Protein AF-0000000065961439 (afdb_homodimer)

Secondary structure (DSSP, 8-state):
--SSEE-BTTT--PPPHHHHHHHHTTTSTTSS---TT--SSHHHHHHHHHHHHHHHHHHHHTT--GGGEEEESSHHHHHHHHHHHHHHHTTTT--EEEEETTS-HHHHHHHHHHHHTT-EEEEEPP-TTSPPPHHHHHHH--TTEEEEE--SB-TTT-BB--HHHHHHHHHHHT-EEEEE-TTTTTTS---TTTS--SEEEEESTTTTS-TT-EEEEE-TTTTP----SS-SS-TGGGTS-S---HHHHHHHHHHHHHHHHHHHHHHHHHHHHHHHHHHHHTTSTTEEE-S-SSSB-TTEEEEEETTS-HHHHHHHTTTEE-EETTTSS-SS-PPPHHHHHTT--HHHHHTEEEEE--TT--HHHHHHHHHHHHHHHHHHHHT-HHHHHHHTT--GGG------/--SSEE-BTTT--PPPHHHHHHHHTTTSTTSS---TT--SSHHHHHHHHHHHHHHHHHHHHTT--GGGEEEESSHHHHHHHHHHHHHHHTTTT--EEEEETTS-HHHHHHHHHHHHTT-EEEEEPP-TTSPPPHHHHHHH--TTEEEEE--SB-TTT-BB--HHHHHHHHHHTT-EEEEE-TTTTTTS---TTTS--SEEEEESTTTTS-TT-EEEEE-TTTTP----SS-SS-TGGGTS-S---HHHHHHHHHHHHHHHHHHHHHHHHHHHHHHHHHHHHTTSTTEEE-S-SSSB-TTEEEEEETTS-HHHHHHHTTTEE-EETTTT-SS--PPPHHHHHTT--HHHHHTEEEEE--TT--HHHHHHHHHHHHHHHHHHHHT-HHHHHHHTT--GGG------

GO terms:
  GO:0031071 cysteine desulfurase activity (F, EXP)
  GO:0005515 protein binding (F, IPI)

Structure (mmCIF, N/CA/C/O backbone):
data_AF-0000000065961439-model_v1
#
loop_
_entity.id
_entity.type
_entity.pdbx_description
1 polymer 'Cysteine desulfurase IscS'
#
loop_
_atom_site.group_PDB
_atom_site.id
_atom_site.type_symbol
_atom_site.label_atom_id
_atom_site.label_alt_id
_atom_site.label_comp_id
_atom_site.label_asym_id
_atom_site.label_entity_id
_atom_site.label_seq_id
_atom_site.pdbx_PDB_ins_code
_atom_site.Cartn_x
_atom_site.Cartn_y
_atom_site.Cartn_z
_atom_site.occupancy
_atom_site.B_iso_or_equiv
_atom_site.auth_seq_id
_atom_site.auth_comp_id
_atom_site.auth_asym_id
_atom_site.auth_atom_id
_atom_site.pdbx_PDB_model_num
ATOM 1 N N . MET A 1 1 ? -15.695 10.266 31.25 1 86.44 1 MET A N 1
ATOM 2 C CA . MET A 1 1 ? -14.602 10.656 30.375 1 86.44 1 MET A CA 1
ATOM 3 C C . MET A 1 1 ? -13.43 9.68 30.5 1 86.44 1 MET A C 1
ATOM 5 O O . MET A 1 1 ? -13.039 9.312 31.609 1 86.44 1 MET A O 1
ATOM 9 N N . LYS A 1 2 ? -12.992 9.164 29.375 1 90.19 2 LYS A N 1
ATOM 10 C CA . LYS A 1 2 ? -11.875 8.219 29.359 1 90.19 2 LYS A CA 1
ATOM 11 C C . LYS A 1 2 ? -10.555 8.938 29.125 1 90.19 2 LYS A C 1
ATOM 13 O O . LYS A 1 2 ? -10.469 9.836 28.281 1 90.19 2 LYS A O 1
ATOM 18 N N . LEU A 1 3 ? -9.492 8.602 29.906 1 95 3 LEU A N 1
ATOM 19 C CA . LEU A 1 3 ? -8.148 9.164 29.766 1 95 3 LEU A CA 1
ATOM 20 C C . LEU A 1 3 ? -7.184 8.125 29.203 1 95 3 LEU A C 1
ATOM 22 O O . LEU A 1 3 ? -7.316 6.93 29.484 1 95 3 LEU A O 1
ATOM 26 N N . PRO A 1 4 ? -6.223 8.508 28.562 1 97.25 4 PRO A N 1
ATOM 27 C CA . PRO A 1 4 ? -5.98 9.867 28.078 1 97.25 4 PRO A CA 1
ATOM 28 C C . PRO A 1 4 ? -6.969 10.297 27 1 97.25 4 PRO A C 1
ATOM 30 O O . PRO A 1 4 ? -7.473 9.453 26.25 1 97.25 4 PRO A O 1
ATOM 33 N N . ILE A 1 5 ? -7.242 11.617 26.953 1 98.31 5 ILE A N 1
ATOM 34 C CA . ILE A 1 5 ? -8.086 12.188 25.906 1 98.31 5 ILE A CA 1
ATOM 35 C C . ILE A 1 5 ? -7.312 12.258 24.594 1 98.31 5 ILE A C 1
ATOM 37 O O . ILE A 1 5 ? -6.184 12.75 24.562 1 98.31 5 ILE A O 1
ATOM 41 N N . TYR A 1 6 ? -7.875 11.695 23.562 1 98.19 6 TYR A N 1
ATOM 42 C CA . TYR A 1 6 ? -7.203 11.68 22.281 1 98.19 6 TYR A CA 1
ATOM 43 C C . TYR A 1 6 ? -7.328 13.031 21.578 1 98.19 6 TYR A C 1
ATOM 45 O O . TYR A 1 6 ? -8.43 13.438 21.188 1 98.19 6 TYR A O 1
ATOM 53 N N . LEU A 1 7 ? -6.211 13.75 21.375 1 98.38 7 LEU A N 1
ATOM 54 C CA . LEU A 1 7 ? -6.148 15.047 20.703 1 98.38 7 LEU A CA 1
ATOM 55 C C . LEU A 1 7 ? -5.039 15.055 19.656 1 98.38 7 LEU A C 1
ATOM 57 O O . LEU A 1 7 ? -4.348 16.062 19.484 1 98.38 7 LEU A O 1
ATOM 61 N N . ASP A 1 8 ? -4.812 13.945 19.031 1 97.88 8 ASP A N 1
ATOM 62 C CA . ASP A 1 8 ? -3.805 13.781 17.984 1 97.88 8 ASP A CA 1
ATOM 63 C C . ASP A 1 8 ? -4.438 13.305 16.688 1 97.88 8 ASP A C 1
ATOM 65 O O . ASP A 1 8 ? -3.904 12.414 16.016 1 97.88 8 ASP A O 1
ATOM 69 N N . TYR A 1 9 ? -5.52 13.938 16.266 1 98.06 9 TYR A N 1
ATOM 70 C CA . TYR A 1 9 ? -6.312 13.539 15.109 1 98.06 9 TYR A CA 1
ATOM 71 C C . TYR A 1 9 ? -5.555 13.812 13.812 1 98.06 9 TYR A C 1
ATOM 73 O O . TYR A 1 9 ? -5.902 13.273 12.766 1 98.06 9 TYR A O 1
ATOM 81 N N . SER A 1 10 ? -4.484 14.656 13.828 1 97.19 10 SER A N 1
ATOM 82 C CA . SER A 1 10 ? -3.682 14.891 12.633 1 97.19 10 SER A CA 1
ATOM 83 C C . SER A 1 10 ? -2.719 13.734 12.375 1 97.19 10 SER A C 1
ATOM 85 O O . SER A 1 10 ? -2.234 13.562 11.258 1 97.19 10 SER A O 1
ATOM 87 N N . ALA A 1 11 ? -2.385 12.984 13.453 1 97.38 11 ALA A N 1
ATOM 88 C CA . ALA A 1 11 ? -1.574 11.781 13.266 1 97.38 11 ALA A CA 1
ATOM 89 C C . ALA A 1 11 ? -2.4 10.656 12.664 1 97.38 11 ALA A C 1
ATOM 91 O O . ALA A 1 11 ? -1.931 9.945 11.766 1 97.38 11 ALA A O 1
ATOM 92 N N . THR A 1 12 ? -3.549 10.469 13.219 1 98.5 12 THR A N 1
ATOM 93 C CA . THR A 1 12 ? -4.512 9.516 12.68 1 98.5 12 THR A CA 1
ATOM 94 C C . THR A 1 12 ? -5.875 9.688 13.352 1 98.5 12 THR A C 1
ATOM 96 O O . THR A 1 12 ? -5.984 10.336 14.391 1 98.5 12 THR A O 1
ATOM 99 N N . THR A 1 13 ? -6.898 9.211 12.711 1 98.81 13 THR A N 1
ATOM 100 C CA . THR A 1 13 ? -8.234 9.172 13.289 1 98.81 13 THR A CA 1
ATOM 101 C C . THR A 1 13 ? -8.672 7.738 13.547 1 98.81 13 THR A C 1
ATOM 103 O O . THR A 1 13 ? -8.258 6.816 12.844 1 98.81 13 THR A O 1
ATOM 106 N N . PRO A 1 14 ? -9.516 7.523 14.672 1 98.81 14 PRO A N 1
ATOM 107 C CA . PRO A 1 14 ? -10.195 6.227 14.695 1 98.81 14 PRO A CA 1
ATOM 108 C C . PRO A 1 14 ? -11.109 6.016 13.492 1 98.81 14 PRO A C 1
ATOM 110 O O . PRO A 1 14 ? -11.758 6.957 13.031 1 98.81 14 PRO A O 1
ATOM 113 N N . VAL A 1 15 ? -11.125 4.828 13.023 1 98.94 15 VAL A N 1
ATOM 114 C CA . VAL A 1 15 ? -12.055 4.551 11.93 1 98.94 15 VAL A CA 1
ATOM 115 C C . VAL A 1 15 ? -13.492 4.75 12.414 1 98.94 15 VAL A C 1
ATOM 117 O O . VAL A 1 15 ? -13.852 4.312 13.508 1 98.94 15 VAL A O 1
ATOM 120 N N . ASP A 1 16 ? -14.25 5.504 11.594 1 98.94 16 ASP A N 1
ATOM 121 C CA . ASP A 1 16 ? -15.672 5.629 11.883 1 98.94 16 ASP A CA 1
ATOM 122 C C . ASP A 1 16 ? -16.328 4.258 11.984 1 98.94 16 ASP A C 1
ATOM 124 O O . ASP A 1 16 ? -16.109 3.387 11.141 1 98.94 16 ASP A O 1
ATOM 128 N N . PRO A 1 17 ? -17.188 4.043 13.039 1 98.88 17 PRO A N 1
ATOM 129 C CA . PRO A 1 17 ? -17.812 2.73 13.188 1 98.88 17 PRO A CA 1
ATOM 130 C C . PRO A 1 17 ? -18.594 2.311 11.953 1 98.88 17 PRO A C 1
ATOM 132 O O . PRO A 1 17 ? -18.641 1.125 11.609 1 98.88 17 PRO A O 1
ATOM 135 N N . ARG A 1 18 ? -19.312 3.248 11.266 1 98.81 18 ARG A N 1
ATOM 136 C CA . ARG A 1 18 ? -20.031 2.945 10.031 1 98.81 18 ARG A CA 1
ATOM 137 C C . ARG A 1 18 ? -19.078 2.445 8.953 1 98.81 18 ARG A C 1
ATOM 139 O O . ARG A 1 18 ? -19.422 1.54 8.188 1 98.81 18 ARG A O 1
ATOM 146 N N . VAL A 1 19 ? -17.906 3.035 8.859 1 98.94 19 VAL A N 1
ATOM 147 C CA . VAL A 1 19 ? -16.859 2.648 7.914 1 98.94 19 VAL A CA 1
ATOM 148 C C . VAL A 1 19 ? -16.312 1.269 8.281 1 98.94 19 VAL A C 1
ATOM 150 O O . VAL A 1 19 ? -16.188 0.397 7.414 1 98.94 19 VAL A O 1
ATOM 153 N N . ALA A 1 20 ? -16.016 1.034 9.562 1 98.94 20 ALA A N 1
ATOM 154 C CA . ALA A 1 20 ? -15.477 -0.236 10.039 1 98.94 20 ALA A CA 1
ATOM 155 C C . ALA A 1 20 ? -16.406 -1.393 9.695 1 98.94 20 ALA A C 1
ATOM 157 O O . ALA A 1 20 ? -15.961 -2.473 9.312 1 98.94 20 ALA A O 1
ATOM 158 N N . GLN A 1 21 ? -17.656 -1.133 9.852 1 98.81 21 GLN A N 1
ATOM 159 C CA . GLN A 1 21 ? -18.641 -2.162 9.539 1 98.81 21 GLN A CA 1
ATOM 160 C C . GLN A 1 21 ? -18.562 -2.568 8.07 1 98.81 21 GLN A C 1
ATOM 162 O O . GLN A 1 21 ? -18.562 -3.76 7.754 1 98.81 21 GLN A O 1
ATOM 167 N N . LYS A 1 22 ? -18.547 -1.577 7.16 1 98.88 22 LYS A N 1
ATOM 168 C CA . LYS A 1 22 ? -18.469 -1.854 5.73 1 98.88 22 LYS A CA 1
ATOM 169 C C . LYS A 1 22 ? -17.188 -2.605 5.387 1 98.88 22 LYS A C 1
ATOM 171 O O . LYS A 1 22 ? -17.188 -3.496 4.535 1 98.88 22 LYS A O 1
ATOM 176 N N . MET A 1 23 ? -16.109 -2.25 6.027 1 98.94 23 MET A N 1
ATOM 177 C CA . MET A 1 23 ? -14.836 -2.939 5.828 1 98.94 23 MET A CA 1
ATOM 178 C C . MET A 1 23 ? -14.945 -4.41 6.215 1 98.94 23 MET A C 1
ATOM 180 O O . MET A 1 23 ? -14.516 -5.289 5.465 1 98.94 23 MET A O 1
ATOM 184 N N . CYS A 1 24 ? -15.484 -4.684 7.363 1 98.75 24 CYS A N 1
ATOM 185 C CA . CYS A 1 24 ? -15.57 -6.031 7.91 1 98.75 24 CYS A CA 1
ATOM 186 C C . CYS A 1 24 ? -16.391 -6.938 7.008 1 98.75 24 CYS A C 1
ATOM 188 O O . CYS A 1 24 ? -16.125 -8.133 6.895 1 98.75 24 CYS A O 1
ATOM 190 N N . GLU A 1 25 ? -17.328 -6.383 6.305 1 98.75 25 GLU A N 1
ATOM 191 C CA . GLU A 1 25 ? -18.203 -7.121 5.398 1 98.75 25 GLU A CA 1
ATOM 192 C C . GLU A 1 25 ? -17.453 -7.586 4.156 1 98.75 25 GLU A C 1
ATOM 194 O O . GLU A 1 25 ? -17.969 -8.398 3.381 1 98.75 25 GLU A O 1
ATOM 199 N N . CYS A 1 26 ? -16.203 -7.207 4.012 1 98.88 26 CYS A N 1
ATOM 200 C CA . CYS A 1 26 ? -15.445 -7.527 2.811 1 98.88 26 CYS A CA 1
ATOM 201 C C . CYS A 1 26 ? -14.289 -8.461 3.133 1 98.88 26 CYS A C 1
ATOM 203 O O . CYS A 1 26 ? -13.344 -8.57 2.354 1 98.88 26 CYS A O 1
ATOM 205 N N . LEU A 1 27 ? -14.273 -9.156 4.27 1 98.88 27 LEU A N 1
ATOM 206 C CA . LEU A 1 27 ? -13.086 -9.883 4.699 1 98.88 27 LEU A CA 1
ATOM 207 C C . LEU A 1 27 ? -13.273 -11.391 4.531 1 98.88 27 LEU A C 1
ATOM 209 O O . LEU A 1 27 ? -12.523 -12.039 3.805 1 98.88 27 LEU A O 1
ATOM 213 N N . THR A 1 28 ? -14.297 -11.977 5.051 1 98.69 28 THR A N 1
ATOM 214 C CA . THR A 1 28 ? -14.383 -13.414 5.254 1 98.69 28 THR A CA 1
ATOM 215 C C . THR A 1 28 ? -15.203 -14.07 4.145 1 98.69 28 THR A C 1
ATOM 217 O O . THR A 1 28 ? -15.719 -13.383 3.26 1 98.69 28 THR A O 1
ATOM 220 N N . MET A 1 29 ? -15.32 -15.391 4.195 1 97.56 29 MET A N 1
ATOM 221 C CA . MET A 1 29 ? -16 -16.219 3.195 1 97.56 29 MET A CA 1
ATOM 222 C C . MET A 1 29 ? -17.453 -15.781 3.023 1 97.56 29 MET A C 1
ATOM 224 O O . MET A 1 29 ? -18 -15.852 1.923 1 97.56 29 MET A O 1
ATOM 228 N N . GLU A 1 30 ? -18.031 -15.281 4.082 1 95.88 30 GLU A N 1
ATOM 229 C CA . GLU A 1 30 ? -19.438 -14.883 4.047 1 95.88 30 GLU A CA 1
ATOM 230 C C . GLU A 1 30 ? -19.609 -13.5 3.436 1 95.88 30 GLU A C 1
ATOM 232 O O . GLU A 1 30 ? -20.719 -13.102 3.076 1 95.88 30 GLU A O 1
ATOM 237 N N . GLY A 1 31 ? -18.531 -12.789 3.285 1 97.62 31 GLY A N 1
ATOM 238 C CA . GLY A 1 31 ? -18.594 -11.43 2.77 1 97.62 31 GLY A CA 1
ATOM 239 C C . GLY A 1 31 ? -18.062 -11.305 1.356 1 97.62 31 GLY A C 1
ATOM 240 O O . GLY A 1 31 ? -18.062 -12.273 0.594 1 97.62 31 GLY A O 1
ATOM 241 N N . ASN A 1 32 ? -17.719 -10.109 0.936 1 98.62 32 ASN A N 1
ATOM 242 C CA . ASN A 1 32 ? -17.172 -9.766 -0.371 1 98.62 32 ASN A CA 1
ATOM 243 C C . ASN A 1 32 ? -15.648 -9.82 -0.369 1 98.62 32 ASN A C 1
ATOM 245 O O . ASN A 1 32 ? -14.984 -8.805 -0.566 1 98.62 32 ASN A O 1
ATOM 249 N N . PHE A 1 33 ? -15.094 -11.055 -0.3 1 98.62 33 PHE A N 1
ATOM 250 C CA . PHE A 1 33 ? -13.672 -11.242 -0.078 1 98.62 33 PHE A CA 1
ATOM 251 C C . PHE A 1 33 ? -12.93 -11.367 -1.403 1 98.62 33 PHE A C 1
ATOM 253 O O . PHE A 1 33 ? -11.695 -11.359 -1.435 1 98.62 33 PHE A O 1
ATOM 260 N N . GLY A 1 34 ? -13.562 -11.438 -2.533 1 98.56 34 GLY A N 1
ATOM 261 C CA . GLY A 1 34 ? -12.977 -11.836 -3.801 1 98.56 34 GLY A CA 1
ATOM 262 C C . GLY A 1 34 ? -11.906 -10.883 -4.301 1 98.56 34 GLY A C 1
ATOM 263 O O . GLY A 1 34 ? -11.758 -9.781 -3.762 1 98.56 34 GLY A O 1
ATOM 264 N N . ASN A 1 35 ? -11.141 -11.32 -5.203 1 98 35 ASN A N 1
ATOM 265 C CA . ASN A 1 35 ? -10.164 -10.5 -5.914 1 98 35 ASN A CA 1
ATOM 266 C C . ASN A 1 35 ? -10.812 -9.719 -7.051 1 98 35 ASN A C 1
ATOM 268 O O . ASN A 1 35 ? -11.305 -10.305 -8.016 1 98 35 ASN A O 1
ATOM 272 N N . PRO A 1 36 ? -10.727 -8.391 -7.016 1 97.81 36 PRO A N 1
ATOM 273 C CA . PRO A 1 36 ? -11.375 -7.613 -8.07 1 97.81 36 PRO A CA 1
ATOM 274 C C . PRO A 1 36 ? -10.82 -7.918 -9.461 1 97.81 36 PRO A C 1
ATOM 276 O O . PRO A 1 36 ? -11.453 -7.609 -10.469 1 97.81 36 PRO A O 1
ATOM 279 N N . ALA A 1 37 ? -9.68 -8.5 -9.555 1 95.19 37 ALA A N 1
ATOM 280 C CA . ALA A 1 37 ? -9.062 -8.805 -10.836 1 95.19 37 ALA A CA 1
ATOM 281 C C . ALA A 1 37 ? -9.555 -10.141 -11.391 1 95.19 37 ALA A C 1
ATOM 283 O O . ALA A 1 37 ? -9.25 -10.492 -12.531 1 95.19 37 ALA A O 1
ATOM 284 N N . SER A 1 38 ? -10.242 -10.961 -10.523 1 94.75 38 SER A N 1
ATOM 285 C CA . SER A 1 38 ? -10.836 -12.203 -11.016 1 94.75 38 SER A CA 1
ATOM 286 C C . SER A 1 38 ? -12.062 -11.922 -11.875 1 94.75 38 SER A C 1
ATOM 288 O O . SER A 1 38 ? -13.125 -11.57 -11.352 1 94.75 38 SER A O 1
ATOM 290 N N . ARG A 1 39 ? -12.016 -12.18 -13.125 1 91.31 39 ARG A N 1
ATOM 291 C CA . ARG A 1 39 ? -13.047 -11.75 -14.062 1 91.31 39 ARG A CA 1
ATOM 292 C C . ARG A 1 39 ? -13.945 -12.914 -14.477 1 91.31 39 ARG A C 1
ATOM 294 O O . ARG A 1 39 ? -14.898 -12.727 -15.227 1 91.31 39 ARG A O 1
ATOM 301 N N . SER A 1 40 ? -13.68 -14.055 -13.953 1 91.5 40 SER A N 1
ATOM 302 C CA . SER A 1 40 ? -14.352 -15.234 -14.484 1 91.5 40 SER A CA 1
ATOM 303 C C . SER A 1 40 ? -15.523 -15.656 -13.602 1 91.5 40 SER A C 1
ATOM 305 O O . SER A 1 40 ? -16.297 -16.531 -13.969 1 91.5 40 SER A O 1
ATOM 307 N N . HIS A 1 41 ? -15.625 -15.016 -12.461 1 94.94 41 HIS A N 1
ATOM 308 C CA . HIS A 1 41 ? -16.672 -15.5 -11.562 1 94.94 41 HIS A CA 1
ATOM 309 C C . HIS A 1 41 ? -17.219 -14.375 -10.695 1 94.94 41 HIS A C 1
ATOM 311 O O . HIS A 1 41 ? -16.609 -13.305 -10.602 1 94.94 41 HIS A O 1
ATOM 317 N N . VAL A 1 42 ? -18.281 -14.617 -9.922 1 96.56 42 VAL A N 1
ATOM 318 C CA . VAL A 1 42 ? -19.109 -13.633 -9.242 1 96.56 42 VAL A CA 1
ATOM 319 C C . VAL A 1 42 ? -18.328 -13.023 -8.07 1 96.56 42 VAL A C 1
ATOM 321 O O . VAL A 1 42 ? -18.516 -11.852 -7.75 1 96.56 42 VAL A O 1
ATOM 324 N N . PHE A 1 43 ? -17.453 -13.82 -7.414 1 97.81 43 PHE A N 1
ATOM 325 C CA . PHE A 1 43 ? -16.703 -13.281 -6.297 1 97.81 43 PHE A CA 1
ATOM 326 C C . PHE A 1 43 ? -15.844 -12.102 -6.742 1 97.81 43 PHE A C 1
ATOM 328 O O . PHE A 1 43 ? -15.766 -11.086 -6.043 1 97.81 43 PHE A O 1
ATOM 335 N N . GLY A 1 44 ? -15.211 -12.219 -7.906 1 97.81 44 GLY A N 1
ATOM 336 C CA . GLY A 1 44 ? -14.438 -11.117 -8.469 1 97.81 44 GLY A CA 1
ATOM 337 C C . GLY A 1 44 ? -15.297 -9.961 -8.93 1 97.81 44 GLY A C 1
ATOM 338 O O . GLY A 1 44 ? -14.945 -8.797 -8.703 1 97.81 44 GLY A O 1
ATOM 339 N N . TRP A 1 45 ? -16.453 -10.281 -9.539 1 98 45 TRP A N 1
ATOM 340 C CA . TRP A 1 45 ? -17.344 -9.242 -10.047 1 98 45 TRP A CA 1
ATOM 341 C C . TRP A 1 45 ? -17.859 -8.367 -8.906 1 98 45 TRP A C 1
ATOM 343 O O . TRP A 1 45 ? -17.922 -7.145 -9.039 1 98 45 TRP A O 1
ATOM 353 N N . LYS A 1 46 ? -18.234 -9.008 -7.84 1 98.62 46 LYS A N 1
ATOM 354 C CA . LYS A 1 46 ? -18.734 -8.266 -6.688 1 98.62 46 LYS A CA 1
ATOM 355 C C . LYS A 1 46 ? -17.656 -7.371 -6.086 1 98.62 46 LYS A C 1
ATOM 357 O O . LYS A 1 46 ? -17.922 -6.23 -5.707 1 98.62 46 LYS A O 1
ATOM 362 N N . ALA A 1 47 ? -16.516 -7.938 -5.992 1 98.75 47 ALA A N 1
ATOM 363 C CA . ALA A 1 47 ? -15.383 -7.16 -5.473 1 98.75 47 ALA A CA 1
ATOM 364 C C . ALA A 1 47 ? -15.086 -5.961 -6.367 1 98.75 47 ALA A C 1
ATOM 366 O O . ALA A 1 47 ? -14.867 -4.852 -5.879 1 98.75 47 ALA A O 1
ATOM 367 N N . GLU A 1 48 ? -15.047 -6.195 -7.637 1 98.5 48 GLU A N 1
ATOM 368 C CA . GLU A 1 48 ? -14.789 -5.117 -8.594 1 98.5 48 GLU A CA 1
ATOM 369 C C . GLU A 1 48 ? -15.852 -4.031 -8.492 1 98.5 48 GLU A C 1
ATOM 371 O O . GLU A 1 48 ? -15.539 -2.84 -8.523 1 98.5 48 GLU A O 1
ATOM 376 N N . GLU A 1 49 ? -17.062 -4.422 -8.406 1 98.75 49 GLU A N 1
ATOM 377 C CA . GLU A 1 49 ? -18.172 -3.469 -8.273 1 98.75 49 GLU A CA 1
ATOM 378 C C . GLU A 1 49 ? -18 -2.604 -7.027 1 98.75 49 GLU A C 1
ATOM 380 O O . GLU A 1 49 ? -18.203 -1.39 -7.074 1 98.75 49 GLU A O 1
ATOM 385 N N . ALA A 1 50 ? -17.641 -3.209 -5.953 1 98.94 50 ALA A N 1
ATOM 386 C CA . ALA A 1 50 ? -17.406 -2.482 -4.707 1 98.94 50 ALA A CA 1
ATOM 387 C C . ALA A 1 50 ? -16.266 -1.482 -4.852 1 98.94 50 ALA A C 1
ATOM 389 O O . ALA A 1 50 ? -16.359 -0.357 -4.352 1 98.94 50 ALA A O 1
ATOM 390 N N . VAL A 1 51 ? -15.227 -1.893 -5.523 1 98.88 51 VAL A N 1
ATOM 391 C CA . VAL A 1 51 ? -14.062 -1.04 -5.758 1 98.88 51 VAL A CA 1
ATOM 392 C C . VAL A 1 51 ? -14.477 0.181 -6.574 1 98.88 51 VAL A C 1
ATOM 394 O O . VAL A 1 51 ? -14.109 1.311 -6.246 1 98.88 51 VAL A O 1
ATOM 397 N N . GLU A 1 52 ? -15.25 -0.011 -7.574 1 98.81 52 GLU A N 1
ATOM 398 C CA . GLU A 1 52 ? -15.664 1.082 -8.453 1 98.81 52 GLU A CA 1
ATOM 399 C C . GLU A 1 52 ? -16.641 2.016 -7.746 1 98.81 52 GLU A C 1
ATOM 401 O O . GLU A 1 52 ? -16.609 3.229 -7.961 1 98.81 52 GLU A O 1
ATOM 406 N N . ASN A 1 53 ? -17.5 1.467 -6.957 1 98.94 53 ASN A N 1
ATOM 407 C CA . ASN A 1 53 ? -18.391 2.312 -6.16 1 98.94 53 ASN A CA 1
ATOM 408 C C . ASN A 1 53 ? -17.594 3.209 -5.211 1 98.94 53 ASN A C 1
ATOM 410 O O . ASN A 1 53 ? -17.891 4.395 -5.07 1 98.94 53 ASN A O 1
ATOM 414 N N . ALA A 1 54 ? -16.641 2.619 -4.574 1 98.94 54 ALA A N 1
ATOM 415 C CA . ALA A 1 54 ? -15.789 3.391 -3.682 1 98.94 54 ALA A CA 1
ATOM 416 C C . ALA A 1 54 ? -15.047 4.484 -4.445 1 98.94 54 ALA A C 1
ATOM 418 O O . ALA A 1 54 ? -14.883 5.598 -3.939 1 98.94 54 ALA A O 1
ATOM 419 N N . ARG A 1 55 ? -14.531 4.121 -5.633 1 98.94 55 ARG A N 1
ATOM 420 C CA . ARG A 1 55 ? -13.852 5.098 -6.477 1 98.94 55 ARG A CA 1
ATOM 421 C C . ARG A 1 55 ? -14.75 6.301 -6.758 1 98.94 55 ARG A C 1
ATOM 423 O O . ARG A 1 55 ? -14.289 7.441 -6.719 1 98.94 55 ARG A O 1
ATOM 430 N N . ARG A 1 56 ? -16 6.098 -6.996 1 98.88 56 ARG A N 1
ATOM 431 C CA . ARG A 1 56 ? -16.984 7.156 -7.223 1 98.88 56 ARG A CA 1
ATOM 432 C C . ARG A 1 56 ? -17.156 8.016 -5.977 1 98.88 56 ARG A C 1
ATOM 434 O O . ARG A 1 56 ? -17.25 9.242 -6.066 1 98.88 56 ARG A O 1
ATOM 441 N N . GLN A 1 57 ? -17.203 7.391 -4.879 1 98.94 57 GLN A N 1
ATOM 442 C CA . GLN A 1 57 ? -17.359 8.109 -3.623 1 98.94 57 GLN A CA 1
ATOM 443 C C . GLN A 1 57 ? -16.188 9.047 -3.365 1 98.94 57 GLN A C 1
ATOM 445 O O . GLN A 1 57 ? -16.375 10.188 -2.93 1 98.94 57 GLN A O 1
ATOM 450 N N . VAL A 1 58 ? -14.992 8.586 -3.639 1 98.94 58 VAL A N 1
ATOM 451 C CA . VAL A 1 58 ? -13.805 9.422 -3.494 1 98.94 58 VAL A CA 1
ATOM 452 C C . VAL A 1 58 ? -13.875 10.594 -4.473 1 98.94 58 VAL A C 1
ATOM 454 O O . VAL A 1 58 ? -13.641 11.742 -4.09 1 98.94 58 VAL A O 1
ATOM 457 N N . ALA A 1 59 ? -14.18 10.289 -5.672 1 98.94 59 ALA A N 1
ATOM 458 C CA . ALA A 1 59 ? -14.281 11.312 -6.707 1 98.94 59 ALA A CA 1
ATOM 459 C C . ALA A 1 59 ? -15.328 12.359 -6.336 1 98.94 59 ALA A C 1
ATOM 461 O O . ALA A 1 59 ? -15.109 13.562 -6.523 1 98.94 59 ALA A O 1
ATOM 462 N N . GLU A 1 60 ? -16.438 11.938 -5.781 1 98.88 60 GLU A N 1
ATOM 463 C CA . GLU A 1 60 ? -17.547 12.828 -5.449 1 98.88 60 GLU A CA 1
ATOM 464 C C . GLU A 1 60 ? -17.156 13.812 -4.352 1 98.88 60 GLU A C 1
ATOM 466 O O . GLU A 1 60 ? -17.578 14.969 -4.375 1 98.88 60 GLU A O 1
ATOM 471 N N . LEU A 1 61 ? -16.359 13.406 -3.424 1 98.88 61 LEU A N 1
ATOM 472 C CA . LEU A 1 61 ? -15.945 14.297 -2.346 1 98.88 61 LEU A CA 1
ATOM 473 C C . LEU A 1 61 ? -15.18 15.492 -2.896 1 98.88 61 LEU A C 1
ATOM 475 O O . LEU A 1 61 ? -15.281 16.594 -2.359 1 98.88 61 LEU A O 1
ATOM 479 N N . VAL A 1 62 ? -14.406 15.289 -4 1 98.81 62 VAL A N 1
ATOM 480 C CA . VAL A 1 62 ? -13.5 16.328 -4.473 1 98.81 62 VAL A CA 1
ATOM 481 C C . VAL A 1 62 ? -13.961 16.828 -5.84 1 98.81 62 VAL A C 1
ATOM 483 O O . VAL A 1 62 ? -13.227 17.547 -6.527 1 98.81 62 VAL A O 1
ATOM 486 N N . ASN A 1 63 ? -15.148 16.406 -6.27 1 98.62 63 ASN A N 1
ATOM 487 C CA . ASN A 1 63 ? -15.758 16.828 -7.527 1 98.62 63 ASN A CA 1
ATOM 488 C C . ASN A 1 63 ? -14.859 16.516 -8.719 1 98.62 63 ASN A C 1
ATOM 490 O O . ASN A 1 63 ? -14.539 17.406 -9.508 1 98.62 63 ASN A O 1
ATOM 494 N N . ALA A 1 64 ? -14.469 15.266 -8.82 1 98.69 64 ALA A N 1
ATOM 495 C CA . ALA A 1 64 ? -13.648 14.766 -9.922 1 98.69 64 ALA A CA 1
ATOM 496 C C . ALA A 1 64 ? -14.344 13.633 -10.664 1 98.69 64 ALA A C 1
ATOM 498 O O . ALA A 1 64 ? -15.422 13.188 -10.258 1 98.69 64 ALA A O 1
ATOM 499 N N . ASP A 1 65 ? -13.844 13.25 -11.789 1 98.44 65 ASP A N 1
ATOM 500 C CA . ASP A 1 65 ? -14.242 12.039 -12.508 1 98.44 65 ASP A CA 1
ATOM 501 C C . ASP A 1 65 ? -13.641 10.797 -11.859 1 98.44 65 ASP A C 1
ATOM 503 O O . ASP A 1 65 ? -12.453 10.773 -11.531 1 98.44 65 ASP A O 1
ATOM 507 N N . PRO A 1 66 ? -14.508 9.781 -11.633 1 98.69 66 PRO A N 1
ATOM 508 C CA . PRO A 1 66 ? -13.961 8.562 -11.016 1 98.69 66 PRO A CA 1
ATOM 509 C C . PRO A 1 66 ? -12.75 8.016 -11.773 1 98.69 66 PRO A C 1
ATOM 511 O O . PRO A 1 66 ? -11.867 7.414 -11.164 1 98.69 66 PRO A O 1
ATOM 514 N N . ARG A 1 67 ? -12.672 8.164 -13.102 1 98 67 ARG A N 1
ATOM 515 C CA . ARG A 1 67 ? -11.562 7.668 -13.914 1 98 67 ARG A CA 1
ATOM 516 C C . ARG A 1 67 ? -10.273 8.406 -13.586 1 98 67 ARG A C 1
ATOM 518 O O . ARG A 1 67 ? -9.188 7.977 -13.984 1 98 67 ARG A O 1
ATOM 525 N N . GLU A 1 68 ? -10.305 9.5 -12.781 1 98.81 68 GLU A N 1
ATOM 526 C CA . GLU A 1 68 ? -9.141 10.297 -12.414 1 98.81 68 GLU A CA 1
ATOM 527 C C . GLU A 1 68 ? -8.57 9.852 -11.07 1 98.81 68 GLU A C 1
ATOM 529 O O . GLU A 1 68 ? -7.551 10.383 -10.617 1 98.81 68 GLU A O 1
ATOM 534 N N . ILE A 1 69 ? -9.219 8.875 -10.477 1 98.94 69 ILE A N 1
ATOM 535 C CA . ILE A 1 69 ? -8.789 8.406 -9.164 1 98.94 69 ILE A CA 1
ATOM 536 C C . ILE A 1 69 ? -7.961 7.133 -9.312 1 98.94 69 ILE A C 1
ATOM 538 O O . ILE A 1 69 ? -8.422 6.148 -9.898 1 98.94 69 ILE A O 1
ATOM 542 N N . VAL A 1 70 ? -6.734 7.141 -8.781 1 98.88 70 VAL A N 1
ATOM 543 C CA . VAL A 1 70 ? -5.824 6 -8.773 1 98.88 70 VAL A CA 1
ATOM 544 C C . VAL A 1 70 ? -5.594 5.527 -7.344 1 98.88 70 VAL A C 1
ATOM 546 O O . VAL A 1 70 ? -5.145 6.301 -6.492 1 98.88 70 VAL A O 1
ATOM 549 N N . TRP A 1 71 ? -5.875 4.285 -7.074 1 98.88 71 TRP A N 1
ATOM 550 C CA . TRP A 1 71 ? -5.699 3.752 -5.727 1 98.88 71 TRP A CA 1
ATOM 551 C C . TRP A 1 71 ? -4.223 3.596 -5.391 1 98.88 71 TRP A C 1
ATOM 553 O O . TRP A 1 71 ? -3.426 3.18 -6.238 1 98.88 71 TRP A O 1
ATOM 563 N N . THR A 1 72 ? -3.832 3.953 -4.199 1 98.81 72 THR A N 1
ATOM 564 C CA . THR A 1 72 ? -2.496 3.754 -3.65 1 98.81 72 THR A CA 1
ATOM 565 C C . THR A 1 72 ? -2.568 3.236 -2.217 1 98.81 72 THR A C 1
ATOM 567 O O . THR A 1 72 ? -3.66 3.033 -1.681 1 98.81 72 THR A O 1
ATOM 570 N N . SER A 1 73 ? -1.467 2.988 -1.598 1 98.56 73 SER A N 1
ATOM 571 C CA . SER A 1 73 ? -1.464 2.439 -0.245 1 98.56 73 SER A CA 1
ATOM 572 C C . SER A 1 73 ? -1.48 3.551 0.8 1 98.56 73 SER A C 1
ATOM 574 O O . SER A 1 73 ? -1.417 3.279 2.002 1 98.56 73 SER A O 1
ATOM 576 N N . GLY A 1 74 ? -1.545 4.801 0.385 1 98.5 74 GLY A N 1
ATOM 577 C CA . GLY A 1 74 ? -1.546 5.953 1.273 1 98.5 74 GLY A CA 1
ATOM 578 C C . GLY A 1 74 ? -1.053 7.223 0.606 1 98.5 74 GLY A C 1
ATOM 579 O O . GLY A 1 74 ? -0.585 7.188 -0.534 1 98.5 74 GLY A O 1
ATOM 580 N N . ALA A 1 75 ? -1.092 8.281 1.332 1 98.62 75 ALA A N 1
ATOM 581 C CA . ALA A 1 75 ? -0.689 9.57 0.775 1 98.62 75 ALA A CA 1
ATOM 582 C C . ALA A 1 75 ? 0.801 9.586 0.449 1 98.62 75 ALA A C 1
ATOM 584 O O . ALA A 1 75 ? 1.226 10.227 -0.517 1 98.62 75 ALA A O 1
ATOM 585 N N . THR A 1 76 ? 1.619 8.891 1.277 1 98.69 76 THR A N 1
ATOM 586 C CA . THR A 1 76 ? 3.049 8.828 0.994 1 98.69 76 THR A CA 1
ATOM 587 C C . THR A 1 76 ? 3.299 8.219 -0.383 1 98.69 76 THR A C 1
ATOM 589 O O . THR A 1 76 ? 4.062 8.773 -1.181 1 98.69 76 THR A O 1
ATOM 592 N N . GLU A 1 77 ? 2.625 7.152 -0.659 1 98.81 77 GLU A N 1
ATOM 593 C CA . GLU A 1 77 ? 2.771 6.543 -1.977 1 98.81 77 GLU A CA 1
ATOM 594 C C . GLU A 1 77 ? 2.227 7.453 -3.072 1 98.81 77 GLU A C 1
ATOM 596 O O . GLU A 1 77 ? 2.809 7.551 -4.156 1 98.81 77 GLU A O 1
ATOM 601 N N . SER A 1 78 ? 1.107 8.094 -2.846 1 98.94 78 SER A N 1
ATOM 602 C CA . SER A 1 78 ? 0.522 9.016 -3.809 1 98.94 78 SER A CA 1
ATOM 603 C C . SER A 1 78 ? 1.483 10.156 -4.137 1 98.94 78 SER A C 1
ATOM 605 O O . SER A 1 78 ? 1.651 10.516 -5.305 1 98.94 78 SER A O 1
ATOM 607 N N . ASP A 1 79 ? 2.107 10.734 -3.084 1 98.94 79 ASP A N 1
ATOM 608 C CA . ASP A 1 79 ? 3.082 11.805 -3.271 1 98.94 79 ASP A CA 1
ATOM 609 C C . ASP A 1 79 ? 4.258 11.336 -4.121 1 98.94 79 ASP A C 1
ATOM 611 O O . ASP A 1 79 ? 4.699 12.039 -5.031 1 98.94 79 ASP A O 1
ATOM 615 N N . ASN A 1 80 ? 4.77 10.156 -3.787 1 98.94 80 ASN A N 1
ATOM 616 C CA . ASN A 1 80 ? 5.875 9.602 -4.562 1 98.94 80 ASN A CA 1
ATOM 617 C C . ASN A 1 80 ? 5.488 9.406 -6.023 1 98.94 80 ASN A C 1
ATOM 619 O O . ASN A 1 80 ? 6.23 9.805 -6.926 1 98.94 80 ASN A O 1
ATOM 623 N N . LEU A 1 81 ? 4.32 8.766 -6.25 1 98.88 81 LEU A N 1
ATOM 624 C CA . LEU A 1 81 ? 3.859 8.5 -7.605 1 98.88 81 LEU A CA 1
ATOM 625 C C . LEU A 1 81 ? 3.688 9.797 -8.391 1 98.88 81 LEU A C 1
ATOM 627 O O . LEU A 1 81 ? 4.113 9.898 -9.539 1 98.88 81 LEU A O 1
ATOM 631 N N . ALA A 1 82 ? 3.084 10.797 -7.773 1 98.94 82 ALA A N 1
ATOM 632 C CA . ALA A 1 82 ? 2.824 12.07 -8.438 1 98.94 82 ALA A CA 1
ATOM 633 C C . ALA A 1 82 ? 4.129 12.781 -8.789 1 98.94 82 ALA A C 1
ATOM 635 O O . ALA A 1 82 ? 4.367 13.117 -9.953 1 98.94 82 ALA A O 1
ATOM 636 N N . ILE A 1 83 ? 4.984 12.961 -7.785 1 98.94 83 ILE A N 1
ATOM 637 C CA . ILE A 1 83 ? 6.152 13.82 -7.922 1 98.94 83 ILE A CA 1
ATOM 638 C C . ILE A 1 83 ? 7.215 13.125 -8.773 1 98.94 83 ILE A C 1
ATOM 640 O O . ILE A 1 83 ? 7.691 13.68 -9.758 1 98.94 83 ILE A O 1
ATOM 644 N N . LYS A 1 84 ? 7.57 11.883 -8.461 1 98.94 84 LYS A N 1
ATOM 645 C CA . LYS A 1 84 ? 8.562 11.156 -9.25 1 98.94 84 LYS A CA 1
ATOM 646 C C . LYS A 1 84 ? 8.023 10.82 -10.633 1 98.94 84 LYS A C 1
ATOM 648 O O . LYS A 1 84 ? 8.75 10.898 -11.625 1 98.94 84 LYS A O 1
ATOM 653 N N . GLY A 1 85 ? 6.734 10.375 -10.672 1 98.81 85 GLY A N 1
ATOM 654 C CA . GLY A 1 85 ? 6.145 10.039 -11.961 1 98.81 85 GLY A CA 1
ATOM 655 C C . GLY A 1 85 ? 6.184 11.188 -12.953 1 98.81 85 GLY A C 1
ATOM 656 O O . GLY A 1 85 ? 6.559 11 -14.109 1 98.81 85 GLY A O 1
ATOM 657 N N . VAL A 1 86 ? 5.805 12.383 -12.492 1 98.88 86 VAL A N 1
ATOM 658 C CA . VAL A 1 86 ? 5.816 13.562 -13.352 1 98.88 86 VAL A CA 1
ATOM 659 C C . VAL A 1 86 ? 7.254 13.93 -13.711 1 98.88 86 VAL A C 1
ATOM 661 O O . VAL A 1 86 ? 7.551 14.234 -14.867 1 98.88 86 VAL A O 1
ATOM 664 N N . ALA A 1 87 ? 8.148 13.953 -12.703 1 98.88 87 ALA A N 1
ATOM 665 C CA . ALA A 1 87 ? 9.539 14.328 -12.93 1 98.88 87 ALA A CA 1
ATOM 666 C C . ALA A 1 87 ? 10.18 13.445 -13.992 1 98.88 87 ALA A C 1
ATOM 668 O O . ALA A 1 87 ? 10.797 13.945 -14.938 1 98.88 87 ALA A O 1
ATOM 669 N N . HIS A 1 88 ? 10.008 12.148 -13.875 1 98.62 88 HIS A N 1
ATOM 670 C CA . HIS A 1 88 ? 10.641 11.203 -14.789 1 98.62 88 HIS A CA 1
ATOM 671 C C . HIS A 1 88 ? 10.031 11.289 -16.188 1 98.62 88 HIS A C 1
ATOM 673 O O . HIS A 1 88 ? 10.75 11.211 -17.188 1 98.62 88 HIS A O 1
ATOM 679 N N . PHE A 1 89 ? 8.742 11.469 -16.234 1 98.5 89 PHE A N 1
ATOM 680 C CA . PHE A 1 89 ? 8.078 11.539 -17.516 1 98.5 89 PHE A CA 1
ATOM 681 C C . PHE A 1 89 ? 8.492 12.805 -18.266 1 98.5 89 PHE A C 1
ATOM 683 O O . PHE A 1 89 ? 8.617 12.797 -19.5 1 98.5 89 PHE A O 1
ATOM 690 N N . ASN A 1 90 ? 8.711 13.906 -17.547 1 98.38 90 ASN A N 1
ATOM 691 C CA . ASN A 1 90 ? 8.938 15.203 -18.172 1 98.38 90 ASN A CA 1
ATOM 692 C C . ASN A 1 90 ? 10.414 15.594 -18.125 1 98.38 90 ASN A C 1
ATOM 694 O O . ASN A 1 90 ? 10.758 16.75 -18.359 1 98.38 90 ASN A O 1
ATOM 698 N N . ALA A 1 91 ? 11.281 14.688 -17.891 1 97.88 91 ALA A N 1
ATOM 699 C CA . ALA A 1 91 ? 12.695 14.977 -17.656 1 97.88 91 ALA A CA 1
ATOM 700 C C . ALA A 1 91 ? 13.312 15.68 -18.859 1 97.88 91 ALA A C 1
ATOM 702 O O . ALA A 1 91 ? 14.227 16.484 -18.703 1 97.88 91 ALA A O 1
ATOM 703 N N . SER A 1 92 ? 12.867 15.406 -20.031 1 97.81 92 SER A N 1
ATOM 704 C CA . SER A 1 92 ? 13.414 16 -21.25 1 97.81 92 SER A CA 1
ATOM 705 C C . SER A 1 92 ? 12.945 17.438 -21.406 1 97.81 92 SER A C 1
ATOM 707 O O . SER A 1 92 ? 13.602 18.234 -22.078 1 97.81 92 SER A O 1
ATOM 709 N N . LYS A 1 93 ? 11.836 17.781 -20.797 1 97.88 93 LYS A N 1
ATOM 710 C CA . LYS A 1 93 ? 11.289 19.141 -20.875 1 97.88 93 LYS A CA 1
ATOM 711 C C . LYS A 1 93 ? 11.984 20.062 -19.891 1 97.88 93 LYS A C 1
ATOM 713 O O . LYS A 1 93 ? 12.164 21.25 -20.172 1 97.88 93 LYS A O 1
ATOM 718 N N . GLY A 1 94 ? 12.305 19.594 -18.766 1 98.38 94 GLY A N 1
ATOM 719 C CA . GLY A 1 94 ? 12.945 20.375 -17.719 1 98.38 94 GLY A CA 1
ATOM 720 C C . GLY A 1 94 ? 13.258 19.547 -16.469 1 98.38 94 GLY A C 1
ATOM 721 O O . GLY A 1 94 ? 12.742 18.438 -16.312 1 98.38 94 GLY A O 1
ATOM 722 N N . LYS A 1 95 ? 14.102 20.094 -15.648 1 98.62 95 LYS A N 1
ATOM 723 C CA . LYS A 1 95 ? 14.531 19.344 -14.469 1 98.62 95 LYS A CA 1
ATOM 724 C C . LYS A 1 95 ? 14.422 20.203 -13.211 1 98.62 95 LYS A C 1
ATOM 726 O O . LYS A 1 95 ? 15.102 19.938 -12.211 1 98.62 95 LYS A O 1
ATOM 731 N N . HIS A 1 96 ? 13.57 21.25 -13.281 1 98.94 96 HIS A N 1
ATOM 732 C CA . HIS A 1 96 ? 13.383 22.094 -12.109 1 98.94 96 HIS A CA 1
ATOM 733 C C . HIS A 1 96 ? 12.016 21.859 -11.469 1 98.94 96 HIS A C 1
ATOM 735 O O . HIS A 1 96 ? 11.008 21.781 -12.164 1 98.94 96 HIS A O 1
ATOM 741 N N . ILE A 1 97 ? 11.977 21.672 -10.141 1 98.94 97 ILE A N 1
ATOM 742 C CA . ILE A 1 97 ? 10.781 21.469 -9.328 1 98.94 97 ILE A CA 1
ATOM 743 C C . ILE A 1 97 ? 10.727 22.5 -8.211 1 98.94 97 ILE A C 1
ATOM 745 O O . ILE A 1 97 ? 11.758 22.875 -7.645 1 98.94 97 ILE A O 1
ATOM 749 N N . ILE A 1 98 ? 9.555 23.016 -7.898 1 99 98 ILE A N 1
ATOM 750 C CA . ILE A 1 98 ? 9.352 23.938 -6.797 1 99 98 ILE A CA 1
ATOM 751 C C . ILE A 1 98 ? 8.477 23.297 -5.727 1 99 98 ILE A C 1
ATOM 753 O O . ILE A 1 98 ? 7.453 22.672 -6.043 1 99 98 ILE A O 1
ATOM 757 N N . THR A 1 99 ? 8.867 23.328 -4.539 1 98.94 99 THR A N 1
ATOM 758 C CA . THR A 1 99 ? 8.078 22.922 -3.383 1 98.94 99 THR A CA 1
ATOM 759 C C . THR A 1 99 ? 8.312 23.875 -2.211 1 98.94 99 THR A C 1
ATOM 761 O O . THR A 1 99 ? 8.656 25.047 -2.41 1 98.94 99 THR A O 1
ATOM 764 N N . SER A 1 100 ? 7.914 23.531 -1.026 1 98.81 100 SER A N 1
ATOM 765 C CA . SER A 1 100 ? 8.125 24.406 0.118 1 98.81 100 SER A CA 1
ATOM 766 C C . SER A 1 100 ? 8.859 23.688 1.243 1 98.81 100 SER A C 1
ATOM 768 O O . SER A 1 100 ? 8.875 22.453 1.289 1 98.81 100 SER A O 1
ATOM 770 N N . LYS A 1 101 ? 9.453 24.438 2.139 1 98.44 101 LYS A N 1
ATOM 771 C CA . LYS A 1 101 ? 10.258 23.922 3.232 1 98.44 101 LYS A CA 1
ATOM 772 C C . LYS A 1 101 ? 9.383 23.25 4.289 1 98.44 101 LYS A C 1
ATOM 774 O O . LYS A 1 101 ? 9.883 22.5 5.137 1 98.44 101 LYS A O 1
ATOM 779 N N . ILE A 1 102 ? 8.086 23.438 4.168 1 98 102 ILE A N 1
ATOM 780 C CA . ILE A 1 102 ? 7.266 22.984 5.281 1 98 102 ILE A CA 1
ATOM 781 C C . ILE A 1 102 ? 6.363 21.844 4.82 1 98 102 ILE A C 1
ATOM 783 O O . ILE A 1 102 ? 5.379 21.516 5.484 1 98 102 ILE A O 1
ATOM 787 N N . GLU A 1 103 ? 6.684 21.266 3.639 1 98.56 103 GLU A N 1
ATOM 788 C CA . GLU A 1 103 ? 5.93 20.109 3.154 1 98.56 103 GLU A CA 1
ATOM 789 C C . GLU A 1 103 ? 6.121 18.906 4.066 1 98.56 103 GLU A C 1
ATOM 791 O O . GLU A 1 103 ? 7.09 18.844 4.832 1 98.56 103 GLU A O 1
ATOM 796 N N . HIS A 1 104 ? 5.109 18.016 4.051 1 98.06 104 HIS A N 1
ATOM 797 C CA . HIS A 1 104 ? 5.285 16.719 4.699 1 98.06 104 HIS A CA 1
ATOM 798 C C . HIS A 1 104 ? 6.539 16.016 4.195 1 98.06 104 HIS A C 1
ATOM 800 O O . HIS A 1 104 ? 6.938 16.203 3.041 1 98.06 104 HIS A O 1
ATOM 806 N N . LYS A 1 105 ? 7.117 15.188 5.035 1 97.75 105 LYS A N 1
ATOM 807 C CA . LYS A 1 105 ? 8.336 14.469 4.68 1 97.75 105 LYS A CA 1
ATOM 808 C C . LYS A 1 105 ? 8.133 13.633 3.416 1 97.75 105 LYS A C 1
ATOM 810 O O . LYS A 1 105 ? 9.07 13.43 2.645 1 97.75 105 LYS A O 1
ATOM 815 N N . ALA A 1 106 ? 6.934 13.117 3.141 1 98.44 106 ALA A N 1
ATOM 816 C CA . ALA A 1 106 ? 6.625 12.344 1.94 1 98.44 106 ALA A CA 1
ATOM 817 C C . ALA A 1 106 ? 6.918 13.148 0.678 1 98.44 106 ALA A C 1
ATOM 819 O O . ALA A 1 106 ? 7.207 12.578 -0.376 1 98.44 106 ALA A O 1
ATOM 820 N N . VAL A 1 107 ? 6.812 14.469 0.773 1 98.88 107 VAL A N 1
ATOM 821 C CA . VAL A 1 107 ? 7.145 15.336 -0.354 1 98.88 107 VAL A CA 1
ATOM 822 C C . VAL A 1 107 ? 8.617 15.719 -0.292 1 98.88 107 VAL A C 1
ATOM 824 O O . VAL A 1 107 ? 9.344 15.602 -1.286 1 98.88 107 VAL A O 1
ATOM 827 N N . LEU A 1 108 ? 9.117 16.141 0.91 1 98.75 108 LEU A N 1
ATOM 828 C CA . LEU A 1 108 ? 10.477 16.641 1.06 1 98.75 108 LEU A CA 1
ATOM 829 C C . LEU A 1 108 ? 11.5 15.57 0.736 1 98.75 108 LEU A C 1
ATOM 831 O O . LEU A 1 108 ? 12.469 15.82 0.018 1 98.75 108 LEU A O 1
ATOM 835 N N . ASP A 1 109 ? 11.32 14.359 1.272 1 98.62 109 ASP A N 1
ATOM 836 C CA . ASP A 1 109 ? 12.273 13.273 1.024 1 98.62 109 ASP A CA 1
ATOM 837 C C . ASP A 1 109 ? 12.219 12.82 -0.432 1 98.62 109 ASP A C 1
ATOM 839 O O . ASP A 1 109 ? 13.234 12.422 -1.003 1 98.62 109 ASP A O 1
ATOM 843 N N . THR A 1 110 ? 11.055 12.836 -1.034 1 98.81 110 THR A N 1
ATOM 844 C CA . THR A 1 110 ? 10.891 12.484 -2.439 1 98.81 110 THR A CA 1
ATOM 845 C C . THR A 1 110 ? 11.641 13.461 -3.336 1 98.81 110 THR A C 1
ATOM 847 O O . THR A 1 110 ? 12.344 13.047 -4.262 1 98.81 110 THR A O 1
ATOM 850 N N . THR A 1 111 ? 11.5 14.75 -3.059 1 98.88 111 THR A N 1
ATOM 851 C CA . THR A 1 111 ? 12.195 15.75 -3.869 1 98.88 111 THR A CA 1
ATOM 852 C C . THR A 1 111 ? 13.703 15.688 -3.629 1 98.88 111 THR A C 1
ATOM 854 O O . THR A 1 111 ? 14.492 15.922 -4.543 1 98.88 111 THR A O 1
ATOM 857 N N . ARG A 1 112 ? 14.133 15.383 -2.383 1 98.62 112 ARG A N 1
ATOM 858 C CA . ARG A 1 112 ? 15.555 15.188 -2.121 1 98.62 112 ARG A CA 1
ATOM 859 C C . ARG A 1 112 ? 16.109 14.031 -2.941 1 98.62 112 ARG A C 1
ATOM 861 O O . ARG A 1 112 ? 17.234 14.102 -3.451 1 98.62 112 ARG A O 1
ATOM 868 N N . GLN A 1 113 ? 15.336 12.969 -3.029 1 98.56 113 GLN A N 1
ATOM 869 C CA . GLN A 1 113 ? 15.742 11.852 -3.869 1 98.56 113 GLN A CA 1
ATOM 870 C C . GLN A 1 113 ? 15.898 12.281 -5.324 1 98.56 113 GLN A C 1
ATOM 872 O O . GLN A 1 113 ? 16.844 11.867 -6 1 98.56 113 GLN A O 1
ATOM 877 N N . LEU A 1 114 ? 14.977 13.078 -5.801 1 98.88 114 LEU A N 1
ATOM 878 C CA . LEU A 1 114 ? 15.047 13.555 -7.176 1 98.88 114 LEU A CA 1
ATOM 879 C C . LEU A 1 114 ? 16.281 14.414 -7.391 1 98.88 114 LEU A C 1
ATOM 881 O O . LEU A 1 114 ? 16.875 14.398 -8.477 1 98.88 114 LEU A O 1
ATOM 885 N N . GLU A 1 115 ? 16.703 15.188 -6.344 1 98.88 115 GLU A N 1
ATOM 886 C CA . GLU A 1 115 ? 17.938 15.945 -6.445 1 98.88 115 GLU A CA 1
ATOM 887 C C . GLU A 1 115 ? 19.125 15.016 -6.672 1 98.88 115 GLU A C 1
ATOM 889 O O . GLU A 1 115 ? 20.031 15.328 -7.453 1 98.88 115 GLU A O 1
ATOM 894 N N . ARG A 1 116 ? 19.125 13.859 -6.074 1 97.88 116 ARG A N 1
ATOM 895 C CA . ARG A 1 116 ? 20.172 12.867 -6.262 1 97.88 116 ARG A CA 1
ATOM 896 C C . ARG A 1 116 ? 20.172 12.32 -7.684 1 97.88 116 ARG A C 1
ATOM 898 O O . ARG A 1 116 ? 21.172 11.805 -8.164 1 97.88 116 ARG A O 1
ATOM 905 N N . GLU A 1 117 ? 19.062 12.469 -8.328 1 97.44 117 GLU A N 1
ATOM 906 C CA . GLU A 1 117 ? 18.922 11.961 -9.688 1 97.44 117 GLU A CA 1
ATOM 907 C C . GLU A 1 117 ? 19.188 13.047 -10.727 1 97.44 117 GLU A C 1
ATOM 909 O O . GLU A 1 117 ? 19.016 12.828 -11.922 1 97.44 117 GLU A O 1
ATOM 914 N N . GLY A 1 118 ? 19.531 14.219 -10.258 1 98.38 118 GLY A N 1
ATOM 915 C CA . GLY A 1 118 ? 19.969 15.258 -11.18 1 98.38 118 GLY A CA 1
ATOM 916 C C . GLY A 1 118 ? 18.938 16.359 -11.352 1 98.38 118 GLY A C 1
ATOM 917 O O . GLY A 1 118 ? 19.141 17.281 -12.141 1 98.38 118 GLY A O 1
ATOM 918 N N . PHE A 1 119 ? 17.844 16.344 -10.617 1 98.88 119 PHE A N 1
ATOM 919 C CA . PHE A 1 119 ? 16.875 17.438 -10.633 1 98.88 119 PHE A CA 1
ATOM 920 C C . PHE A 1 119 ? 17.312 18.562 -9.703 1 98.88 119 PHE A C 1
ATOM 922 O O . PHE A 1 119 ? 18.125 18.344 -8.805 1 98.88 119 PHE A O 1
ATOM 929 N N . GLU A 1 120 ? 16.859 19.734 -10 1 98.88 120 GLU A N 1
ATOM 930 C CA . GLU A 1 120 ? 17.031 20.875 -9.109 1 98.88 120 GLU A CA 1
ATOM 931 C C . GLU A 1 120 ? 15.719 21.25 -8.438 1 98.88 120 GLU A C 1
ATOM 933 O O . GLU A 1 120 ? 14.68 21.328 -9.094 1 98.88 120 GLU A O 1
ATOM 938 N N . VAL A 1 121 ? 15.766 21.453 -7.156 1 98.94 121 VAL A N 1
ATOM 939 C CA . VAL A 1 121 ? 14.539 21.75 -6.426 1 98.94 121 VAL A CA 1
ATOM 940 C C . VAL A 1 121 ? 14.672 23.078 -5.695 1 98.94 121 VAL A C 1
ATOM 942 O O . VAL A 1 121 ? 15.664 23.328 -5.008 1 98.94 121 VAL A O 1
ATOM 945 N N . THR A 1 122 ? 13.734 23.984 -5.902 1 98.94 122 THR A N 1
ATOM 946 C CA . THR A 1 122 ? 13.602 25.188 -5.09 1 98.94 122 THR A CA 1
ATOM 947 C C . THR A 1 122 ? 12.641 24.953 -3.93 1 98.94 122 THR A C 1
ATOM 949 O O . THR A 1 122 ? 11.484 24.594 -4.141 1 98.94 122 THR A O 1
ATOM 952 N N . TYR A 1 123 ? 13.109 25.141 -2.77 1 98.94 123 TYR A N 1
ATOM 953 C CA . TYR A 1 123 ? 12.297 25.047 -1.563 1 98.94 123 TYR A CA 1
ATOM 954 C C . TYR A 1 123 ? 11.891 26.422 -1.063 1 98.94 123 TYR A C 1
ATOM 956 O O . TYR A 1 123 ? 12.711 27.141 -0.483 1 98.94 123 TYR A O 1
ATOM 964 N N . LEU A 1 124 ? 10.633 26.75 -1.208 1 98.88 124 LEU A N 1
ATOM 965 C CA . LEU A 1 124 ? 10.125 28.062 -0.807 1 98.88 124 LEU A CA 1
ATOM 966 C C . LEU A 1 124 ? 10.031 28.172 0.712 1 98.88 124 LEU A C 1
ATOM 968 O O . LEU A 1 124 ? 9.641 27.203 1.381 1 98.88 124 LEU A O 1
ATOM 972 N N . GLU A 1 125 ? 10.414 29.25 1.271 1 98 125 GLU A N 1
ATOM 973 C CA . GLU A 1 125 ? 10.188 29.578 2.678 1 98 125 GLU A CA 1
ATOM 974 C C . GLU A 1 125 ? 8.844 30.266 2.881 1 98 125 GLU A C 1
ATOM 976 O O . GLU A 1 125 ? 8.539 31.25 2.213 1 98 125 GLU A O 1
ATOM 981 N N . PRO A 1 126 ? 8.086 29.719 3.764 1 98.12 126 PRO A N 1
ATOM 982 C CA . PRO A 1 126 ? 6.805 30.375 4.023 1 98.12 126 PRO A CA 1
ATOM 983 C C . PRO A 1 126 ? 6.969 31.703 4.77 1 98.12 126 PRO A C 1
ATOM 985 O O . PRO A 1 126 ? 8.047 32 5.289 1 98.12 126 PRO A O 1
ATOM 988 N N . GLY A 1 127 ? 5.879 32.531 4.777 1 96.31 127 GLY A N 1
ATOM 989 C CA . GLY A 1 127 ? 5.844 33.625 5.719 1 96.31 127 GLY A CA 1
ATOM 990 C C . GLY A 1 127 ? 5.719 33.188 7.164 1 96.31 127 GLY A C 1
ATOM 991 O O . GLY A 1 127 ? 5.594 32 7.438 1 96.31 127 GLY A O 1
ATOM 992 N N . GLU A 1 128 ? 5.75 34.125 8.078 1 96.06 128 GLU A N 1
ATOM 993 C CA . GLU A 1 128 ? 5.594 33.812 9.5 1 96.06 128 GLU A CA 1
ATOM 994 C C . GLU A 1 128 ? 4.234 33.188 9.781 1 96.06 128 GLU A C 1
ATOM 996 O O . GLU A 1 128 ? 4.062 32.5 10.781 1 96.06 128 GLU A O 1
ATOM 1001 N N . ASP A 1 129 ? 3.391 33.375 8.867 1 97.62 129 ASP A N 1
ATOM 1002 C CA . ASP A 1 129 ? 2.043 32.844 9.039 1 97.62 129 ASP A CA 1
ATOM 1003 C C . ASP A 1 129 ? 1.95 31.422 8.492 1 97.62 129 ASP A C 1
ATOM 1005 O O . ASP A 1 129 ? 0.883 30.797 8.531 1 97.62 129 ASP A O 1
ATOM 1009 N N . GLY A 1 130 ? 3.039 30.922 7.891 1 98.12 130 GLY A N 1
ATOM 1010 C CA . GLY A 1 130 ? 3.086 29.547 7.426 1 98.12 130 GLY A CA 1
ATOM 1011 C C . GLY A 1 130 ? 2.496 29.359 6.039 1 98.12 130 GLY A C 1
ATOM 1012 O O . GLY A 1 130 ? 2.275 28.234 5.598 1 98.12 130 GLY A O 1
ATOM 1013 N N . LEU A 1 131 ? 2.264 30.484 5.305 1 98.62 131 LEU A N 1
ATOM 1014 C CA . LEU A 1 131 ? 1.598 30.391 4.008 1 98.62 131 LEU A CA 1
ATOM 1015 C C . LEU A 1 131 ? 2.602 30.531 2.871 1 98.62 131 LEU A C 1
ATOM 1017 O O . LEU A 1 131 ? 3.562 31.297 2.979 1 98.62 131 LEU A O 1
ATOM 1021 N N . ILE A 1 132 ? 2.455 29.75 1.841 1 98.75 132 ILE A N 1
ATOM 1022 C CA . ILE A 1 132 ? 3.113 29.938 0.552 1 98.7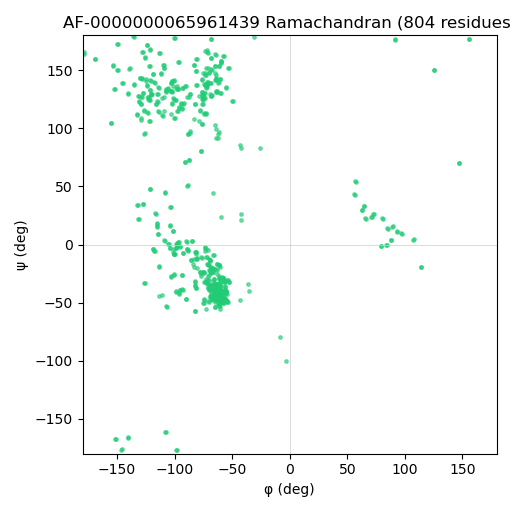5 132 ILE A CA 1
ATOM 1023 C C . ILE A 1 132 ? 2.189 30.703 -0.391 1 98.75 132 ILE A C 1
ATOM 1025 O O . ILE A 1 132 ? 1.079 30.25 -0.686 1 98.75 132 ILE A O 1
ATOM 1029 N N . THR A 1 133 ? 2.627 31.859 -0.885 1 98.38 133 THR A N 1
ATOM 1030 C CA . THR A 1 133 ? 1.77 32.688 -1.722 1 98.38 133 THR A CA 1
ATOM 1031 C C . THR A 1 133 ? 2.041 32.438 -3.201 1 98.38 133 THR A C 1
ATOM 1033 O O . THR A 1 133 ? 3.127 31.984 -3.566 1 98.38 133 THR A O 1
ATOM 1036 N N . PRO A 1 134 ? 1.021 32.75 -4.059 1 98.56 134 PRO A N 1
ATOM 1037 C CA . PRO A 1 134 ? 1.265 32.625 -5.5 1 98.56 134 PRO A CA 1
ATOM 1038 C C . PRO A 1 134 ? 2.451 33.469 -5.961 1 98.56 134 PRO A C 1
ATOM 1040 O O . PRO A 1 134 ? 3.18 33.094 -6.871 1 98.56 134 PRO A O 1
ATOM 1043 N N . ALA A 1 135 ? 2.648 34.594 -5.309 1 98.62 135 ALA A N 1
ATOM 1044 C CA . ALA A 1 135 ? 3.76 35.469 -5.676 1 98.62 135 ALA A CA 1
ATOM 1045 C C . ALA A 1 135 ? 5.102 34.812 -5.406 1 98.62 135 ALA A C 1
ATOM 1047 O O . ALA A 1 135 ? 6.047 34.969 -6.18 1 98.62 135 ALA A O 1
ATOM 1048 N N . MET A 1 136 ? 5.242 34.125 -4.285 1 98.75 136 MET A N 1
ATOM 1049 C CA . MET A 1 136 ? 6.457 33.375 -3.973 1 98.75 136 MET A CA 1
ATOM 1050 C C . MET A 1 136 ? 6.738 32.312 -5.039 1 98.75 136 MET A C 1
ATOM 1052 O O . MET A 1 136 ? 7.887 32.125 -5.453 1 98.75 136 MET A O 1
ATOM 1056 N N . VAL A 1 137 ? 5.648 31.609 -5.488 1 98.94 137 VAL A N 1
ATOM 1057 C CA . VAL A 1 137 ? 5.77 30.594 -6.523 1 98.94 137 VAL A CA 1
ATOM 1058 C C . VAL A 1 137 ? 6.195 31.234 -7.84 1 98.94 137 VAL A C 1
ATOM 1060 O O . VAL A 1 137 ? 7.121 30.766 -8.5 1 98.94 137 VAL A O 1
ATOM 1063 N N . ALA A 1 138 ? 5.539 32.312 -8.195 1 98.81 138 ALA A N 1
ATOM 1064 C CA . ALA A 1 138 ? 5.836 33.031 -9.438 1 98.81 138 ALA A CA 1
ATOM 1065 C C . ALA A 1 138 ? 7.305 33.438 -9.5 1 98.81 138 ALA A C 1
ATOM 1067 O O . ALA A 1 138 ? 7.941 33.344 -10.547 1 98.81 138 ALA A O 1
ATOM 1068 N N . ALA A 1 139 ? 7.797 33.906 -8.383 1 98.81 139 ALA A N 1
ATOM 1069 C CA . ALA A 1 139 ? 9.164 34.406 -8.312 1 98.81 139 ALA A CA 1
ATOM 1070 C C . ALA A 1 139 ? 10.172 33.281 -8.492 1 98.81 139 ALA A C 1
ATOM 1072 O O . ALA A 1 139 ? 11.312 33.5 -8.898 1 98.81 139 ALA A O 1
ATOM 1073 N N . ALA A 1 140 ? 9.758 32 -8.25 1 98.88 140 ALA A N 1
ATOM 1074 C CA . ALA A 1 140 ? 10.672 30.875 -8.289 1 98.88 140 ALA A CA 1
ATOM 1075 C C . ALA A 1 140 ? 10.578 30.125 -9.617 1 98.88 140 ALA A C 1
ATOM 1077 O O . ALA A 1 140 ? 11.422 29.266 -9.922 1 98.88 140 ALA A O 1
ATOM 1078 N N . LEU A 1 141 ? 9.594 30.484 -10.445 1 98.81 141 LEU A N 1
ATOM 1079 C CA . LEU A 1 141 ? 9.383 29.781 -11.711 1 98.81 141 LEU A CA 1
ATOM 1080 C C . LEU A 1 141 ? 10.531 30.062 -12.68 1 98.81 141 LEU A C 1
ATOM 1082 O O . LEU A 1 141 ? 11.031 31.188 -12.742 1 98.81 141 LEU A O 1
ATOM 1086 N N . ARG A 1 142 ? 10.898 29.078 -13.32 1 98.75 142 ARG A N 1
ATOM 1087 C CA . ARG A 1 142 ? 11.883 29.109 -14.391 1 98.75 142 ARG A CA 1
ATOM 1088 C C . ARG A 1 142 ? 11.312 28.516 -15.672 1 98.75 142 ARG A C 1
ATOM 1090 O O . ARG A 1 142 ? 10.242 27.906 -15.656 1 98.75 142 ARG A O 1
ATOM 1097 N N . GLU A 1 143 ? 12.07 28.641 -16.797 1 98.38 143 GLU A N 1
ATOM 1098 C CA . GLU A 1 143 ? 11.664 28.078 -18.078 1 98.38 143 GLU A CA 1
ATOM 1099 C C . GLU A 1 143 ? 11.641 26.562 -18.031 1 98.38 143 GLU A C 1
ATOM 1101 O O . GLU A 1 143 ? 10.828 25.922 -18.703 1 98.38 143 GLU A O 1
ATOM 1106 N N . ASP A 1 144 ? 12.5 26.016 -17.188 1 98.69 144 ASP A N 1
ATOM 1107 C CA . ASP A 1 144 ? 12.617 24.562 -17.156 1 98.69 144 ASP A CA 1
ATOM 1108 C C . ASP A 1 144 ? 11.867 23.969 -15.977 1 98.69 144 ASP A C 1
ATOM 1110 O O . ASP A 1 144 ? 12.07 22.812 -15.625 1 98.69 144 ASP A O 1
ATOM 1114 N N . THR A 1 145 ? 11.016 24.797 -15.273 1 98.94 145 THR A N 1
ATOM 1115 C CA . THR A 1 145 ? 10.18 24.266 -14.211 1 98.94 145 THR A CA 1
ATOM 1116 C C . THR A 1 145 ? 9.102 23.344 -14.781 1 98.94 145 THR A C 1
ATOM 1118 O O . THR A 1 145 ? 8.367 23.734 -15.688 1 98.94 145 THR A O 1
ATOM 1121 N N . ILE A 1 146 ? 9.031 22.141 -14.227 1 98.88 146 ILE A N 1
ATOM 1122 C CA . ILE A 1 146 ? 8.086 21.188 -14.789 1 98.88 146 ILE A CA 1
ATOM 1123 C C . ILE A 1 146 ? 6.988 20.891 -13.773 1 98.88 146 ILE A C 1
ATOM 1125 O O . ILE A 1 146 ? 5.926 20.375 -14.133 1 98.88 146 ILE A O 1
ATOM 1129 N N . LEU A 1 147 ? 7.242 21.172 -12.508 1 98.94 147 LEU A N 1
ATOM 1130 C CA . LEU A 1 147 ? 6.301 20.781 -11.461 1 98.94 147 LEU A CA 1
ATOM 1131 C C . LEU A 1 147 ? 6.387 21.734 -10.273 1 98.94 147 LEU A C 1
ATOM 1133 O O . LEU A 1 147 ? 7.484 22.109 -9.852 1 98.94 147 LEU A O 1
ATOM 1137 N N . VAL A 1 148 ? 5.27 22.172 -9.766 1 99 148 VAL A N 1
ATOM 1138 C CA . VAL A 1 148 ? 5.109 22.812 -8.461 1 99 148 VAL A CA 1
ATOM 1139 C C . VAL A 1 148 ? 4.34 21.891 -7.523 1 99 148 VAL A C 1
ATOM 1141 O O . VAL A 1 148 ? 3.301 21.328 -7.898 1 99 148 VAL A O 1
ATOM 1144 N N . SER A 1 149 ? 4.871 21.594 -6.34 1 99 149 SER A N 1
ATOM 1145 C CA . SER A 1 149 ? 4.195 20.812 -5.309 1 99 149 SER A CA 1
ATOM 1146 C C . SER A 1 149 ? 4.066 21.609 -4.012 1 99 149 SER A C 1
ATOM 1148 O O . SER A 1 149 ? 5.059 21.828 -3.311 1 99 149 SER A O 1
ATOM 1150 N N . VAL A 1 150 ? 2.881 22.078 -3.676 1 98.94 150 VAL A N 1
ATOM 1151 C CA . VAL A 1 150 ? 2.568 22.812 -2.455 1 98.94 150 VAL A CA 1
ATOM 1152 C C . VAL A 1 150 ? 1.329 22.219 -1.794 1 98.94 150 VAL A C 1
ATOM 1154 O O . VAL A 1 150 ? 0.27 22.109 -2.418 1 98.94 150 VAL A O 1
ATOM 1157 N N . MET A 1 151 ? 1.445 21.797 -0.553 1 98.88 151 MET A N 1
ATOM 1158 C CA . MET A 1 151 ? 0.368 21.094 0.139 1 98.88 151 MET A CA 1
ATOM 1159 C C . MET A 1 151 ? -0.81 22.031 0.399 1 98.88 151 MET A C 1
ATOM 1161 O O . MET A 1 151 ? -0.66 23.25 0.356 1 98.88 151 MET A O 1
ATOM 1165 N N . HIS A 1 152 ? -1.981 21.453 0.647 1 98.88 152 HIS A N 1
ATOM 1166 C CA . HIS A 1 152 ? -3.197 22.203 0.912 1 98.88 152 HIS A CA 1
ATOM 1167 C C . HIS A 1 152 ? -3.268 22.641 2.371 1 98.88 152 HIS A C 1
ATOM 1169 O O . HIS A 1 152 ? -3.275 23.844 2.666 1 98.88 152 HIS A O 1
ATOM 1175 N N . VAL A 1 153 ? -3.203 21.719 3.26 1 98.81 153 VAL A N 1
ATOM 1176 C CA . VAL A 1 153 ? -3.252 21.938 4.699 1 98.81 153 VAL A CA 1
ATOM 1177 C C . VAL A 1 153 ? -1.99 21.391 5.355 1 98.81 153 VAL A C 1
ATOM 1179 O O . VAL A 1 153 ? -1.638 20.219 5.152 1 98.81 153 VAL A O 1
ATOM 1182 N N . ASN A 1 154 ? -1.306 22.234 6.082 1 98.38 154 ASN A N 1
ATOM 1183 C CA . ASN A 1 154 ? -0.113 21.766 6.781 1 98.38 154 ASN A CA 1
ATOM 1184 C C . ASN A 1 154 ? -0.474 20.906 7.996 1 98.38 154 ASN A C 1
ATOM 1186 O O . ASN A 1 154 ? -1.289 21.328 8.828 1 98.38 154 ASN A O 1
ATOM 1190 N N . ASN A 1 155 ? 0.131 19.781 8.078 1 97.12 155 ASN A N 1
ATOM 1191 C CA . ASN A 1 155 ? -0.229 18.812 9.102 1 97.12 155 ASN A CA 1
ATOM 1192 C C . ASN A 1 155 ? 0.224 19.25 10.484 1 97.12 155 ASN A C 1
ATOM 1194 O O . ASN A 1 155 ? -0.254 18.734 11.492 1 97.12 155 ASN A O 1
ATOM 1198 N N . GLU A 1 156 ? 1.097 20.172 10.648 1 96.94 156 GLU A N 1
ATOM 1199 C CA . GLU A 1 156 ? 1.628 20.578 11.945 1 96.94 156 GLU A CA 1
ATOM 1200 C C . GLU A 1 156 ? 0.934 21.828 12.453 1 96.94 156 GLU A C 1
ATOM 1202 O O . GLU A 1 156 ? 0.586 21.922 13.633 1 96.94 156 GLU A O 1
ATOM 1207 N N . ILE A 1 157 ? 0.685 22.781 11.5 1 97.62 157 ILE A N 1
ATOM 1208 C CA . ILE A 1 157 ? 0.226 24.078 11.984 1 97.62 157 ILE A CA 1
ATOM 1209 C C . ILE A 1 157 ? -1.179 24.359 11.453 1 97.62 157 ILE A C 1
ATOM 1211 O O . ILE A 1 157 ? -1.79 25.359 11.805 1 97.62 157 ILE A O 1
ATOM 1215 N N . GLY A 1 158 ? -1.716 23.5 10.586 1 98.19 158 GLY A N 1
ATOM 1216 C CA . GLY A 1 158 ? -3.111 23.562 10.18 1 98.19 158 GLY A CA 1
ATOM 1217 C C . GLY A 1 158 ? -3.389 24.625 9.133 1 98.19 158 GLY A C 1
ATOM 1218 O O . GLY A 1 158 ? -4.516 24.734 8.648 1 98.19 158 GLY A O 1
ATOM 1219 N N . THR A 1 159 ? -2.377 25.406 8.703 1 98.38 159 THR A N 1
ATOM 1220 C CA . THR A 1 159 ? -2.564 26.484 7.75 1 98.38 159 THR A CA 1
ATOM 1221 C C . THR A 1 159 ? -3.008 25.938 6.395 1 98.38 159 THR A C 1
ATOM 1223 O O . THR A 1 159 ? -2.619 24.844 6.008 1 98.38 159 THR A O 1
ATOM 1226 N N . VAL A 1 160 ? -3.822 26.719 5.695 1 98.75 160 VAL A N 1
ATOM 1227 C CA . VAL A 1 160 ? -4.395 26.312 4.414 1 98.75 160 VAL A CA 1
ATOM 1228 C C . VAL A 1 160 ? -3.85 27.219 3.307 1 98.75 160 VAL A C 1
ATOM 1230 O O . VAL A 1 160 ? -4.109 28.422 3.293 1 98.75 160 VAL A O 1
ATOM 1233 N N . ASN A 1 161 ? -3.088 26.672 2.377 1 98.81 161 ASN A N 1
ATOM 1234 C CA . ASN A 1 161 ? -2.604 27.438 1.231 1 98.81 161 ASN A CA 1
ATOM 1235 C C . ASN A 1 161 ? -3.711 27.672 0.209 1 98.81 161 ASN A C 1
ATOM 1237 O O . ASN A 1 161 ? -4.613 26.844 0.06 1 98.81 161 ASN A O 1
ATOM 1241 N N . ASP A 1 162 ? -3.658 28.812 -0.478 1 98.56 162 ASP A N 1
ATOM 1242 C CA . ASP A 1 162 ? -4.594 29.125 -1.559 1 98.56 162 ASP A CA 1
ATOM 1243 C C . ASP A 1 162 ? -4.23 28.359 -2.83 1 98.56 162 ASP A C 1
ATOM 1245 O O . ASP A 1 162 ? -3.725 28.938 -3.791 1 98.56 162 ASP A O 1
ATOM 1249 N N . ILE A 1 163 ? -4.637 27.094 -2.867 1 98.44 163 ILE A N 1
ATOM 1250 C CA . ILE A 1 163 ? -4.195 26.219 -3.949 1 98.44 163 ILE A CA 1
ATOM 1251 C C . ILE A 1 163 ? -4.934 26.578 -5.238 1 98.44 163 ILE A C 1
ATOM 1253 O O . ILE A 1 163 ? -4.465 26.266 -6.336 1 98.44 163 ILE A O 1
ATOM 1257 N N . ALA A 1 164 ? -6.109 27.188 -5.145 1 98.69 164 ALA A N 1
ATOM 1258 C CA . ALA A 1 164 ? -6.793 27.656 -6.344 1 98.69 164 ALA A CA 1
ATOM 1259 C C . ALA A 1 164 ? -5.977 28.719 -7.059 1 98.69 164 ALA A C 1
ATOM 1261 O O . ALA A 1 164 ? -5.801 28.672 -8.281 1 98.69 164 ALA A O 1
ATOM 1262 N N . ALA A 1 165 ? -5.488 29.719 -6.297 1 98.75 165 ALA A N 1
ATOM 1263 C CA . ALA A 1 165 ? -4.695 30.797 -6.875 1 98.75 165 ALA A CA 1
ATOM 1264 C C . ALA A 1 165 ? -3.375 30.281 -7.434 1 98.75 165 ALA A C 1
ATOM 1266 O O . ALA A 1 165 ? -2.932 30.703 -8.5 1 98.75 165 ALA A O 1
ATOM 1267 N N . ILE A 1 166 ? -2.717 29.391 -6.715 1 98.88 166 ILE A N 1
ATOM 1268 C CA . ILE A 1 166 ? -1.474 28.797 -7.199 1 98.88 166 ILE A CA 1
ATOM 1269 C C . ILE A 1 166 ? -1.743 28 -8.477 1 98.88 166 ILE A C 1
ATOM 1271 O O . ILE A 1 166 ? -0.948 28.031 -9.414 1 98.88 166 ILE A O 1
ATOM 1275 N N . GLY A 1 167 ? -2.875 27.281 -8.484 1 98.88 167 GLY A N 1
ATOM 1276 C CA . GLY A 1 167 ? -3.27 26.531 -9.664 1 98.88 167 GLY A CA 1
ATOM 1277 C C . GLY A 1 167 ? -3.453 27.406 -10.898 1 98.88 167 GLY A C 1
ATOM 1278 O O . GLY A 1 167 ? -3.043 27.031 -11.992 1 98.88 167 GLY A O 1
ATOM 1279 N N . GLU A 1 168 ? -4.121 28.594 -10.719 1 98.75 168 GLU A N 1
ATOM 1280 C CA . GLU A 1 168 ? -4.273 29.531 -11.828 1 98.75 168 GLU A CA 1
ATOM 1281 C C . GLU A 1 168 ? -2.916 29.969 -12.375 1 98.75 168 GLU A C 1
ATOM 1283 O O . GLU A 1 168 ? -2.723 30.031 -13.594 1 98.75 168 GLU A O 1
ATOM 1288 N N . LEU A 1 169 ? -2.031 30.281 -11.477 1 98.75 169 LEU A N 1
ATOM 1289 C CA . LEU A 1 169 ? -0.692 30.719 -11.852 1 98.75 169 LEU A CA 1
ATOM 1290 C C . LEU A 1 169 ? 0.043 29.641 -12.625 1 98.75 169 LEU A C 1
ATOM 1292 O O . LEU A 1 169 ? 0.568 29.891 -13.711 1 98.75 169 LEU A O 1
ATOM 1296 N N . THR A 1 170 ? 0.102 28.391 -12.117 1 98.81 170 THR A N 1
ATOM 1297 C CA . THR A 1 170 ? 0.868 27.312 -12.758 1 98.81 170 THR A CA 1
ATOM 1298 C C . THR A 1 170 ? 0.266 26.953 -14.109 1 98.81 170 THR A C 1
ATOM 1300 O O . THR A 1 170 ? 0.995 26.703 -15.07 1 98.81 170 THR A O 1
ATOM 1303 N N . ARG A 1 171 ? -1.076 26.969 -14.156 1 98.44 171 ARG A N 1
ATOM 1304 C CA . ARG A 1 171 ? -1.751 26.719 -15.422 1 98.44 171 ARG A CA 1
ATOM 1305 C C . ARG A 1 171 ? -1.348 27.75 -16.469 1 98.44 171 ARG A C 1
ATOM 1307 O O . ARG A 1 171 ? -1.079 27.391 -17.625 1 98.44 171 ARG A O 1
ATOM 1314 N N . SER A 1 172 ? -1.327 28.984 -16.109 1 98.12 172 SER A N 1
ATOM 1315 C CA . SER A 1 172 ? -1.005 30.078 -17.031 1 98.12 172 SER A CA 1
ATOM 1316 C C . SER A 1 172 ? 0.429 29.953 -17.547 1 98.12 172 SER A C 1
ATOM 1318 O O . SER A 1 172 ? 0.76 30.469 -18.609 1 98.12 172 SER A O 1
ATOM 1320 N N . ARG A 1 173 ? 1.29 29.25 -16.828 1 98 173 ARG A N 1
ATOM 1321 C CA . ARG A 1 173 ? 2.703 29.141 -17.172 1 98 173 ARG A CA 1
ATOM 1322 C C . ARG A 1 173 ? 3.002 27.781 -17.797 1 98 173 ARG A C 1
ATOM 1324 O O . ARG A 1 173 ? 4.145 27.484 -18.156 1 98 173 ARG A O 1
ATOM 1331 N N . GLY A 1 174 ? 1.992 26.891 -17.875 1 97.81 174 GLY A N 1
ATOM 1332 C CA . GLY A 1 174 ? 2.17 25.562 -18.453 1 97.81 174 GLY A CA 1
ATOM 1333 C C . GLY A 1 174 ? 2.963 24.625 -17.547 1 97.81 174 GLY A C 1
ATOM 1334 O O . GLY A 1 174 ? 3.689 23.75 -18.031 1 97.81 174 GLY A O 1
ATOM 1335 N N . VAL A 1 175 ? 2.963 24.828 -16.25 1 98.75 175 VAL A N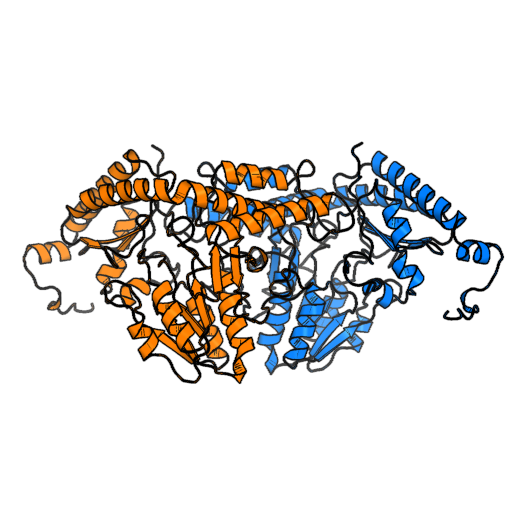 1
ATOM 1336 C CA . VAL A 1 175 ? 3.666 24.016 -15.266 1 98.75 175 VAL A CA 1
ATOM 1337 C C . VAL A 1 175 ? 2.668 23.156 -14.508 1 98.75 175 VAL A C 1
ATOM 1339 O O . VAL A 1 175 ? 1.586 23.609 -14.141 1 98.75 175 VAL A O 1
ATOM 1342 N N . LEU A 1 176 ? 2.945 21.844 -14.297 1 98.94 176 LEU A N 1
ATOM 1343 C CA . LEU A 1 176 ? 2.047 20.953 -13.57 1 98.94 176 LEU A CA 1
ATOM 1344 C C . LEU A 1 176 ? 2.014 21.297 -12.086 1 98.94 176 LEU A C 1
ATOM 1346 O O . LEU A 1 176 ? 3.01 21.75 -11.531 1 98.94 176 LEU A O 1
ATOM 1350 N N . TYR A 1 177 ? 0.886 21.078 -11.453 1 98.94 177 TYR A N 1
ATOM 1351 C CA . TYR A 1 177 ? 0.7 21.422 -10.047 1 98.94 177 TYR A CA 1
ATOM 1352 C C . TYR A 1 177 ? 0.215 20.219 -9.25 1 98.94 177 TYR A C 1
ATOM 1354 O O . TYR A 1 177 ? -0.86 19.688 -9.516 1 98.94 177 TYR A O 1
ATOM 1362 N N . HIS A 1 178 ? 1.016 19.766 -8.32 1 99 178 HIS A N 1
ATOM 1363 C CA . HIS A 1 178 ? 0.676 18.703 -7.371 1 99 178 HIS A CA 1
ATOM 1364 C C . HIS A 1 178 ? 0.339 19.281 -6 1 99 178 HIS A C 1
ATOM 1366 O O . HIS A 1 178 ? 0.995 20.219 -5.535 1 99 178 HIS A O 1
ATOM 1372 N N . VAL A 1 179 ? -0.672 18.703 -5.348 1 99 179 VAL A N 1
ATOM 1373 C CA . VAL A 1 179 ? -1.09 19.125 -4.012 1 99 179 VAL A CA 1
ATOM 1374 C C . VAL A 1 179 ? -1.181 17.906 -3.092 1 99 179 VAL A C 1
ATOM 1376 O O . VAL A 1 179 ? -1.909 16.953 -3.381 1 99 179 VAL A O 1
ATOM 1379 N N . ASP A 1 180 ? -0.429 17.891 -2.016 1 98.88 180 ASP A N 1
ATOM 1380 C CA . ASP A 1 180 ? -0.689 16.953 -0.924 1 98.88 180 ASP A CA 1
ATOM 1381 C C . ASP A 1 180 ? -1.914 17.391 -0.118 1 98.88 180 ASP A C 1
ATOM 1383 O O . ASP A 1 180 ? -1.875 18.391 0.6 1 98.88 180 ASP A O 1
ATOM 1387 N N . ALA A 1 181 ? -2.969 16.594 -0.197 1 98.94 181 ALA A N 1
ATOM 1388 C CA . ALA A 1 181 ? -4.227 16.938 0.461 1 98.94 181 ALA A CA 1
ATOM 1389 C C . ALA A 1 181 ? -4.578 15.922 1.54 1 98.94 181 ALA A C 1
ATOM 1391 O O . ALA A 1 181 ? -5.75 15.719 1.861 1 98.94 181 ALA A O 1
ATOM 1392 N N . ALA A 1 182 ? -3.605 15.25 2.119 1 98.62 182 ALA A N 1
ATOM 1393 C CA . ALA A 1 182 ? -3.814 14.227 3.141 1 98.62 182 ALA A CA 1
ATOM 1394 C C . ALA A 1 182 ? -4.609 14.781 4.316 1 98.62 182 ALA A C 1
ATOM 1396 O O . ALA A 1 182 ? -5.43 14.07 4.91 1 98.62 182 ALA A O 1
ATOM 1397 N N . GLN A 1 183 ? -4.371 16.047 4.664 1 98.44 183 GLN A N 1
ATOM 1398 C CA . GLN A 1 183 ? -5.008 16.656 5.832 1 98.44 183 GLN A CA 1
ATOM 1399 C C . GLN A 1 183 ? -6.234 17.469 5.43 1 98.44 183 GLN A C 1
ATOM 1401 O O . GLN A 1 183 ? -6.926 18.016 6.289 1 98.44 183 GLN A O 1
ATOM 1406 N N . SER A 1 184 ? -6.559 17.547 4.121 1 98.38 184 SER A N 1
ATOM 1407 C CA . SER A 1 184 ? -7.566 18.484 3.619 1 98.38 184 SER A CA 1
ATOM 1408 C C . SER A 1 184 ? -8.938 17.812 3.545 1 98.38 184 SER A C 1
ATOM 1410 O O . SER A 1 184 ? -9.953 18.453 3.84 1 98.38 184 SER A O 1
ATOM 1412 N N . THR A 1 185 ? -8.945 16.531 3.152 1 97.56 185 THR A N 1
ATOM 1413 C CA . THR A 1 185 ? -10.219 15.867 2.875 1 97.56 185 THR A CA 1
ATOM 1414 C C . THR A 1 185 ? -11.062 15.766 4.145 1 97.56 185 THR A C 1
ATOM 1416 O O . THR A 1 185 ? -10.547 15.422 5.211 1 97.56 185 THR A O 1
ATOM 1419 N N . GLY A 1 186 ? -12.25 16.141 4.031 1 97.06 186 GLY A N 1
ATOM 1420 C CA . GLY A 1 186 ? -13.148 16.109 5.176 1 97.06 186 GLY A CA 1
ATOM 1421 C C . GLY A 1 186 ? -13.047 17.344 6.051 1 97.06 186 GLY A C 1
ATOM 1422 O O . GLY A 1 186 ? -13.789 17.484 7.023 1 97.06 186 GLY A O 1
ATOM 1423 N N . LYS A 1 187 ? -12.156 18.297 5.672 1 98.06 187 LYS A N 1
ATOM 1424 C CA . LYS A 1 187 ? -11.961 19.484 6.504 1 98.06 187 LYS A CA 1
ATOM 1425 C C . LYS A 1 187 ? -12.125 20.766 5.684 1 98.06 187 LYS A C 1
ATOM 1427 O O . LYS A 1 187 ? -12.484 21.812 6.223 1 98.06 187 LYS A O 1
ATOM 1432 N N . VAL A 1 188 ? -11.75 20.719 4.43 1 97.69 188 VAL A N 1
ATOM 1433 C CA . VAL A 1 188 ? -11.828 21.859 3.523 1 97.69 188 VAL A CA 1
ATOM 1434 C C . VAL A 1 188 ? -12.555 21.453 2.242 1 97.69 188 VAL A C 1
ATOM 1436 O O . VAL A 1 188 ? -12.352 20.344 1.736 1 97.69 188 VAL A O 1
ATOM 1439 N N . ALA A 1 189 ? -13.367 22.359 1.71 1 97.25 189 ALA A N 1
ATOM 1440 C CA . ALA A 1 189 ? -14.031 22.094 0.437 1 97.25 189 ALA A CA 1
ATOM 1441 C C . ALA A 1 189 ? -13.023 22.047 -0.707 1 97.25 189 ALA A C 1
ATOM 1443 O O . ALA A 1 189 ? -12.164 22.922 -0.824 1 97.25 189 ALA A O 1
ATOM 1444 N N . ILE A 1 190 ? -13.055 20.984 -1.506 1 98.5 190 ILE A N 1
ATOM 1445 C CA . ILE A 1 190 ? -12.203 20.812 -2.672 1 98.5 190 ILE A CA 1
ATOM 1446 C C . ILE A 1 190 ? -13.062 20.609 -3.918 1 98.5 190 ILE A C 1
ATOM 1448 O O . ILE A 1 190 ? -13.969 19.766 -3.928 1 98.5 190 ILE A O 1
ATOM 1452 N N . ASP A 1 191 ? -12.859 21.406 -4.941 1 98.62 191 ASP A N 1
ATOM 1453 C CA . ASP A 1 191 ? -13.562 21.312 -6.215 1 98.62 191 ASP A CA 1
ATOM 1454 C C . ASP A 1 191 ? -12.578 21.219 -7.379 1 98.62 191 ASP A C 1
ATOM 1456 O O . ASP A 1 191 ? -12.188 22.25 -7.945 1 98.62 191 ASP A O 1
ATOM 1460 N N . LEU A 1 192 ? -12.305 19.984 -7.812 1 98.56 192 LEU A N 1
ATOM 1461 C CA . LEU A 1 192 ? -11.242 19.781 -8.797 1 98.56 192 LEU A CA 1
ATOM 1462 C C . LEU A 1 192 ? -11.75 20.078 -10.203 1 98.56 192 LEU A C 1
ATOM 1464 O O . LEU A 1 192 ? -10.961 20.125 -11.148 1 98.56 192 LEU A O 1
ATOM 1468 N N . GLU A 1 193 ? -13.008 20.297 -10.375 1 97.31 193 GLU A N 1
ATOM 1469 C CA . GLU A 1 193 ? -13.516 20.812 -11.648 1 97.31 193 GLU A CA 1
ATOM 1470 C C . GLU A 1 193 ? -13.172 22.281 -11.828 1 97.31 193 GLU A C 1
ATOM 1472 O O . GLU A 1 193 ? -12.945 22.734 -12.953 1 97.31 193 GLU A O 1
ATOM 1477 N N . ARG A 1 194 ? -13.133 22.953 -10.695 1 97 194 ARG A N 1
ATOM 1478 C CA . ARG A 1 194 ? -12.891 24.391 -10.742 1 97 194 ARG A CA 1
ATOM 1479 C C . ARG A 1 194 ? -11.422 24.719 -10.508 1 97 194 ARG A C 1
ATOM 1481 O O . ARG A 1 194 ? -10.859 25.609 -11.156 1 97 194 ARG A O 1
ATOM 1488 N N . MET A 1 195 ? -10.812 24.031 -9.547 1 98.06 195 MET A N 1
ATOM 1489 C CA . MET A 1 195 ? -9.406 24.25 -9.211 1 98.06 195 MET A CA 1
ATOM 1490 C C . MET A 1 195 ? -8.492 23.688 -10.289 1 98.06 195 MET A C 1
ATOM 1492 O O . MET A 1 195 ? -8.727 22.578 -10.789 1 98.06 195 MET A O 1
ATOM 1496 N N . LYS A 1 196 ? -7.488 24.469 -10.664 1 98.5 196 LYS A N 1
ATOM 1497 C CA . LYS A 1 196 ? -6.562 24.031 -11.703 1 98.5 196 LYS A CA 1
ATOM 1498 C C . LYS A 1 196 ? -5.402 23.234 -11.109 1 98.5 196 LYS A C 1
ATOM 1500 O O . LYS A 1 196 ? -4.238 23.547 -11.367 1 98.5 196 LYS A O 1
ATOM 1505 N N . VAL A 1 197 ? -5.746 22.25 -10.305 1 98.81 197 VAL A N 1
ATOM 1506 C CA . VAL A 1 197 ? -4.797 21.297 -9.75 1 98.81 197 VAL A CA 1
ATOM 1507 C C . VAL A 1 197 ? -4.68 20.094 -10.68 1 98.81 197 VAL A C 1
ATOM 1509 O O . VAL A 1 197 ? -5.68 19.609 -11.211 1 98.81 197 VAL A O 1
ATOM 1512 N N . ASP A 1 198 ? -3.469 19.609 -10.938 1 98.94 198 ASP A N 1
ATOM 1513 C CA . ASP A 1 198 ? -3.252 18.531 -11.891 1 98.94 198 ASP A CA 1
ATOM 1514 C C . ASP A 1 198 ? -3.195 17.172 -11.188 1 98.94 198 ASP A C 1
ATOM 1516 O O . ASP A 1 198 ? -3.58 16.156 -11.758 1 98.94 198 ASP A O 1
ATOM 1520 N N . LEU A 1 199 ? -2.584 17.125 -10.047 1 98.94 199 LEU A N 1
ATOM 1521 C CA . LEU A 1 199 ? -2.445 15.938 -9.211 1 98.94 199 LEU A CA 1
ATOM 1522 C C . LEU A 1 199 ? -2.73 16.266 -7.75 1 98.94 199 LEU A C 1
ATOM 1524 O O . LEU A 1 199 ? -2.328 17.312 -7.25 1 98.94 199 LEU A O 1
ATOM 1528 N N . MET A 1 200 ? -3.449 15.406 -7.078 1 98.94 200 MET A N 1
ATOM 1529 C CA . MET A 1 200 ? -3.738 15.602 -5.66 1 98.94 200 MET A CA 1
ATOM 1530 C C . MET A 1 200 ? -3.672 14.281 -4.906 1 98.94 200 MET A C 1
ATOM 1532 O O . MET A 1 200 ? -4.27 13.289 -5.328 1 98.94 200 MET A O 1
ATOM 1536 N N . SER A 1 201 ? -2.961 14.227 -3.809 1 98.94 201 SER A N 1
ATOM 1537 C CA . SER A 1 201 ? -2.762 13.031 -3 1 98.94 201 SER A CA 1
ATOM 1538 C C . SER A 1 201 ? -3.729 12.992 -1.82 1 98.94 201 SER A C 1
ATOM 1540 O O . SER A 1 201 ? -3.906 13.992 -1.125 1 98.94 201 SER A O 1
ATOM 1542 N N . PHE A 1 202 ? -4.352 11.828 -1.605 1 98.88 202 PHE A N 1
ATOM 1543 C CA . PHE A 1 202 ? -5.336 11.656 -0.543 1 98.88 202 PHE A CA 1
ATOM 1544 C C . PHE A 1 202 ? -4.914 10.547 0.412 1 98.88 202 PHE A C 1
ATOM 1546 O O . PHE A 1 202 ? -4.168 9.641 0.029 1 98.88 202 PHE A O 1
ATOM 1553 N N . SER A 1 203 ? -5.375 10.641 1.615 1 98.31 203 SER A N 1
ATOM 1554 C CA . SER A 1 203 ? -5.227 9.609 2.639 1 98.31 203 SER A CA 1
ATOM 1555 C C . SER A 1 203 ? -6.562 9.281 3.293 1 98.31 203 SER A C 1
ATOM 1557 O O . SER A 1 203 ? -7.375 10.18 3.541 1 98.31 203 SER A O 1
ATOM 1559 N N . ALA A 1 204 ? -6.777 8.039 3.605 1 98.88 204 ALA A N 1
ATOM 1560 C CA . ALA A 1 204 ? -8.039 7.656 4.227 1 98.88 204 ALA A CA 1
ATOM 1561 C C . ALA A 1 204 ? -8.008 7.91 5.73 1 98.88 204 ALA A C 1
ATOM 1563 O O . ALA A 1 204 ? -9.008 8.328 6.32 1 98.88 204 ALA A O 1
ATOM 1564 N N . HIS A 1 205 ? -6.863 7.711 6.379 1 98.75 205 HIS A N 1
ATOM 1565 C CA . HIS A 1 205 ? -6.852 7.57 7.832 1 98.75 205 HIS A CA 1
ATOM 1566 C C . HIS A 1 205 ? -6.812 8.93 8.516 1 98.75 205 HIS A C 1
ATOM 1568 O O . HIS A 1 205 ? -6.723 9.008 9.742 1 98.75 205 HIS A O 1
ATOM 1574 N N . LYS A 1 206 ? -6.859 10.047 7.77 1 98.62 206 LYS A N 1
ATOM 1575 C CA . LYS A 1 206 ? -7.059 11.383 8.336 1 98.62 206 LYS A CA 1
ATOM 1576 C C . LYS A 1 206 ? -8.516 11.82 8.203 1 98.62 206 LYS A C 1
ATOM 1578 O O . LYS A 1 206 ? -8.883 12.898 8.672 1 98.62 206 LYS A O 1
ATOM 1583 N N . THR A 1 207 ? -9.273 10.992 7.586 1 98.75 207 THR A N 1
ATOM 1584 C CA . THR A 1 207 ? -10.688 11.242 7.34 1 98.75 207 THR A CA 1
ATOM 1585 C C . THR A 1 207 ? -11.531 10.07 7.832 1 98.75 207 THR A C 1
ATOM 1587 O O . THR A 1 207 ? -12.453 9.625 7.137 1 98.75 207 THR A O 1
ATOM 1590 N N . TYR A 1 208 ? -11.102 9.477 8.914 1 98.88 208 TYR A N 1
ATOM 1591 C CA . TYR A 1 208 ? -11.836 8.461 9.656 1 98.88 208 TYR A CA 1
ATOM 1592 C C . TYR A 1 208 ? -12.016 7.195 8.828 1 98.88 208 TYR A C 1
ATOM 1594 O O . TYR A 1 208 ? -13 6.473 8.984 1 98.88 208 TYR A O 1
ATOM 1602 N N . GLY A 1 209 ? -11.188 6.949 7.836 1 98.94 209 GLY A N 1
ATOM 1603 C CA . GLY A 1 209 ? -10.992 5.688 7.141 1 98.94 209 GLY A CA 1
ATOM 1604 C C . GLY A 1 209 ? -9.773 4.922 7.633 1 98.94 209 GLY A C 1
ATOM 1605 O O . GLY A 1 209 ? -9.117 5.336 8.586 1 98.94 209 GLY A O 1
ATOM 1606 N N . PRO A 1 210 ? -9.508 3.822 7 1 98.94 210 PRO A N 1
ATOM 1607 C CA . PRO A 1 210 ? -8.438 2.957 7.504 1 98.94 210 PRO A CA 1
ATOM 1608 C C . PRO A 1 210 ? -7.047 3.424 7.074 1 98.94 210 PRO A C 1
ATOM 1610 O O . PRO A 1 210 ? -6.906 4.09 6.047 1 98.94 210 PRO A O 1
ATOM 1613 N N . LYS A 1 211 ? -6 3.166 7.922 1 98.81 211 LYS A N 1
ATOM 1614 C CA . LYS A 1 211 ? -4.613 3.244 7.477 1 98.81 211 LYS A CA 1
ATOM 1615 C C . LYS A 1 211 ? -4.34 2.242 6.355 1 98.81 211 LYS A C 1
ATOM 1617 O O . LYS A 1 211 ? -5.043 1.239 6.227 1 98.81 211 LYS A O 1
ATOM 1622 N N . GLY A 1 212 ? -3.352 2.541 5.496 1 98.62 212 GLY A N 1
ATOM 1623 C CA . GLY A 1 212 ? -2.908 1.573 4.504 1 98.62 212 GLY A CA 1
ATOM 1624 C C . GLY A 1 212 ? -3.613 1.721 3.168 1 98.62 212 GLY A C 1
ATOM 1625 O O . GLY A 1 212 ? -3.535 0.832 2.316 1 98.62 212 GLY A O 1
ATOM 1626 N N . ILE A 1 213 ? -4.363 2.842 2.998 1 98.88 213 ILE A N 1
ATOM 1627 C CA . ILE A 1 213 ? -5.016 3.086 1.716 1 98.88 213 ILE A CA 1
ATOM 1628 C C . ILE A 1 213 ? -5.027 4.586 1.421 1 98.88 213 ILE A C 1
ATOM 1630 O O . ILE A 1 213 ? -5.148 5.402 2.336 1 98.88 213 ILE A O 1
ATOM 1634 N N . GLY A 1 214 ? -4.773 4.98 0.215 1 98.81 214 GLY A N 1
ATOM 1635 C CA . GLY A 1 214 ? -4.859 6.324 -0.328 1 98.81 214 GLY A CA 1
ATOM 1636 C C . GLY A 1 214 ? -5.301 6.359 -1.779 1 98.81 214 GLY A C 1
ATOM 1637 O O . GLY A 1 214 ? -5.73 5.34 -2.326 1 98.81 214 GLY A O 1
ATOM 1638 N N . ALA A 1 215 ? -5.316 7.48 -2.322 1 98.88 215 ALA A N 1
ATOM 1639 C CA . ALA A 1 215 ? -5.648 7.68 -3.73 1 98.88 215 ALA A CA 1
ATOM 1640 C C . ALA A 1 215 ? -4.918 8.891 -4.301 1 98.88 215 ALA A C 1
ATOM 1642 O O . ALA A 1 215 ? -4.582 9.82 -3.566 1 98.88 215 ALA A O 1
ATOM 1643 N N . LEU A 1 216 ? -4.656 8.812 -5.527 1 98.94 216 LEU A N 1
ATOM 1644 C CA . LEU A 1 216 ? -4.113 9.938 -6.281 1 98.94 216 LEU A CA 1
ATOM 1645 C C . LEU A 1 216 ? -5.086 10.391 -7.363 1 98.94 216 LEU A C 1
ATOM 1647 O O . LEU A 1 216 ? -5.527 9.578 -8.188 1 98.94 216 LEU A O 1
ATOM 1651 N N . TYR A 1 217 ? -5.465 11.625 -7.262 1 98.94 217 TYR A N 1
ATOM 1652 C CA . TYR A 1 217 ? -6.148 12.258 -8.391 1 98.94 217 TYR A CA 1
ATOM 1653 C C . TYR A 1 217 ? -5.168 12.594 -9.5 1 98.94 217 TYR A C 1
ATOM 1655 O O . TYR A 1 217 ? -4.141 13.234 -9.266 1 98.94 217 TYR A O 1
ATOM 1663 N N . VAL A 1 218 ? -5.414 12.172 -10.703 1 98.94 218 VAL A N 1
ATOM 1664 C CA . VAL A 1 218 ? -4.652 12.492 -11.906 1 98.94 218 VAL A CA 1
ATOM 1665 C C . VAL A 1 218 ? -5.578 13.109 -12.953 1 98.94 218 VAL A C 1
ATOM 1667 O O . VAL A 1 218 ? -6.418 12.422 -13.531 1 98.94 218 VAL A O 1
ATOM 1670 N N . ARG A 1 219 ? -5.34 14.344 -13.227 1 98.75 219 ARG A N 1
ATOM 1671 C CA . ARG A 1 219 ? -6.234 15.086 -14.109 1 98.75 219 ARG A CA 1
ATOM 1672 C C . ARG A 1 219 ? -6.223 14.492 -15.516 1 98.75 219 ARG A C 1
ATOM 1674 O O . ARG A 1 219 ? -5.164 14.141 -16.031 1 98.75 219 ARG A O 1
ATOM 1681 N N . ARG A 1 220 ? -7.359 14.453 -16.125 1 97.31 220 ARG A N 1
ATOM 1682 C CA . ARG A 1 220 ? -7.484 13.891 -17.469 1 97.31 220 ARG A CA 1
ATOM 1683 C C . ARG A 1 220 ? -7.598 14.992 -18.516 1 97.31 220 ARG A C 1
ATOM 1685 O O . ARG A 1 220 ? -7.25 14.789 -19.672 1 97.31 220 ARG A O 1
ATOM 1692 N N . LYS A 1 221 ? -8.156 16.141 -18.016 1 95.38 221 LYS A N 1
ATOM 1693 C CA . LYS A 1 221 ? -8.32 17.266 -18.938 1 95.38 221 LYS A CA 1
ATOM 1694 C C . LYS A 1 221 ? -7.824 18.562 -18.312 1 95.38 221 LYS A C 1
ATOM 1696 O O . LYS A 1 221 ? -8.508 19.156 -17.484 1 95.38 221 LYS A O 1
ATOM 1701 N N . PRO A 1 222 ? -6.781 19.156 -18.766 1 96.06 222 PRO A N 1
ATOM 1702 C CA . PRO A 1 222 ? -5.844 18.562 -19.719 1 96.06 222 PRO A CA 1
ATOM 1703 C C . PRO A 1 222 ? -5.203 17.281 -19.203 1 96.06 222 PRO A C 1
ATOM 1705 O O . PRO A 1 222 ? -5.098 17.094 -17.984 1 96.06 222 PRO A O 1
ATOM 1708 N N . ARG A 1 223 ? -4.746 16.5 -20.109 1 96.56 223 ARG A N 1
ATOM 1709 C CA . ARG A 1 223 ? -4.238 15.18 -19.75 1 96.56 223 ARG A CA 1
ATOM 1710 C C . ARG A 1 223 ? -2.877 15.281 -19.062 1 96.56 223 ARG A C 1
ATOM 1712 O O . ARG A 1 223 ? -1.959 15.914 -19.594 1 96.56 223 ARG A O 1
ATOM 1719 N N . VAL A 1 224 ? -2.791 14.688 -17.906 1 98.25 224 VAL A N 1
ATOM 1720 C CA . VAL A 1 224 ? -1.536 14.594 -17.172 1 98.25 224 VAL A CA 1
ATOM 1721 C C . VAL A 1 224 ? -0.951 13.188 -17.344 1 98.25 224 VAL A C 1
ATOM 1723 O O . VAL A 1 224 ? -1.664 12.195 -17.203 1 98.25 224 VAL A O 1
ATOM 1726 N N . ARG A 1 225 ? 0.278 13.086 -17.656 1 97.25 225 ARG A N 1
ATOM 1727 C CA . ARG A 1 225 ? 0.983 11.812 -17.781 1 97.25 225 ARG A CA 1
ATOM 1728 C C . ARG A 1 225 ? 2.064 11.68 -16.703 1 97.25 225 ARG A C 1
ATOM 1730 O O . ARG A 1 225 ? 2.713 12.664 -16.344 1 97.25 225 ARG A O 1
ATOM 1737 N N . LEU A 1 226 ? 2.111 10.555 -16.125 1 97.56 226 LEU A N 1
ATOM 1738 C CA . LEU A 1 226 ? 3.18 10.266 -15.18 1 97.56 226 LEU A CA 1
ATOM 1739 C C . LEU A 1 226 ? 3.691 8.836 -15.352 1 97.56 226 LEU A C 1
ATOM 1741 O O . LEU A 1 226 ? 2.99 7.984 -15.906 1 97.56 226 LEU A O 1
ATOM 1745 N N . GLU A 1 227 ? 4.93 8.594 -15.047 1 98.12 227 GLU A N 1
ATOM 1746 C CA . GLU A 1 227 ? 5.512 7.254 -15.086 1 98.12 227 GLU A CA 1
ATOM 1747 C C . GLU A 1 227 ? 5.16 6.457 -13.836 1 98.12 227 GLU A C 1
ATOM 1749 O O . GLU A 1 227 ? 5.234 6.977 -12.719 1 98.12 227 GLU A O 1
ATOM 1754 N N . ALA A 1 228 ? 4.824 5.203 -14.039 1 98.5 228 ALA A N 1
ATOM 1755 C CA . ALA A 1 228 ? 4.57 4.305 -12.922 1 98.5 228 ALA A CA 1
ATOM 1756 C C . ALA A 1 228 ? 5.832 4.105 -12.086 1 98.5 228 ALA A C 1
ATOM 1758 O O . ALA A 1 228 ? 6.941 4.07 -12.617 1 98.5 228 ALA A O 1
ATOM 1759 N N . GLN A 1 229 ? 5.625 4.023 -10.781 1 98.19 229 GLN A N 1
ATOM 1760 C CA . GLN A 1 229 ? 6.734 3.752 -9.875 1 98.19 229 GLN A CA 1
ATOM 1761 C C . GLN A 1 229 ? 6.762 2.283 -9.461 1 98.19 229 GLN A C 1
ATOM 1763 O O . GLN A 1 229 ? 7.801 1.77 -9.039 1 98.19 229 GLN A O 1
ATOM 1768 N N . MET A 1 230 ? 5.656 1.629 -9.484 1 98.31 230 MET A N 1
ATOM 1769 C CA . MET A 1 230 ? 5.488 0.214 -9.164 1 98.31 230 MET A CA 1
ATOM 1770 C C . MET A 1 230 ? 4.926 -0.55 -10.359 1 98.31 230 MET A C 1
ATOM 1772 O O . MET A 1 230 ? 3.869 -0.196 -10.883 1 98.31 230 MET A O 1
ATOM 1776 N N . HIS A 1 231 ? 5.574 -1.646 -10.719 1 98.31 231 HIS A N 1
ATOM 1777 C CA . HIS A 1 231 ? 5.23 -2.404 -11.922 1 98.31 231 HIS A CA 1
ATOM 1778 C C . HIS A 1 231 ? 4.801 -3.824 -11.57 1 98.31 231 HIS A C 1
ATOM 1780 O O . HIS A 1 231 ? 5.281 -4.398 -10.586 1 98.31 231 HIS A O 1
ATOM 1786 N N . GLY A 1 232 ? 3.891 -4.418 -12.289 1 96.81 232 GLY A N 1
ATOM 1787 C CA . GLY A 1 232 ? 3.461 -5.781 -12.016 1 96.81 232 GLY A CA 1
ATOM 1788 C C . GLY A 1 232 ? 2 -6.023 -12.344 1 96.81 232 GLY A C 1
ATOM 1789 O O . GLY A 1 232 ? 1.185 -6.246 -11.445 1 96.81 232 GLY A O 1
ATOM 1790 N N . GLY A 1 233 ? 1.588 -6.043 -13.602 1 89.5 233 GLY A N 1
ATOM 1791 C CA . GLY A 1 233 ? 0.244 -6.41 -14.023 1 89.5 233 GLY A CA 1
ATOM 1792 C C . GLY A 1 233 ? -0.526 -5.254 -14.633 1 89.5 233 GLY A C 1
ATOM 1793 O O . GLY A 1 233 ? -1.573 -5.457 -15.25 1 89.5 233 GLY A O 1
ATOM 1794 N N . GLY A 1 234 ? -0.084 -4 -14.367 1 86.56 234 GLY A N 1
ATOM 1795 C CA . GLY A 1 234 ? -0.633 -2.846 -15.062 1 86.56 234 GLY A CA 1
ATOM 1796 C C . GLY A 1 234 ? -1.96 -2.381 -14.484 1 86.56 234 GLY A C 1
ATOM 1797 O O . GLY A 1 234 ? -2.754 -1.747 -15.188 1 86.56 234 GLY A O 1
ATOM 1798 N N . HIS A 1 235 ? -2.258 -2.699 -13.258 1 86.06 235 HIS A N 1
ATOM 1799 C CA . HIS A 1 235 ? -3.48 -2.225 -12.617 1 86.06 235 HIS A CA 1
ATOM 1800 C C . HIS A 1 235 ? -3.555 -0.702 -12.633 1 86.06 235 HIS A C 1
ATOM 1802 O O . HIS A 1 235 ? -2.57 -0.032 -12.961 1 86.06 235 HIS A O 1
ATOM 1808 N N . GLU A 1 236 ? -4.844 -0.108 -12.406 1 95.88 236 GLU A N 1
ATOM 1809 C CA . GLU A 1 236 ? -5.066 1.331 -12.312 1 95.88 236 GLU A CA 1
ATOM 1810 C C . GLU A 1 236 ? -4.559 2.057 -13.555 1 95.88 236 GLU A C 1
ATOM 1812 O O . GLU A 1 236 ? -3.814 3.033 -13.445 1 95.88 236 GLU A O 1
ATOM 1817 N N . ARG A 1 237 ? -4.848 1.48 -14.68 1 93.31 237 ARG A N 1
ATOM 1818 C CA . ARG A 1 237 ? -4.523 2.059 -15.977 1 93.31 237 ARG A CA 1
ATOM 1819 C C . ARG A 1 237 ? -3.014 2.199 -16.156 1 93.31 237 ARG A C 1
ATOM 1821 O O . ARG A 1 237 ? -2.539 3.174 -16.734 1 93.31 237 ARG A O 1
ATOM 1828 N N . GLY A 1 238 ? -2.277 1.306 -15.516 1 95.19 238 GLY A N 1
ATOM 1829 C CA . GLY A 1 238 ? -0.835 1.235 -15.68 1 95.19 238 GLY A CA 1
ATOM 1830 C C . GLY A 1 238 ? -0.079 2.145 -14.727 1 95.19 238 GLY A C 1
ATOM 1831 O O . GLY A 1 238 ? 1.153 2.146 -14.711 1 95.19 238 GLY A O 1
ATOM 1832 N N . MET A 1 239 ? -0.776 2.822 -13.82 1 97.38 239 MET A N 1
ATOM 1833 C CA . MET A 1 239 ? -0.121 3.822 -12.984 1 97.38 239 MET A CA 1
ATOM 1834 C C . MET A 1 239 ? 0.333 3.211 -11.664 1 97.38 239 MET A C 1
ATOM 1836 O O . MET A 1 239 ? 1.279 3.697 -11.039 1 97.38 239 MET A O 1
ATOM 1840 N N . ARG A 1 240 ? -0.366 2.164 -11.281 1 98.25 240 ARG A N 1
ATOM 1841 C CA . ARG A 1 240 ? -0.033 1.592 -9.984 1 98.25 240 ARG A CA 1
ATOM 1842 C C . ARG A 1 240 ? -0.437 0.123 -9.906 1 98.25 240 ARG A C 1
ATOM 1844 O O . ARG A 1 240 ? -1.595 -0.195 -9.633 1 98.25 240 ARG A O 1
ATOM 1851 N N . SER A 1 241 ? 0.506 -0.776 -10 1 97.75 241 SER A N 1
ATOM 1852 C CA . SER A 1 241 ? 0.248 -2.213 -10.008 1 97.75 241 SER A CA 1
ATOM 1853 C C . SER A 1 241 ? 0.048 -2.742 -8.586 1 97.75 241 SER A C 1
ATOM 1855 O O . SER A 1 241 ? 0.484 -2.119 -7.621 1 97.75 241 SER A O 1
ATOM 1857 N N . GLY A 1 242 ? -0.617 -3.943 -8.492 1 96.62 242 GLY A N 1
ATOM 1858 C CA . GLY A 1 242 ? -0.874 -4.621 -7.234 1 96.62 242 GLY A CA 1
ATOM 1859 C C . GLY A 1 242 ? -2.34 -4.945 -7.016 1 96.62 242 GLY A C 1
ATOM 1860 O O . GLY A 1 242 ? -3.217 -4.195 -7.453 1 96.62 242 GLY A O 1
ATOM 1861 N N . THR A 1 243 ? -2.572 -6.02 -6.289 1 97.31 243 THR A N 1
ATOM 1862 C CA . THR A 1 243 ? -3.941 -6.426 -5.992 1 97.31 243 THR A CA 1
ATOM 1863 C C . THR A 1 243 ? -4.68 -5.328 -5.23 1 97.31 243 THR A C 1
ATOM 1865 O O . THR A 1 243 ? -4.148 -4.773 -4.266 1 97.31 243 THR A O 1
ATOM 1868 N N . LEU A 1 244 ? -5.887 -5 -5.723 1 98.5 244 LEU A N 1
ATOM 1869 C CA . LEU A 1 244 ? -6.695 -4 -5.035 1 98.5 244 LEU A CA 1
ATOM 1870 C C . LEU A 1 244 ? -7.328 -4.586 -3.775 1 98.5 244 LEU A C 1
ATOM 1872 O O . LEU A 1 244 ? -7.906 -5.676 -3.818 1 98.5 244 LEU A O 1
ATOM 1876 N N . ALA A 1 245 ? -7.152 -3.904 -2.672 1 98.81 245 ALA A N 1
ATOM 1877 C CA . ALA A 1 245 ? -7.66 -4.355 -1.38 1 98.81 245 ALA A CA 1
ATOM 1878 C C . ALA A 1 245 ? -9.086 -3.869 -1.154 1 98.81 245 ALA A C 1
ATOM 1880 O O . ALA A 1 245 ? -9.305 -2.799 -0.583 1 98.81 245 ALA A O 1
ATOM 1881 N N . THR A 1 246 ? -10.047 -4.68 -1.473 1 98.94 246 THR A N 1
ATOM 1882 C CA . THR A 1 246 ? -11.453 -4.297 -1.514 1 98.94 246 THR A CA 1
ATOM 1883 C C . THR A 1 246 ? -11.898 -3.721 -0.172 1 98.94 246 THR A C 1
ATOM 1885 O O . THR A 1 246 ? -12.539 -2.668 -0.124 1 98.94 246 THR A O 1
ATOM 1888 N N . HIS A 1 247 ? -11.57 -4.383 0.948 1 98.94 247 HIS A N 1
ATOM 1889 C CA . HIS A 1 247 ? -12.016 -3.912 2.254 1 98.94 247 HIS A CA 1
ATOM 1890 C C . HIS A 1 247 ? -11.438 -2.539 2.574 1 98.94 247 HIS A C 1
ATOM 1892 O O . HIS A 1 247 ? -12.125 -1.678 3.119 1 98.94 247 HIS A O 1
ATOM 1898 N N . GLN A 1 248 ? -10.203 -2.281 2.26 1 98.94 248 GLN A N 1
ATOM 1899 C CA . GLN A 1 248 ? -9.57 -0.979 2.445 1 98.94 248 GLN A CA 1
ATOM 1900 C C . GLN A 1 248 ? -10.234 0.084 1.576 1 98.94 248 GLN A C 1
ATOM 1902 O O . GLN A 1 248 ? -10.547 1.177 2.055 1 98.94 248 GLN A O 1
ATOM 1907 N N . ILE A 1 249 ? -10.445 -0.292 0.304 1 98.94 249 ILE A N 1
ATOM 1908 C CA . ILE A 1 249 ? -10.984 0.618 -0.699 1 98.94 249 ILE A CA 1
ATOM 1909 C C . ILE A 1 249 ? -12.422 0.995 -0.333 1 98.94 249 ILE A C 1
ATOM 1911 O O . ILE A 1 249 ? -12.789 2.172 -0.368 1 98.94 249 ILE A O 1
ATOM 1915 N N . VAL A 1 250 ? -13.18 0.005 0.072 1 99 250 VAL A N 1
ATOM 1916 C CA . VAL A 1 250 ? -14.547 0.243 0.523 1 99 250 VAL A CA 1
ATOM 1917 C C . VAL A 1 250 ? -14.539 1.138 1.761 1 99 250 VAL A C 1
ATOM 1919 O O . VAL A 1 250 ? -15.375 2.035 1.894 1 99 250 VAL A O 1
ATOM 1922 N N . GLY A 1 251 ? -13.594 0.909 2.627 1 98.94 251 GLY A N 1
ATOM 1923 C CA . GLY A 1 251 ? -13.438 1.764 3.795 1 98.94 251 GLY A CA 1
ATOM 1924 C C . GLY A 1 251 ? -13.195 3.219 3.441 1 98.94 251 GLY A C 1
ATOM 1925 O O . GLY A 1 251 ? -13.852 4.113 3.973 1 98.94 251 GLY A O 1
ATOM 1926 N N . MET A 1 252 ? -12.266 3.473 2.566 1 98.94 252 MET A N 1
ATOM 1927 C CA . MET A 1 252 ? -11.977 4.84 2.148 1 98.94 252 MET A CA 1
ATOM 1928 C C . MET A 1 252 ? -13.18 5.465 1.458 1 98.94 252 MET A C 1
ATOM 1930 O O . MET A 1 252 ? -13.516 6.625 1.71 1 98.94 252 MET A O 1
ATOM 1934 N N . GLY A 1 253 ? -13.781 4.668 0.543 1 98.94 253 GLY A N 1
ATOM 1935 C CA . GLY A 1 253 ? -14.977 5.168 -0.121 1 98.94 253 GLY A CA 1
ATOM 1936 C C . GLY A 1 253 ? -16.047 5.621 0.846 1 98.94 253 GLY A C 1
ATOM 1937 O O . GLY A 1 253 ? -16.578 6.73 0.728 1 98.94 253 GLY A O 1
ATOM 1938 N N . GLU A 1 254 ? -16.359 4.797 1.817 1 98.94 254 GLU A N 1
ATOM 1939 C CA . GLU A 1 254 ? -17.391 5.105 2.799 1 98.94 254 GLU A CA 1
ATOM 1940 C C . GLU A 1 254 ? -17 6.309 3.652 1 98.94 254 GLU A C 1
ATOM 1942 O O . GLU A 1 254 ? -17.844 7.156 3.957 1 98.94 254 GLU A O 1
ATOM 1947 N N . ALA A 1 255 ? -15.766 6.406 4.07 1 98.94 255 ALA A N 1
ATOM 1948 C CA . ALA A 1 255 ? -15.281 7.547 4.848 1 98.94 255 ALA A CA 1
ATOM 1949 C C . ALA A 1 255 ? -15.453 8.852 4.07 1 98.94 255 ALA A C 1
ATOM 1951 O O . ALA A 1 255 ? -15.867 9.867 4.633 1 98.94 255 ALA A O 1
ATOM 1952 N N . PHE A 1 256 ? -15.078 8.828 2.811 1 98.94 256 PHE A N 1
ATOM 1953 C CA . PHE A 1 256 ? -15.156 10.023 1.981 1 98.94 256 PHE A CA 1
ATOM 1954 C C . PHE A 1 256 ? -16.609 10.391 1.697 1 98.94 256 PHE A C 1
ATOM 1956 O O . PHE A 1 256 ? -16.953 11.57 1.594 1 98.94 256 PHE A O 1
ATOM 1963 N N . ARG A 1 257 ? -17.484 9.344 1.541 1 98.94 257 ARG A N 1
ATOM 1964 C CA . ARG A 1 257 ? -18.906 9.617 1.414 1 98.94 257 ARG A CA 1
ATOM 1965 C C . ARG A 1 257 ? -19.438 10.344 2.645 1 98.94 257 ARG A C 1
ATOM 1967 O O . ARG A 1 257 ? -20.125 11.359 2.52 1 98.94 257 ARG A O 1
ATOM 1974 N N . ILE A 1 258 ? -19.125 9.867 3.828 1 98.88 258 ILE A N 1
ATOM 1975 C CA . ILE A 1 258 ? -19.547 10.477 5.078 1 98.88 258 ILE A CA 1
ATOM 1976 C C . ILE A 1 258 ? -19 11.898 5.172 1 98.88 258 ILE A C 1
ATOM 1978 O O . ILE A 1 258 ? -19.719 12.82 5.559 1 98.88 258 ILE A O 1
ATOM 1982 N N . ALA A 1 259 ? -17.719 12.07 4.82 1 98.81 259 ALA A N 1
ATOM 1983 C CA . ALA A 1 259 ? -17.109 13.398 4.824 1 98.81 259 ALA A CA 1
ATOM 1984 C C . ALA A 1 259 ? -17.875 14.352 3.92 1 98.81 259 ALA A C 1
ATOM 1986 O O . ALA A 1 259 ? -18.141 15.5 4.301 1 98.81 259 ALA A O 1
ATOM 1987 N N . ARG A 1 260 ? -18.172 13.898 2.732 1 98.5 260 ARG A N 1
ATOM 1988 C CA . ARG A 1 260 ? -18.922 14.742 1.793 1 98.5 260 ARG A CA 1
ATOM 1989 C C . ARG A 1 260 ? -20.219 15.219 2.402 1 98.5 260 ARG A C 1
ATOM 1991 O O . ARG A 1 260 ? -20.594 16.391 2.266 1 98.5 260 ARG A O 1
ATOM 1998 N N . GLU A 1 261 ? -20.891 14.383 3.111 1 98.5 261 GLU A N 1
ATOM 1999 C CA . GLU A 1 261 ? -22.219 14.648 3.633 1 98.5 261 GLU A CA 1
ATOM 2000 C C . GLU A 1 261 ? -22.156 15.469 4.922 1 98.5 261 GLU A C 1
ATOM 2002 O O . GLU A 1 261 ? -23.031 16.312 5.176 1 98.5 261 GLU A O 1
ATOM 2007 N N . GLU A 1 262 ? -21.078 15.273 5.746 1 98.31 262 GLU A N 1
ATOM 2008 C CA . GLU A 1 262 ? -21.141 15.758 7.121 1 98.31 262 GLU A CA 1
ATOM 2009 C C . GLU A 1 262 ? -20.062 16.797 7.391 1 98.31 262 GLU A C 1
ATOM 2011 O O . GLU A 1 262 ? -20.062 17.453 8.438 1 98.31 262 GLU A O 1
ATOM 2016 N N . MET A 1 263 ? -19.172 17.094 6.449 1 97.25 263 MET A N 1
ATOM 2017 C CA . MET A 1 263 ? -17.984 17.922 6.652 1 97.25 263 MET A CA 1
ATOM 2018 C C . MET A 1 263 ? -18.375 19.328 7.105 1 97.25 263 MET A C 1
ATOM 2020 O O . MET A 1 263 ? -17.781 19.875 8.031 1 97.25 263 MET A O 1
ATOM 2024 N N . ALA A 1 264 ? -19.359 19.922 6.461 1 97.19 264 ALA A N 1
ATOM 2025 C CA . ALA A 1 264 ? -19.734 21.312 6.77 1 97.19 264 ALA A CA 1
ATOM 2026 C C . ALA A 1 264 ? -20.188 21.438 8.219 1 97.19 264 ALA A C 1
ATOM 2028 O O . ALA A 1 264 ? -19.719 22.312 8.945 1 97.19 264 ALA A O 1
ATOM 2029 N N . ALA A 1 265 ? -21.109 20.609 8.664 1 98.12 265 ALA A N 1
ATOM 2030 C CA . ALA A 1 265 ? -21.641 20.641 10.023 1 98.12 265 ALA A CA 1
ATOM 2031 C C . ALA A 1 265 ? -20.547 20.281 11.039 1 98.12 265 ALA A C 1
ATOM 2033 O O . ALA A 1 265 ? -20.453 20.906 12.102 1 98.12 265 ALA A O 1
ATOM 2034 N N . GLU A 1 266 ? -19.766 19.312 10.727 1 98.06 266 GLU A N 1
ATOM 2035 C CA . GLU A 1 266 ? -18.703 18.859 11.625 1 98.06 266 GLU A CA 1
ATOM 2036 C C . GLU A 1 266 ? -17.641 19.953 11.805 1 98.06 266 GLU A C 1
ATOM 2038 O O . GLU A 1 266 ? -17.141 20.156 12.906 1 98.06 266 GLU A O 1
ATOM 2043 N N . SER A 1 267 ? -17.312 20.609 10.703 1 98.06 267 SER A N 1
ATOM 2044 C CA . SER A 1 267 ? -16.312 21.672 10.773 1 98.06 267 SER A CA 1
ATOM 2045 C C . SER A 1 267 ? -16.781 22.812 11.656 1 98.06 267 SER A C 1
ATOM 2047 O O . SER A 1 267 ? -15.977 23.406 12.391 1 98.06 267 SER A O 1
ATOM 2049 N N . ARG A 1 268 ? -18.031 23.141 11.586 1 98.06 268 ARG A N 1
ATOM 2050 C CA . ARG A 1 268 ? -18.578 24.188 12.453 1 98.06 268 ARG A CA 1
ATOM 2051 C C . ARG A 1 268 ? -18.484 23.781 13.914 1 98.06 268 ARG A C 1
ATOM 2053 O O . ARG A 1 268 ? -18.109 24.594 14.766 1 98.06 268 ARG A O 1
ATOM 2060 N N . ARG A 1 269 ? -18.875 22.547 14.18 1 98.56 269 ARG A N 1
ATOM 2061 C CA . ARG A 1 269 ? -18.812 22.047 15.547 1 98.56 269 ARG A CA 1
ATOM 2062 C C . ARG A 1 269 ? -17.375 22.047 16.062 1 98.56 269 ARG A C 1
ATOM 2064 O O . ARG A 1 269 ? -17.125 22.484 17.188 1 98.56 269 ARG A O 1
ATOM 2071 N N . ILE A 1 270 ? -16.484 21.562 15.273 1 98.69 270 ILE A N 1
ATOM 2072 C CA . ILE A 1 270 ? -15.078 21.469 15.68 1 98.69 270 ILE A CA 1
ATOM 2073 C C . ILE A 1 270 ? -14.492 22.859 15.852 1 98.69 270 ILE A C 1
ATOM 2075 O O . ILE A 1 270 ? -13.672 23.094 16.75 1 98.69 270 ILE A O 1
ATOM 2079 N N . ALA A 1 271 ? -14.859 23.781 14.969 1 98.62 271 ALA A N 1
ATOM 2080 C CA . ALA A 1 271 ? -14.445 25.172 15.148 1 98.62 271 ALA A CA 1
ATOM 2081 C C . ALA A 1 271 ? -14.844 25.688 16.516 1 98.62 271 ALA A C 1
ATOM 2083 O O . ALA A 1 271 ? -14.086 26.422 17.156 1 98.62 271 ALA A O 1
ATOM 2084 N N . GLY A 1 272 ? -16.047 25.359 16.922 1 98.75 272 GLY A N 1
ATOM 2085 C CA . GLY A 1 272 ? -16.5 25.734 18.266 1 98.75 272 GLY A CA 1
ATOM 2086 C C . GLY A 1 272 ? -15.648 25.141 19.359 1 98.75 272 GLY A C 1
ATOM 2087 O O . GLY A 1 272 ? -15.32 25.828 20.344 1 98.75 272 GLY A O 1
ATOM 2088 N N . LEU A 1 273 ? -15.312 23.844 19.25 1 98.81 273 LEU A N 1
ATOM 2089 C CA . LEU A 1 273 ? -14.477 23.172 20.234 1 98.81 273 LEU A CA 1
ATOM 2090 C C . LEU A 1 273 ? -13.086 23.797 20.297 1 98.81 273 LEU A C 1
ATOM 2092 O O . LEU A 1 273 ? -12.555 24.047 21.375 1 98.81 273 LEU A O 1
ATOM 2096 N N . SER A 1 274 ? -12.508 24.031 19.094 1 98.44 274 SER A N 1
ATOM 2097 C CA . SER A 1 274 ? -11.18 24.625 18.984 1 98.44 274 SER A CA 1
ATOM 2098 C C . SER A 1 274 ? -11.141 26.016 19.609 1 98.44 274 SER A C 1
ATOM 2100 O O . SER A 1 274 ? -10.211 26.344 20.344 1 98.44 274 SER A O 1
ATOM 2102 N N . HIS A 1 275 ? -12.117 26.812 19.328 1 98.19 275 HIS A N 1
ATOM 2103 C CA . HIS A 1 275 ? -12.219 28.156 19.875 1 98.19 275 HIS A CA 1
ATOM 2104 C C . HIS A 1 275 ? -12.344 28.109 21.406 1 98.19 275 HIS A C 1
ATOM 2106 O O . HIS A 1 275 ? -11.688 28.891 22.109 1 98.19 275 HIS A O 1
ATOM 2112 N N . ARG A 1 276 ? -13.188 27.234 21.859 1 98.38 276 ARG A N 1
ATOM 2113 C CA . ARG A 1 276 ? -13.383 27.062 23.297 1 98.38 276 ARG A CA 1
ATOM 2114 C C . ARG A 1 276 ? -12.07 26.719 23.984 1 98.38 276 ARG A C 1
ATOM 2116 O O . ARG A 1 276 ? -11.742 27.312 25.016 1 98.38 276 ARG A O 1
ATOM 2123 N N . PHE A 1 277 ? -11.352 25.844 23.484 1 98.81 277 PHE A N 1
ATOM 2124 C CA . PHE A 1 277 ? -10.055 25.453 24 1 98.81 277 PHE A CA 1
ATOM 2125 C C . PHE A 1 277 ? -9.086 26.641 24 1 98.81 277 PHE A C 1
ATOM 2127 O O . PHE A 1 277 ? -8.461 26.938 25.016 1 98.81 277 PHE A O 1
ATOM 2134 N N . HIS A 1 278 ? -8.93 27.234 22.844 1 98.56 278 HIS A N 1
ATOM 2135 C CA . HIS A 1 278 ? -7.969 28.312 22.641 1 98.56 278 HIS A CA 1
ATOM 2136 C C . HIS A 1 278 ? -8.266 29.5 23.562 1 98.56 278 HIS A C 1
ATOM 2138 O O . HIS A 1 278 ? -7.34 30.109 24.094 1 98.56 278 HIS A O 1
ATOM 2144 N N . GLU A 1 279 ? -9.492 29.812 23.734 1 97.88 279 GLU A N 1
ATOM 2145 C CA . GLU A 1 279 ? -9.883 30.906 24.609 1 97.88 279 GLU A CA 1
ATOM 2146 C C . GLU A 1 279 ? -9.422 30.656 26.047 1 97.88 279 GLU A C 1
ATOM 2148 O O . GLU A 1 279 ? -8.969 31.578 26.719 1 97.88 279 GLU A O 1
ATOM 2153 N N . GLN A 1 280 ? -9.586 29.5 26.438 1 98.25 280 GLN A N 1
ATOM 2154 C CA . GLN A 1 280 ? -9.195 29.156 27.797 1 98.25 280 GLN A CA 1
ATOM 2155 C C . GLN A 1 280 ? -7.68 29.172 27.953 1 98.25 280 GLN A C 1
ATOM 2157 O O . GLN A 1 280 ? -7.152 29.719 28.938 1 98.25 280 GLN A O 1
ATOM 2162 N N . VAL A 1 281 ? -6.98 28.609 27.047 1 98.31 281 VAL A N 1
ATOM 2163 C CA . VAL A 1 281 ? -5.531 28.469 27.125 1 98.31 281 VAL A CA 1
ATOM 2164 C C . VAL A 1 281 ? -4.867 29.828 26.906 1 98.31 281 VAL A C 1
ATOM 2166 O O . VAL A 1 281 ? -3.818 30.109 27.5 1 98.31 281 VAL A O 1
ATOM 2169 N N . SER A 1 282 ? -5.492 30.672 26.156 1 95.75 282 SER A N 1
ATOM 2170 C CA . SER A 1 282 ? -4.938 31.984 25.812 1 95.75 282 SER A CA 1
ATOM 2171 C C . SER A 1 282 ? -5.004 32.938 27 1 95.75 282 SER A C 1
ATOM 2173 O O . SER A 1 282 ? -4.523 34.062 26.922 1 95.75 282 SER A O 1
ATOM 2175 N N . THR A 1 283 ? -5.555 32.531 28.047 1 95.44 283 THR A N 1
ATOM 2176 C CA . THR A 1 283 ? -5.484 33.312 29.266 1 95.44 283 THR A CA 1
ATOM 2177 C C . THR A 1 283 ? -4.062 33.312 29.828 1 95.44 283 THR A C 1
ATOM 2179 O O . THR A 1 283 ? -3.713 34.188 30.625 1 95.44 283 THR A O 1
ATOM 2182 N N . LEU A 1 284 ? -3.359 32.344 29.422 1 96.44 284 LEU A N 1
ATOM 2183 C CA . LEU A 1 284 ? -1.947 32.281 29.781 1 96.44 284 LEU A CA 1
ATOM 2184 C C . LEU A 1 284 ? -1.152 33.344 29 1 96.44 284 LEU A C 1
ATOM 2186 O O . LEU A 1 284 ? -1.405 33.531 27.812 1 96.44 284 LEU A O 1
ATOM 2190 N N . GLU A 1 285 ? -0.244 34 29.719 1 94.88 285 GLU A N 1
ATOM 2191 C CA . GLU A 1 285 ? 0.676 34.906 29.031 1 94.88 285 GLU A CA 1
ATOM 2192 C C . GLU A 1 285 ? 1.719 34.125 28.234 1 94.88 285 GLU A C 1
ATOM 2194 O O . GLU A 1 285 ? 2.021 32.969 28.562 1 94.88 285 GLU A O 1
ATOM 2199 N N . GLU A 1 286 ? 2.252 34.75 27.109 1 95.69 286 GLU A N 1
ATOM 2200 C CA . GLU A 1 286 ? 3.391 34.219 26.359 1 95.69 286 GLU A CA 1
ATOM 2201 C C . GLU A 1 286 ? 3.061 32.875 25.703 1 95.69 286 GLU A C 1
ATOM 2203 O O . GLU A 1 286 ? 3.867 31.953 25.75 1 95.69 286 GLU A O 1
ATOM 2208 N N . VAL A 1 287 ? 1.788 32.75 25.312 1 96.81 287 VAL A N 1
ATOM 2209 C CA . VAL A 1 287 ? 1.337 31.656 24.484 1 96.81 287 VAL A CA 1
ATOM 2210 C C . VAL A 1 287 ? 1.146 32.156 23.047 1 96.81 287 VAL A C 1
ATOM 2212 O O . VAL A 1 287 ? 0.52 33.188 22.812 1 96.81 287 VAL A O 1
ATOM 2215 N N . TYR A 1 288 ? 1.691 31.406 22.047 1 96.38 288 TYR A N 1
ATOM 2216 C CA . TYR A 1 288 ? 1.699 31.875 20.656 1 96.38 288 TYR A CA 1
ATOM 2217 C C . TYR A 1 288 ? 1.112 30.812 19.719 1 96.38 288 TYR A C 1
ATOM 2219 O O . TYR A 1 288 ? 1.503 29.656 19.766 1 96.38 288 TYR A O 1
ATOM 2227 N N . LEU A 1 289 ? 0.119 31.234 18.922 1 97.19 289 LEU A N 1
ATOM 2228 C CA . LEU A 1 289 ? -0.419 30.391 17.859 1 97.19 289 LEU A CA 1
ATOM 2229 C C . LEU A 1 289 ? 0.53 30.359 16.672 1 97.19 289 LEU A C 1
ATOM 2231 O O . LEU A 1 289 ? 0.924 31.391 16.156 1 97.19 289 LEU A O 1
ATOM 2235 N N . ASN A 1 290 ? 0.995 29.188 16.297 1 97 290 ASN A N 1
ATOM 2236 C CA . ASN A 1 290 ? 1.88 29.047 15.148 1 97 290 ASN A CA 1
ATOM 2237 C C . ASN A 1 290 ? 1.093 28.891 13.852 1 97 290 ASN A C 1
ATOM 2239 O O . ASN A 1 290 ? 0.23 28.016 13.742 1 97 290 ASN A O 1
ATOM 2243 N N . GLY A 1 291 ? 1.457 29.719 12.836 1 97.44 291 GLY A N 1
ATOM 2244 C CA . GLY A 1 291 ? 0.738 29.719 11.57 1 97.44 291 GLY A CA 1
ATOM 2245 C C . GLY A 1 291 ? -0.395 30.734 11.531 1 97.44 291 GLY A C 1
ATOM 2246 O O . GLY A 1 291 ? -0.695 31.375 12.539 1 97.44 291 GLY A O 1
ATOM 2247 N N . SER A 1 292 ? -1.021 30.844 10.445 1 98.19 292 SER A N 1
ATOM 2248 C CA . SER A 1 292 ? -2.09 31.812 10.227 1 98.19 292 SER A CA 1
ATOM 2249 C C . SER A 1 292 ? -3.266 31.562 11.164 1 98.19 292 SER A C 1
ATOM 2251 O O . SER A 1 292 ? -3.674 30.422 11.359 1 98.19 292 SER A O 1
ATOM 2253 N N . ALA A 1 293 ? -3.85 32.594 11.695 1 96.56 293 ALA A N 1
ATOM 2254 C CA . ALA A 1 293 ? -5.016 32.5 12.562 1 96.56 293 ALA A CA 1
ATOM 2255 C C . ALA A 1 293 ? -6.305 32.406 11.75 1 96.56 293 ALA A C 1
ATOM 2257 O O . ALA A 1 293 ? -7.344 31.984 12.266 1 96.56 293 ALA A O 1
ATOM 2258 N N . THR A 1 294 ? -6.184 32.812 10.523 1 96.81 294 THR A N 1
ATOM 2259 C CA . THR A 1 294 ? -7.398 32.875 9.719 1 96.81 294 THR A CA 1
ATOM 2260 C C . THR A 1 294 ? -7.391 31.828 8.625 1 96.81 294 THR A C 1
ATOM 2262 O O . THR A 1 294 ? -8.391 31.141 8.406 1 96.81 294 THR A O 1
ATOM 2265 N N . ALA A 1 295 ? -6.254 31.641 7.914 1 98.19 295 ALA A N 1
ATOM 2266 C CA . ALA A 1 295 ? -6.133 30.625 6.875 1 98.19 295 ALA A CA 1
ATOM 2267 C C . ALA A 1 295 ? -5.691 29.281 7.465 1 98.19 295 ALA A C 1
ATOM 2269 O O . ALA A 1 295 ? -4.566 28.844 7.238 1 98.19 295 ALA A O 1
ATOM 2270 N N . ARG A 1 296 ? -6.617 28.688 8.148 1 98.31 296 ARG A N 1
ATOM 2271 C CA . ARG A 1 296 ? -6.305 27.438 8.844 1 98.31 296 ARG A CA 1
ATOM 2272 C C . ARG A 1 296 ? -7.551 26.578 9.016 1 98.31 296 ARG A C 1
ATOM 2274 O O . ARG A 1 296 ? -8.672 27.078 8.984 1 98.31 296 ARG A O 1
ATOM 2281 N N . VAL A 1 297 ? -7.379 25.234 9.125 1 98.62 297 VAL A N 1
ATOM 2282 C CA . VAL A 1 297 ? -8.484 24.375 9.508 1 98.62 297 VAL A CA 1
ATOM 2283 C C . VAL A 1 297 ? -8.734 24.484 11.008 1 98.62 297 VAL A C 1
ATOM 2285 O O . VAL A 1 297 ? -7.797 24.609 11.797 1 98.62 297 VAL A O 1
ATOM 2288 N N . PRO A 1 298 ? -10.008 24.453 11.438 1 98.31 298 PRO A N 1
ATOM 2289 C CA . PRO A 1 298 ? -10.289 24.562 12.867 1 98.31 298 PRO A CA 1
ATOM 2290 C C . PRO A 1 298 ? -9.852 23.328 13.648 1 98.31 298 PRO A C 1
ATOM 2292 O O . PRO A 1 298 ? -9.758 23.359 14.875 1 98.31 298 PRO A O 1
ATOM 2295 N N . HIS A 1 299 ? -9.547 22.234 12.984 1 98.69 299 HIS A N 1
ATOM 2296 C CA . HIS A 1 299 ? -9.203 20.953 13.57 1 98.69 299 HIS A CA 1
ATOM 2297 C C . HIS A 1 299 ? -7.844 21 14.258 1 98.69 299 HIS A C 1
ATOM 2299 O O . HIS A 1 299 ? -7.496 20.094 15.023 1 98.69 299 HIS A O 1
ATOM 2305 N N . ASN A 1 300 ? -7.059 22.047 14.023 1 98.25 300 ASN A N 1
ATOM 2306 C CA . ASN A 1 300 ? -5.648 22.062 14.406 1 98.25 300 ASN A CA 1
ATOM 2307 C C . ASN A 1 300 ? -5.289 23.344 15.156 1 98.25 300 ASN A C 1
ATOM 2309 O O . ASN A 1 300 ? -5.602 24.438 14.695 1 98.25 300 ASN A O 1
ATOM 2313 N N . LEU A 1 301 ? -4.676 23.203 16.328 1 98 301 LEU A N 1
ATOM 2314 C CA . LEU A 1 301 ? -4.055 24.297 17.062 1 98 301 LEU A CA 1
ATOM 2315 C C . LEU A 1 301 ? -2.631 23.938 17.469 1 98 301 LEU A C 1
ATOM 2317 O O . LEU A 1 301 ? -2.424 23.047 18.297 1 98 301 LEU A O 1
ATOM 2321 N N . ASN A 1 302 ? -1.694 24.547 16.844 1 97.5 302 ASN A N 1
ATOM 2322 C CA . ASN A 1 302 ? -0.307 24.453 17.281 1 97.5 302 ASN A CA 1
ATOM 2323 C C . ASN A 1 302 ? 0.103 25.656 18.125 1 97.5 302 ASN A C 1
ATOM 2325 O O . ASN A 1 302 ? 0.16 26.781 17.641 1 97.5 302 ASN A O 1
ATOM 2329 N N . LEU A 1 303 ? 0.394 25.406 19.375 1 96.88 303 LEU A N 1
ATOM 2330 C CA . LEU A 1 303 ? 0.664 26.484 20.312 1 96.88 303 LEU A CA 1
ATOM 2331 C C . LEU A 1 303 ? 2.057 26.344 20.922 1 96.88 303 LEU A C 1
ATOM 2333 O O . LEU A 1 303 ? 2.48 25.25 21.266 1 96.88 303 LEU A O 1
ATOM 2337 N N . SER A 1 304 ? 2.787 27.438 20.938 1 95.81 304 SER A N 1
ATOM 2338 C CA . SER A 1 304 ? 4.059 27.516 21.641 1 95.81 304 SER A CA 1
ATOM 2339 C C . SER A 1 304 ? 3.896 28.172 23.016 1 95.81 304 SER A C 1
ATOM 2341 O O . SER A 1 304 ? 3.188 29.172 23.141 1 95.81 304 SER A O 1
ATOM 2343 N N . PHE A 1 305 ? 4.48 27.562 23.984 1 95.62 305 PHE A N 1
ATOM 2344 C CA . PHE A 1 305 ? 4.48 28.078 25.344 1 95.62 305 PHE A CA 1
ATOM 2345 C C . PHE A 1 305 ? 5.871 28.562 25.75 1 95.62 305 PHE A C 1
ATOM 2347 O O . PHE A 1 305 ? 6.762 27.75 26 1 95.62 305 PHE A O 1
ATOM 2354 N N . ASN A 1 306 ? 5.973 29.844 25.875 1 94.06 306 ASN A N 1
ATOM 2355 C CA . ASN A 1 306 ? 7.281 30.406 26.188 1 94.06 306 ASN A CA 1
ATOM 2356 C C . ASN A 1 306 ? 7.688 30.125 27.625 1 94.06 306 ASN A C 1
ATOM 2358 O O . ASN A 1 306 ? 6.832 29.984 28.5 1 94.06 306 ASN A O 1
ATOM 2362 N N . TYR A 1 307 ? 9.031 29.922 27.828 1 93.88 307 TYR A N 1
ATOM 2363 C CA . TYR A 1 307 ? 9.688 29.797 29.141 1 93.88 307 TYR A CA 1
ATOM 2364 C C . TYR A 1 307 ? 9.312 28.484 29.812 1 93.88 307 TYR A C 1
ATOM 2366 O O . TYR A 1 307 ? 9.203 28.438 31.047 1 93.88 307 TYR A O 1
ATOM 2374 N N . VAL A 1 308 ? 8.945 27.547 29.062 1 91.94 308 VAL A N 1
ATOM 2375 C CA . VAL A 1 308 ? 8.688 26.203 29.531 1 91.94 308 VAL A CA 1
ATOM 2376 C C . VAL A 1 308 ? 9.594 25.219 28.797 1 91.94 308 VAL A C 1
ATOM 2378 O O . VAL A 1 308 ? 9.867 25.375 27.609 1 91.94 308 VAL A O 1
ATOM 2381 N N . GLU A 1 309 ? 10.078 24.234 29.531 1 86.12 309 GLU A N 1
ATOM 2382 C CA . GLU A 1 309 ? 10.844 23.172 28.906 1 86.12 309 GLU A CA 1
ATOM 2383 C C . GLU A 1 309 ? 9.93 22.203 28.172 1 86.12 309 GLU A C 1
ATOM 2385 O O . GLU A 1 309 ? 9.039 21.609 28.766 1 86.12 309 GLU A O 1
ATOM 2390 N N . GLY A 1 310 ? 10.188 21.984 26.891 1 83.75 310 GLY A N 1
ATOM 2391 C CA . GLY A 1 310 ? 9.305 21.234 26 1 83.75 310 GLY A CA 1
ATOM 2392 C C . GLY A 1 310 ? 9.039 19.812 26.5 1 83.75 310 GLY A C 1
ATOM 2393 O O . GLY A 1 310 ? 7.883 19.391 26.578 1 83.75 310 GLY A O 1
ATOM 2394 N N . GLU A 1 311 ? 10.055 19.078 26.828 1 84.38 311 GLU A N 1
ATOM 2395 C CA . GLU A 1 311 ? 9.914 17.688 27.266 1 84.38 311 GLU A CA 1
ATOM 2396 C C . GLU A 1 311 ? 9.102 17.594 28.562 1 84.38 311 GLU A C 1
ATOM 2398 O O . GLU A 1 311 ? 8.281 16.688 28.719 1 84.38 311 GLU A O 1
ATOM 2403 N N . SER A 1 312 ? 9.344 18.484 29.438 1 89.25 312 SER A N 1
ATOM 2404 C CA . SER A 1 312 ? 8.617 18.516 30.703 1 89.25 312 SER A CA 1
ATOM 2405 C C . SER A 1 312 ? 7.141 18.828 30.5 1 89.25 312 SER A C 1
ATOM 2407 O O . SER A 1 312 ? 6.277 18.297 31.203 1 89.25 312 SER A O 1
ATOM 2409 N N . LEU A 1 313 ? 6.938 19.656 29.562 1 91.69 313 LEU A N 1
ATOM 2410 C CA . LEU A 1 313 ? 5.559 20.031 29.266 1 91.69 313 LEU A CA 1
ATOM 2411 C C . LEU A 1 313 ? 4.766 18.812 28.781 1 91.69 313 LEU A C 1
ATOM 2413 O O . LEU A 1 313 ? 3.678 18.531 29.297 1 91.69 313 LEU A O 1
ATOM 2417 N N . ILE A 1 314 ? 5.277 18.047 27.859 1 88.38 314 ILE A N 1
ATOM 2418 C CA . ILE A 1 314 ? 4.598 16.875 27.312 1 88.38 314 ILE A CA 1
ATOM 2419 C C . ILE A 1 314 ? 4.371 15.859 28.422 1 88.38 314 ILE A C 1
ATOM 2421 O O . ILE A 1 314 ? 3.311 15.227 28.5 1 88.38 314 ILE A O 1
ATOM 2425 N N . MET A 1 315 ? 5.328 15.719 29.234 1 89.69 315 MET A N 1
ATOM 2426 C CA . MET A 1 315 ? 5.227 14.766 30.344 1 89.69 315 MET A CA 1
ATOM 2427 C C . MET A 1 315 ? 4.141 15.18 31.328 1 89.69 315 MET A C 1
ATOM 2429 O O . MET A 1 315 ? 3.453 14.336 31.891 1 89.69 315 MET A O 1
ATOM 2433 N N . SER A 1 316 ? 3.979 16.422 31.453 1 94.5 316 SER A N 1
ATOM 2434 C CA . SER A 1 316 ? 3 16.938 32.406 1 94.5 316 SER A CA 1
ATOM 2435 C C . SER A 1 316 ? 1.58 16.812 31.859 1 94.5 316 SER A C 1
ATOM 2437 O O . SER A 1 316 ? 0.61 16.953 32.594 1 94.5 316 SER A O 1
ATOM 2439 N N . LEU A 1 317 ? 1.508 16.484 30.609 1 95.94 317 LEU A N 1
ATOM 2440 C CA . LEU A 1 317 ? 0.204 16.359 29.969 1 95.94 317 LEU A CA 1
ATOM 2441 C C . LEU A 1 317 ? -0.123 14.891 29.688 1 95.94 317 LEU A C 1
ATOM 2443 O O . LEU A 1 317 ? -0.622 14.562 28.609 1 95.94 317 LEU A O 1
ATOM 2447 N N . ARG A 1 318 ? 0.113 14.062 30.594 1 92.94 318 ARG A N 1
ATOM 2448 C CA . ARG A 1 318 ? -0.017 12.617 30.422 1 92.94 318 ARG A CA 1
ATOM 2449 C C . ARG A 1 318 ? -1.473 12.219 30.203 1 92.94 318 ARG A C 1
ATOM 2451 O O . ARG A 1 318 ? -1.754 11.164 29.641 1 92.94 318 ARG A O 1
ATOM 2458 N N . ASP A 1 319 ? -2.426 13.078 30.594 1 96.94 319 ASP A N 1
ATOM 2459 C CA . ASP A 1 319 ? -3.852 12.805 30.438 1 96.94 319 ASP A CA 1
ATOM 2460 C C . ASP A 1 319 ? -4.32 13.133 29.031 1 96.94 319 ASP A C 1
ATOM 2462 O O . ASP A 1 319 ? -5.473 12.867 28.672 1 96.94 319 ASP A O 1
ATOM 2466 N N . LEU A 1 320 ? -3.414 13.711 28.281 1 97.81 320 LEU A N 1
ATOM 2467 C CA . LEU A 1 320 ? -3.74 14.117 26.906 1 97.81 320 LEU A CA 1
ATOM 2468 C C . LEU A 1 320 ? -2.828 13.43 25.906 1 97.81 320 LEU A C 1
ATOM 2470 O O . LEU A 1 320 ? -1.613 13.367 26.109 1 97.81 320 LEU A O 1
ATOM 2474 N N . ALA A 1 321 ? -3.449 12.82 24.891 1 97.31 321 ALA A N 1
ATOM 2475 C CA . ALA A 1 321 ? -2.67 12.32 23.766 1 97.31 321 ALA A CA 1
ATOM 2476 C C . ALA A 1 321 ? -2.455 13.414 22.719 1 97.31 321 ALA A C 1
ATOM 2478 O O . ALA A 1 321 ? -3.33 13.664 21.891 1 97.31 321 ALA A O 1
ATOM 2479 N N . VAL A 1 322 ? -1.288 14.031 22.812 1 96.56 322 VAL A N 1
ATOM 2480 C CA . VAL A 1 322 ? -0.937 15.148 21.938 1 96.56 322 VAL A CA 1
ATOM 2481 C C . VAL A 1 322 ? 0.419 14.883 21.281 1 96.56 322 VAL A C 1
ATOM 2483 O O . VAL A 1 322 ? 1.096 13.906 21.609 1 96.56 322 VAL A O 1
ATOM 2486 N N . SER A 1 323 ? 0.646 15.672 20.297 1 92.5 323 SER A N 1
ATOM 2487 C CA . SER A 1 323 ? 1.928 15.57 19.609 1 92.5 323 SER A CA 1
ATOM 2488 C C . SER A 1 323 ? 2.725 16.859 19.734 1 92.5 323 SER A C 1
ATOM 2490 O O . SER A 1 323 ? 2.148 17.953 19.797 1 92.5 323 SER A O 1
ATOM 2492 N N . SER A 1 324 ? 3.924 16.625 19.922 1 80.44 324 SER A N 1
ATOM 2493 C CA . SER A 1 324 ? 4.805 17.781 19.922 1 80.44 324 SER A CA 1
ATOM 2494 C C . SER A 1 324 ? 5.551 17.922 18.609 1 80.44 324 SER A C 1
ATOM 2496 O O . SER A 1 324 ? 5.758 16.938 17.891 1 80.44 324 SER A O 1
ATOM 2498 N N . GLY A 1 325 ? 5.457 19.062 18 1 59.31 325 GLY A N 1
ATOM 2499 C CA . GLY A 1 325 ? 6.238 19.312 16.797 1 59.31 325 GLY A CA 1
ATOM 2500 C C . GLY A 1 325 ? 7.617 18.672 16.844 1 59.31 325 GLY A C 1
ATOM 2501 O O . GLY A 1 325 ? 8.242 18.469 15.797 1 59.31 325 GLY A O 1
ATOM 2502 N N . SER A 1 326 ? 8.07 18.688 18.094 1 47.88 326 SER A N 1
ATOM 2503 C CA . SER A 1 326 ? 9.422 18.188 18.297 1 47.88 326 SER A CA 1
ATOM 2504 C C . SER A 1 326 ? 9.453 16.672 18.344 1 47.88 326 SER A C 1
ATOM 2506 O O . SER A 1 326 ? 10.531 16.062 18.312 1 47.88 326 SER A O 1
ATOM 2508 N N . ALA A 1 327 ? 8.305 16.172 18.609 1 40.59 327 ALA A N 1
ATOM 2509 C CA . ALA A 1 327 ? 8.32 14.75 18.938 1 40.59 327 ALA A CA 1
ATOM 2510 C C . ALA A 1 327 ? 8.578 13.898 17.703 1 40.59 327 ALA A C 1
ATOM 2512 O O . ALA A 1 327 ? 8.789 12.688 17.797 1 40.59 327 ALA A O 1
ATOM 2513 N N . CYS A 1 328 ? 7.617 14.141 16.578 1 37.84 328 CYS A N 1
ATOM 2514 C CA . CYS A 1 328 ? 7.828 13.102 15.586 1 37.84 328 CYS A CA 1
ATOM 2515 C C . CYS A 1 328 ? 9.312 12.859 15.352 1 37.84 328 CYS A C 1
ATOM 2517 O O . CYS A 1 328 ? 9.688 11.984 14.57 1 37.84 328 CYS A O 1
ATOM 2519 N N . THR A 1 329 ? 10.094 14.039 15.148 1 38.69 329 THR A N 1
ATOM 2520 C CA . THR A 1 329 ? 11.422 13.484 14.891 1 38.69 329 THR A CA 1
ATOM 2521 C C . THR A 1 329 ? 11.969 12.805 16.141 1 38.69 329 THR A C 1
ATOM 2523 O O . THR A 1 329 ? 12.43 13.469 17.062 1 38.69 329 THR A O 1
ATOM 2526 N N . SER A 1 330 ? 11.172 12.062 16.797 1 36.25 330 SER A N 1
ATOM 2527 C CA . SER A 1 330 ? 11.586 11.305 17.969 1 36.25 330 SER A CA 1
ATOM 2528 C C . SER A 1 330 ? 13.094 11.352 18.172 1 36.25 330 SER A C 1
ATOM 2530 O O . SER A 1 330 ? 13.578 11.492 19.297 1 36.25 330 SER A O 1
ATOM 2532 N N . ALA A 1 331 ? 13.742 10.547 17.406 1 39.16 331 ALA A N 1
ATOM 2533 C CA . ALA A 1 331 ? 15.141 10.242 17.703 1 39.16 331 ALA A CA 1
ATOM 2534 C C . ALA A 1 331 ? 15.984 11.516 17.719 1 39.16 331 ALA A C 1
ATOM 2536 O O . ALA A 1 331 ? 17.109 11.516 18.234 1 39.16 331 ALA A O 1
ATOM 2537 N N . SER A 1 332 ? 15.516 12.484 16.953 1 44.75 332 SER A N 1
ATOM 2538 C CA . SER A 1 332 ? 16.422 13.617 16.828 1 44.75 332 SER A CA 1
ATOM 2539 C C . SER A 1 332 ? 15.977 14.789 17.688 1 44.75 332 SER A C 1
ATOM 2541 O O . SER A 1 332 ? 14.789 15.117 17.734 1 44.75 332 SER A O 1
ATOM 2543 N N . LEU A 1 333 ? 16.672 15.188 18.734 1 56.72 333 LEU A N 1
ATOM 2544 C CA . LEU A 1 333 ? 16.625 16.391 19.547 1 56.72 333 LEU A CA 1
ATOM 2545 C C . LEU A 1 333 ? 16.453 17.625 18.688 1 56.72 333 LEU A C 1
ATOM 2547 O O . LEU A 1 333 ? 16.547 18.766 19.172 1 56.72 333 LEU A O 1
ATOM 2551 N N . GLU A 1 334 ? 15.945 17.484 17.422 1 70.31 334 GLU A N 1
ATOM 2552 C CA . GLU A 1 334 ? 15.891 18.656 16.562 1 70.31 334 GLU A CA 1
ATOM 2553 C C . GLU A 1 334 ? 14.492 19.281 16.578 1 70.31 334 GLU A C 1
ATOM 2555 O O . GLU A 1 334 ? 13.492 18.578 16.594 1 70.31 334 GLU A O 1
ATOM 2560 N N . PRO A 1 335 ? 14.492 20.609 16.672 1 83.25 335 PRO A N 1
ATOM 2561 C CA . PRO A 1 335 ? 13.219 21.344 16.625 1 83.25 335 PRO A CA 1
ATOM 2562 C C . PRO A 1 335 ? 12.453 21.109 15.32 1 83.25 335 PRO A C 1
ATOM 2564 O O . PRO A 1 335 ? 13.023 20.625 14.344 1 83.25 335 PRO A O 1
ATOM 2567 N N . SER A 1 336 ? 11.164 21.312 15.383 1 90.81 336 SER A N 1
ATOM 2568 C CA . SER A 1 336 ? 10.297 21.203 14.211 1 90.81 336 SER A CA 1
ATOM 2569 C C . SER A 1 336 ? 10.852 22 13.031 1 90.81 336 SER A C 1
ATOM 2571 O O . SER A 1 336 ? 11.086 23.203 13.141 1 90.81 336 SER A O 1
ATOM 2573 N N . TYR A 1 337 ? 11.047 21.266 11.922 1 93.19 337 TYR A N 1
ATOM 2574 C CA . TYR A 1 337 ? 11.516 21.953 10.727 1 93.19 337 TYR A CA 1
ATOM 2575 C C . TYR A 1 337 ? 10.461 22.922 10.203 1 93.19 337 TYR A C 1
ATOM 2577 O O . TYR A 1 337 ? 10.789 23.938 9.578 1 93.19 337 TYR A O 1
ATOM 2585 N N . VAL A 1 338 ? 9.164 22.703 10.516 1 96.5 338 VAL A N 1
ATOM 2586 C CA . VAL A 1 338 ? 8.078 23.578 10.109 1 96.5 338 VAL A CA 1
ATOM 2587 C C . VAL A 1 338 ? 8.164 24.891 10.891 1 96.5 338 VAL A C 1
ATOM 2589 O O . VAL A 1 338 ? 8.148 25.969 10.297 1 96.5 338 VAL A O 1
ATOM 2592 N N . LEU A 1 339 ? 8.312 24.781 12.219 1 95.56 339 LEU A N 1
ATOM 2593 C CA . LEU A 1 339 ? 8.359 25.969 13.055 1 95.56 339 LEU A CA 1
ATOM 2594 C C . LEU A 1 339 ? 9.633 26.781 12.789 1 95.56 339 LEU A C 1
ATOM 2596 O O . LEU A 1 339 ? 9.609 28 12.82 1 95.56 339 LEU A O 1
ATOM 2600 N N . ARG A 1 340 ? 10.688 26.031 12.523 1 93.75 340 ARG A N 1
ATOM 2601 C CA . ARG A 1 340 ? 11.922 26.734 12.148 1 93.75 340 ARG A CA 1
ATOM 2602 C C . ARG A 1 340 ? 11.734 27.516 10.859 1 93.75 340 ARG A C 1
ATOM 2604 O O . ARG A 1 340 ? 12.234 28.641 10.734 1 93.75 340 ARG A O 1
ATOM 2611 N N . ALA A 1 341 ? 11.031 26.953 9.953 1 95.81 341 ALA A N 1
ATOM 2612 C CA . ALA A 1 341 ? 10.805 27.609 8.664 1 95.81 341 ALA A CA 1
ATOM 2613 C C . ALA A 1 341 ? 9.922 28.844 8.812 1 95.81 341 ALA A C 1
ATOM 2615 O O . ALA A 1 341 ? 9.977 29.75 7.988 1 95.81 341 ALA A O 1
ATOM 2616 N N . LEU A 1 342 ? 9.125 28.875 9.883 1 95.75 342 LEU A N 1
ATOM 2617 C CA . LEU A 1 342 ? 8.273 30.031 10.148 1 95.75 342 LEU A CA 1
ATOM 2618 C C . LEU A 1 342 ? 9.078 31.156 10.797 1 95.75 342 LEU A C 1
ATOM 2620 O O . LEU A 1 342 ? 8.578 32.281 10.945 1 95.75 342 LEU A O 1
ATOM 2624 N N . GLY A 1 343 ? 10.305 30.891 11.242 1 92.81 343 GLY A N 1
ATOM 2625 C CA . GLY A 1 343 ? 11.148 31.875 11.891 1 92.81 343 GLY A CA 1
ATOM 2626 C C . GLY A 1 343 ? 11.086 31.812 13.406 1 92.81 343 GLY A C 1
ATOM 2627 O O . GLY A 1 343 ? 11.586 32.719 14.086 1 92.81 343 GLY A O 1
ATOM 2628 N N . ARG A 1 344 ? 10.461 30.781 13.906 1 90.62 344 ARG A N 1
ATOM 2629 C CA . ARG A 1 344 ? 10.438 30.609 15.359 1 90.62 344 ARG A CA 1
ATOM 2630 C C . ARG A 1 344 ? 11.812 30.203 15.883 1 90.62 344 ARG A C 1
ATOM 2632 O O . ARG A 1 344 ? 12.523 29.438 15.234 1 90.62 344 ARG A O 1
ATOM 2639 N N . ASN A 1 345 ? 12.156 30.781 17 1 87.56 345 ASN A N 1
ATOM 2640 C CA . ASN A 1 345 ? 13.422 30.359 17.594 1 87.56 345 ASN A CA 1
ATOM 2641 C C . ASN A 1 345 ? 13.32 28.953 18.188 1 87.56 345 ASN A C 1
ATOM 2643 O O . ASN A 1 345 ? 12.227 28.422 18.344 1 87.56 345 ASN A O 1
ATOM 2647 N N . ASP A 1 346 ? 14.422 28.391 18.5 1 85 346 ASP A N 1
ATOM 2648 C CA . ASP A 1 346 ? 14.508 27 18.953 1 85 346 ASP A CA 1
ATOM 2649 C C . ASP A 1 346 ? 13.742 26.781 20.25 1 85 346 ASP A C 1
ATOM 2651 O O . ASP A 1 346 ? 13.102 25.75 20.438 1 85 346 ASP A O 1
ATOM 2655 N N . GLU A 1 347 ? 13.828 27.719 21.078 1 83.25 347 GLU A N 1
ATOM 2656 C CA . GLU A 1 347 ? 13.156 27.609 22.375 1 83.25 347 GLU A CA 1
ATOM 2657 C C . GLU A 1 347 ? 11.648 27.484 22.203 1 83.25 347 GLU A C 1
ATOM 2659 O O . GLU A 1 347 ? 11.023 26.578 22.766 1 83.25 347 GLU A O 1
ATOM 2664 N N . LEU A 1 348 ? 11.102 28.359 21.406 1 87.19 348 LEU A N 1
ATOM 2665 C CA . LEU A 1 348 ? 9.664 28.328 21.156 1 87.19 348 LEU A CA 1
ATOM 2666 C C . LEU A 1 348 ? 9.266 27.078 20.375 1 87.19 348 LEU A C 1
ATOM 2668 O O . LEU A 1 348 ? 8.203 26.5 20.609 1 87.19 348 LEU A O 1
ATOM 2672 N N . ALA A 1 349 ? 10.117 26.703 19.484 1 88.5 349 ALA A N 1
ATOM 2673 C CA . ALA A 1 349 ? 9.836 25.531 18.672 1 88.5 349 ALA A CA 1
ATOM 2674 C C . ALA A 1 349 ? 9.82 24.266 19.531 1 88.5 349 ALA A C 1
ATOM 2676 O O . ALA A 1 349 ? 9.008 23.375 19.328 1 88.5 349 ALA A O 1
ATOM 2677 N N . HIS A 1 350 ? 10.656 24.219 20.547 1 87.38 350 HIS A N 1
ATOM 2678 C CA . HIS A 1 350 ? 10.758 23.047 21.406 1 87.38 350 HIS A CA 1
ATOM 2679 C C . HIS A 1 350 ? 9.594 22.984 22.391 1 87.38 350 HIS A C 1
ATOM 2681 O O . HIS A 1 350 ? 9.266 21.906 22.906 1 87.38 350 HIS A O 1
ATOM 2687 N N . SER A 1 351 ? 9.008 24.094 22.703 1 91.12 351 SER A N 1
ATOM 2688 C CA . SER A 1 351 ? 7.914 24.141 23.656 1 91.12 351 SER A CA 1
ATOM 2689 C C . SER A 1 351 ? 6.57 24.312 22.953 1 91.12 351 SER A C 1
ATOM 2691 O O . SER A 1 351 ? 5.691 25.016 23.453 1 91.12 351 SER A O 1
ATOM 2693 N N . SER A 1 352 ? 6.473 23.75 21.75 1 94.44 352 SER A N 1
ATOM 2694 C CA . SER A 1 352 ? 5.223 23.797 21 1 94.44 352 SER A CA 1
ATOM 2695 C C . SER A 1 352 ? 4.469 22.469 21.125 1 94.44 352 SER A C 1
ATOM 2697 O O . SER A 1 352 ? 5.078 21.406 21.172 1 94.44 352 SER A O 1
ATOM 2699 N N . ILE A 1 353 ? 3.152 22.531 21.234 1 95.56 353 ILE A N 1
ATOM 2700 C CA . ILE A 1 353 ? 2.275 21.359 21.266 1 95.56 353 ILE A CA 1
ATOM 2701 C C . ILE A 1 353 ? 1.175 21.516 20.219 1 95.56 353 ILE A C 1
ATOM 2703 O O . ILE A 1 353 ? 0.587 22.594 20.078 1 95.56 353 ILE A O 1
ATOM 2707 N N . ARG A 1 354 ? 1.008 20.469 19.422 1 96.81 354 ARG A N 1
ATOM 2708 C CA . ARG A 1 354 ? -0.107 20.438 18.484 1 96.81 354 ARG A CA 1
ATOM 2709 C C . ARG A 1 354 ? -1.314 19.734 19.094 1 96.81 354 ARG A C 1
ATOM 2711 O O . ARG A 1 354 ? -1.228 18.562 19.5 1 96.81 354 ARG A O 1
ATOM 2718 N N . PHE A 1 355 ? -2.369 20.469 19.234 1 97.75 355 PHE A N 1
ATOM 2719 C CA . PHE A 1 355 ? -3.664 19.938 19.641 1 97.75 355 PHE A CA 1
ATOM 2720 C C . PHE A 1 355 ? -4.59 19.797 18.438 1 97.75 355 PHE A C 1
ATOM 2722 O O . PHE A 1 355 ? -4.871 20.766 17.75 1 97.75 355 PHE A O 1
ATOM 2729 N N . THR A 1 356 ? -5.039 18.578 18.219 1 98.44 356 THR A N 1
ATOM 2730 C CA . THR A 1 356 ? -5.984 18.391 17.109 1 98.44 356 THR A CA 1
ATOM 2731 C C . THR A 1 356 ? -7.27 17.734 17.609 1 98.44 356 THR A C 1
ATOM 2733 O O . THR A 1 356 ? -7.23 16.844 18.453 1 98.44 356 THR A O 1
ATOM 2736 N N . PHE A 1 357 ? -8.367 18.25 17.125 1 98.56 357 PHE A N 1
ATOM 2737 C CA . PHE A 1 357 ? -9.719 17.844 17.516 1 98.56 357 PHE A CA 1
ATOM 2738 C C . PHE A 1 357 ? -10.406 17.094 16.375 1 98.56 357 PHE A C 1
ATOM 2740 O O . PHE A 1 357 ? -10.047 17.25 15.211 1 98.56 357 PHE A O 1
ATOM 2747 N N . GLY A 1 358 ? -11.352 16.266 16.766 1 98.25 358 GLY A N 1
ATOM 2748 C CA . GLY A 1 358 ? -12.008 15.469 15.742 1 98.25 358 GLY A CA 1
ATOM 2749 C C . GLY A 1 358 ? -13.438 15.086 16.094 1 98.25 358 GLY A C 1
ATOM 2750 O O . GLY A 1 358 ? -14.031 15.672 17 1 98.25 358 GLY A O 1
ATOM 2751 N N . ARG A 1 359 ? -13.961 14.164 15.32 1 98.38 359 ARG A N 1
ATOM 2752 C CA . ARG A 1 359 ? -15.359 13.742 15.32 1 98.38 359 ARG A CA 1
ATOM 2753 C C . ARG A 1 359 ? -15.797 13.32 16.719 1 98.38 359 ARG A C 1
ATOM 2755 O O . ARG A 1 359 ? -16.938 13.555 17.109 1 98.38 359 ARG A O 1
ATOM 2762 N N . PHE A 1 360 ? -14.906 12.812 17.516 1 98.25 360 PHE A N 1
ATOM 2763 C CA . PHE A 1 360 ? -15.328 12.195 18.766 1 98.25 360 PHE A CA 1
ATOM 2764 C C . PHE A 1 360 ? -14.93 13.055 19.953 1 98.25 360 PHE A C 1
ATOM 2766 O O . PHE A 1 360 ? -15.141 12.664 21.109 1 98.25 360 PHE A O 1
ATOM 2773 N N . THR A 1 361 ? -14.359 14.211 19.734 1 98.5 361 THR A N 1
ATOM 2774 C CA . THR A 1 361 ? -14 15.141 20.797 1 98.5 361 THR A CA 1
ATOM 2775 C C . THR A 1 361 ? -15.25 15.789 21.391 1 98.5 361 THR A C 1
ATOM 2777 O O . THR A 1 361 ? -16.156 16.188 20.656 1 98.5 361 THR A O 1
ATOM 2780 N N . THR A 1 362 ? -15.297 15.867 22.688 1 98.38 362 THR A N 1
ATOM 2781 C CA . THR A 1 362 ? -16.453 16.453 23.344 1 98.38 362 THR A CA 1
ATOM 2782 C C . THR A 1 362 ? -16.078 17.766 24.031 1 98.38 362 THR A C 1
ATOM 2784 O O . THR A 1 362 ? -14.898 18.047 24.234 1 98.38 362 THR A O 1
ATOM 2787 N N . GLU A 1 363 ? -17.109 18.547 24.391 1 98.44 363 GLU A N 1
ATOM 2788 C CA . GLU A 1 363 ? -16.891 19.797 25.109 1 98.44 363 GLU A CA 1
ATOM 2789 C C . GLU A 1 363 ? -16.25 19.547 26.469 1 98.44 363 GLU A C 1
ATOM 2791 O O . GLU A 1 363 ? -15.367 20.281 26.906 1 98.44 363 GLU A O 1
ATOM 2796 N N . GLU A 1 364 ? -16.719 18.5 27.094 1 98.5 364 GLU A N 1
ATOM 2797 C CA . GLU A 1 364 ? -16.172 18.141 28.406 1 98.5 364 GLU A CA 1
ATOM 2798 C C . GLU A 1 364 ? -14.68 17.828 28.297 1 98.5 364 GLU A C 1
ATOM 2800 O O . GLU A 1 364 ? -13.891 18.25 29.156 1 98.5 364 GLU A O 1
ATOM 2805 N N . GLU A 1 365 ? -14.32 17.109 27.312 1 98.56 365 GLU A N 1
ATOM 2806 C CA . GLU A 1 365 ? -12.914 16.781 27.094 1 98.56 365 GLU A CA 1
ATOM 2807 C C . GLU A 1 365 ? -12.086 18.031 26.812 1 98.56 365 GLU A C 1
ATOM 2809 O O . GLU A 1 365 ? -10.961 18.156 27.297 1 98.56 365 GLU A O 1
ATOM 2814 N N . VAL A 1 366 ? -12.617 18.953 26.078 1 98.69 366 VAL A N 1
ATOM 2815 C CA . VAL A 1 366 ? -11.938 20.203 25.719 1 98.69 366 VAL A CA 1
ATOM 2816 C C . VAL A 1 366 ? -11.695 21.031 26.969 1 98.69 366 VAL A C 1
ATOM 2818 O O . VAL A 1 366 ? -10.594 21.547 27.188 1 98.69 366 VAL A O 1
ATOM 2821 N N . ASP A 1 367 ? -12.672 21.156 27.812 1 98.62 367 ASP A N 1
ATOM 2822 C CA . ASP A 1 367 ? -12.539 21.922 29.047 1 98.62 367 ASP A CA 1
ATOM 2823 C C . ASP A 1 367 ? -11.484 21.297 29.969 1 98.62 367 ASP A C 1
ATOM 2825 O O . ASP A 1 367 ? -10.672 22 30.562 1 98.62 367 ASP A O 1
ATOM 2829 N N . TYR A 1 368 ? -11.586 19.984 30.078 1 98.62 368 TYR A N 1
ATOM 2830 C CA . TYR A 1 368 ? -10.609 19.266 30.906 1 98.62 368 TYR A CA 1
ATOM 2831 C C . TYR A 1 368 ? -9.195 19.484 30.359 1 98.62 368 TYR A C 1
ATOM 2833 O O . TYR A 1 368 ? -8.273 19.766 31.125 1 98.62 368 TYR A O 1
ATOM 2841 N N . ALA A 1 369 ? -9.039 19.359 29.078 1 98.62 369 ALA A N 1
ATOM 2842 C CA . ALA A 1 369 ? -7.73 19.5 28.453 1 98.62 369 ALA A CA 1
ATOM 2843 C C . ALA A 1 369 ? -7.176 20.906 28.656 1 98.62 369 ALA A C 1
ATOM 2845 O O . ALA A 1 369 ? -6.004 21.078 29 1 98.62 369 ALA A O 1
ATOM 2846 N N . ALA A 1 370 ? -7.977 21.906 28.422 1 98.62 370 ALA A N 1
ATOM 2847 C CA . ALA A 1 370 ? -7.543 23.281 28.594 1 98.62 370 ALA A CA 1
ATOM 2848 C C . ALA A 1 370 ? -7.094 23.547 30.031 1 98.62 370 ALA A C 1
ATOM 2850 O O . ALA A 1 370 ? -6.059 24.188 30.25 1 98.62 370 ALA A O 1
ATOM 2851 N N . ARG A 1 371 ? -7.875 23.094 30.938 1 98.19 371 ARG A N 1
ATOM 2852 C CA . ARG A 1 371 ? -7.523 23.266 32.344 1 98.19 371 ARG A CA 1
ATOM 2853 C C . ARG A 1 371 ? -6.188 22.609 32.656 1 98.19 371 ARG A C 1
ATOM 2855 O O . ARG A 1 371 ? -5.344 23.188 33.344 1 98.19 371 ARG A O 1
ATOM 2862 N N . LYS A 1 372 ? -6.012 21.375 32.188 1 97.94 372 LYS A N 1
ATOM 2863 C CA . LYS A 1 372 ? -4.773 20.625 32.438 1 97.94 372 LYS A CA 1
ATOM 2864 C C . LYS A 1 372 ? -3.574 21.344 31.828 1 97.94 372 LYS A C 1
ATOM 2866 O O . LYS A 1 372 ? -2.49 21.359 32.406 1 97.94 372 LYS A O 1
ATOM 2871 N N . VAL A 1 373 ? -3.736 21.922 30.672 1 98 373 VAL A N 1
ATOM 2872 C CA . VAL A 1 373 ? -2.664 22.656 30.016 1 98 373 VAL A CA 1
ATOM 28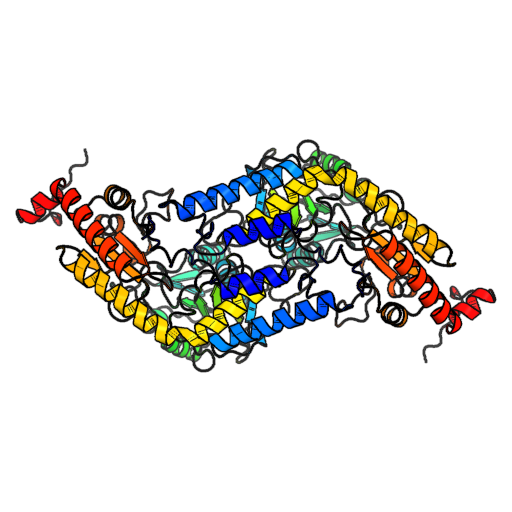73 C C . VAL A 1 373 ? -2.293 23.891 30.844 1 98 373 VAL A C 1
ATOM 2875 O O . VAL A 1 373 ? -1.112 24.141 31.109 1 98 373 VAL A O 1
ATOM 2878 N N . CYS A 1 374 ? -3.281 24.625 31.266 1 98.19 374 CYS A N 1
ATOM 2879 C CA . CYS A 1 374 ? -3.035 25.828 32.062 1 98.19 374 CYS A CA 1
ATOM 2880 C C . CYS A 1 374 ? -2.314 25.469 33.375 1 98.19 374 CYS A C 1
ATOM 2882 O O . CYS A 1 374 ? -1.363 26.156 33.75 1 98.19 374 CYS A O 1
ATOM 2884 N N . GLU A 1 375 ? -2.773 24.406 33.969 1 97.75 375 GLU A N 1
ATOM 2885 C CA . GLU A 1 375 ? -2.146 23.953 35.188 1 97.75 375 GLU A CA 1
ATOM 2886 C C . GLU A 1 375 ? -0.693 23.547 34.969 1 97.75 375 GLU A C 1
ATOM 2888 O O . GLU A 1 375 ? 0.194 23.938 35.719 1 97.75 375 GLU A O 1
ATOM 2893 N N . ALA A 1 376 ? -0.454 22.766 33.969 1 97.44 376 ALA A N 1
ATOM 2894 C CA . ALA A 1 376 ? 0.883 22.25 33.688 1 97.44 376 ALA A CA 1
ATOM 2895 C C . ALA A 1 376 ? 1.844 23.391 33.344 1 97.44 376 ALA A C 1
ATOM 2897 O O . ALA A 1 376 ? 2.957 23.438 33.875 1 97.44 376 ALA A O 1
ATOM 2898 N N . VAL A 1 377 ? 1.454 24.328 32.5 1 97.25 377 VAL A N 1
ATOM 2899 C CA . VAL A 1 377 ? 2.289 25.453 32.125 1 97.25 377 VAL A CA 1
ATOM 2900 C C . VAL A 1 377 ? 2.57 26.328 33.344 1 97.25 377 VAL A C 1
ATOM 2902 O O . VAL A 1 377 ? 3.707 26.766 33.531 1 97.25 377 VAL A O 1
ATOM 2905 N N . GLY A 1 378 ? 1.576 26.609 34.094 1 96.81 378 GLY A N 1
ATOM 2906 C CA . GLY A 1 378 ? 1.76 27.375 35.312 1 96.81 378 GLY A CA 1
ATOM 2907 C C . GLY A 1 378 ? 2.783 26.781 36.25 1 96.81 378 GLY A C 1
ATOM 2908 O O . GLY A 1 378 ? 3.674 27.469 36.75 1 96.81 378 GLY A O 1
ATOM 2909 N N . LYS A 1 379 ? 2.652 25.531 36.5 1 96.88 379 LYS A N 1
ATOM 2910 C CA . LYS A 1 379 ? 3.555 24.828 37.406 1 96.88 379 LYS A CA 1
ATOM 2911 C C . LYS A 1 379 ? 4.988 24.844 36.875 1 96.88 379 LYS A C 1
ATOM 2913 O O . LYS A 1 379 ? 5.934 25.047 37.656 1 96.88 379 LYS A O 1
ATOM 2918 N N . LEU A 1 380 ? 5.164 24.547 35.656 1 96.25 380 LEU A N 1
ATOM 2919 C CA . LEU A 1 380 ? 6.492 24.5 35.062 1 96.25 380 LEU A CA 1
ATOM 2920 C C . LEU A 1 380 ? 7.152 25.875 35.062 1 96.25 380 LEU A C 1
ATOM 2922 O O . LEU A 1 380 ? 8.367 25.984 35.25 1 96.25 380 LEU A O 1
ATOM 2926 N N . ARG A 1 381 ? 6.371 26.906 34.844 1 95.62 381 ARG A N 1
ATOM 2927 C CA . ARG A 1 381 ? 6.91 28.25 34.844 1 95.62 381 ARG A CA 1
ATOM 2928 C C . ARG A 1 381 ? 7.297 28.672 36.25 1 95.62 381 ARG A C 1
ATOM 2930 O O . ARG A 1 381 ? 8.242 29.453 36.438 1 95.62 381 ARG A O 1
ATOM 2937 N N . GLU A 1 382 ? 6.602 28.156 37.219 1 94.56 382 GLU A N 1
ATOM 2938 C CA . GLU A 1 382 ? 6.984 28.438 38.594 1 94.56 382 GLU A CA 1
ATOM 2939 C C . GLU A 1 382 ? 8.391 27.922 38.875 1 94.56 382 GLU A C 1
ATOM 2941 O O . GLU A 1 382 ? 9.102 28.484 39.719 1 94.56 382 GLU A O 1
ATOM 2946 N N . LEU A 1 383 ? 8.773 26.969 38.188 1 92.31 383 LEU A N 1
ATOM 2947 C CA . LEU A 1 383 ? 10.078 26.344 38.406 1 92.31 383 LEU A CA 1
ATOM 2948 C C . LEU A 1 383 ? 11.102 26.859 37.406 1 92.31 383 LEU A C 1
ATOM 2950 O O . LEU A 1 383 ? 12.273 26.453 37.438 1 92.31 383 LEU A O 1
ATOM 2954 N N . SER A 1 384 ? 10.719 27.75 36.531 1 91.12 384 SER A N 1
ATOM 2955 C CA . SER A 1 384 ? 11.555 28.172 35.406 1 91.12 384 SER A CA 1
ATOM 2956 C C . SER A 1 384 ? 12.312 29.453 35.75 1 91.12 384 SER A C 1
ATOM 2958 O O . SER A 1 384 ? 11.703 30.516 35.906 1 91.12 384 SER A O 1
ATOM 2960 N N . PRO A 1 385 ? 13.617 29.375 35.75 1 90.12 385 PRO A N 1
ATOM 2961 C CA . PRO A 1 385 ? 14.391 30.594 35.938 1 90.12 385 PRO A CA 1
ATOM 2962 C C . PRO A 1 385 ? 14.172 31.625 34.844 1 90.12 385 PRO A C 1
ATOM 2964 O O . PRO A 1 385 ? 14.188 32.812 35.094 1 90.12 385 PRO A O 1
ATOM 2967 N N . LEU A 1 386 ? 13.977 31.156 33.656 1 90.19 386 LEU A N 1
ATOM 2968 C CA . LEU A 1 386 ? 13.727 32.062 32.531 1 90.19 386 LEU A CA 1
ATOM 2969 C C . LEU A 1 386 ? 12.43 32.812 32.719 1 90.19 386 LEU A C 1
ATOM 2971 O O . LEU A 1 386 ? 12.336 34 32.344 1 90.19 386 LEU A O 1
ATOM 2975 N N . TRP A 1 387 ? 11.461 32.188 33.219 1 92.25 387 TRP A N 1
ATOM 2976 C CA . TRP A 1 387 ? 10.18 32.844 33.5 1 92.25 387 TRP A CA 1
ATOM 2977 C C . TRP A 1 387 ? 10.344 33.938 34.562 1 92.25 387 TRP A C 1
ATOM 2979 O O . TRP A 1 387 ? 9.805 35.031 34.406 1 92.25 387 TRP A O 1
ATOM 2989 N N . ASP A 1 388 ? 11.133 33.625 35.594 1 91.94 388 ASP A N 1
ATOM 2990 C CA . ASP A 1 388 ? 11.406 34.594 36.625 1 91.94 388 ASP A CA 1
ATOM 2991 C C . ASP A 1 388 ? 12.086 35.844 36.031 1 91.94 388 ASP A C 1
ATOM 2993 O O . ASP A 1 388 ? 11.719 36.969 36.375 1 91.94 388 ASP A O 1
ATOM 2997 N N . MET A 1 389 ? 12.984 35.5 35.219 1 91.19 389 MET A N 1
ATOM 2998 C CA . MET A 1 389 ? 13.711 36.594 34.594 1 91.19 389 MET A CA 1
ATOM 2999 C C . MET A 1 389 ? 12.781 37.438 33.75 1 91.19 389 MET A C 1
ATOM 3001 O O . MET A 1 389 ? 12.875 38.688 33.719 1 91.19 389 MET A O 1
ATOM 3005 N N . TYR A 1 390 ? 11.93 36.812 33 1 90.31 390 TYR A N 1
ATOM 3006 C CA . TYR A 1 390 ? 10.945 37.5 32.188 1 90.31 390 TYR A CA 1
ATOM 3007 C C . TYR A 1 390 ? 10.031 38.375 33.031 1 90.31 390 TYR A C 1
ATOM 3009 O O . TYR A 1 390 ? 9.797 39.531 32.719 1 90.31 390 TYR A O 1
ATOM 3017 N N . LYS A 1 391 ? 9.594 37.906 34.125 1 92.38 391 LYS A N 1
ATOM 3018 C CA . LYS A 1 391 ? 8.695 38.625 35.031 1 92.38 391 LYS A CA 1
ATOM 3019 C C . LYS A 1 391 ? 9.414 39.812 35.688 1 92.38 391 LYS A C 1
ATOM 3021 O O . LYS A 1 391 ? 8.781 40.812 36.031 1 92.38 391 LYS A O 1
ATOM 3026 N N . ASP A 1 392 ? 10.742 39.625 35.719 1 91.75 392 ASP A N 1
ATOM 3027 C CA . ASP A 1 392 ? 11.555 40.688 36.344 1 91.75 392 ASP A CA 1
ATOM 3028 C C . ASP A 1 392 ? 11.945 41.75 35.281 1 91.75 392 ASP A C 1
ATOM 3030 O O . ASP A 1 392 ? 12.609 42.719 35.625 1 91.75 392 ASP A O 1
ATOM 3034 N N . GLY A 1 393 ? 11.617 41.5 34.062 1 87.62 393 GLY A N 1
ATOM 3035 C CA . GLY A 1 393 ? 11.852 42.5 33.031 1 87.62 393 GLY A CA 1
ATOM 3036 C C . GLY A 1 393 ? 13.219 42.375 32.375 1 87.62 393 GLY A C 1
ATOM 3037 O O . GLY A 1 393 ? 13.695 43.312 31.734 1 87.62 393 GLY A O 1
ATOM 3038 N N . VAL A 1 394 ? 13.828 41.219 32.594 1 83.38 394 VAL A N 1
ATOM 3039 C CA . VAL A 1 394 ? 15.156 41 32.031 1 83.38 394 VAL A CA 1
ATOM 3040 C C . VAL A 1 394 ? 15.039 40.656 30.562 1 83.38 394 VAL A C 1
ATOM 3042 O O . VAL A 1 394 ? 14.195 39.844 30.156 1 83.38 394 VAL A O 1
ATOM 3045 N N . ASP A 1 395 ? 15.812 41.406 29.703 1 77.75 395 ASP A N 1
ATOM 3046 C CA . ASP A 1 395 ? 15.859 41.094 28.266 1 77.75 395 ASP A CA 1
ATOM 3047 C C . ASP A 1 395 ? 16.719 39.875 27.984 1 77.75 395 ASP A C 1
ATOM 3049 O O . ASP A 1 395 ? 17.938 39.969 27.938 1 77.75 395 ASP A O 1
ATOM 3053 N N . LEU A 1 396 ? 16.078 38.781 27.719 1 72.31 396 LEU A N 1
ATOM 3054 C CA . LEU A 1 396 ? 16.75 37.469 27.594 1 72.31 396 LEU A CA 1
ATOM 3055 C C . LEU A 1 396 ? 17.578 37.406 26.328 1 72.31 396 LEU A C 1
ATOM 3057 O O . LEU A 1 396 ? 18.5 36.625 26.219 1 72.31 396 LEU A O 1
ATOM 3061 N N . SER A 1 397 ? 17.219 38.156 25.297 1 66.12 397 SER A N 1
ATOM 3062 C CA . SER A 1 397 ? 17.984 38.156 24.062 1 66.12 397 SER A CA 1
ATOM 3063 C C . SER A 1 397 ? 19.391 38.688 24.281 1 66.12 397 SER A C 1
ATOM 3065 O O . SER A 1 397 ? 20.281 38.469 23.469 1 66.12 397 SER A O 1
ATOM 3067 N N . LYS A 1 398 ? 19.578 39.344 25.359 1 65.88 398 LYS A N 1
ATOM 3068 C CA . LYS A 1 398 ? 20.844 40 25.641 1 65.88 398 LYS A CA 1
ATOM 3069 C C . LYS A 1 398 ? 21.688 39.188 26.609 1 65.88 398 LYS A C 1
ATOM 3071 O O . LYS A 1 398 ? 22.812 39.594 26.969 1 65.88 398 LYS A O 1
ATOM 3076 N N . ILE A 1 399 ? 21.141 38.156 27.109 1 58.75 399 ILE A N 1
ATOM 3077 C CA . ILE A 1 399 ? 21.875 37.344 28.078 1 58.75 399 ILE A CA 1
ATOM 3078 C C . ILE A 1 399 ? 22.875 36.438 27.359 1 58.75 399 ILE A C 1
ATOM 3080 O O . ILE A 1 399 ? 22.516 35.719 26.438 1 58.75 399 ILE A O 1
ATOM 3084 N N . GLU A 1 400 ? 24.141 36.656 27.375 1 52.25 400 GLU A N 1
ATOM 3085 C CA . GLU A 1 400 ? 25.203 35.781 26.891 1 52.25 400 GLU A CA 1
ATOM 3086 C C . GLU A 1 400 ? 25.266 34.469 27.688 1 52.25 400 GLU A C 1
ATOM 3088 O O . GLU A 1 400 ? 25.453 34.5 28.906 1 52.25 400 GLU A O 1
ATOM 3093 N N . TRP A 1 401 ? 24.562 33.5 27.188 1 48.12 401 TRP A N 1
ATOM 3094 C CA . TRP A 1 401 ? 24.562 32.219 27.891 1 48.12 401 TRP A CA 1
ATOM 3095 C C . TRP A 1 401 ? 25.953 31.594 27.891 1 48.12 401 TRP A C 1
ATOM 3097 O O . TRP A 1 401 ? 26.609 31.531 26.844 1 48.12 401 TRP A O 1
ATOM 3107 N N . GLN A 1 402 ? 26.688 31.703 28.891 1 35.5 402 GLN A N 1
ATOM 3108 C CA . GLN A 1 402 ? 28 31.078 29 1 35.5 402 GLN A CA 1
ATOM 3109 C C . GLN A 1 402 ? 27.891 29.547 28.906 1 35.5 402 GLN A C 1
ATOM 3111 O O . GLN A 1 402 ? 27.109 28.922 29.625 1 35.5 402 GLN A O 1
ATOM 3116 N N . ALA A 1 403 ? 28.094 29.172 27.844 1 46.03 403 ALA A N 1
ATOM 3117 C CA . ALA A 1 403 ? 28.297 27.734 27.656 1 46.03 403 ALA A CA 1
ATOM 3118 C C . ALA A 1 403 ? 29.203 27.156 28.734 1 46.03 403 ALA A C 1
ATOM 3120 O O . ALA A 1 403 ? 30.359 27.562 28.875 1 46.03 403 ALA A O 1
ATOM 3121 N N . HIS A 1 404 ? 28.5 26.812 29.859 1 31.31 404 HIS A N 1
ATOM 3122 C CA . HIS A 1 404 ? 29.406 25.938 30.578 1 31.31 404 HIS A CA 1
ATOM 3123 C C . HIS A 1 404 ? 29.516 24.578 29.922 1 31.31 404 HIS A C 1
ATOM 3125 O O . HIS A 1 404 ? 28.516 24.062 29.375 1 31.31 404 HIS A O 1
ATOM 3131 N N . MET B 1 1 ? -24.594 -26.969 0.551 1 86.88 1 MET B N 1
ATOM 3132 C CA . MET B 1 1 ? -23.484 -26.484 -0.278 1 86.88 1 MET B CA 1
ATOM 3133 C C . MET B 1 1 ? -23.875 -25.203 -1.005 1 86.88 1 MET B C 1
ATOM 3135 O O . MET B 1 1 ? -24.969 -25.109 -1.564 1 86.88 1 MET B O 1
ATOM 3139 N N . LYS B 1 2 ? -23.094 -24.172 -0.854 1 90.38 2 LYS B N 1
ATOM 3140 C CA . LYS B 1 2 ? -23.344 -22.891 -1.499 1 90.38 2 LYS B CA 1
ATOM 3141 C C . LYS B 1 2 ? -22.625 -22.797 -2.842 1 90.38 2 LYS B C 1
ATOM 3143 O O . LYS B 1 2 ? -21.469 -23.188 -2.959 1 90.38 2 LYS B O 1
ATOM 3148 N N . LEU B 1 3 ? -23.328 -22.312 -3.902 1 95 3 LEU B N 1
ATOM 3149 C CA . LEU B 1 3 ? -22.766 -22.125 -5.234 1 95 3 LEU B CA 1
ATOM 3150 C C . LEU B 1 3 ? -22.609 -20.641 -5.543 1 95 3 LEU B C 1
ATOM 3152 O O . LEU B 1 3 ? -23.406 -19.812 -5.09 1 95 3 LEU B O 1
ATOM 3156 N N . PRO B 1 4 ? -21.734 -20.266 -6.324 1 97.25 4 PRO B N 1
ATOM 3157 C CA . PRO B 1 4 ? -20.672 -21.109 -6.863 1 97.25 4 PRO B CA 1
ATOM 3158 C C . PRO B 1 4 ? -19.656 -21.531 -5.797 1 97.25 4 PRO B C 1
ATOM 3160 O O . PRO B 1 4 ? -19.453 -20.812 -4.82 1 97.25 4 PRO B O 1
ATOM 3163 N N . ILE B 1 5 ? -19.047 -22.719 -6.012 1 98.31 5 ILE B N 1
ATOM 3164 C CA . ILE B 1 5 ? -17.984 -23.203 -5.137 1 98.31 5 ILE B CA 1
ATOM 3165 C C . ILE B 1 5 ? -16.688 -22.453 -5.422 1 98.31 5 ILE B C 1
ATOM 3167 O O . ILE B 1 5 ? -16.281 -22.328 -6.578 1 98.31 5 ILE B O 1
ATOM 3171 N N . TYR B 1 6 ? -16.125 -21.891 -4.406 1 98.25 6 TYR B N 1
ATOM 3172 C CA . TYR B 1 6 ? -14.898 -21.125 -4.578 1 98.25 6 TYR B CA 1
ATOM 3173 C C . TYR B 1 6 ? -13.695 -22.047 -4.719 1 98.25 6 TYR B C 1
ATOM 3175 O O . TYR B 1 6 ? -13.32 -22.734 -3.77 1 98.25 6 TYR B O 1
ATOM 3183 N N . LEU B 1 7 ? -13.023 -22.047 -5.891 1 98.38 7 LEU B N 1
ATOM 3184 C CA . LEU B 1 7 ? -11.836 -22.844 -6.184 1 98.38 7 LEU B CA 1
ATOM 3185 C C . LEU B 1 7 ? -10.758 -21.984 -6.828 1 98.38 7 LEU B C 1
ATOM 3187 O O . LEU B 1 7 ? -10.055 -22.438 -7.738 1 98.38 7 LEU B O 1
ATOM 3191 N N . ASP B 1 8 ? -10.68 -20.75 -6.441 1 97.94 8 ASP B N 1
ATOM 3192 C CA . ASP B 1 8 ? -9.695 -19.797 -6.941 1 97.94 8 ASP B CA 1
ATOM 3193 C C . ASP B 1 8 ? -8.852 -19.234 -5.801 1 97.94 8 ASP B C 1
ATOM 3195 O O . ASP B 1 8 ? -8.594 -18.031 -5.742 1 97.94 8 ASP B O 1
ATOM 3199 N N . TYR B 1 9 ? -8.344 -20.094 -4.934 1 98.06 9 TYR B N 1
ATOM 3200 C CA . TYR B 1 9 ? -7.609 -19.734 -3.73 1 98.06 9 TYR B CA 1
ATOM 3201 C C . TYR B 1 9 ? -6.242 -19.156 -4.078 1 98.06 9 TYR B C 1
ATOM 3203 O O . TYR B 1 9 ? -5.609 -18.5 -3.248 1 98.06 9 TYR B O 1
ATOM 3211 N N . SER B 1 10 ? -5.727 -19.375 -5.328 1 97.19 10 SER B N 1
ATOM 3212 C CA . SER B 1 10 ? -4.457 -18.781 -5.734 1 97.19 10 SER B CA 1
ATOM 3213 C C . SER B 1 10 ? -4.621 -17.297 -6.09 1 97.19 10 SER B C 1
ATOM 3215 O O . SER B 1 10 ? -3.65 -16.547 -6.09 1 97.19 10 SER B O 1
ATOM 3217 N N . ALA B 1 11 ? -5.863 -16.906 -6.465 1 97.38 11 ALA B N 1
ATOM 3218 C CA . ALA B 1 11 ? -6.137 -15.5 -6.695 1 97.38 11 ALA B CA 1
ATOM 3219 C C . ALA B 1 11 ? -6.23 -14.734 -5.379 1 97.38 11 ALA B C 1
ATOM 3221 O O . ALA B 1 11 ? -5.699 -13.625 -5.254 1 97.38 11 ALA B O 1
ATOM 3222 N N . THR B 1 12 ? -6.969 -15.297 -4.484 1 98.44 12 THR B N 1
ATOM 3223 C CA . THR B 1 12 ? -7.055 -14.766 -3.129 1 98.44 12 THR B CA 1
ATOM 3224 C C . THR B 1 12 ? -7.762 -15.758 -2.205 1 98.44 12 THR B C 1
ATOM 3226 O O . THR B 1 12 ? -8.391 -16.703 -2.67 1 98.44 12 THR B O 1
ATOM 3229 N N . THR B 1 13 ? -7.559 -15.609 -0.93 1 98.81 13 THR B N 1
ATOM 3230 C CA . THR B 1 13 ? -8.266 -16.391 0.076 1 98.81 13 THR B CA 1
ATOM 3231 C C . THR B 1 13 ? -9.211 -15.508 0.883 1 98.81 13 THR B C 1
ATOM 3233 O O . THR B 1 13 ? -8.953 -14.312 1.071 1 98.81 13 THR B O 1
ATOM 3236 N N . PRO B 1 14 ? -10.414 -16.109 1.333 1 98.81 14 PRO B N 1
ATOM 3237 C CA . PRO B 1 14 ? -11.117 -15.367 2.381 1 98.81 14 PRO B CA 1
ATOM 3238 C C . PRO B 1 14 ? -10.281 -15.188 3.645 1 98.81 14 PRO B C 1
ATOM 3240 O O . PRO B 1 14 ? -9.539 -16.094 4.035 1 98.81 14 PRO B O 1
ATOM 3243 N N . VAL B 1 15 ? -10.406 -14.07 4.227 1 98.94 15 VAL B N 1
ATOM 3244 C CA . VAL B 1 15 ? -9.695 -13.883 5.488 1 98.94 15 VAL B CA 1
ATOM 3245 C C . VAL B 1 15 ? -10.227 -14.867 6.531 1 98.94 15 VAL B C 1
ATOM 3247 O O . VAL B 1 15 ? -11.438 -15.055 6.652 1 98.94 15 VAL B O 1
ATOM 3250 N N . ASP B 1 16 ? -9.273 -15.531 7.203 1 98.94 16 ASP B N 1
ATOM 3251 C CA . ASP B 1 16 ? -9.672 -16.375 8.328 1 98.94 16 ASP B CA 1
ATOM 3252 C C . ASP B 1 16 ? -10.477 -15.586 9.352 1 98.94 16 ASP B C 1
ATOM 3254 O O . ASP B 1 16 ? -10.094 -14.469 9.719 1 98.94 16 ASP B O 1
ATOM 3258 N N . PRO B 1 17 ? -11.594 -16.172 9.844 1 98.81 17 PRO B N 1
ATOM 3259 C CA . PRO B 1 17 ? -12.406 -15.43 10.812 1 98.81 17 PRO B CA 1
ATOM 3260 C C . PRO B 1 17 ? -11.617 -15.008 12.047 1 98.81 17 PRO B C 1
ATOM 3262 O O . PRO B 1 17 ? -11.867 -13.938 12.609 1 98.81 17 PRO B O 1
ATOM 3265 N N . ARG B 1 18 ? -10.719 -15.883 12.578 1 98.81 18 ARG B N 1
ATOM 3266 C CA . ARG B 1 18 ? -9.867 -15.523 13.703 1 98.81 18 ARG B CA 1
ATOM 3267 C C . ARG B 1 18 ? -9.016 -14.297 13.391 1 98.81 18 ARG B C 1
ATOM 3269 O O . ARG B 1 18 ? -8.797 -13.445 14.25 1 98.81 18 ARG B O 1
ATOM 3276 N N . VAL B 1 19 ? -8.492 -14.188 12.164 1 98.94 19 VAL B N 1
ATOM 3277 C CA . VAL B 1 19 ? -7.695 -13.07 11.688 1 98.94 19 VAL B CA 1
ATOM 3278 C C . VAL B 1 19 ? -8.57 -11.82 11.57 1 98.94 19 VAL B C 1
ATOM 3280 O O . VAL B 1 19 ? -8.18 -10.742 12.039 1 98.94 19 VAL B O 1
ATOM 3283 N N . ALA B 1 20 ? -9.75 -11.961 10.977 1 98.94 20 ALA B N 1
ATOM 3284 C CA . ALA B 1 20 ? -10.68 -10.844 10.797 1 98.94 20 ALA B CA 1
ATOM 3285 C C . ALA B 1 20 ? -11.023 -10.195 12.133 1 98.94 20 ALA B C 1
ATOM 3287 O O . ALA B 1 20 ? -11.117 -8.969 12.234 1 98.94 20 ALA B O 1
ATOM 3288 N N . GLN B 1 21 ? -11.211 -11.016 13.086 1 98.81 21 GLN B N 1
ATOM 3289 C CA . GLN B 1 21 ? -11.547 -10.516 14.422 1 98.81 21 GLN B CA 1
ATOM 3290 C C . GLN B 1 21 ? -10.43 -9.633 14.969 1 98.81 21 GLN B C 1
ATOM 3292 O O . GLN B 1 21 ? -10.688 -8.539 15.477 1 98.81 21 GLN B O 1
ATOM 3297 N N . LYS B 1 22 ? -9.18 -10.109 14.883 1 98.88 22 LYS B N 1
ATOM 3298 C CA . LYS B 1 22 ? -8.031 -9.336 15.359 1 98.88 22 LYS B CA 1
ATOM 3299 C C . LYS B 1 22 ? -7.898 -8.023 14.602 1 98.88 22 LYS B C 1
ATOM 3301 O O . LYS B 1 22 ? -7.555 -6.992 15.195 1 98.88 22 LYS B O 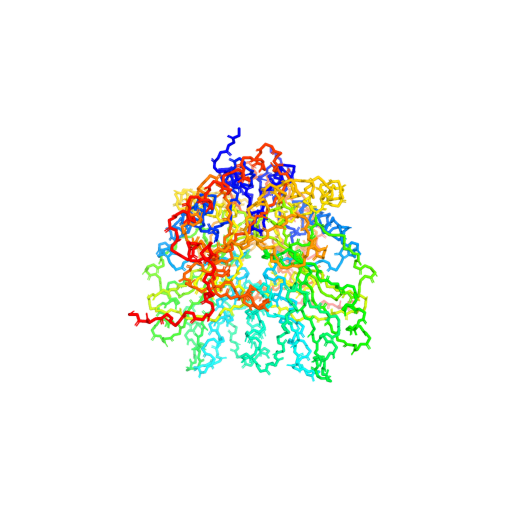1
ATOM 3306 N N . MET B 1 23 ? -8.148 -8.062 13.328 1 98.94 23 MET B N 1
ATOM 3307 C CA . MET B 1 23 ? -8.109 -6.848 12.516 1 98.94 23 MET B CA 1
ATOM 3308 C C . MET B 1 23 ? -9.133 -5.828 13.008 1 98.94 23 MET B C 1
ATOM 3310 O O . MET B 1 23 ? -8.812 -4.652 13.172 1 98.94 23 MET B O 1
ATOM 3314 N N . CYS B 1 24 ? -10.344 -6.258 13.211 1 98.75 24 CYS B N 1
ATOM 3315 C CA . CYS B 1 24 ? -11.453 -5.387 13.586 1 98.75 24 CYS B CA 1
ATOM 3316 C C . CYS B 1 24 ? -11.18 -4.703 14.922 1 98.75 24 CYS B C 1
ATOM 3318 O O . CYS B 1 24 ? -11.586 -3.561 15.133 1 98.75 24 CYS B O 1
ATOM 3320 N N . GLU B 1 25 ? -10.43 -5.328 15.766 1 98.75 25 GLU B N 1
ATOM 3321 C CA . GLU B 1 25 ? -10.094 -4.805 17.094 1 98.75 25 GLU B CA 1
ATOM 3322 C C . GLU B 1 25 ? -9.102 -3.648 16.984 1 98.75 25 GLU B C 1
ATOM 3324 O O . GLU B 1 25 ? -8.859 -2.943 17.969 1 98.75 25 GLU B O 1
ATOM 3329 N N . CYS B 1 26 ? -8.641 -3.346 15.797 1 98.88 26 CYS B N 1
ATOM 3330 C CA . CYS B 1 26 ? -7.621 -2.32 15.625 1 98.88 26 CYS B CA 1
ATOM 3331 C C . CYS B 1 26 ? -8.164 -1.143 14.828 1 98.88 26 CYS B C 1
ATOM 3333 O O . CYS B 1 26 ? -7.391 -0.354 14.273 1 98.88 26 CYS B O 1
ATOM 3335 N N . LEU B 1 27 ? -9.477 -0.961 14.695 1 98.88 27 LEU B N 1
ATOM 3336 C CA . LEU B 1 27 ? -10.016 0.023 13.766 1 98.88 27 LEU B CA 1
ATOM 3337 C C . LEU B 1 27 ? -10.578 1.228 14.508 1 98.88 27 LEU B C 1
ATOM 3339 O O . LEU B 1 27 ? -10.133 2.357 14.297 1 98.88 27 LEU B O 1
ATOM 3343 N N . THR B 1 28 ? -11.438 1.056 15.453 1 98.75 28 THR B N 1
ATOM 3344 C CA . THR B 1 28 ? -12.281 2.129 15.969 1 98.75 28 THR B CA 1
ATOM 3345 C C . THR B 1 28 ? -11.719 2.678 17.281 1 98.75 28 THR B C 1
ATOM 3347 O O . THR B 1 28 ? -10.695 2.193 17.781 1 98.75 28 THR B O 1
ATOM 3350 N N . MET B 1 29 ? -12.375 3.695 17.844 1 97.56 29 MET B N 1
ATOM 3351 C CA . MET B 1 29 ? -11.961 4.418 19.031 1 97.56 29 MET B CA 1
ATOM 3352 C C . MET B 1 29 ? -11.82 3.465 20.219 1 97.56 29 MET B C 1
ATOM 3354 O O . MET B 1 29 ? -10.969 3.668 21.094 1 97.56 29 MET B O 1
ATOM 3358 N N . GLU B 1 30 ? -12.594 2.406 20.203 1 95.88 30 GLU B N 1
ATOM 3359 C CA . GLU B 1 30 ? -12.586 1.457 21.312 1 95.88 30 GLU B CA 1
ATOM 3360 C C . GLU B 1 30 ? -11.438 0.457 21.172 1 95.88 30 GLU B C 1
ATOM 3362 O O . GLU B 1 30 ? -11.109 -0.25 22.125 1 95.88 30 GLU B O 1
ATOM 3367 N N . GLY B 1 31 ? -10.836 0.432 20.047 1 97.69 31 GLY B N 1
ATOM 3368 C CA . GLY B 1 31 ? -9.773 -0.528 19.781 1 97.69 31 GLY B CA 1
ATOM 3369 C C . GLY B 1 31 ? -8.398 0.106 19.719 1 97.69 31 GLY B C 1
ATOM 3370 O O . GLY B 1 31 ? -8.164 1.153 20.328 1 97.69 31 GLY B O 1
ATOM 3371 N N . ASN B 1 32 ? -7.438 -0.572 19.125 1 98.62 32 ASN B N 1
ATOM 3372 C CA . ASN B 1 32 ? -6.055 -0.145 18.938 1 98.62 32 ASN B CA 1
ATOM 3373 C C . ASN B 1 32 ? -5.871 0.596 17.609 1 98.62 32 ASN B C 1
ATOM 3375 O O . ASN B 1 32 ? -5.141 0.136 16.734 1 98.62 32 ASN B O 1
ATOM 3379 N N . PHE B 1 33 ? -6.414 1.83 17.531 1 98.62 33 PHE B N 1
ATOM 3380 C CA . PHE B 1 33 ? -6.504 2.559 16.281 1 98.62 33 PHE B CA 1
ATOM 3381 C C . PHE B 1 33 ? -5.293 3.465 16.094 1 98.62 33 PHE B C 1
ATOM 3383 O O . PHE B 1 33 ? -5.09 4.02 15.008 1 98.62 33 PHE B O 1
ATOM 3390 N N . GLY B 1 34 ? -4.422 3.631 17.031 1 98.56 34 GLY B N 1
ATOM 3391 C CA . GLY B 1 34 ? -3.41 4.676 17.062 1 98.56 34 GLY B CA 1
ATOM 3392 C C . GLY B 1 34 ? -2.389 4.547 15.945 1 98.56 34 GLY B C 1
ATOM 3393 O O . GLY B 1 34 ? -2.338 3.523 15.258 1 98.56 34 GLY B O 1
ATOM 3394 N N . ASN B 1 35 ? -1.687 5.574 15.719 1 98.06 35 ASN B N 1
ATOM 3395 C CA . ASN B 1 35 ? -0.554 5.59 14.797 1 98.06 35 ASN B CA 1
ATOM 3396 C C . ASN B 1 35 ? 0.712 5.051 15.461 1 98.06 35 ASN B C 1
ATOM 3398 O O . ASN B 1 35 ? 1.221 5.645 16.406 1 98.06 35 ASN B O 1
ATOM 3402 N N . PRO B 1 36 ? 1.292 4 14.906 1 97.88 36 PRO B N 1
ATOM 3403 C CA . PRO B 1 36 ? 2.482 3.434 15.539 1 97.88 36 PRO B CA 1
ATOM 3404 C C . PRO B 1 36 ? 3.646 4.422 15.602 1 97.88 36 PRO B C 1
ATOM 3406 O O . PRO B 1 36 ? 4.586 4.227 16.375 1 97.88 36 PRO B O 1
ATOM 3409 N N . ALA B 1 37 ? 3.619 5.445 14.844 1 95.31 37 ALA B N 1
ATOM 3410 C CA . ALA B 1 37 ? 4.703 6.422 14.812 1 95.31 37 ALA B CA 1
ATOM 3411 C C . ALA B 1 37 ? 4.516 7.48 15.898 1 95.31 37 ALA B C 1
ATOM 3413 O O . ALA B 1 37 ? 5.402 8.305 16.125 1 95.31 37 ALA B O 1
ATOM 3414 N N . SER B 1 38 ? 3.291 7.543 16.516 1 94.81 38 SER B N 1
ATOM 3415 C CA . SER B 1 38 ? 3.078 8.461 17.625 1 94.81 38 SER B CA 1
ATOM 3416 C C . SER B 1 38 ? 3.789 7.98 18.891 1 94.81 38 SER B C 1
ATOM 3418 O O . SER B 1 38 ? 3.346 7.027 19.531 1 94.81 38 SER B O 1
ATOM 3420 N N . ARG B 1 39 ? 4.773 8.664 19.344 1 91.25 39 ARG B N 1
ATOM 3421 C CA . ARG B 1 39 ? 5.656 8.172 20.391 1 91.25 39 ARG B CA 1
ATOM 3422 C C . ARG B 1 39 ? 5.363 8.859 21.719 1 91.25 39 ARG B C 1
ATOM 3424 O O . ARG B 1 39 ? 5.977 8.547 22.75 1 91.25 39 ARG B O 1
ATOM 3431 N N . SER B 1 40 ? 4.426 9.727 21.719 1 91.44 40 SER B N 1
ATOM 3432 C CA . SER B 1 40 ? 4.262 10.578 22.906 1 91.44 40 SER B CA 1
ATOM 3433 C C . SER B 1 40 ? 3.131 10.078 23.797 1 91.44 40 SER B C 1
ATOM 3435 O O . SER B 1 40 ? 2.936 10.578 24.906 1 91.44 40 SER B O 1
ATOM 3437 N N . HIS B 1 41 ? 2.396 9.109 23.297 1 94.81 41 HIS B N 1
ATOM 3438 C CA . HIS B 1 41 ? 1.245 8.711 24.094 1 94.81 41 HIS B CA 1
ATOM 3439 C C . HIS B 1 41 ? 0.913 7.238 23.906 1 94.81 41 HIS B C 1
ATOM 3441 O O . HIS B 1 41 ? 1.404 6.609 22.953 1 94.81 41 HIS B O 1
ATOM 3447 N N . VAL B 1 42 ? -0.02 6.688 24.672 1 96.5 42 VAL B N 1
ATOM 3448 C CA . VAL B 1 42 ? -0.289 5.266 24.844 1 96.5 42 VAL B CA 1
ATOM 3449 C C . VAL B 1 42 ? -0.934 4.707 23.562 1 96.5 42 VAL B C 1
ATOM 3451 O O . VAL B 1 42 ? -0.706 3.551 23.203 1 96.5 42 VAL B O 1
ATOM 3454 N N . PHE B 1 43 ? -1.752 5.523 22.859 1 97.81 43 PHE B N 1
ATOM 3455 C CA . PHE B 1 43 ? -2.389 5.035 21.656 1 97.81 43 PHE B CA 1
ATOM 3456 C C . PHE B 1 43 ? -1.344 4.613 20.625 1 97.81 43 PHE B C 1
ATOM 3458 O O . PHE B 1 43 ? -1.486 3.574 19.969 1 97.81 43 PHE B O 1
ATOM 3465 N N . GLY B 1 44 ? -0.284 5.398 20.484 1 97.75 44 GLY B N 1
ATOM 3466 C CA . GLY B 1 44 ? 0.816 5.051 19.594 1 97.75 44 GLY B CA 1
ATOM 3467 C C . GLY B 1 44 ? 1.63 3.871 20.094 1 97.75 44 GLY B C 1
ATOM 3468 O O . GLY B 1 44 ? 2.01 2.998 19.312 1 97.75 44 GLY B O 1
ATOM 3469 N N . TRP B 1 45 ? 1.855 3.826 21.422 1 98 45 TRP B N 1
ATOM 3470 C CA . TRP B 1 45 ? 2.65 2.752 22 1 98 45 TRP B CA 1
ATOM 3471 C C . TRP B 1 45 ? 1.977 1.399 21.797 1 98 45 TRP B C 1
ATOM 3473 O O . TRP B 1 45 ? 2.637 0.417 21.453 1 98 45 TRP B O 1
ATOM 3483 N N . LYS B 1 46 ? 0.7 1.38 22 1 98.62 46 LYS B N 1
ATOM 3484 C CA . LYS B 1 46 ? -0.047 0.138 21.812 1 98.62 46 LYS B CA 1
ATOM 3485 C C . LYS B 1 46 ? -0.017 -0.315 20.359 1 98.62 46 LYS B C 1
ATOM 3487 O O . LYS B 1 46 ? 0.128 -1.507 20.078 1 98.62 46 LYS B O 1
ATOM 3492 N N . ALA B 1 47 ? -0.201 0.632 19.516 1 98.75 47 ALA B N 1
ATOM 3493 C CA . ALA B 1 47 ? -0.151 0.323 18.094 1 98.75 47 ALA B CA 1
ATOM 3494 C C . ALA B 1 47 ? 1.224 -0.207 17.688 1 98.75 47 ALA B C 1
ATOM 3496 O O . ALA B 1 47 ? 1.328 -1.188 16.953 1 98.75 47 ALA B O 1
ATOM 3497 N N . GLU B 1 48 ? 2.236 0.442 18.125 1 98.5 48 GLU B N 1
ATOM 3498 C CA . GLU B 1 48 ? 3.6 0.012 17.828 1 98.5 48 GLU B CA 1
ATOM 3499 C C . GLU B 1 48 ? 3.861 -1.396 18.359 1 98.5 48 GLU B C 1
ATOM 3501 O O . GLU B 1 48 ? 4.473 -2.217 17.672 1 98.5 48 GLU B O 1
ATOM 3506 N N . GLU B 1 49 ? 3.441 -1.653 19.531 1 98.75 49 GLU B N 1
ATOM 3507 C CA . GLU B 1 49 ? 3.6 -2.979 20.125 1 98.75 49 GLU B CA 1
ATOM 3508 C C . GLU B 1 49 ? 2.922 -4.047 19.281 1 98.75 49 GLU B C 1
ATOM 3510 O O . GLU B 1 49 ? 3.486 -5.121 19.047 1 98.75 49 GLU B O 1
ATOM 3515 N N . ALA B 1 50 ? 1.748 -3.77 18.828 1 98.94 50 ALA B N 1
ATOM 3516 C CA . ALA B 1 50 ? 1.012 -4.703 17.984 1 98.94 50 ALA B CA 1
ATOM 3517 C C . ALA B 1 50 ? 1.751 -4.949 16.672 1 98.94 50 ALA B C 1
ATOM 3519 O O . ALA B 1 50 ? 1.811 -6.082 16.188 1 98.94 50 ALA B O 1
ATOM 3520 N N . VAL B 1 51 ? 2.301 -3.906 16.109 1 98.88 51 VAL B N 1
ATOM 3521 C CA . VAL B 1 51 ? 3.057 -3.992 14.867 1 98.88 51 VAL B CA 1
ATOM 3522 C C . VAL B 1 51 ? 4.277 -4.891 15.062 1 98.88 51 VAL B C 1
ATOM 3524 O O . VAL B 1 51 ? 4.551 -5.762 14.234 1 98.88 51 VAL B O 1
ATOM 3527 N N . GLU B 1 52 ? 4.965 -4.73 16.125 1 98.81 52 GLU B N 1
ATOM 3528 C CA . GLU B 1 52 ? 6.176 -5.504 16.391 1 98.81 52 GLU B CA 1
ATOM 3529 C C . GLU B 1 52 ? 5.848 -6.961 16.703 1 98.81 52 GLU B C 1
ATOM 3531 O O . GLU B 1 52 ? 6.59 -7.867 16.312 1 98.81 52 GLU B O 1
ATOM 3536 N N . ASN B 1 53 ? 4.777 -7.176 17.391 1 98.94 53 ASN B N 1
ATOM 3537 C CA . ASN B 1 53 ? 4.336 -8.547 17.625 1 98.94 53 ASN B CA 1
ATOM 3538 C C . ASN B 1 53 ? 4.02 -9.258 16.312 1 98.94 53 ASN B C 1
ATOM 3540 O O . ASN B 1 53 ? 4.391 -10.414 16.109 1 98.94 53 ASN B O 1
ATOM 3544 N N . ALA B 1 54 ? 3.322 -8.57 15.477 1 98.94 54 ALA B N 1
ATOM 3545 C CA . ALA B 1 54 ? 3.006 -9.125 14.164 1 98.94 54 ALA B CA 1
ATOM 3546 C C . ALA B 1 54 ? 4.277 -9.414 13.367 1 98.94 54 ALA B C 1
ATOM 3548 O O . ALA B 1 54 ? 4.363 -10.43 12.672 1 98.94 54 ALA B O 1
ATOM 3549 N N . ARG B 1 55 ? 5.23 -8.469 13.422 1 98.94 55 ARG B N 1
ATOM 3550 C CA . ARG B 1 55 ? 6.512 -8.656 12.75 1 98.94 55 ARG B CA 1
ATOM 3551 C C . ARG B 1 55 ? 7.18 -9.953 13.203 1 98.94 55 ARG B C 1
ATOM 3553 O O . ARG B 1 55 ? 7.727 -10.695 12.383 1 98.94 55 ARG B O 1
ATOM 3560 N N . ARG B 1 56 ? 7.129 -10.273 14.461 1 98.88 56 ARG B N 1
ATOM 3561 C CA . ARG B 1 56 ? 7.672 -11.5 15.023 1 98.88 56 ARG B CA 1
ATOM 3562 C C . ARG B 1 56 ? 6.941 -12.727 14.477 1 98.88 56 ARG B C 1
ATOM 3564 O O . ARG B 1 56 ? 7.566 -13.734 14.156 1 98.88 56 ARG B O 1
ATOM 3571 N N . GLN B 1 57 ? 5.68 -12.625 14.391 1 98.94 57 GLN B N 1
ATOM 3572 C CA . GLN B 1 57 ? 4.875 -13.727 13.883 1 98.94 57 GLN B CA 1
ATOM 3573 C C . GLN B 1 57 ? 5.238 -14.055 12.43 1 98.94 57 GLN B C 1
ATOM 3575 O O . GLN B 1 57 ? 5.352 -15.227 12.062 1 98.94 57 GLN B O 1
ATOM 3580 N N . VAL B 1 58 ? 5.43 -13.031 11.633 1 98.94 58 VAL B N 1
ATOM 3581 C CA . VAL B 1 58 ? 5.844 -13.227 10.25 1 98.94 58 VAL B CA 1
ATOM 3582 C C . VAL B 1 58 ? 7.227 -13.875 10.203 1 98.94 58 VAL B C 1
ATOM 3584 O O . VAL B 1 58 ? 7.445 -14.844 9.477 1 98.94 58 VAL B O 1
ATOM 3587 N N . ALA B 1 59 ? 8.109 -13.344 10.961 1 98.94 59 ALA B N 1
ATOM 3588 C CA . ALA B 1 59 ? 9.469 -13.867 11.023 1 98.94 59 ALA B CA 1
ATOM 3589 C C . ALA B 1 59 ? 9.477 -15.328 11.461 1 98.94 59 ALA B C 1
ATOM 3591 O O . ALA B 1 59 ? 10.219 -16.156 10.906 1 98.94 59 ALA B O 1
ATOM 3592 N N . GLU B 1 60 ? 8.648 -15.672 12.406 1 98.88 60 GLU B N 1
ATOM 3593 C CA . GLU B 1 60 ? 8.609 -17.016 12.969 1 98.88 60 GLU B CA 1
ATOM 3594 C C . GLU B 1 60 ? 8.148 -18.047 11.93 1 98.88 60 GLU B C 1
ATOM 3596 O O . GLU B 1 60 ? 8.633 -19.172 11.898 1 98.88 60 GLU B O 1
ATOM 3601 N N . LEU B 1 61 ? 7.242 -17.672 11.094 1 98.88 61 LEU B N 1
ATOM 3602 C CA . LEU B 1 61 ? 6.754 -18.594 10.07 1 98.88 61 LEU B CA 1
ATOM 3603 C C . LEU B 1 61 ? 7.891 -19.031 9.148 1 98.88 61 LEU B C 1
ATOM 3605 O O . LEU B 1 61 ? 7.902 -20.172 8.68 1 98.88 61 LEU B O 1
ATOM 3609 N N . VAL B 1 62 ? 8.883 -18.125 8.883 1 98.81 62 VAL B N 1
ATOM 3610 C CA . VAL B 1 62 ? 9.898 -18.406 7.867 1 98.81 62 VAL B CA 1
ATOM 3611 C C . VAL B 1 62 ? 11.266 -18.547 8.531 1 98.81 62 VAL B C 1
ATOM 3613 O O . VAL B 1 62 ? 12.297 -18.547 7.855 1 98.81 62 VAL B O 1
ATOM 3616 N N . ASN B 1 63 ? 11.289 -18.594 9.867 1 98.62 63 ASN B N 1
ATOM 3617 C CA . ASN B 1 63 ? 12.5 -18.766 10.664 1 98.62 63 ASN B CA 1
ATOM 3618 C C . ASN B 1 63 ? 13.531 -17.688 10.359 1 98.62 63 ASN B C 1
ATOM 3620 O O . ASN B 1 63 ? 14.672 -17.984 10.023 1 98.62 63 ASN B O 1
ATOM 3624 N N . ALA B 1 64 ? 13.109 -16.453 10.477 1 98.69 64 ALA B N 1
ATOM 3625 C CA . ALA B 1 64 ? 13.961 -15.281 10.273 1 98.69 64 ALA B CA 1
ATOM 3626 C C . ALA B 1 64 ? 14 -14.406 11.523 1 98.69 64 ALA B C 1
ATOM 3628 O O . ALA B 1 64 ? 13.305 -14.68 12.5 1 98.69 64 ALA B O 1
ATOM 3629 N N . ASP B 1 65 ? 14.898 -13.469 11.578 1 98.44 65 ASP B N 1
ATOM 3630 C CA . ASP B 1 65 ? 14.922 -12.414 12.578 1 98.44 65 ASP B CA 1
ATOM 3631 C C . ASP B 1 65 ? 13.867 -11.344 12.281 1 98.44 65 ASP B C 1
ATOM 3633 O O . ASP B 1 65 ? 13.734 -10.898 11.141 1 98.44 65 ASP B O 1
ATOM 3637 N N . PRO B 1 66 ? 13.094 -10.992 13.328 1 98.69 66 PRO B N 1
ATOM 3638 C CA . PRO B 1 66 ? 12.078 -9.969 13.086 1 98.69 66 PRO B CA 1
ATOM 3639 C C . PRO B 1 66 ? 12.664 -8.703 12.453 1 98.69 66 PRO B C 1
ATOM 3641 O O . PRO B 1 66 ? 11.977 -8.016 11.688 1 98.69 66 PRO B O 1
ATOM 3644 N N . ARG B 1 67 ? 13.906 -8.32 12.75 1 97.94 67 ARG B N 1
ATOM 3645 C CA . ARG B 1 67 ? 14.547 -7.129 12.211 1 97.94 67 ARG B CA 1
ATOM 3646 C C . ARG B 1 67 ? 14.766 -7.258 10.711 1 97.94 67 ARG B C 1
ATOM 3648 O O . ARG B 1 67 ? 15.078 -6.273 10.031 1 97.94 67 ARG B O 1
ATOM 3655 N N . GLU B 1 68 ? 14.547 -8.445 10.102 1 98.75 68 GLU B N 1
ATOM 3656 C CA . GLU B 1 68 ? 14.742 -8.703 8.68 1 98.75 68 GLU B CA 1
ATOM 3657 C C . GLU B 1 68 ? 13.438 -8.547 7.902 1 98.75 68 GLU B C 1
ATOM 3659 O O . GLU B 1 68 ? 13.414 -8.68 6.68 1 98.75 68 GLU B O 1
ATOM 3664 N N . ILE B 1 69 ? 12.383 -8.258 8.633 1 98.94 69 ILE B N 1
ATOM 3665 C CA . ILE B 1 69 ? 11.07 -8.141 8.008 1 98.94 69 ILE B CA 1
ATOM 3666 C C . ILE B 1 69 ? 10.742 -6.668 7.77 1 98.94 69 ILE B C 1
ATOM 3668 O O . ILE B 1 69 ? 10.75 -5.863 8.703 1 98.94 69 ILE B O 1
ATOM 3672 N N . VAL B 1 70 ? 10.438 -6.305 6.512 1 98.88 70 VAL B N 1
ATOM 3673 C CA . VAL B 1 70 ? 10.047 -4.957 6.109 1 98.88 70 VAL B CA 1
ATOM 3674 C C . VAL B 1 70 ? 8.602 -4.973 5.609 1 98.88 70 VAL B C 1
ATOM 3676 O O . VAL B 1 70 ? 8.266 -5.695 4.672 1 98.88 70 VAL B O 1
ATOM 3679 N N . TRP B 1 71 ? 7.762 -4.18 6.203 1 98.88 71 TRP B N 1
ATOM 3680 C CA . TRP B 1 71 ? 6.359 -4.137 5.805 1 98.88 71 TRP B CA 1
ATOM 3681 C C . TRP B 1 71 ? 6.195 -3.461 4.449 1 98.88 71 TRP B C 1
ATOM 3683 O O . TRP B 1 71 ? 6.863 -2.463 4.164 1 98.88 71 TRP B O 1
ATOM 3693 N N . THR B 1 72 ? 5.359 -3.998 3.602 1 98.81 72 THR B N 1
ATOM 3694 C CA . THR B 1 72 ? 4.977 -3.42 2.318 1 98.81 72 THR B CA 1
ATOM 3695 C C . THR B 1 72 ? 3.471 -3.529 2.104 1 98.81 72 THR B C 1
ATOM 3697 O O . THR B 1 72 ? 2.75 -4.039 2.967 1 98.81 72 THR B O 1
ATOM 3700 N N . SER B 1 73 ? 2.969 -3.047 1.021 1 98.56 73 SER B N 1
ATOM 3701 C CA . SER B 1 73 ? 1.53 -3.07 0.776 1 98.56 73 SER B CA 1
ATOM 3702 C C . SER B 1 73 ? 1.11 -4.352 0.065 1 98.56 73 SER B C 1
ATOM 3704 O O . SER B 1 73 ? -0.06 -4.523 -0.281 1 98.56 73 SER B O 1
ATOM 3706 N N . GLY B 1 74 ? 2.033 -5.262 -0.175 1 98.5 74 GLY B N 1
ATOM 3707 C CA . GLY B 1 74 ? 1.772 -6.52 -0.863 1 98.5 74 GLY B CA 1
ATOM 3708 C C . GLY B 1 74 ? 3.004 -7.098 -1.53 1 98.5 74 GLY B C 1
ATOM 3709 O O . GLY B 1 74 ? 4.059 -6.457 -1.566 1 98.5 74 GLY B O 1
ATOM 3710 N N . ALA B 1 75 ? 2.842 -8.234 -2.102 1 98.62 75 ALA B N 1
ATOM 3711 C CA . ALA B 1 75 ? 3.973 -8.914 -2.73 1 98.62 75 ALA B CA 1
ATOM 3712 C C . ALA B 1 75 ? 4.473 -8.133 -3.943 1 98.62 75 ALA B C 1
ATOM 3714 O O . ALA B 1 75 ? 5.672 -8.125 -4.234 1 98.62 75 ALA B O 1
ATOM 3715 N N . THR B 1 76 ? 3.547 -7.488 -4.684 1 98.69 76 THR B N 1
ATOM 3716 C CA . THR B 1 76 ? 3.965 -6.684 -5.828 1 98.69 76 THR B CA 1
ATOM 3717 C C . THR B 1 76 ? 4.934 -5.59 -5.395 1 98.69 76 THR B C 1
ATOM 3719 O O . THR B 1 76 ? 5.992 -5.414 -6.004 1 98.69 76 THR B O 1
ATOM 3722 N N . GLU B 1 77 ? 4.598 -4.93 -4.34 1 98.81 77 GLU B N 1
ATOM 3723 C CA . GLU B 1 77 ? 5.5 -3.898 -3.834 1 98.81 77 GLU B CA 1
ATOM 3724 C C . GLU B 1 77 ? 6.805 -4.508 -3.326 1 98.81 77 GLU B C 1
ATOM 3726 O O . GLU B 1 77 ? 7.879 -3.943 -3.525 1 98.81 77 GLU B O 1
ATOM 3731 N N . SER B 1 78 ? 6.734 -5.613 -2.637 1 98.94 78 SER B N 1
ATOM 3732 C CA . SER B 1 78 ? 7.926 -6.301 -2.139 1 98.94 78 SER B CA 1
ATOM 3733 C C . SER B 1 78 ? 8.859 -6.68 -3.281 1 98.94 78 SER B C 1
ATOM 3735 O O . SER B 1 78 ? 10.078 -6.492 -3.182 1 98.94 78 SER B O 1
ATOM 3737 N N . ASP B 1 79 ? 8.281 -7.242 -4.367 1 98.94 79 ASP B N 1
ATOM 3738 C CA . ASP B 1 79 ? 9.07 -7.609 -5.539 1 98.94 79 ASP B CA 1
ATOM 3739 C C . ASP B 1 79 ? 9.766 -6.391 -6.137 1 98.94 79 ASP B C 1
ATOM 3741 O O . ASP B 1 79 ? 10.945 -6.449 -6.477 1 98.94 79 ASP B O 1
ATOM 3745 N N . ASN B 1 80 ? 9.016 -5.309 -6.281 1 98.94 80 ASN B N 1
ATOM 3746 C CA . ASN B 1 80 ? 9.602 -4.082 -6.812 1 98.94 80 ASN B CA 1
ATOM 3747 C C . ASN B 1 80 ? 10.742 -3.582 -5.934 1 98.94 80 ASN B C 1
ATOM 3749 O O . ASN B 1 80 ? 11.82 -3.258 -6.438 1 98.94 80 ASN B O 1
ATOM 3753 N N . LEU B 1 81 ? 10.484 -3.512 -4.609 1 98.94 81 LEU B N 1
ATOM 3754 C CA . LEU B 1 81 ? 11.5 -3.029 -3.672 1 98.94 81 LEU B CA 1
ATOM 3755 C C . LEU B 1 81 ? 12.75 -3.898 -3.729 1 98.94 81 LEU B C 1
ATOM 3757 O O . LEU B 1 81 ? 13.867 -3.379 -3.77 1 98.94 81 LEU B O 1
ATOM 3761 N N . ALA B 1 82 ? 12.578 -5.199 -3.742 1 98.94 82 ALA B N 1
ATOM 3762 C CA . ALA B 1 82 ? 13.703 -6.129 -3.75 1 98.94 82 ALA B CA 1
ATOM 3763 C C . ALA B 1 82 ? 14.516 -5.996 -5.035 1 98.94 82 ALA B C 1
ATOM 3765 O O . ALA B 1 82 ? 15.727 -5.762 -4.996 1 98.94 82 ALA B O 1
ATOM 3766 N N . ILE B 1 83 ? 13.828 -6.105 -6.172 1 98.94 83 ILE B N 1
ATOM 3767 C CA . ILE B 1 83 ? 14.508 -6.234 -7.461 1 98.94 83 ILE B CA 1
ATOM 3768 C C . ILE B 1 83 ? 15.078 -4.883 -7.879 1 98.94 83 ILE B C 1
ATOM 3770 O O . ILE B 1 83 ? 16.281 -4.777 -8.172 1 98.94 83 ILE B O 1
ATOM 3774 N N . LYS B 1 84 ? 14.305 -3.812 -7.859 1 98.94 84 LYS B N 1
ATOM 3775 C CA . LYS B 1 84 ? 14.797 -2.488 -8.219 1 98.94 84 LYS B CA 1
ATOM 3776 C C . LYS B 1 84 ? 15.797 -1.975 -7.184 1 98.94 84 LYS B C 1
ATOM 3778 O O . LYS B 1 84 ? 16.797 -1.361 -7.535 1 98.94 84 LYS B O 1
ATOM 3783 N N . GLY B 1 85 ? 15.445 -2.184 -5.887 1 98.81 85 GLY B N 1
ATOM 3784 C CA . GLY B 1 85 ? 16.344 -1.729 -4.836 1 98.81 85 GLY B CA 1
ATOM 3785 C C . GLY B 1 85 ? 17.734 -2.305 -4.957 1 98.81 85 GLY B C 1
ATOM 3786 O O . GLY B 1 85 ? 18.734 -1.576 -4.848 1 98.81 85 GLY B O 1
ATOM 3787 N N . VAL B 1 86 ? 17.812 -3.609 -5.188 1 98.88 86 VAL B N 1
ATOM 3788 C CA . VAL B 1 86 ? 19.109 -4.273 -5.336 1 98.88 86 VAL B CA 1
ATOM 3789 C C . VAL B 1 86 ? 19.797 -3.793 -6.613 1 98.88 86 VAL B C 1
ATOM 3791 O O . VAL B 1 86 ? 21 -3.498 -6.609 1 98.88 86 VAL B O 1
ATOM 3794 N N . ALA B 1 87 ? 19.047 -3.77 -7.734 1 98.88 87 ALA B N 1
ATOM 3795 C CA . ALA B 1 87 ? 19.609 -3.365 -9.016 1 98.88 87 ALA B CA 1
ATOM 3796 C C . ALA B 1 87 ? 20.234 -1.977 -8.93 1 98.88 87 ALA B C 1
ATOM 3798 O O . ALA B 1 87 ? 21.375 -1.776 -9.344 1 98.88 87 ALA B O 1
ATOM 3799 N N . HIS B 1 88 ? 19.531 -1.031 -8.359 1 98.62 88 HIS B N 1
ATOM 3800 C CA . HIS B 1 88 ? 19.984 0.35 -8.297 1 98.62 88 HIS B CA 1
ATOM 3801 C C . HIS B 1 88 ? 21.172 0.491 -7.344 1 98.62 88 HIS B C 1
ATOM 3803 O O . HIS B 1 88 ? 22.125 1.229 -7.625 1 98.62 88 HIS B O 1
ATOM 3809 N N . PHE B 1 89 ? 21.109 -0.218 -6.254 1 98.5 89 PHE B N 1
ATOM 3810 C CA . PHE B 1 89 ? 22.188 -0.128 -5.281 1 98.5 89 PHE B CA 1
ATOM 3811 C C . PHE B 1 89 ? 23.484 -0.715 -5.848 1 98.5 89 PHE B C 1
ATOM 3813 O O . PHE B 1 89 ? 24.562 -0.216 -5.57 1 98.5 89 PHE B O 1
ATOM 3820 N N . ASN B 1 90 ? 23.375 -1.765 -6.652 1 98.38 90 ASN B N 1
ATOM 3821 C CA . ASN B 1 90 ? 24.531 -2.514 -7.109 1 98.38 90 ASN B CA 1
ATOM 3822 C C . ASN B 1 90 ? 24.875 -2.178 -8.555 1 98.38 90 ASN B C 1
ATOM 3824 O O . ASN B 1 90 ? 25.656 -2.889 -9.195 1 98.38 90 ASN B O 1
ATOM 3828 N N . ALA B 1 91 ? 24.375 -1.122 -9.078 1 97.88 91 ALA B N 1
ATOM 3829 C CA . ALA B 1 91 ? 24.5 -0.797 -10.5 1 97.88 91 ALA B CA 1
ATOM 3830 C C . ALA B 1 91 ? 25.969 -0.667 -10.906 1 97.88 91 ALA B C 1
ATOM 3832 O O . ALA B 1 91 ? 26.328 -0.971 -12.047 1 97.88 91 ALA B O 1
ATOM 3833 N N . SER B 1 92 ? 26.828 -0.23 -10.039 1 97.88 92 SER B N 1
ATOM 3834 C CA . SER B 1 92 ? 28.234 -0.048 -10.344 1 97.88 92 SER B CA 1
ATOM 3835 C C . SER B 1 92 ? 28.969 -1.385 -10.391 1 97.88 92 SER B C 1
ATOM 3837 O O . SER B 1 92 ? 30.016 -1.506 -11.031 1 97.88 92 SER B O 1
ATOM 3839 N N . LYS B 1 93 ? 28.422 -2.387 -9.719 1 97.88 93 LYS B N 1
ATOM 3840 C CA . LYS B 1 93 ? 29.031 -3.715 -9.688 1 97.88 93 LYS B CA 1
ATOM 3841 C C . LYS B 1 93 ? 28.688 -4.504 -10.945 1 97.88 93 LYS B C 1
ATOM 3843 O O . LYS B 1 93 ? 29.5 -5.293 -11.438 1 97.88 93 LYS B O 1
ATOM 3848 N N . GLY B 1 94 ? 27.516 -4.367 -11.43 1 98.44 94 GLY B N 1
ATOM 3849 C CA . GLY B 1 94 ? 27.031 -5.066 -12.609 1 98.44 94 GLY B CA 1
ATOM 3850 C C . GLY B 1 94 ? 25.609 -4.688 -12.984 1 98.44 94 GLY B C 1
ATOM 3851 O O . GLY B 1 94 ? 24.906 -4.078 -12.188 1 98.44 94 GLY B O 1
ATOM 3852 N N . LYS B 1 95 ? 25.25 -5.051 -14.18 1 98.62 95 LYS B N 1
ATOM 3853 C CA . LYS B 1 95 ? 23.922 -4.66 -14.664 1 98.62 95 LYS B CA 1
ATOM 3854 C C . LYS B 1 95 ? 23.188 -5.852 -15.273 1 98.62 95 LYS B C 1
ATOM 3856 O O . LYS B 1 95 ? 22.297 -5.676 -16.094 1 98.62 95 LYS B O 1
ATOM 3861 N N . HIS B 1 96 ? 23.609 -7.074 -14.867 1 98.94 96 HIS B N 1
ATOM 3862 C CA . HIS B 1 96 ? 22.953 -8.266 -15.375 1 98.94 96 HIS B CA 1
ATOM 3863 C C . HIS B 1 96 ? 22.094 -8.914 -14.297 1 98.94 96 HIS B C 1
ATOM 3865 O O . HIS B 1 96 ? 22.516 -9.07 -13.156 1 98.94 96 HIS B O 1
ATOM 3871 N N . ILE B 1 97 ? 20.828 -9.242 -14.625 1 98.94 97 ILE B N 1
ATOM 3872 C CA . ILE B 1 97 ? 19.859 -9.898 -13.75 1 98.94 97 ILE B CA 1
ATOM 3873 C C . ILE B 1 97 ? 19.344 -11.164 -14.43 1 98.94 97 ILE B C 1
ATOM 3875 O O . ILE B 1 97 ? 19.141 -11.195 -15.648 1 98.94 97 ILE B O 1
ATOM 3879 N N . ILE B 1 98 ? 19.125 -12.227 -13.672 1 99 98 ILE B N 1
ATOM 3880 C CA . ILE B 1 98 ? 18.562 -13.477 -14.172 1 99 98 ILE B CA 1
ATOM 3881 C C . ILE B 1 98 ? 17.203 -13.711 -13.516 1 99 98 ILE B C 1
ATOM 3883 O O . ILE B 1 98 ? 17.047 -13.562 -12.297 1 99 98 ILE B O 1
ATOM 3887 N N . THR B 1 99 ? 16.219 -13.977 -14.25 1 98.94 99 THR B N 1
ATOM 3888 C CA . THR B 1 99 ? 14.914 -14.414 -13.781 1 98.94 99 THR B CA 1
ATOM 3889 C C . THR B 1 99 ? 14.344 -15.492 -14.695 1 98.94 99 THR B C 1
ATOM 3891 O O . THR B 1 99 ? 15.094 -16.219 -15.352 1 98.94 99 THR B O 1
ATOM 3894 N N . SER B 1 100 ? 13.094 -15.805 -14.617 1 98.81 100 SER B N 1
ATOM 3895 C CA . SER B 1 100 ? 12.508 -16.828 -15.477 1 98.81 100 SER B CA 1
ATOM 3896 C C . SER B 1 100 ? 11.297 -16.297 -16.234 1 98.81 100 SER B C 1
ATOM 3898 O O . SER B 1 100 ? 10.703 -15.297 -15.828 1 98.81 100 SER B O 1
ATOM 3900 N N . LYS B 1 101 ? 10.93 -16.969 -17.281 1 98.44 101 LYS B N 1
ATOM 3901 C CA . LYS B 1 101 ? 9.836 -16.562 -18.156 1 98.44 101 LYS B CA 1
ATOM 3902 C C . LYS B 1 101 ? 8.477 -16.781 -17.5 1 98.44 101 LYS B C 1
ATOM 3904 O O . LYS B 1 101 ? 7.465 -16.25 -17.953 1 98.44 101 LYS B O 1
ATOM 3909 N N . ILE B 1 102 ? 8.5 -17.484 -16.375 1 97.94 102 ILE B N 1
ATOM 3910 C CA . ILE B 1 102 ? 7.191 -17.859 -15.852 1 97.94 102 ILE B CA 1
ATOM 3911 C C . ILE B 1 102 ? 6.957 -17.172 -14.508 1 97.94 102 ILE B C 1
ATOM 3913 O O . ILE B 1 102 ? 6.09 -17.594 -13.734 1 97.94 102 ILE B O 1
ATOM 3917 N N . GLU B 1 103 ? 7.785 -16.141 -14.219 1 98.56 103 GLU B N 1
ATOM 3918 C CA . GLU B 1 103 ? 7.586 -15.367 -12.992 1 98.56 103 GLU B CA 1
ATOM 3919 C C . GLU B 1 103 ? 6.258 -14.609 -13.031 1 98.56 103 GLU B C 1
ATOM 3921 O O . GLU B 1 103 ? 5.688 -14.398 -14.102 1 98.56 103 GLU B O 1
ATOM 3926 N N . HIS B 1 104 ? 5.73 -14.336 -11.828 1 98 104 HIS B N 1
ATOM 3927 C CA . HIS B 1 104 ? 4.594 -13.43 -11.742 1 98 104 HIS B CA 1
ATOM 3928 C C . HIS B 1 104 ? 4.891 -12.109 -12.438 1 98 104 HIS B C 1
ATOM 3930 O O . HIS B 1 104 ? 6.043 -11.664 -12.484 1 98 104 HIS B O 1
ATOM 3936 N N . LYS B 1 105 ? 3.857 -11.453 -12.93 1 97.69 105 LYS B N 1
ATOM 3937 C CA . LYS B 1 105 ? 4.012 -10.188 -13.641 1 97.69 105 LYS B CA 1
ATOM 3938 C C . LYS B 1 105 ? 4.715 -9.148 -12.766 1 97.69 105 LYS B C 1
ATOM 3940 O O . LYS B 1 105 ? 5.434 -8.289 -13.281 1 97.69 105 LYS B O 1
ATOM 3945 N N . ALA B 1 106 ? 4.555 -9.18 -11.438 1 98.44 106 ALA B N 1
ATOM 3946 C CA . ALA B 1 106 ? 5.215 -8.266 -10.516 1 98.44 106 ALA B CA 1
ATOM 3947 C C . ALA B 1 106 ? 6.734 -8.352 -10.648 1 98.44 106 ALA B C 1
ATOM 3949 O O . ALA B 1 106 ? 7.445 -7.391 -10.359 1 98.44 106 ALA B O 1
ATOM 3950 N N . VAL B 1 107 ? 7.234 -9.508 -11.047 1 98.81 107 VAL B N 1
ATOM 3951 C CA . VAL B 1 107 ? 8.664 -9.672 -11.281 1 98.81 107 VAL B CA 1
ATOM 3952 C C . VAL B 1 107 ? 8.992 -9.336 -12.734 1 98.81 107 VAL B C 1
ATOM 3954 O O . VAL B 1 107 ? 9.914 -8.57 -13.016 1 98.81 107 VAL B O 1
ATOM 3957 N N . LEU B 1 108 ? 8.195 -9.875 -13.695 1 98.75 108 LEU B N 1
ATOM 3958 C CA . LEU B 1 108 ? 8.484 -9.734 -15.117 1 98.75 108 LEU B CA 1
ATOM 3959 C C . LEU B 1 108 ? 8.422 -8.266 -15.547 1 98.75 108 LEU B C 1
ATOM 3961 O O . LEU B 1 108 ? 9.305 -7.785 -16.266 1 98.75 108 LEU B O 1
ATOM 3965 N N . ASP B 1 109 ? 7.375 -7.547 -15.141 1 98.62 109 ASP B N 1
ATOM 3966 C CA . ASP B 1 109 ? 7.234 -6.145 -15.516 1 98.62 109 ASP B CA 1
ATOM 3967 C C . ASP B 1 109 ? 8.305 -5.285 -14.844 1 98.62 109 ASP B C 1
ATOM 3969 O O . ASP B 1 109 ? 8.766 -4.301 -15.414 1 98.62 109 ASP B O 1
ATOM 3973 N N . THR B 1 110 ? 8.672 -5.617 -13.633 1 98.81 110 THR B N 1
ATOM 3974 C CA . THR B 1 110 ? 9.727 -4.91 -12.914 1 98.81 110 THR B CA 1
ATOM 3975 C C . THR B 1 110 ? 11.062 -5.059 -13.633 1 98.81 110 THR B C 1
ATOM 3977 O O . THR B 1 110 ? 11.789 -4.078 -13.805 1 98.81 110 THR B O 1
ATOM 3980 N N . THR B 1 111 ? 11.383 -6.273 -14.055 1 98.88 111 THR B N 1
ATOM 3981 C CA . THR B 1 111 ? 12.641 -6.488 -14.75 1 98.88 111 THR B CA 1
ATOM 3982 C C . THR B 1 111 ? 12.617 -5.84 -16.141 1 98.88 111 THR B C 1
ATOM 3984 O O . THR B 1 111 ? 13.641 -5.359 -16.625 1 98.88 111 THR B O 1
ATOM 3987 N N . ARG B 1 112 ? 11.445 -5.832 -16.797 1 98.69 112 ARG B N 1
ATOM 3988 C CA . ARG B 1 112 ? 11.328 -5.121 -18.062 1 98.69 112 ARG B CA 1
ATOM 3989 C C . ARG B 1 112 ? 11.602 -3.633 -17.891 1 98.69 112 ARG B C 1
ATOM 3991 O O . ARG B 1 112 ? 12.242 -3.008 -18.734 1 98.69 112 ARG B O 1
ATOM 3998 N N . GLN B 1 113 ? 11.086 -3.08 -16.812 1 98.56 113 GLN B N 1
ATOM 3999 C CA . GLN B 1 113 ? 11.375 -1.683 -16.5 1 98.56 113 GLN B CA 1
ATOM 4000 C C . GLN B 1 113 ? 12.867 -1.455 -16.328 1 98.56 113 GLN B C 1
ATOM 4002 O O . GLN B 1 113 ? 13.414 -0.451 -16.797 1 98.56 113 GLN B O 1
ATOM 4007 N N . LEU B 1 114 ? 13.523 -2.355 -15.641 1 98.88 114 LEU B N 1
ATOM 4008 C CA . LEU B 1 114 ? 14.961 -2.234 -15.43 1 98.88 114 LEU B CA 1
ATOM 4009 C C . LEU B 1 114 ? 15.719 -2.303 -16.75 1 98.88 114 LEU B C 1
ATOM 4011 O O . LEU B 1 114 ? 16.75 -1.645 -16.922 1 98.88 114 LEU B O 1
ATOM 4015 N N . GLU B 1 115 ? 15.203 -3.115 -17.719 1 98.88 115 GLU B N 1
ATOM 4016 C CA . GLU B 1 115 ? 15.805 -3.135 -19.047 1 98.88 115 GLU B CA 1
ATOM 4017 C C . GLU B 1 115 ? 15.758 -1.755 -19.703 1 98.88 115 GLU B C 1
ATOM 4019 O O . GLU B 1 115 ? 16.719 -1.331 -20.344 1 98.88 115 GLU B O 1
ATOM 4024 N N . ARG B 1 116 ? 14.703 -1.02 -19.469 1 97.88 116 ARG B N 1
ATOM 4025 C CA . ARG B 1 116 ? 14.57 0.336 -20 1 97.88 116 ARG B CA 1
ATOM 4026 C C . ARG B 1 116 ? 15.57 1.279 -19.344 1 97.88 116 ARG B C 1
ATOM 4028 O O . ARG B 1 116 ? 15.898 2.328 -19.891 1 97.88 116 ARG B O 1
ATOM 4035 N N . GLU B 1 117 ? 16.062 0.883 -18.219 1 97.44 117 GLU B N 1
ATOM 4036 C CA . GLU B 1 117 ? 17 1.71 -17.469 1 97.44 117 GLU B CA 1
ATOM 4037 C C . GLU B 1 117 ? 18.438 1.306 -17.75 1 97.44 117 GLU B C 1
ATOM 4039 O O . GLU B 1 117 ? 19.375 1.812 -17.125 1 97.44 117 GLU B O 1
ATOM 4044 N N . GLY B 1 118 ? 18.609 0.347 -18.625 1 98.38 118 GLY B N 1
ATOM 4045 C CA . GLY B 1 118 ? 19.953 0.019 -19.062 1 98.38 118 GLY B CA 1
ATOM 4046 C C . GLY B 1 118 ? 20.469 -1.295 -18.5 1 98.38 118 GLY B C 1
ATOM 4047 O O . GLY B 1 118 ? 21.609 -1.682 -18.75 1 98.38 118 GLY B O 1
ATOM 4048 N N . PHE B 1 119 ? 19.656 -2.041 -17.766 1 98.88 119 PHE B N 1
ATOM 4049 C CA . PHE B 1 119 ? 20.031 -3.369 -17.297 1 98.88 119 PHE B CA 1
ATOM 4050 C C . PHE B 1 119 ? 19.781 -4.418 -18.375 1 98.88 119 PHE B C 1
ATOM 4052 O O . PHE B 1 119 ? 19.016 -4.184 -19.312 1 98.88 119 PHE B O 1
ATOM 4059 N N . GLU B 1 120 ? 20.516 -5.48 -18.281 1 98.88 120 GLU B N 1
ATOM 4060 C CA . GLU B 1 120 ? 20.266 -6.652 -19.125 1 98.88 120 GLU B CA 1
ATOM 4061 C C . GLU B 1 120 ? 19.656 -7.793 -18.312 1 98.88 120 GLU B C 1
ATOM 4063 O O . GLU B 1 120 ? 20.125 -8.102 -17.203 1 98.88 120 GLU B O 1
ATOM 4068 N N . VAL B 1 121 ? 18.641 -8.391 -18.828 1 98.94 121 VAL B N 1
ATOM 4069 C CA . VAL B 1 121 ? 17.953 -9.445 -18.078 1 98.94 121 VAL B CA 1
ATOM 4070 C C . VAL B 1 121 ? 17.938 -10.734 -18.906 1 98.94 121 VAL B C 1
ATOM 4072 O O . VAL B 1 121 ? 17.594 -10.719 -20.078 1 98.94 121 VAL B O 1
ATOM 4075 N N . THR B 1 122 ? 18.391 -11.828 -18.328 1 98.94 122 THR B N 1
ATOM 4076 C CA . THR B 1 122 ? 18.219 -13.156 -18.891 1 98.94 122 THR B CA 1
ATOM 4077 C C . THR B 1 122 ? 16.953 -13.812 -18.344 1 98.94 122 THR B C 1
ATOM 4079 O O . THR B 1 122 ? 16.812 -13.969 -17.125 1 98.94 122 THR B O 1
ATOM 4082 N N . TYR B 1 123 ? 16.078 -14.148 -19.188 1 98.94 123 TYR B N 1
ATOM 4083 C CA . TYR B 1 123 ? 14.859 -14.859 -18.828 1 98.94 123 TYR B CA 1
ATOM 4084 C C . TYR B 1 123 ? 14.992 -16.359 -19.109 1 98.94 123 TYR B C 1
ATOM 4086 O O . TYR B 1 123 ? 14.922 -16.781 -20.266 1 98.94 123 TYR B O 1
ATOM 4094 N N . LEU B 1 124 ? 15.078 -17.141 -18.078 1 98.88 124 LEU B N 1
ATOM 4095 C CA . LEU B 1 124 ? 15.25 -18.594 -18.219 1 98.88 124 LEU B CA 1
ATOM 4096 C C . LEU B 1 124 ? 13.945 -19.25 -18.656 1 98.88 124 LEU B C 1
ATOM 4098 O O . LEU B 1 124 ? 12.867 -18.875 -18.188 1 98.88 124 LEU B O 1
ATOM 4102 N N . GLU B 1 125 ? 14.016 -20.172 -19.547 1 98.06 125 GLU B N 1
ATOM 4103 C CA . GLU B 1 125 ? 12.891 -21.016 -19.922 1 98.06 125 GLU B CA 1
ATOM 4104 C C . GLU B 1 125 ? 12.836 -22.266 -19.031 1 98.06 125 GLU B C 1
ATOM 4106 O O . GLU B 1 125 ? 13.828 -22.984 -18.906 1 98.06 125 GLU B O 1
ATOM 4111 N N . PRO B 1 126 ? 11.703 -22.469 -18.469 1 98.19 126 PRO B N 1
ATOM 4112 C CA . PRO B 1 126 ? 11.594 -23.688 -17.656 1 98.19 126 PRO B CA 1
ATOM 4113 C C . PRO B 1 126 ? 11.562 -24.953 -18.5 1 98.19 126 PRO B C 1
ATOM 4115 O O . PRO B 1 126 ? 11.383 -24.891 -19.719 1 98.19 126 PRO B O 1
ATOM 4118 N N . GLY B 1 127 ? 11.773 -26.125 -17.812 1 96.44 127 GLY B N 1
ATOM 4119 C CA . GLY B 1 127 ? 11.438 -27.375 -18.469 1 96.44 127 GLY B CA 1
ATOM 4120 C C . GLY B 1 127 ? 9.945 -27.562 -18.672 1 96.44 127 GLY B C 1
ATOM 4121 O O . GLY B 1 127 ? 9.148 -26.75 -18.219 1 96.44 127 GLY B O 1
ATOM 4122 N N . GLU B 1 128 ? 9.578 -28.656 -19.328 1 96.12 128 GLU B N 1
ATOM 4123 C CA . GLU B 1 128 ? 8.164 -28.984 -19.531 1 96.12 128 GLU B CA 1
ATOM 4124 C C . GLU B 1 128 ? 7.441 -29.172 -18.203 1 96.12 128 GLU B C 1
ATOM 4126 O O . GLU B 1 128 ? 6.219 -29.047 -18.125 1 96.12 128 GLU B O 1
ATOM 4131 N N . ASP B 1 129 ? 8.211 -29.391 -17.234 1 97.62 129 ASP B N 1
ATOM 4132 C CA . ASP B 1 129 ? 7.633 -29.625 -15.906 1 97.62 129 ASP B CA 1
ATOM 4133 C C . ASP B 1 129 ? 7.457 -28.312 -15.156 1 97.62 129 ASP B C 1
ATOM 4135 O O . ASP B 1 129 ? 6.992 -28.297 -14.008 1 97.62 129 ASP B O 1
ATOM 4139 N N . GLY B 1 130 ? 7.91 -27.188 -15.742 1 98.19 130 GLY B N 1
ATOM 4140 C CA . GLY B 1 130 ? 7.703 -25.875 -15.156 1 98.19 130 GLY B CA 1
ATOM 4141 C C . GLY B 1 130 ? 8.758 -25.516 -14.125 1 98.19 130 GLY B C 1
ATOM 4142 O O . GLY B 1 130 ? 8.602 -24.531 -13.398 1 98.19 130 GLY B O 1
ATOM 4143 N N . LEU B 1 131 ? 9.875 -26.281 -14.086 1 98.62 131 LEU B N 1
ATOM 4144 C CA . LEU B 1 131 ? 10.883 -26.047 -13.055 1 98.62 131 LEU B CA 1
ATOM 4145 C C . LEU B 1 131 ? 12.086 -25.312 -13.625 1 98.62 131 LEU B C 1
ATOM 4147 O O . LEU B 1 131 ? 12.469 -25.531 -14.773 1 98.62 131 LEU B O 1
ATOM 4151 N N . ILE B 1 132 ? 12.625 -24.375 -12.906 1 98.81 132 ILE B N 1
ATOM 4152 C CA . ILE B 1 132 ? 13.938 -23.781 -13.141 1 98.81 132 ILE B CA 1
ATOM 4153 C C . ILE B 1 132 ? 14.992 -24.5 -12.289 1 98.81 132 ILE B C 1
ATOM 4155 O O . ILE B 1 132 ? 14.891 -24.531 -11.062 1 98.81 132 ILE B O 1
ATOM 4159 N N . THR B 1 133 ? 16.016 -25.062 -12.914 1 98.44 133 THR B N 1
ATOM 4160 C CA . THR B 1 133 ? 17 -25.844 -12.18 1 98.44 133 THR B CA 1
ATOM 4161 C C . THR B 1 133 ? 18.219 -24.984 -11.859 1 98.44 133 THR B C 1
ATOM 4163 O O . THR B 1 133 ? 18.5 -24 -12.539 1 98.44 133 THR B O 1
ATOM 4166 N N . PRO B 1 134 ? 18.969 -25.406 -10.789 1 98.56 134 PRO B N 1
ATOM 4167 C CA . PRO B 1 134 ? 20.219 -24.703 -10.508 1 98.56 134 PRO B CA 1
ATOM 4168 C C . PRO B 1 134 ? 21.188 -24.688 -11.695 1 98.56 134 PRO B C 1
ATOM 4170 O O . PRO B 1 134 ? 21.906 -23.719 -11.906 1 98.56 134 PRO B O 1
ATOM 4173 N N . ALA B 1 135 ? 21.141 -25.75 -12.484 1 98.62 135 ALA B N 1
ATOM 4174 C CA . ALA B 1 135 ? 22.016 -25.844 -13.648 1 98.62 135 ALA B CA 1
ATOM 4175 C C . ALA B 1 135 ? 21.672 -24.781 -14.68 1 98.62 135 ALA B C 1
ATOM 4177 O O . ALA B 1 135 ? 22.547 -24.203 -15.32 1 98.62 135 ALA B O 1
ATOM 4178 N N . MET B 1 136 ? 20.391 -24.531 -14.914 1 98.81 136 MET B N 1
ATOM 4179 C CA . MET B 1 136 ? 19.938 -23.484 -15.82 1 98.81 136 MET B CA 1
ATOM 4180 C C . MET B 1 136 ? 20.438 -22.125 -15.359 1 98.81 136 MET B C 1
ATOM 4182 O O . MET B 1 136 ? 20.875 -21.312 -16.172 1 98.81 136 MET B O 1
ATOM 4186 N N . VAL B 1 137 ? 20.359 -21.875 -14.016 1 98.94 137 VAL B N 1
ATOM 4187 C CA . VAL B 1 137 ? 20.828 -20.625 -13.438 1 98.94 137 VAL B CA 1
ATOM 4188 C C . VAL B 1 137 ? 22.328 -20.5 -13.617 1 98.94 137 VAL B C 1
ATOM 4190 O O . VAL B 1 137 ? 22.828 -19.453 -14.055 1 98.94 137 VAL B O 1
ATOM 4193 N N . ALA B 1 138 ? 23.047 -21.562 -13.312 1 98.88 138 ALA B N 1
ATOM 4194 C CA . ALA B 1 138 ? 24.5 -21.578 -13.422 1 98.88 138 ALA B CA 1
ATOM 4195 C C . ALA B 1 138 ? 24.953 -21.219 -14.836 1 98.88 138 ALA B C 1
ATOM 4197 O O . ALA B 1 138 ? 25.906 -20.484 -15.031 1 98.88 138 ALA B O 1
ATOM 4198 N N . ALA B 1 139 ? 24.234 -21.766 -15.789 1 98.81 139 ALA B N 1
ATOM 4199 C CA . ALA B 1 139 ? 24.594 -21.578 -17.188 1 98.81 139 ALA B CA 1
ATOM 4200 C C . ALA B 1 139 ? 24.391 -20.141 -17.625 1 98.81 139 ALA B C 1
ATOM 4202 O O . ALA B 1 139 ? 25.016 -19.672 -18.578 1 98.81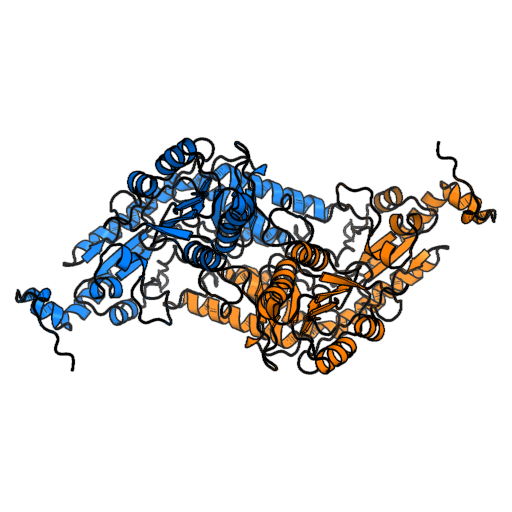 139 ALA B O 1
ATOM 4203 N N . ALA B 1 140 ? 23.547 -19.359 -16.875 1 98.88 140 ALA B N 1
ATOM 4204 C CA . ALA B 1 140 ? 23.188 -18.016 -17.281 1 98.88 140 ALA B CA 1
ATOM 4205 C C . ALA B 1 140 ? 24 -16.969 -16.516 1 98.88 140 ALA B C 1
ATOM 4207 O O . ALA B 1 140 ? 24 -15.789 -16.844 1 98.88 140 ALA B O 1
ATOM 4208 N N . LEU B 1 141 ? 24.766 -17.422 -15.508 1 98.81 141 LEU B N 1
ATOM 4209 C CA . LEU B 1 141 ? 25.531 -16.5 -14.68 1 98.81 141 LEU B CA 1
ATOM 4210 C C . LEU B 1 141 ? 26.672 -15.867 -15.477 1 98.81 141 LEU B C 1
ATOM 4212 O O . LEU B 1 141 ? 27.312 -16.547 -16.297 1 98.81 141 LEU B O 1
ATOM 4216 N N . ARG B 1 142 ? 26.828 -14.664 -15.258 1 98.75 142 ARG B N 1
ATOM 4217 C CA . ARG B 1 142 ? 27.922 -13.867 -15.789 1 98.75 142 ARG B CA 1
ATOM 4218 C C . ARG B 1 142 ? 28.703 -13.188 -14.672 1 98.75 142 ARG B C 1
ATOM 4220 O O . ARG B 1 142 ? 28.266 -13.172 -13.516 1 98.75 142 ARG B O 1
ATOM 4227 N N . GLU B 1 143 ? 29.859 -12.555 -15.023 1 98.38 143 GLU B N 1
ATOM 4228 C CA . GLU B 1 143 ? 30.672 -11.828 -14.055 1 98.38 143 GLU B CA 1
ATOM 4229 C C . GLU B 1 143 ? 29.938 -10.609 -13.516 1 98.38 143 GLU B C 1
ATOM 4231 O O . GLU B 1 143 ? 30.125 -10.219 -12.359 1 98.38 143 GLU B O 1
ATOM 4236 N N . ASP B 1 144 ? 29.078 -10.078 -14.352 1 98.69 144 ASP B N 1
ATOM 4237 C CA . ASP B 1 144 ? 28.406 -8.844 -13.953 1 98.69 144 ASP B CA 1
ATOM 4238 C C . ASP B 1 144 ? 26.984 -9.117 -13.461 1 98.69 144 ASP B C 1
ATOM 4240 O O . ASP B 1 144 ? 26.172 -8.195 -13.344 1 98.69 144 ASP B O 1
ATOM 4244 N N . THR B 1 145 ? 26.641 -10.438 -13.227 1 98.94 145 THR B N 1
ATOM 4245 C CA . THR B 1 145 ? 25.344 -10.75 -12.641 1 98.94 145 THR B CA 1
ATOM 4246 C C . THR B 1 145 ? 25.266 -10.281 -11.188 1 98.94 145 THR B C 1
ATOM 4248 O O . THR B 1 145 ? 26.141 -10.617 -10.383 1 98.94 145 THR B O 1
ATOM 4251 N N . ILE B 1 146 ? 24.219 -9.516 -10.891 1 98.88 146 ILE B N 1
ATOM 4252 C CA . ILE B 1 146 ? 24.156 -8.969 -9.539 1 98.88 146 ILE B CA 1
ATOM 4253 C C . ILE B 1 146 ? 22.969 -9.578 -8.797 1 98.88 146 ILE B C 1
ATOM 4255 O O . ILE B 1 146 ? 22.906 -9.516 -7.566 1 98.88 146 ILE B O 1
ATOM 4259 N N . LEU B 1 147 ? 22.031 -10.148 -9.523 1 98.94 147 LEU B N 1
ATOM 4260 C CA . LEU B 1 147 ? 20.797 -10.625 -8.891 1 98.94 147 LEU B CA 1
ATOM 4261 C C . LEU B 1 147 ? 20.188 -11.781 -9.68 1 98.94 147 LEU B C 1
ATOM 4263 O O . LEU B 1 147 ? 20.156 -11.742 -10.914 1 98.94 147 LEU B O 1
ATOM 4267 N N . VAL B 1 148 ? 19.797 -12.828 -9.016 1 99 148 VAL B N 1
ATOM 4268 C CA . VAL B 1 148 ? 18.906 -13.883 -9.508 1 99 148 VAL B CA 1
ATOM 4269 C C . VAL B 1 148 ? 17.562 -13.797 -8.805 1 99 148 VAL B C 1
ATOM 4271 O O . VAL B 1 148 ? 17.5 -13.688 -7.582 1 99 148 VAL B O 1
ATOM 4274 N N . SER B 1 149 ? 16.469 -13.734 -9.555 1 99 149 SER B N 1
ATOM 4275 C CA . SER B 1 149 ? 15.109 -13.758 -9.016 1 99 149 SER B CA 1
ATOM 4276 C C . SER B 1 149 ? 14.305 -14.914 -9.594 1 99 149 SER B C 1
ATOM 4278 O O . SER B 1 149 ? 13.922 -14.891 -10.766 1 99 149 SER B O 1
ATOM 4280 N N . VAL B 1 150 ? 14.062 -15.961 -8.828 1 98.94 150 VAL B N 1
ATOM 4281 C CA . VAL B 1 150 ? 13.281 -17.125 -9.195 1 98.94 150 VAL B CA 1
ATOM 4282 C C . VAL B 1 150 ? 12.258 -17.438 -8.109 1 98.94 150 VAL B C 1
ATOM 4284 O O . VAL B 1 150 ? 12.617 -17.609 -6.941 1 98.94 150 VAL B O 1
ATOM 4287 N N . MET B 1 151 ? 10.992 -17.484 -8.469 1 98.88 151 MET B N 1
ATOM 4288 C CA . MET B 1 151 ? 9.914 -17.641 -7.492 1 98.88 151 MET B CA 1
ATOM 4289 C C . MET B 1 151 ? 9.945 -19.031 -6.863 1 98.88 151 MET B C 1
ATOM 4291 O O . MET B 1 151 ? 10.57 -19.938 -7.402 1 98.88 151 MET B O 1
ATOM 4295 N N . HIS B 1 152 ? 9.297 -19.172 -5.707 1 98.88 152 HIS B N 1
ATOM 4296 C CA . HIS B 1 152 ? 9.234 -20.438 -4.984 1 98.88 152 HIS B CA 1
ATOM 4297 C C . HIS B 1 152 ? 8.141 -21.344 -5.539 1 98.88 152 HIS B C 1
ATOM 4299 O O . HIS B 1 152 ? 8.422 -22.422 -6.055 1 98.88 152 HIS B O 1
ATOM 4305 N N . VAL B 1 153 ? 6.941 -20.859 -5.547 1 98.81 153 VAL B N 1
ATOM 4306 C CA . VAL B 1 153 ? 5.773 -21.578 -6.039 1 98.81 153 VAL B CA 1
ATOM 4307 C C . VAL B 1 153 ? 5.113 -20.781 -7.16 1 98.81 153 VAL B C 1
ATOM 4309 O O . VAL B 1 153 ? 4.809 -19.594 -6.996 1 98.81 153 VAL B O 1
ATOM 4312 N N . ASN B 1 154 ? 4.953 -21.422 -8.297 1 98.38 154 ASN B N 1
ATOM 4313 C CA . ASN B 1 154 ? 4.293 -20.734 -9.406 1 98.38 154 ASN B CA 1
ATOM 4314 C C . ASN B 1 154 ? 2.787 -20.625 -9.18 1 98.38 154 ASN B C 1
ATOM 4316 O O . ASN B 1 154 ? 2.129 -21.625 -8.875 1 98.38 154 ASN B O 1
ATOM 4320 N N . ASN B 1 155 ? 2.285 -19.453 -9.336 1 97.06 155 ASN B N 1
ATOM 4321 C CA . ASN B 1 155 ? 0.892 -19.172 -9.008 1 97.06 155 ASN B CA 1
ATOM 4322 C C . ASN B 1 155 ? -0.064 -19.828 -10.008 1 97.06 155 ASN B C 1
ATOM 4324 O O . ASN B 1 155 ? -1.255 -19.969 -9.727 1 97.06 155 ASN B O 1
ATOM 4328 N N . GLU B 1 156 ? 0.337 -20.234 -11.148 1 96.88 156 GLU B N 1
ATOM 4329 C CA . GLU B 1 156 ? -0.545 -20.781 -12.172 1 96.88 156 GLU B CA 1
ATOM 4330 C C . GLU B 1 156 ? -0.517 -22.312 -12.164 1 96.88 156 GLU B C 1
ATOM 4332 O O . GLU B 1 156 ? -1.562 -22.953 -12.266 1 96.88 156 GLU B O 1
ATOM 4337 N N . ILE B 1 157 ? 0.723 -22.859 -11.961 1 97.56 157 ILE B N 1
ATOM 4338 C CA . ILE B 1 157 ? 0.824 -24.297 -12.172 1 97.56 157 ILE B CA 1
ATOM 4339 C C . ILE B 1 157 ? 1.223 -24.984 -10.867 1 97.56 157 ILE B C 1
ATOM 4341 O O . ILE B 1 157 ? 1.292 -26.203 -10.797 1 97.56 157 ILE B O 1
ATOM 4345 N N . GLY B 1 158 ? 1.522 -24.234 -9.82 1 98.12 158 GLY B N 1
ATOM 4346 C CA . GLY B 1 158 ? 1.71 -24.766 -8.484 1 98.12 158 GLY B CA 1
ATOM 4347 C C . GLY B 1 158 ? 3.076 -25.391 -8.273 1 98.12 158 GLY B C 1
ATOM 4348 O O . GLY B 1 158 ? 3.398 -25.844 -7.176 1 98.12 158 GLY B O 1
ATOM 4349 N N . THR B 1 159 ? 3.945 -25.422 -9.305 1 98.38 159 THR B N 1
ATOM 4350 C CA . THR B 1 159 ? 5.254 -26.047 -9.211 1 98.38 159 THR B CA 1
ATOM 4351 C C . THR B 1 159 ? 6.137 -25.328 -8.195 1 98.38 159 THR B C 1
ATOM 4353 O O . THR B 1 159 ? 6.031 -24.125 -8.031 1 98.38 159 THR B O 1
ATOM 4356 N N . VAL B 1 160 ? 6.977 -26.094 -7.52 1 98.75 160 VAL B N 1
ATOM 4357 C CA . VAL B 1 160 ? 7.852 -25.578 -6.469 1 98.75 160 VAL B CA 1
ATOM 4358 C C . VAL B 1 160 ? 9.305 -25.688 -6.91 1 98.75 160 VAL B C 1
ATOM 4360 O O . VAL B 1 160 ? 9.836 -26.781 -7.094 1 98.75 160 VAL B O 1
ATOM 4363 N N . ASN B 1 161 ? 9.992 -24.562 -7.113 1 98.81 161 ASN B N 1
ATOM 4364 C CA . ASN B 1 161 ? 11.414 -24.562 -7.441 1 98.81 161 ASN B CA 1
ATOM 4365 C C . ASN B 1 161 ? 12.266 -24.906 -6.223 1 98.81 161 ASN B C 1
ATOM 4367 O O . ASN B 1 161 ? 11.898 -24.578 -5.094 1 98.81 161 ASN B O 1
ATOM 4371 N N . ASP B 1 162 ? 13.398 -25.562 -6.449 1 98.62 162 ASP B N 1
ATOM 4372 C CA . ASP B 1 162 ? 14.359 -25.859 -5.391 1 98.62 162 ASP B CA 1
ATOM 4373 C C . ASP B 1 162 ? 15.18 -24.625 -5.039 1 98.62 162 ASP B C 1
ATOM 4375 O O . ASP B 1 162 ? 16.359 -24.531 -5.383 1 98.62 162 ASP B O 1
ATOM 4379 N N . ILE B 1 163 ? 14.578 -23.766 -4.227 1 98.44 163 ILE B N 1
ATOM 4380 C CA . ILE B 1 163 ? 15.195 -22.469 -3.961 1 98.44 163 ILE B CA 1
ATOM 4381 C C . ILE B 1 163 ? 16.391 -22.641 -3.025 1 98.44 163 ILE B C 1
ATOM 4383 O O . ILE B 1 163 ? 17.281 -21.797 -2.98 1 98.44 163 ILE B O 1
ATOM 4387 N N . ALA B 1 164 ? 16.422 -23.703 -2.227 1 98.69 164 ALA B N 1
ATOM 4388 C CA . ALA B 1 164 ? 17.594 -23.969 -1.404 1 98.69 164 ALA B CA 1
ATOM 4389 C C . ALA B 1 164 ? 18.828 -24.234 -2.271 1 98.69 164 ALA B C 1
ATOM 4391 O O . ALA B 1 164 ? 19.891 -23.688 -2.02 1 98.69 164 ALA B O 1
ATOM 4392 N N . ALA B 1 165 ? 18.656 -25.094 -3.293 1 98.75 165 ALA B N 1
ATOM 4393 C CA . ALA B 1 165 ? 19.766 -25.422 -4.184 1 98.75 165 ALA B CA 1
ATOM 4394 C C . ALA B 1 165 ? 20.203 -24.203 -4.988 1 98.75 165 ALA B C 1
ATOM 4396 O O . ALA B 1 165 ? 21.406 -23.984 -5.191 1 98.75 165 ALA B O 1
ATOM 4397 N N . ILE B 1 166 ? 19.266 -23.422 -5.488 1 98.88 166 ILE B N 1
ATOM 4398 C CA . ILE B 1 166 ? 19.594 -22.203 -6.219 1 98.88 166 ILE B CA 1
ATOM 4399 C C . ILE B 1 166 ? 20.328 -21.234 -5.297 1 98.88 166 ILE B C 1
ATOM 4401 O O . ILE B 1 166 ? 21.281 -20.562 -5.711 1 98.88 166 ILE B O 1
ATOM 4405 N N . GLY B 1 167 ? 19.859 -21.141 -4.035 1 98.88 167 GLY B N 1
ATOM 4406 C CA . GLY B 1 167 ? 20.5 -20.297 -3.051 1 98.88 167 GLY B CA 1
ATOM 4407 C C . GLY B 1 167 ? 21.953 -20.672 -2.801 1 98.88 167 GLY B C 1
ATOM 4408 O O . GLY B 1 167 ? 22.812 -19.797 -2.682 1 98.88 167 GLY B O 1
ATOM 4409 N N . GLU B 1 168 ? 22.234 -22 -2.693 1 98.75 168 GLU B N 1
ATOM 4410 C CA . GLU B 1 168 ? 23.609 -22.453 -2.533 1 98.75 168 GLU B CA 1
ATOM 4411 C C . GLU B 1 168 ? 24.484 -22.016 -3.707 1 98.75 168 GLU B C 1
ATOM 4413 O O . GLU B 1 168 ? 25.609 -21.547 -3.512 1 98.75 168 GLU B O 1
ATOM 4418 N N . LEU B 1 169 ? 23.953 -22.172 -4.879 1 98.75 169 LEU B N 1
ATOM 4419 C CA . LEU B 1 169 ? 24.672 -21.812 -6.094 1 98.75 169 LEU B CA 1
ATOM 4420 C C . LEU B 1 169 ? 24.969 -20.312 -6.113 1 98.75 169 LEU B C 1
ATOM 4422 O O . LEU B 1 169 ? 26.109 -19.906 -6.32 1 98.75 169 LEU B O 1
ATOM 4426 N N . THR B 1 170 ? 23.953 -19.422 -5.895 1 98.81 170 THR B N 1
ATOM 4427 C CA . THR B 1 170 ? 24.141 -17.984 -5.988 1 98.81 170 THR B CA 1
ATOM 4428 C C . THR B 1 170 ? 25.094 -17.484 -4.902 1 98.81 170 THR B C 1
ATOM 4430 O O . THR B 1 170 ? 25.922 -16.609 -5.145 1 98.81 170 THR B O 1
ATOM 4433 N N . ARG B 1 171 ? 24.953 -18.094 -3.701 1 98.44 171 ARG B N 1
ATOM 4434 C CA . ARG B 1 171 ? 25.859 -17.75 -2.613 1 98.44 171 ARG B CA 1
ATOM 4435 C C . ARG B 1 171 ? 27.312 -18.047 -2.994 1 98.44 171 ARG B C 1
ATOM 4437 O O . ARG B 1 171 ? 28.203 -17.234 -2.738 1 98.44 171 ARG B O 1
ATOM 4444 N N . SER B 1 172 ? 27.547 -19.188 -3.572 1 98.19 172 SER B N 1
ATOM 4445 C CA . SER B 1 172 ? 28.906 -19.594 -3.938 1 98.19 172 SER B CA 1
ATOM 4446 C C . SER B 1 172 ? 29.5 -18.672 -4.996 1 98.19 172 SER B C 1
ATOM 4448 O O . SER B 1 172 ? 30.719 -18.578 -5.133 1 98.19 172 SER B O 1
ATOM 4450 N N . ARG B 1 173 ? 28.672 -17.953 -5.738 1 98 173 ARG B N 1
ATOM 4451 C CA . ARG B 1 173 ? 29.125 -17.094 -6.828 1 98 173 ARG B CA 1
ATOM 4452 C C . ARG B 1 173 ? 29.094 -15.625 -6.418 1 98 173 ARG B C 1
ATOM 4454 O O . ARG B 1 173 ? 29.438 -14.742 -7.207 1 98 173 ARG B O 1
ATOM 4461 N N . GLY B 1 174 ? 28.625 -15.32 -5.188 1 97.81 174 GLY B N 1
ATOM 4462 C CA . GLY B 1 174 ? 28.547 -13.953 -4.699 1 97.81 174 GLY B CA 1
ATOM 4463 C C . GLY B 1 174 ? 27.438 -13.148 -5.355 1 97.81 174 GLY B C 1
ATOM 4464 O O . GLY B 1 174 ? 27.578 -11.938 -5.543 1 97.81 174 GLY B O 1
ATOM 4465 N N . VAL B 1 175 ? 26.391 -13.773 -5.84 1 98.75 175 VAL B N 1
ATOM 4466 C CA . VAL B 1 175 ? 25.25 -13.141 -6.492 1 98.75 175 VAL B CA 1
ATOM 4467 C C . VAL B 1 175 ? 24.047 -13.148 -5.551 1 98.75 175 VAL B C 1
ATOM 4469 O O . VAL B 1 175 ? 23.781 -14.148 -4.879 1 98.75 175 VAL B O 1
ATOM 4472 N N . LEU B 1 176 ? 23.312 -12.023 -5.406 1 98.94 176 LEU B N 1
ATOM 4473 C CA . LEU B 1 176 ? 22.141 -11.945 -4.535 1 98.94 176 LEU B CA 1
ATOM 4474 C C . LEU B 1 176 ? 20.984 -12.766 -5.098 1 98.94 176 LEU B C 1
ATOM 4476 O O . LEU B 1 176 ? 20.844 -12.883 -6.316 1 98.94 176 LEU B O 1
ATOM 4480 N N . TYR B 1 177 ? 20.172 -13.32 -4.227 1 98.94 177 TYR B N 1
ATOM 4481 C CA . TYR B 1 177 ? 19.078 -14.18 -4.633 1 98.94 177 TYR B CA 1
ATOM 4482 C C . TYR B 1 177 ? 17.75 -13.703 -4.039 1 98.94 177 TYR B C 1
ATOM 4484 O O . TYR B 1 177 ? 17.594 -13.648 -2.816 1 98.94 177 TYR B O 1
ATOM 4492 N N . HIS B 1 178 ? 16.844 -13.289 -4.891 1 99 178 HIS B N 1
ATOM 4493 C CA . HIS B 1 178 ? 15.477 -12.906 -4.52 1 99 178 HIS B CA 1
ATOM 4494 C C . HIS B 1 178 ? 14.484 -14.008 -4.863 1 99 178 HIS B C 1
ATOM 4496 O O . HIS B 1 178 ? 14.586 -14.641 -5.914 1 99 178 HIS B O 1
ATOM 4502 N N . VAL B 1 179 ? 13.508 -14.219 -3.98 1 99 179 VAL B N 1
ATOM 4503 C CA . VAL B 1 179 ? 12.469 -15.227 -4.188 1 99 179 VAL B CA 1
ATOM 4504 C C . VAL B 1 179 ? 11.094 -14.594 -3.979 1 99 179 VAL B C 1
ATOM 4506 O O . VAL B 1 179 ? 10.812 -14.039 -2.912 1 99 179 VAL B O 1
ATOM 4509 N N . ASP B 1 180 ? 10.25 -14.625 -4.984 1 98.88 180 ASP B N 1
ATOM 4510 C CA . ASP B 1 180 ? 8.828 -14.359 -4.777 1 98.88 180 ASP B CA 1
ATOM 4511 C C . ASP B 1 180 ? 8.141 -15.547 -4.109 1 98.88 180 ASP B C 1
ATOM 4513 O O . ASP B 1 180 ? 7.965 -16.594 -4.727 1 98.88 180 ASP B O 1
ATOM 4517 N N . ALA B 1 181 ? 7.707 -15.352 -2.875 1 98.88 181 ALA B N 1
ATOM 4518 C CA . ALA B 1 181 ? 7.105 -16.438 -2.098 1 98.88 181 ALA B CA 1
ATOM 4519 C C . ALA B 1 181 ? 5.645 -16.125 -1.773 1 98.88 181 ALA B C 1
ATOM 4521 O O . ALA B 1 181 ? 5.113 -16.609 -0.771 1 98.88 181 ALA B O 1
ATOM 4522 N N . ALA B 1 182 ? 4.965 -15.344 -2.582 1 98.62 182 ALA B N 1
ATOM 4523 C CA . ALA B 1 182 ? 3.574 -14.953 -2.361 1 98.62 182 ALA B CA 1
ATOM 4524 C C . ALA B 1 182 ? 2.676 -16.188 -2.227 1 98.62 182 ALA B C 1
ATOM 4526 O O . ALA B 1 182 ? 1.721 -16.172 -1.445 1 98.62 182 ALA B O 1
ATOM 4527 N N . GLN B 1 183 ? 2.982 -17.234 -2.99 1 98.38 183 GLN B N 1
ATOM 4528 C CA . GLN B 1 183 ? 2.137 -18.422 -3.006 1 98.38 183 GLN B CA 1
ATOM 4529 C C . GLN B 1 183 ? 2.688 -19.516 -2.08 1 98.38 183 GLN B C 1
ATOM 4531 O O . GLN B 1 183 ? 2.09 -20.578 -1.939 1 98.38 183 GLN B O 1
ATOM 4536 N N . SER B 1 184 ? 3.826 -19.266 -1.404 1 98.38 184 SER B N 1
ATOM 4537 C CA . SER B 1 184 ? 4.551 -20.297 -0.685 1 98.38 184 SER B CA 1
ATOM 4538 C C . SER B 1 184 ? 4.125 -20.359 0.778 1 98.38 184 SER B C 1
ATOM 4540 O O . SER B 1 184 ? 4.016 -21.453 1.353 1 98.38 184 SER B O 1
ATOM 4542 N N . THR B 1 185 ? 3.895 -19.172 1.371 1 97.44 185 THR B N 1
ATOM 4543 C CA . THR B 1 185 ? 3.668 -19.125 2.811 1 97.44 185 THR B CA 1
ATOM 4544 C C . THR B 1 185 ? 2.389 -19.875 3.186 1 97.44 185 THR B C 1
ATOM 4546 O O . THR B 1 185 ? 1.366 -19.734 2.508 1 97.44 185 THR B O 1
ATOM 4549 N N . GLY B 1 186 ? 2.492 -20.672 4.137 1 97 186 GLY B N 1
ATOM 4550 C CA . GLY B 1 186 ? 1.351 -21.469 4.578 1 97 186 GLY B CA 1
ATOM 4551 C C . GLY B 1 186 ? 1.152 -22.734 3.773 1 97 186 GLY B C 1
ATOM 4552 O O . GLY B 1 186 ? 0.26 -23.531 4.07 1 97 186 GLY B O 1
ATOM 4553 N N . LYS B 1 187 ? 2.037 -22.969 2.762 1 98.06 187 LYS B N 1
ATOM 4554 C CA . LYS B 1 187 ? 1.873 -24.141 1.906 1 98.06 187 LYS B CA 1
ATOM 4555 C C . LYS B 1 187 ? 3.152 -24.984 1.862 1 98.06 187 LYS B C 1
ATOM 4557 O O . LYS B 1 187 ? 3.104 -26.188 1.631 1 98.06 187 LYS B O 1
ATOM 4562 N N . VAL B 1 188 ? 4.285 -24.328 1.947 1 97.62 188 VAL B N 1
ATOM 4563 C CA . VAL B 1 188 ? 5.59 -24.984 1.908 1 97.62 188 VAL B CA 1
ATOM 4564 C C . VAL B 1 188 ? 6.434 -24.531 3.096 1 97.62 188 VAL B C 1
ATOM 4566 O O . VAL B 1 188 ? 6.398 -23.359 3.477 1 97.62 188 VAL B O 1
ATOM 4569 N N . ALA B 1 189 ? 7.215 -25.453 3.658 1 97.25 189 ALA B N 1
ATOM 4570 C CA . ALA B 1 189 ? 8.117 -25.078 4.742 1 97.25 189 ALA B CA 1
ATOM 4571 C C . ALA B 1 189 ? 9.242 -24.188 4.234 1 97.25 189 ALA B C 1
ATOM 4573 O O . ALA B 1 189 ? 9.859 -24.469 3.209 1 97.25 189 ALA B O 1
ATOM 4574 N N . ILE B 1 190 ? 9.461 -23.062 4.891 1 98.5 190 ILE B N 1
ATOM 4575 C CA . ILE B 1 190 ? 10.523 -22.125 4.578 1 98.5 190 ILE B CA 1
ATOM 4576 C C . ILE B 1 190 ? 11.406 -21.906 5.805 1 98.5 190 ILE B C 1
ATOM 4578 O O . ILE B 1 190 ? 10.906 -21.625 6.895 1 98.5 190 ILE B O 1
ATOM 4582 N N . ASP B 1 191 ? 12.695 -22.109 5.68 1 98.62 191 ASP B N 1
ATOM 4583 C CA . ASP B 1 191 ? 13.672 -21.906 6.742 1 98.62 191 ASP B CA 1
ATOM 4584 C C . ASP B 1 191 ? 14.797 -20.984 6.277 1 98.62 191 ASP B C 1
ATOM 4586 O O . ASP B 1 191 ? 15.812 -21.438 5.762 1 98.62 191 ASP B O 1
ATOM 4590 N N . LEU B 1 192 ? 14.648 -19.688 6.594 1 98.62 192 LEU B N 1
ATOM 4591 C CA . LEU B 1 192 ? 15.57 -18.703 6.047 1 98.62 192 LEU B CA 1
ATOM 4592 C C . LEU B 1 192 ? 16.875 -18.656 6.844 1 98.62 192 LEU B C 1
ATOM 4594 O O . LEU B 1 192 ? 17.828 -18 6.438 1 98.62 192 LEU B O 1
ATOM 4598 N N . GLU B 1 193 ? 16.953 -19.359 7.926 1 97.38 193 GLU B N 1
ATOM 4599 C CA . GLU B 1 193 ? 18.219 -19.547 8.602 1 97.38 193 GLU B CA 1
ATOM 4600 C C . GLU B 1 193 ? 19.109 -20.547 7.84 1 97.38 193 GLU B C 1
ATOM 4602 O O . GLU B 1 193 ? 20.328 -20.422 7.844 1 97.38 193 GLU B O 1
ATOM 4607 N N . ARG B 1 194 ? 18.406 -21.484 7.211 1 97.06 194 ARG B N 1
ATOM 4608 C CA . ARG B 1 194 ? 19.141 -22.531 6.512 1 97.06 194 ARG B CA 1
ATOM 4609 C C . ARG B 1 194 ? 19.297 -22.203 5.027 1 97.06 194 ARG B C 1
ATOM 4611 O O . ARG B 1 194 ? 20.344 -22.453 4.434 1 97.06 194 ARG B O 1
ATOM 4618 N N . MET B 1 195 ? 18.219 -21.703 4.426 1 98.06 195 MET B N 1
ATOM 4619 C CA . MET B 1 195 ? 18.234 -21.391 3.002 1 98.06 195 MET B CA 1
ATOM 4620 C C . MET B 1 195 ? 19.047 -20.125 2.736 1 98.06 195 MET B C 1
ATOM 4622 O O . MET B 1 195 ? 18.969 -19.156 3.492 1 98.06 195 MET B O 1
ATOM 4626 N N . LYS B 1 196 ? 19.859 -20.172 1.69 1 98.5 196 LYS B N 1
ATOM 4627 C CA . LYS B 1 196 ? 20.703 -19.031 1.357 1 98.5 196 LYS B CA 1
ATOM 4628 C C . LYS B 1 196 ? 19.984 -18.062 0.422 1 98.5 196 LYS B C 1
ATOM 4630 O O . LYS B 1 196 ? 20.5 -17.719 -0.64 1 98.5 196 LYS B O 1
ATOM 4635 N N . VAL B 1 197 ? 18.781 -17.703 0.818 1 98.81 197 VAL B N 1
ATOM 4636 C CA . VAL B 1 197 ? 17.984 -16.672 0.146 1 98.81 197 VAL B CA 1
ATOM 4637 C C . VAL B 1 197 ? 18.281 -15.312 0.76 1 98.81 197 VAL B C 1
ATOM 4639 O O . VAL B 1 197 ? 18.375 -15.18 1.981 1 98.81 197 VAL B O 1
ATOM 4642 N N . ASP B 1 198 ? 18.453 -14.273 -0.048 1 98.94 198 ASP B N 1
ATOM 4643 C CA . ASP B 1 198 ? 18.828 -12.953 0.444 1 98.94 198 ASP B CA 1
ATOM 4644 C C . ASP B 1 198 ? 17.609 -12.07 0.644 1 98.94 198 ASP B C 1
ATOM 4646 O O . ASP B 1 198 ? 17.594 -11.203 1.523 1 98.94 198 ASP B O 1
ATOM 4650 N N . LEU B 1 199 ? 16.672 -12.164 -0.247 1 98.94 199 LEU B N 1
ATOM 4651 C CA . LEU B 1 199 ? 15.414 -11.414 -0.213 1 98.94 199 LEU B CA 1
ATOM 4652 C C . LEU B 1 199 ? 14.234 -12.32 -0.542 1 98.94 199 LEU B C 1
ATOM 4654 O O . LEU B 1 199 ? 14.328 -13.172 -1.43 1 98.94 199 LEU B O 1
ATOM 4658 N N . MET B 1 200 ? 13.156 -12.188 0.175 1 98.94 200 MET B N 1
ATOM 4659 C CA . MET B 1 200 ? 11.961 -12.977 -0.091 1 98.94 200 MET B CA 1
ATOM 4660 C C . MET B 1 200 ? 10.703 -12.133 0.072 1 98.94 200 MET B C 1
ATOM 4662 O O . MET B 1 200 ? 10.539 -11.438 1.081 1 98.94 200 MET B O 1
ATOM 4666 N N . SER B 1 201 ? 9.812 -12.141 -0.885 1 98.94 201 SER B N 1
ATOM 4667 C CA . SER B 1 201 ? 8.586 -11.359 -0.898 1 98.94 201 SER B CA 1
ATOM 4668 C C . SER B 1 201 ? 7.395 -12.18 -0.412 1 98.94 201 SER B C 1
ATOM 4670 O O . SER B 1 201 ? 7.215 -13.328 -0.829 1 98.94 201 SER B O 1
ATOM 4672 N N . PHE B 1 202 ? 6.59 -11.578 0.473 1 98.88 202 PHE B N 1
ATOM 4673 C CA . PHE B 1 202 ? 5.441 -12.258 1.06 1 98.88 202 PHE B CA 1
ATOM 4674 C C . PHE B 1 202 ? 4.156 -11.492 0.775 1 98.88 202 PHE B C 1
ATOM 4676 O O . PHE B 1 202 ? 4.184 -10.281 0.56 1 98.88 202 PHE B O 1
ATOM 4683 N N . SER B 1 203 ? 3.076 -12.195 0.763 1 98.31 203 SER B N 1
ATOM 4684 C CA . SER B 1 203 ? 1.729 -11.641 0.674 1 98.31 203 SER B CA 1
ATOM 4685 C C . SER B 1 203 ? 0.821 -12.219 1.754 1 98.31 203 SER B C 1
ATOM 4687 O O . SER B 1 203 ? 0.899 -13.414 2.066 1 98.31 203 SER B O 1
ATOM 4689 N N . ALA B 1 204 ? -0.047 -11.406 2.285 1 98.88 204 ALA B N 1
ATOM 4690 C CA . ALA B 1 204 ? -0.94 -11.891 3.332 1 98.88 204 ALA B CA 1
ATOM 4691 C C . ALA B 1 204 ? -2.145 -12.609 2.734 1 98.88 204 ALA B C 1
ATOM 4693 O O . ALA B 1 204 ? -2.609 -13.617 3.281 1 98.88 204 ALA B O 1
ATOM 4694 N N . HIS B 1 205 ? -2.646 -12.156 1.585 1 98.75 205 HIS B N 1
ATOM 4695 C CA . HIS B 1 205 ? -3.988 -12.539 1.163 1 98.75 205 HIS B CA 1
ATOM 4696 C C . HIS B 1 205 ? -3.973 -13.883 0.432 1 98.75 205 HIS B C 1
ATOM 4698 O O . HIS B 1 205 ? -5.008 -14.336 -0.063 1 98.75 205 HIS B O 1
ATOM 4704 N N . LYS B 1 206 ? -2.809 -14.555 0.324 1 98.62 206 LYS B N 1
ATOM 4705 C CA . LYS B 1 206 ? -2.734 -15.938 -0.146 1 98.62 206 LYS B CA 1
ATOM 4706 C C . LYS B 1 206 ? -2.625 -16.906 1.022 1 98.62 206 LYS B C 1
ATOM 4708 O O . LYS B 1 206 ? -2.596 -18.125 0.823 1 98.62 206 LYS B O 1
ATOM 4713 N N . THR B 1 207 ? -2.559 -16.359 2.182 1 98.75 207 THR B N 1
ATOM 4714 C CA . THR B 1 207 ? -2.43 -17.125 3.42 1 98.75 207 THR B CA 1
ATOM 4715 C C . THR B 1 207 ? -3.51 -16.719 4.418 1 98.75 207 THR B C 1
ATOM 4717 O O . THR B 1 207 ? -3.229 -16.531 5.602 1 98.75 207 THR B O 1
ATOM 4720 N N . TYR B 1 208 ? -4.672 -16.406 3.898 1 98.88 208 TYR B N 1
ATOM 4721 C CA . TYR B 1 208 ? -5.891 -16.172 4.664 1 98.88 208 TYR B CA 1
ATOM 4722 C C . TYR B 1 208 ? -5.762 -14.922 5.523 1 98.88 208 TYR B C 1
ATOM 4724 O O . TYR B 1 208 ? -6.359 -14.836 6.602 1 98.88 208 TYR B O 1
ATOM 4732 N N . GLY B 1 209 ? -4.875 -14.008 5.199 1 98.94 209 GLY B N 1
ATOM 4733 C CA . GLY B 1 209 ? -4.809 -12.641 5.688 1 98.94 209 GLY B CA 1
ATOM 4734 C C . GLY B 1 209 ? -5.426 -11.633 4.73 1 98.94 209 GLY B C 1
ATOM 4735 O O . GLY B 1 209 ? -5.996 -12.016 3.705 1 98.94 209 GLY B O 1
ATOM 4736 N N . PRO B 1 210 ? -5.34 -10.383 5.082 1 98.94 210 PRO B N 1
ATOM 4737 C CA . PRO B 1 210 ? -6.023 -9.375 4.277 1 98.94 210 PRO B CA 1
ATOM 4738 C C . PRO B 1 210 ? -5.238 -8.977 3.029 1 98.94 210 PRO B C 1
ATOM 4740 O O . PRO B 1 210 ? -4.012 -9.094 3.006 1 98.94 210 PRO B O 1
ATOM 4743 N N . LYS B 1 211 ? -5.949 -8.594 1.925 1 98.81 211 LYS B N 1
ATOM 4744 C CA . LYS B 1 211 ? -5.324 -7.871 0.82 1 98.81 211 LYS B CA 1
ATOM 4745 C C . LYS B 1 211 ? -4.762 -6.531 1.289 1 98.81 211 LYS B C 1
ATOM 4747 O O . LYS B 1 211 ? -5.195 -5.992 2.307 1 98.81 211 LYS B O 1
ATOM 4752 N N . GLY B 1 212 ? -3.732 -6.023 0.589 1 98.62 212 GLY B N 1
ATOM 4753 C CA . GLY B 1 212 ? -3.242 -4.68 0.857 1 98.62 212 GLY B CA 1
ATOM 4754 C C . GLY B 1 212 ? -2.098 -4.648 1.852 1 98.62 212 GLY B C 1
ATOM 4755 O O . GLY B 1 212 ? -1.743 -3.588 2.367 1 98.62 212 GLY B O 1
ATOM 4756 N N . ILE B 1 213 ? -1.543 -5.848 2.162 1 98.88 213 ILE B N 1
ATOM 4757 C CA . ILE B 1 213 ? -0.393 -5.895 3.057 1 98.88 213 ILE B CA 1
ATOM 4758 C C . ILE B 1 213 ? 0.544 -7.023 2.635 1 98.88 213 ILE B C 1
ATOM 4760 O O . ILE B 1 213 ? 0.093 -8.07 2.162 1 98.88 213 ILE B O 1
ATOM 4764 N N . GLY B 1 214 ? 1.824 -6.801 2.666 1 98.81 214 GLY B N 1
ATOM 4765 C CA . GLY B 1 214 ? 2.902 -7.75 2.443 1 98.81 214 GLY B CA 1
ATOM 4766 C C . GLY B 1 214 ? 4.133 -7.465 3.281 1 98.81 214 GLY B C 1
ATOM 4767 O O . GLY B 1 214 ? 4.094 -6.629 4.188 1 98.81 214 GLY B O 1
ATOM 4768 N N . ALA B 1 215 ? 5.113 -8.211 3.078 1 98.88 215 ALA B N 1
ATOM 4769 C CA . ALA B 1 215 ? 6.398 -8.031 3.75 1 98.88 215 ALA B CA 1
ATOM 4770 C C . ALA B 1 215 ? 7.551 -8.484 2.863 1 98.88 215 ALA B C 1
ATOM 4772 O O . ALA B 1 215 ? 7.379 -9.359 2.008 1 98.88 215 ALA B O 1
ATOM 4773 N N . LEU B 1 216 ? 8.625 -7.871 3.051 1 98.94 216 LEU B N 1
ATOM 4774 C CA . LEU B 1 216 ? 9.875 -8.281 2.418 1 98.94 216 LEU B CA 1
ATOM 4775 C C . LEU B 1 216 ? 10.898 -8.711 3.463 1 98.94 216 LEU B C 1
ATOM 4777 O O . LEU B 1 216 ? 11.195 -7.961 4.395 1 98.94 216 LEU B O 1
ATOM 4781 N N . TYR B 1 217 ? 11.312 -9.938 3.326 1 98.94 217 TYR B N 1
ATOM 4782 C CA . TYR B 1 217 ? 12.492 -10.367 4.066 1 98.94 217 TYR B CA 1
ATOM 4783 C C . TYR B 1 217 ? 13.766 -9.805 3.441 1 98.94 217 TYR B C 1
ATOM 4785 O O . TYR B 1 217 ? 13.992 -9.953 2.236 1 98.94 217 TYR B O 1
ATOM 4793 N N . VAL B 1 218 ? 14.602 -9.156 4.191 1 98.94 218 VAL B N 1
ATOM 4794 C CA . VAL B 1 218 ? 15.914 -8.656 3.793 1 98.94 218 VAL B CA 1
ATOM 4795 C C . VAL B 1 218 ? 16.984 -9.211 4.727 1 98.94 218 VAL B C 1
ATOM 4797 O O . VAL B 1 218 ? 17.062 -8.828 5.895 1 98.94 218 VAL B O 1
ATOM 4800 N N . ARG B 1 219 ? 17.828 -10.016 4.172 1 98.75 219 ARG B N 1
ATOM 4801 C CA . ARG B 1 219 ? 18.812 -10.711 4.988 1 98.75 219 ARG B CA 1
ATOM 4802 C C . ARG B 1 219 ? 19.781 -9.727 5.633 1 98.75 219 ARG B C 1
ATOM 4804 O O . ARG B 1 219 ? 20.234 -8.773 4.988 1 98.75 219 ARG B O 1
ATOM 4811 N N . ARG B 1 220 ? 20.141 -10 6.844 1 97.31 220 ARG B N 1
ATOM 4812 C CA . ARG B 1 220 ? 21.047 -9.125 7.578 1 97.31 220 ARG B CA 1
ATOM 4813 C C . ARG B 1 220 ? 22.453 -9.711 7.629 1 97.31 220 ARG B C 1
ATOM 4815 O O . ARG B 1 220 ? 23.438 -8.977 7.77 1 97.31 220 ARG B O 1
ATOM 4822 N N . LYS B 1 221 ? 22.469 -11.078 7.551 1 95.38 221 LYS B N 1
ATOM 4823 C CA . LYS B 1 221 ? 23.766 -11.75 7.598 1 95.38 221 LYS B CA 1
ATOM 4824 C C . LYS B 1 221 ? 23.891 -12.805 6.5 1 95.38 221 LYS B C 1
ATOM 4826 O O . LYS B 1 221 ? 23.312 -13.891 6.621 1 95.38 221 LYS B O 1
ATOM 4831 N N . PRO B 1 222 ? 24.688 -12.672 5.527 1 96.12 222 PRO B N 1
ATOM 4832 C CA . PRO B 1 222 ? 25.391 -11.422 5.215 1 96.12 222 PRO B CA 1
ATOM 4833 C C . PRO B 1 222 ? 24.438 -10.266 4.934 1 96.12 222 PRO B C 1
ATOM 4835 O O . PRO B 1 222 ? 23.297 -10.484 4.52 1 96.12 222 PRO B O 1
ATOM 4838 N N . ARG B 1 223 ? 24.953 -9.094 5.098 1 96.56 223 ARG B N 1
ATOM 4839 C CA . ARG B 1 223 ? 24.109 -7.906 4.996 1 96.56 223 ARG B CA 1
ATOM 4840 C C . ARG B 1 223 ? 23.75 -7.617 3.543 1 96.56 223 ARG B C 1
ATOM 4842 O O . ARG B 1 223 ? 24.625 -7.551 2.678 1 96.56 223 ARG B O 1
ATOM 4849 N N . VAL B 1 224 ? 22.469 -7.5 3.311 1 98.25 224 VAL B N 1
ATOM 4850 C CA . VAL B 1 224 ? 21.938 -7.109 2.004 1 98.25 224 VAL B CA 1
ATOM 4851 C C . VAL B 1 224 ? 21.516 -5.645 2.031 1 98.25 224 VAL B C 1
ATOM 4853 O O . VAL B 1 224 ? 20.844 -5.203 2.961 1 98.25 224 VAL B O 1
ATOM 4856 N N . ARG B 1 225 ? 21.922 -4.883 1.084 1 97.25 225 ARG B N 1
ATOM 4857 C CA . ARG B 1 225 ? 21.547 -3.48 0.951 1 97.25 225 ARG B CA 1
ATOM 4858 C C . ARG B 1 225 ? 20.688 -3.256 -0.296 1 97.25 225 ARG B C 1
ATOM 4860 O O . ARG B 1 225 ? 20.922 -3.893 -1.327 1 97.25 225 ARG B O 1
ATOM 4867 N N . LEU B 1 226 ? 19.672 -2.529 -0.13 1 97.5 226 LEU B N 1
ATOM 4868 C CA . LEU B 1 226 ? 18.859 -2.141 -1.269 1 97.5 226 LEU B CA 1
ATOM 4869 C C . LEU B 1 226 ? 18.438 -0.677 -1.163 1 97.5 226 LEU B C 1
ATOM 4871 O O . LEU B 1 226 ? 18.438 -0.104 -0.071 1 97.5 226 LEU B O 1
ATOM 4875 N N . GLU B 1 227 ? 18.219 -0.01 -2.264 1 98.12 227 GLU B N 1
ATOM 4876 C CA . GLU B 1 227 ? 17.734 1.366 -2.293 1 98.12 227 GLU B CA 1
ATOM 4877 C C . GLU B 1 227 ? 16.219 1.42 -2.107 1 98.12 227 GLU B C 1
ATOM 4879 O O . GLU B 1 227 ? 15.492 0.631 -2.707 1 98.12 227 GLU B O 1
ATOM 4884 N N . ALA B 1 228 ? 15.797 2.355 -1.313 1 98.5 228 ALA B N 1
ATOM 4885 C CA . ALA B 1 228 ? 14.359 2.582 -1.137 1 98.5 228 ALA B CA 1
ATOM 4886 C C . ALA B 1 228 ? 13.711 3.027 -2.443 1 98.5 228 ALA B C 1
ATOM 4888 O O . ALA B 1 228 ? 14.32 3.75 -3.234 1 98.5 228 ALA B O 1
ATOM 4889 N N . GLN B 1 229 ? 12.492 2.547 -2.645 1 98.19 229 GLN B N 1
ATOM 4890 C CA . GLN B 1 229 ? 11.727 2.957 -3.816 1 98.19 229 GLN B CA 1
ATOM 4891 C C . GLN B 1 229 ? 10.703 4.035 -3.455 1 98.19 229 GLN B C 1
ATOM 4893 O O . GLN B 1 229 ? 10.266 4.793 -4.32 1 98.19 229 GLN B O 1
ATOM 4898 N N . MET B 1 230 ? 10.281 4.082 -2.252 1 98.25 230 MET B N 1
ATOM 4899 C CA . MET B 1 230 ? 9.344 5.055 -1.706 1 98.25 230 MET B CA 1
ATOM 4900 C C . MET B 1 230 ? 9.969 5.84 -0.562 1 98.25 230 MET B C 1
ATOM 4902 O O . MET B 1 230 ? 10.469 5.254 0.402 1 98.25 230 MET B O 1
ATOM 4906 N N . HIS B 1 231 ? 9.883 7.172 -0.629 1 98.31 231 HIS B N 1
ATOM 4907 C CA . HIS B 1 231 ? 10.539 8.055 0.325 1 98.31 231 HIS B CA 1
ATOM 4908 C C . HIS B 1 231 ? 9.523 8.898 1.086 1 98.31 231 HIS B C 1
ATOM 4910 O O . HIS B 1 231 ? 8.469 9.242 0.549 1 98.31 231 HIS B O 1
ATOM 4916 N N . GLY B 1 232 ? 9.75 9.227 2.322 1 96.81 232 GLY B N 1
ATOM 4917 C CA . GLY B 1 232 ? 8.828 10.047 3.094 1 96.81 232 GLY B CA 1
ATOM 4918 C C . GLY B 1 232 ? 8.805 9.695 4.566 1 96.81 232 GLY B C 1
ATOM 4919 O O . GLY B 1 232 ? 7.801 9.195 5.074 1 96.81 232 GLY B O 1
ATOM 4920 N N . GLY B 1 233 ? 9.852 9.969 5.34 1 89.69 233 GLY B N 1
ATOM 4921 C CA . GLY B 1 233 ? 9.859 9.797 6.785 1 89.69 233 GLY B CA 1
ATOM 4922 C C . GLY B 1 233 ? 10.82 8.719 7.254 1 89.69 233 GLY B C 1
ATOM 4923 O O . GLY B 1 233 ? 11.117 8.617 8.445 1 89.69 233 GLY B O 1
ATOM 4924 N N . GLY B 1 234 ? 11.219 7.801 6.336 1 86.81 234 GLY B N 1
ATOM 4925 C CA . GLY B 1 234 ? 12.281 6.852 6.633 1 86.81 234 GLY B CA 1
ATOM 4926 C C . GLY B 1 234 ? 11.812 5.672 7.461 1 86.81 234 GLY B C 1
ATOM 4927 O O . GLY B 1 234 ? 12.609 5.039 8.156 1 86.81 234 GLY B O 1
ATOM 4928 N N . HIS B 1 235 ? 10.547 5.355 7.441 1 86.12 235 HIS B N 1
ATOM 4929 C CA . HIS B 1 235 ? 10.031 4.188 8.156 1 86.12 235 HIS B CA 1
ATOM 4930 C C . HIS B 1 235 ? 10.727 2.912 7.688 1 86.12 235 HIS B C 1
ATOM 4932 O O . HIS B 1 235 ? 11.453 2.922 6.691 1 86.12 235 HIS B O 1
ATOM 4938 N N . GLU B 1 236 ? 10.617 1.763 8.555 1 95.88 236 GLU B N 1
ATOM 4939 C CA . GLU B 1 236 ? 11.148 0.446 8.211 1 95.88 236 GLU B CA 1
ATOM 4940 C C . GLU B 1 236 ? 12.641 0.515 7.906 1 95.88 236 GLU B C 1
ATOM 4942 O O . GLU B 1 236 ? 13.094 0.01 6.875 1 95.88 236 GLU B O 1
ATOM 4947 N N . ARG B 1 237 ? 13.336 1.257 8.727 1 93.31 237 ARG B N 1
ATOM 4948 C CA . ARG B 1 237 ? 14.781 1.384 8.648 1 93.31 237 ARG B CA 1
ATOM 4949 C C . ARG B 1 237 ? 15.211 2.014 7.328 1 93.31 237 ARG B C 1
ATOM 4951 O O . ARG B 1 237 ? 16.234 1.633 6.754 1 93.31 237 ARG B O 1
ATOM 4958 N N . GLY B 1 238 ? 14.344 2.854 6.789 1 95.19 238 GLY B N 1
ATOM 4959 C CA . GLY B 1 238 ? 14.664 3.621 5.594 1 95.19 238 GLY B CA 1
ATOM 4960 C C . GLY B 1 238 ? 14.336 2.883 4.309 1 95.19 238 GLY B C 1
ATOM 4961 O O . GLY B 1 238 ? 14.492 3.434 3.217 1 95.19 238 GLY B O 1
ATOM 4962 N N . MET B 1 239 ? 13.75 1.699 4.395 1 97.31 239 MET B N 1
ATOM 4963 C CA . MET B 1 239 ? 13.555 0.881 3.201 1 97.31 239 MET B CA 1
ATOM 4964 C C . MET B 1 239 ? 12.18 1.124 2.596 1 97.31 239 MET B C 1
ATOM 4966 O O . MET B 1 239 ? 11.984 0.938 1.394 1 97.31 239 MET B O 1
ATOM 4970 N N . ARG B 1 240 ? 11.273 1.523 3.455 1 98.19 240 ARG B N 1
ATOM 4971 C CA . ARG B 1 240 ? 9.914 1.69 2.947 1 98.19 240 ARG B CA 1
ATOM 4972 C C . ARG B 1 240 ? 9.133 2.686 3.797 1 98.19 240 ARG B C 1
ATOM 4974 O O . ARG B 1 240 ? 8.578 2.32 4.832 1 98.19 240 ARG B O 1
ATOM 4981 N N . SER B 1 241 ? 8.938 3.889 3.314 1 97.75 241 SER B N 1
ATOM 4982 C CA . SER B 1 241 ? 8.25 4.953 4.047 1 97.75 241 SER B CA 1
ATOM 4983 C C . SER B 1 241 ? 6.738 4.797 3.957 1 97.75 241 SER B C 1
ATOM 4985 O O . SER B 1 241 ? 6.227 4.145 3.047 1 97.75 241 SER B O 1
ATOM 4987 N N . GLY B 1 242 ? 6.016 5.445 4.922 1 96.69 242 GLY B N 1
ATOM 4988 C CA . GLY B 1 242 ? 4.562 5.441 4.984 1 96.69 242 GLY B CA 1
ATOM 4989 C C . GLY B 1 242 ? 4.023 4.969 6.32 1 96.69 242 GLY B C 1
ATOM 4990 O O . GLY B 1 242 ? 4.629 4.113 6.969 1 96.69 242 GLY B O 1
ATOM 4991 N N . THR B 1 243 ? 2.861 5.488 6.668 1 97.38 243 THR B N 1
ATOM 4992 C CA . THR B 1 243 ? 2.227 5.094 7.922 1 97.38 243 THR B CA 1
ATOM 4993 C C . THR B 1 243 ? 1.949 3.592 7.938 1 97.38 243 THR B C 1
ATOM 4995 O O . THR B 1 243 ? 1.426 3.041 6.969 1 97.38 243 THR B O 1
ATOM 4998 N N . LEU B 1 244 ? 2.365 2.943 9.047 1 98.5 244 LEU B N 1
ATOM 4999 C CA . LEU B 1 244 ? 2.1 1.517 9.188 1 98.5 244 LEU B CA 1
ATOM 5000 C C . LEU B 1 244 ? 0.637 1.268 9.547 1 98.5 244 LEU B C 1
ATOM 5002 O O . LEU B 1 244 ? 0.096 1.914 10.445 1 98.5 244 LEU B O 1
ATOM 5006 N N . ALA B 1 245 ? 0.003 0.397 8.797 1 98.81 245 ALA B N 1
ATOM 5007 C CA . ALA B 1 245 ? -1.41 0.083 8.992 1 98.81 245 ALA B CA 1
ATOM 5008 C C . ALA B 1 245 ? -1.588 -1.043 10 1 98.81 245 ALA B C 1
ATOM 5010 O O . ALA B 1 245 ? -1.628 -2.219 9.633 1 98.81 245 ALA B O 1
ATOM 5011 N N . THR B 1 246 ? -1.816 -0.696 11.234 1 98.94 246 THR B N 1
ATOM 5012 C CA . THR B 1 246 ? -1.803 -1.631 12.352 1 98.94 246 THR B CA 1
ATOM 5013 C C . THR B 1 246 ? -2.781 -2.777 12.109 1 98.94 246 THR B C 1
ATOM 5015 O O . THR B 1 246 ? -2.434 -3.945 12.289 1 98.94 246 THR B O 1
ATOM 5018 N N . HIS B 1 247 ? -4.023 -2.475 11.703 1 98.94 247 HIS B N 1
ATOM 5019 C CA . HIS B 1 247 ? -5.02 -3.523 11.516 1 98.94 247 HIS B CA 1
ATOM 5020 C C . HIS B 1 247 ? -4.594 -4.496 10.414 1 98.94 247 HIS B C 1
ATOM 5022 O O . HIS B 1 247 ? -4.777 -5.707 10.555 1 98.94 247 HIS B O 1
ATOM 5028 N N . GLN B 1 248 ? -4.027 -4.035 9.344 1 98.94 248 GLN B N 1
ATOM 5029 C CA . GLN B 1 248 ? -3.512 -4.879 8.273 1 98.94 248 GLN B CA 1
ATOM 5030 C C . GLN B 1 248 ? -2.357 -5.75 8.758 1 98.94 248 GLN B C 1
ATOM 5032 O O . GLN B 1 248 ? -2.326 -6.953 8.5 1 98.94 248 GLN B O 1
ATOM 5037 N N . ILE B 1 249 ? -1.435 -5.086 9.484 1 98.94 249 ILE B N 1
ATOM 5038 C CA . ILE B 1 249 ? -0.214 -5.727 9.961 1 98.94 249 ILE B CA 1
ATOM 5039 C C . ILE B 1 249 ? -0.563 -6.812 10.977 1 98.94 249 ILE B C 1
ATOM 5041 O O . ILE B 1 249 ? -0.048 -7.93 10.898 1 98.94 249 ILE B O 1
ATOM 5045 N N . VAL B 1 250 ? -1.477 -6.488 11.859 1 99 250 VAL B N 1
ATOM 5046 C CA . VAL B 1 250 ? -1.956 -7.461 12.844 1 99 250 VAL B CA 1
ATOM 5047 C C . VAL B 1 250 ? -2.637 -8.625 12.125 1 99 250 VAL B C 1
ATOM 5049 O O . VAL B 1 250 ? -2.461 -9.781 12.5 1 99 250 VAL B O 1
ATOM 5052 N N . GLY B 1 251 ? -3.375 -8.312 11.102 1 98.94 251 GLY B N 1
ATOM 5053 C CA . GLY B 1 251 ? -3.992 -9.359 10.297 1 98.94 251 GLY B CA 1
ATOM 5054 C C . GLY B 1 251 ? -2.986 -10.312 9.68 1 98.94 251 GLY B C 1
ATOM 5055 O O . GLY B 1 251 ? -3.137 -11.531 9.773 1 98.94 251 GLY B O 1
ATOM 5056 N N . MET B 1 252 ? -1.973 -9.789 9.039 1 98.94 252 MET B N 1
ATOM 5057 C CA . MET B 1 252 ? -0.945 -10.633 8.438 1 98.94 252 MET B CA 1
ATOM 5058 C C . MET B 1 252 ? -0.218 -11.453 9.5 1 98.94 252 MET B C 1
ATOM 5060 O O . MET B 1 252 ? 0.038 -12.641 9.312 1 98.94 252 MET B O 1
ATOM 5064 N N . GLY B 1 253 ? 0.141 -10.75 10.609 1 98.94 253 GLY B N 1
ATOM 5065 C CA . GLY B 1 253 ? 0.789 -11.461 11.695 1 98.94 253 GLY B CA 1
ATOM 5066 C C . GLY B 1 253 ? -0.007 -12.664 12.18 1 98.94 253 GLY B C 1
ATOM 5067 O O . GLY B 1 253 ? 0.529 -13.766 12.289 1 98.94 253 GLY B O 1
ATOM 5068 N N . GLU B 1 254 ? -1.276 -12.461 12.422 1 98.94 254 GLU B N 1
ATOM 5069 C CA . GLU B 1 254 ? -2.143 -13.531 12.906 1 98.94 254 GLU B CA 1
ATOM 5070 C C . GLU B 1 254 ? -2.293 -14.641 11.875 1 98.94 254 GLU B C 1
ATOM 5072 O O . GLU B 1 254 ? -2.287 -15.82 12.219 1 98.94 254 GLU B O 1
ATOM 5077 N N . ALA B 1 255 ? -2.443 -14.305 10.617 1 98.94 255 ALA B N 1
ATOM 5078 C CA . ALA B 1 255 ? -2.541 -15.297 9.547 1 98.94 255 ALA B CA 1
ATOM 5079 C C . ALA B 1 255 ? -1.287 -16.156 9.484 1 98.94 255 ALA B C 1
ATOM 5081 O O . ALA B 1 255 ? -1.376 -17.375 9.312 1 98.94 255 ALA B O 1
ATOM 5082 N N . PHE B 1 256 ? -0.131 -15.539 9.57 1 98.94 256 PHE B N 1
ATOM 5083 C CA . PHE B 1 256 ? 1.132 -16.266 9.492 1 98.94 256 PHE B CA 1
ATOM 5084 C C . PHE B 1 256 ? 1.344 -17.125 10.734 1 98.94 256 PHE B C 1
ATOM 5086 O O . PHE B 1 256 ? 1.918 -18.203 10.656 1 98.94 256 PHE B O 1
ATOM 5093 N N . ARG B 1 257 ? 0.886 -16.609 11.914 1 98.94 257 ARG B N 1
ATOM 5094 C CA . ARG B 1 257 ? 0.923 -17.422 13.109 1 98.94 257 ARG B CA 1
ATOM 5095 C C . ARG B 1 257 ? 0.099 -18.703 12.93 1 98.94 257 ARG B C 1
ATOM 5097 O O . ARG B 1 257 ? 0.573 -19.797 13.219 1 98.94 257 ARG B O 1
ATOM 5104 N N . ILE B 1 258 ? -1.123 -18.562 12.438 1 98.88 258 ILE B N 1
ATOM 5105 C CA . ILE B 1 258 ? -2.008 -19.703 12.203 1 98.88 258 ILE B CA 1
ATOM 5106 C C . ILE B 1 258 ? -1.371 -20.656 11.195 1 98.88 258 ILE B C 1
ATOM 5108 O O . ILE B 1 258 ? -1.391 -21.875 11.375 1 98.88 258 ILE B O 1
ATOM 5112 N N . ALA B 1 259 ? -0.807 -20.094 10.117 1 98.81 259 ALA B N 1
ATOM 5113 C CA . ALA B 1 259 ? -0.128 -20.906 9.109 1 98.81 259 ALA B CA 1
ATOM 5114 C C . ALA B 1 259 ? 0.998 -21.719 9.734 1 98.81 259 ALA B C 1
ATOM 5116 O O . ALA B 1 259 ? 1.144 -22.906 9.445 1 98.81 259 ALA B O 1
ATOM 5117 N N . ARG B 1 260 ? 1.799 -21.078 10.547 1 98.5 260 ARG B N 1
ATOM 5118 C CA . ARG B 1 260 ? 2.904 -21.766 11.195 1 98.5 260 ARG B CA 1
ATOM 5119 C C . ARG B 1 260 ? 2.404 -22.969 11.984 1 98.5 260 ARG B C 1
ATOM 5121 O O . ARG B 1 260 ? 3.002 -24.047 11.938 1 98.5 260 ARG B O 1
ATOM 5128 N N . GLU B 1 261 ? 1.306 -22.828 12.641 1 98.5 261 GLU B N 1
ATOM 5129 C CA . GLU B 1 261 ? 0.786 -23.844 13.555 1 98.5 261 GLU B CA 1
ATOM 5130 C C . GLU B 1 261 ? 0.026 -24.922 12.805 1 98.5 261 GLU B C 1
ATOM 5132 O O . GLU B 1 261 ? 0.061 -26.094 13.188 1 98.5 261 GLU B O 1
ATOM 5137 N N . GLU B 1 262 ? -0.647 -24.562 11.648 1 98.25 262 GLU B N 1
ATOM 5138 C CA . GLU B 1 262 ? -1.649 -25.469 11.094 1 98.25 262 GLU B CA 1
ATOM 5139 C C . GLU B 1 262 ? -1.265 -25.922 9.688 1 98.25 262 GLU B C 1
ATOM 5141 O O . GLU B 1 262 ? -1.9 -26.812 9.125 1 98.25 262 GLU B O 1
ATOM 5146 N N . MET B 1 263 ? -0.184 -25.422 9.109 1 97.12 263 MET B N 1
ATOM 5147 C CA . MET B 1 263 ? 0.179 -25.641 7.711 1 97.12 263 MET B CA 1
ATOM 5148 C C . MET B 1 263 ? 0.359 -27.125 7.418 1 97.12 263 MET B C 1
ATOM 5150 O O . MET B 1 263 ? -0.131 -27.625 6.402 1 97.12 263 MET B O 1
ATOM 5154 N N . ALA B 1 264 ? 1.064 -27.844 8.281 1 97.06 264 ALA B N 1
ATOM 5155 C CA . ALA B 1 264 ? 1.366 -29.25 8.031 1 97.06 264 ALA B CA 1
ATOM 5156 C C . ALA B 1 264 ? 0.086 -30.062 7.918 1 97.06 264 ALA B C 1
ATOM 5158 O O . ALA B 1 264 ? -0.094 -30.812 6.953 1 97.06 264 ALA B O 1
ATOM 5159 N N . ALA B 1 265 ? -0.807 -29.969 8.891 1 98.12 265 ALA B N 1
ATOM 5160 C CA . ALA B 1 265 ? -2.062 -30.719 8.898 1 98.12 265 ALA B CA 1
ATOM 5161 C C . ALA B 1 265 ? -2.961 -30.281 7.742 1 98.12 265 ALA B C 1
ATOM 5163 O O . ALA B 1 265 ? -3.602 -31.125 7.102 1 98.12 265 ALA B O 1
ATOM 5164 N N . GLU B 1 266 ? -3.037 -29.016 7.496 1 98.06 266 GLU B N 1
ATOM 5165 C CA . GLU B 1 266 ? -3.881 -28.5 6.43 1 98.06 266 GLU B CA 1
ATOM 5166 C C . GLU B 1 266 ? -3.393 -28.953 5.059 1 98.06 266 GLU B C 1
ATOM 5168 O O . GLU B 1 266 ? -4.195 -29.297 4.188 1 98.06 266 GLU B O 1
ATOM 5173 N N . SER B 1 267 ? -2.08 -28.969 4.887 1 98 267 SER B N 1
ATOM 5174 C CA . SER B 1 267 ? -1.514 -29.406 3.613 1 98 267 SER B CA 1
ATOM 5175 C C . SER B 1 267 ? -1.841 -30.859 3.332 1 98 267 SER B C 1
ATOM 5177 O O . SER B 1 267 ? -2.105 -31.234 2.188 1 98 267 SER B O 1
ATOM 5179 N N . ARG B 1 268 ? -1.805 -31.672 4.336 1 98.06 268 ARG B N 1
ATOM 5180 C CA . ARG B 1 268 ? -2.168 -33.094 4.172 1 98.06 268 ARG B CA 1
ATOM 5181 C C . ARG B 1 268 ? -3.631 -33.219 3.766 1 98.06 268 ARG B C 1
ATOM 5183 O O . ARG B 1 268 ? -3.959 -34 2.873 1 98.06 268 ARG B O 1
ATOM 5190 N N . ARG B 1 269 ? -4.469 -32.469 4.457 1 98.56 269 ARG B N 1
ATOM 5191 C CA . ARG B 1 269 ? -5.895 -32.531 4.145 1 98.56 269 ARG B CA 1
ATOM 5192 C C . ARG B 1 269 ? -6.156 -32.062 2.719 1 98.56 269 ARG B C 1
ATOM 5194 O O . ARG B 1 269 ? -6.906 -32.688 1.979 1 98.56 269 ARG B O 1
ATOM 5201 N N . ILE B 1 270 ? -5.551 -30.969 2.352 1 98.69 270 ILE B N 1
ATOM 5202 C CA . ILE B 1 270 ? -5.75 -30.391 1.027 1 98.69 270 ILE B CA 1
ATOM 5203 C C . ILE B 1 270 ? -5.188 -31.328 -0.035 1 98.69 270 ILE B C 1
ATOM 5205 O O . ILE B 1 270 ? -5.758 -31.469 -1.121 1 98.69 270 ILE B O 1
ATOM 5209 N N . ALA B 1 271 ? -4.043 -31.938 0.25 1 98.62 271 ALA B N 1
ATOM 5210 C CA . ALA B 1 271 ? -3.508 -32.938 -0.66 1 98.62 271 ALA B CA 1
ATOM 5211 C C . ALA B 1 271 ? -4.535 -34.062 -0.931 1 98.62 271 ALA B C 1
ATOM 5213 O O . ALA B 1 271 ? -4.664 -34.531 -2.062 1 98.62 271 ALA B O 1
ATOM 5214 N N . GLY B 1 272 ? -5.215 -34.469 0.122 1 98.75 272 GLY B N 1
ATOM 5215 C CA . GLY B 1 272 ? -6.277 -35.438 -0.04 1 98.75 272 GLY B CA 1
ATOM 5216 C C . GLY B 1 272 ? -7.402 -34.969 -0.938 1 98.75 272 GLY B C 1
ATOM 5217 O O . GLY B 1 272 ? -7.898 -35.719 -1.778 1 98.75 272 GLY B O 1
ATOM 5218 N N . LEU B 1 273 ? -7.852 -33.719 -0.729 1 98.81 273 LEU B N 1
ATOM 5219 C CA . LEU B 1 273 ? -8.906 -33.125 -1.549 1 98.81 273 LEU B CA 1
ATOM 5220 C C . LEU B 1 273 ? -8.469 -33.031 -3.008 1 98.81 273 LEU B C 1
ATOM 5222 O O . LEU B 1 273 ? -9.234 -33.375 -3.912 1 98.81 273 LEU B O 1
ATOM 5226 N N . SER B 1 274 ? -7.23 -32.531 -3.221 1 98.5 274 SER B N 1
ATOM 5227 C CA . SER B 1 274 ? -6.668 -32.375 -4.559 1 98.5 274 SER B CA 1
ATOM 5228 C C . SER B 1 274 ? -6.586 -33.719 -5.281 1 98.5 274 SER B C 1
ATOM 5230 O O . SER B 1 274 ? -6.953 -33.812 -6.453 1 98.5 274 SER B O 1
ATOM 5232 N N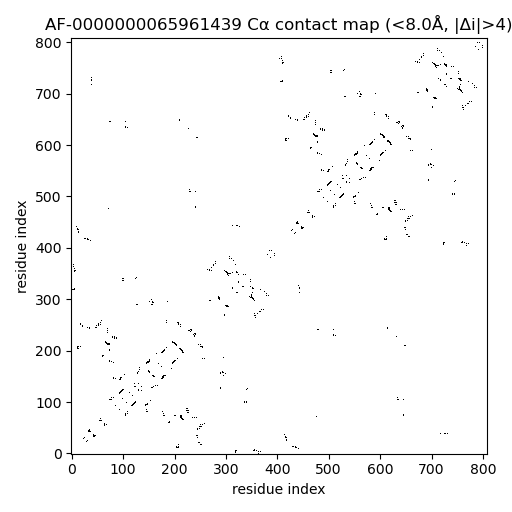 . HIS B 1 275 ? -6.109 -34.719 -4.609 1 98.19 275 HIS B N 1
ATOM 5233 C CA . HIS B 1 275 ? -6.008 -36.062 -5.172 1 98.19 275 HIS B CA 1
ATOM 5234 C C . HIS B 1 275 ? -7.383 -36.594 -5.539 1 98.19 275 HIS B C 1
ATOM 5236 O O . HIS B 1 275 ? -7.559 -37.188 -6.613 1 98.19 275 HIS B O 1
ATOM 5242 N N . ARG B 1 276 ? -8.305 -36.438 -4.633 1 98.38 276 ARG B N 1
ATOM 5243 C CA . ARG B 1 276 ? -9.672 -36.875 -4.859 1 98.38 276 ARG B CA 1
ATOM 5244 C C . ARG B 1 276 ? -10.258 -36.25 -6.121 1 98.38 276 ARG B C 1
ATOM 5246 O O . ARG B 1 276 ? -10.852 -36.938 -6.949 1 98.38 276 ARG B O 1
ATOM 5253 N N . PHE B 1 277 ? -10.109 -35.031 -6.273 1 98.81 277 PHE B N 1
ATOM 5254 C CA . PHE B 1 277 ? -10.57 -34.312 -7.449 1 98.81 277 PHE B CA 1
ATOM 5255 C C . PHE B 1 277 ? -9.891 -34.812 -8.711 1 98.81 277 PHE B C 1
ATOM 5257 O O . PHE B 1 277 ? -10.562 -35.156 -9.695 1 98.81 277 PHE B O 1
ATOM 5264 N N . HIS B 1 278 ? -8.57 -34.844 -8.695 1 98.56 278 HIS B N 1
ATOM 5265 C CA . HIS B 1 278 ? -7.77 -35.219 -9.859 1 98.56 278 HIS B CA 1
ATOM 5266 C C . HIS B 1 278 ? -8.094 -36.656 -10.305 1 98.56 278 HIS B C 1
ATOM 5268 O O . HIS B 1 278 ? -8.164 -36.906 -11.508 1 98.56 278 HIS B O 1
ATOM 5274 N N . GLU B 1 279 ? -8.266 -37.5 -9.375 1 97.88 279 GLU B N 1
ATOM 5275 C CA . GLU B 1 279 ? -8.594 -38.906 -9.703 1 97.88 279 GLU B CA 1
ATOM 5276 C C . GLU B 1 279 ? -9.906 -38.969 -10.484 1 97.88 279 GLU B C 1
ATOM 5278 O O . GLU B 1 279 ? -10.023 -39.781 -11.422 1 97.88 279 GLU B O 1
ATOM 5283 N N . GLN B 1 280 ? -10.805 -38.25 -10.055 1 98.25 280 GLN B N 1
ATOM 5284 C CA . GLN B 1 280 ? -12.109 -38.281 -10.711 1 98.25 280 GLN B CA 1
ATOM 5285 C C . GLN B 1 280 ? -12.031 -37.656 -12.102 1 98.25 280 GLN B C 1
ATOM 5287 O O . GLN B 1 280 ? -12.562 -38.188 -13.062 1 98.25 280 GLN B O 1
ATOM 5292 N N . VAL B 1 281 ? -11.383 -36.562 -12.234 1 98.31 281 VAL B N 1
ATOM 5293 C CA . VAL B 1 281 ? -11.32 -35.812 -13.492 1 98.31 281 VAL B CA 1
ATOM 5294 C C . VAL B 1 281 ? -10.43 -36.562 -14.484 1 98.31 281 VAL B C 1
ATOM 5296 O O . VAL B 1 281 ? -10.672 -36.5 -15.695 1 98.31 281 VAL B O 1
ATOM 5299 N N . SER B 1 282 ? -9.461 -37.25 -13.984 1 95.75 282 SER B N 1
ATOM 5300 C CA . SER B 1 282 ? -8.492 -37.938 -14.82 1 95.75 282 SER B CA 1
ATOM 5301 C C . SER B 1 282 ? -9.117 -39.188 -15.477 1 95.75 282 SER B C 1
ATOM 5303 O O . SER B 1 282 ? -8.461 -39.875 -16.266 1 95.75 282 SER B O 1
ATOM 5305 N N . THR B 1 283 ? -10.297 -39.438 -15.18 1 95.62 283 THR B N 1
ATOM 5306 C CA . THR B 1 283 ? -11.016 -40.5 -15.906 1 95.62 283 THR B CA 1
ATOM 5307 C C . THR B 1 283 ? -11.305 -40.062 -17.344 1 95.62 283 THR B C 1
ATOM 5309 O O . THR B 1 283 ? -11.562 -40.906 -18.203 1 95.62 283 THR B O 1
ATOM 5312 N N . LEU B 1 284 ? -11.297 -38.781 -17.484 1 96.5 284 LEU B N 1
ATOM 5313 C CA . LEU B 1 284 ? -11.438 -38.25 -18.828 1 96.5 284 LEU B CA 1
ATOM 5314 C C . LEU B 1 284 ? -10.172 -38.469 -19.656 1 96.5 284 LEU B C 1
ATOM 5316 O O . LEU B 1 284 ? -9.062 -38.344 -19.125 1 96.5 284 LEU B O 1
ATOM 5320 N N . GLU B 1 285 ? -10.367 -38.844 -20.906 1 95 285 GLU B N 1
ATOM 5321 C CA . GLU B 1 285 ? -9.227 -38.906 -21.828 1 95 285 GLU B CA 1
ATOM 5322 C C . GLU B 1 285 ? -8.727 -37.531 -22.203 1 95 285 GLU B C 1
ATOM 5324 O O . GLU B 1 285 ? -9.492 -36.562 -22.172 1 95 285 GLU B O 1
ATOM 5329 N N . GLU B 1 286 ? -7.398 -37.406 -22.531 1 95.69 286 GLU B N 1
ATOM 5330 C CA . GLU B 1 286 ? -6.809 -36.188 -23.109 1 95.69 286 GLU B CA 1
ATOM 5331 C C . GLU B 1 286 ? -6.883 -35.031 -22.141 1 95.69 286 GLU B C 1
ATOM 5333 O O . GLU B 1 286 ? -7.23 -33.906 -22.531 1 95.69 286 GLU B O 1
ATOM 5338 N N . VAL B 1 287 ? -6.77 -35.375 -20.859 1 96.75 287 VAL B N 1
ATOM 5339 C CA . VAL B 1 287 ? -6.594 -34.375 -19.797 1 96.75 287 VAL B CA 1
ATOM 5340 C C . VAL B 1 287 ? -5.137 -34.375 -19.344 1 96.75 287 VAL B C 1
ATOM 5342 O O . VAL B 1 287 ? -4.551 -35.406 -19.078 1 96.75 287 VAL B O 1
ATOM 5345 N N . TYR B 1 288 ? -4.516 -33.156 -19.234 1 96.31 288 TYR B N 1
ATOM 5346 C CA . TYR B 1 288 ? -3.086 -33.062 -18.969 1 96.31 288 TYR B CA 1
ATOM 5347 C C . TYR B 1 288 ? -2.822 -32.125 -17.797 1 96.31 288 TYR B C 1
ATOM 5349 O O . TYR B 1 288 ? -3.336 -31 -17.75 1 96.31 288 TYR B O 1
ATOM 5357 N N . LEU B 1 289 ? -2.07 -32.656 -16.812 1 97.12 289 LEU B N 1
ATOM 5358 C CA . LEU B 1 289 ? -1.592 -31.828 -15.703 1 97.12 289 LEU B CA 1
ATOM 5359 C C . LEU B 1 289 ? -0.429 -30.938 -16.141 1 97.12 289 LEU B C 1
ATOM 5361 O O . LEU B 1 289 ? 0.558 -31.438 -16.688 1 97.12 289 LEU B O 1
ATOM 5365 N N . ASN B 1 290 ? -0.561 -29.641 -16.031 1 96.94 290 ASN B N 1
ATOM 5366 C CA . ASN B 1 290 ? 0.513 -28.719 -16.391 1 96.94 290 ASN B CA 1
ATOM 5367 C C . ASN B 1 290 ? 1.474 -28.484 -15.227 1 96.94 290 ASN B C 1
ATOM 5369 O O . ASN B 1 290 ? 1.049 -28.141 -14.125 1 96.94 290 ASN B O 1
ATOM 5373 N N . GLY B 1 291 ? 2.795 -28.641 -15.5 1 97.44 291 GLY B N 1
ATOM 5374 C CA . GLY B 1 291 ? 3.809 -28.531 -14.461 1 97.44 291 GLY B CA 1
ATOM 5375 C C . GLY B 1 291 ? 4.145 -29.859 -13.812 1 97.44 291 GLY B C 1
ATOM 5376 O O . GLY B 1 291 ? 3.508 -30.875 -14.094 1 97.44 291 GLY B O 1
ATOM 5377 N N . SER B 1 292 ? 5.07 -29.859 -12.961 1 98.19 292 SER B N 1
ATOM 5378 C CA . SER B 1 292 ? 5.555 -31.062 -12.289 1 98.19 292 SER B CA 1
ATOM 5379 C C . SER B 1 292 ? 4.453 -31.719 -11.469 1 98.19 292 SER B C 1
ATOM 5381 O O . SER B 1 292 ? 3.695 -31.047 -10.781 1 98.19 292 SER B O 1
ATOM 5383 N N . ALA B 1 293 ? 4.387 -33.031 -11.492 1 96.56 293 ALA B N 1
ATOM 5384 C CA . ALA B 1 293 ? 3.412 -33.781 -10.711 1 96.56 293 ALA B CA 1
ATOM 5385 C C . ALA B 1 293 ? 3.904 -34 -9.289 1 96.56 293 ALA B C 1
ATOM 5387 O O . ALA B 1 293 ? 3.117 -34.312 -8.391 1 96.56 293 ALA B O 1
ATOM 5388 N N . THR B 1 294 ? 5.172 -33.812 -9.133 1 96.75 294 THR B N 1
ATOM 5389 C CA . THR B 1 294 ? 5.742 -34.156 -7.836 1 96.75 294 THR B CA 1
ATOM 5390 C C . THR B 1 294 ? 6.23 -32.906 -7.117 1 96.75 294 THR B C 1
ATOM 5392 O O . THR B 1 294 ? 5.977 -32.719 -5.926 1 96.75 294 THR B O 1
ATOM 5395 N N . ALA B 1 295 ? 6.934 -32 -7.824 1 98.19 295 ALA B N 1
ATOM 5396 C CA . ALA B 1 295 ? 7.402 -30.75 -7.238 1 98.19 295 ALA B CA 1
ATOM 5397 C C . ALA B 1 295 ? 6.34 -29.656 -7.348 1 98.19 295 ALA B C 1
ATOM 5399 O O . ALA B 1 295 ? 6.496 -28.688 -8.102 1 98.19 295 ALA B O 1
ATOM 5400 N N . ARG B 1 296 ? 5.332 -29.828 -6.543 1 98.25 296 ARG B N 1
ATOM 5401 C CA . ARG B 1 296 ? 4.195 -28.906 -6.609 1 98.25 296 ARG B CA 1
ATOM 5402 C C . ARG B 1 296 ? 3.484 -28.828 -5.262 1 98.25 296 ARG B C 1
ATOM 5404 O O . ARG B 1 296 ? 3.582 -29.75 -4.445 1 98.25 296 ARG B O 1
ATOM 5411 N N . VAL B 1 297 ? 2.803 -27.703 -4.98 1 98.62 297 VAL B N 1
ATOM 5412 C CA . VAL B 1 297 ? 1.917 -27.609 -3.822 1 98.62 297 VAL B CA 1
ATOM 5413 C C . VAL B 1 297 ? 0.61 -28.344 -4.121 1 98.62 297 VAL B C 1
ATOM 5415 O O . VAL B 1 297 ? 0.108 -28.297 -5.246 1 98.62 297 VAL B O 1
ATOM 5418 N N . PRO B 1 298 ? 0.052 -29.047 -3.143 1 98.31 298 PRO B N 1
ATOM 5419 C CA . PRO B 1 298 ? -1.203 -29.766 -3.385 1 98.31 298 PRO B CA 1
ATOM 5420 C C . PRO B 1 298 ? -2.389 -28.828 -3.582 1 98.31 298 PRO B C 1
ATOM 5422 O O . PRO B 1 298 ? -3.439 -29.25 -4.078 1 98.31 298 PRO B O 1
ATOM 5425 N N . HIS B 1 299 ? -2.258 -27.562 -3.246 1 98.62 299 HIS B N 1
ATOM 5426 C CA . HIS B 1 299 ? -3.314 -26.562 -3.283 1 98.62 299 HIS B CA 1
ATOM 5427 C C . HIS B 1 299 ? -3.707 -26.219 -4.719 1 98.62 299 HIS B C 1
ATOM 5429 O O . HIS B 1 299 ? -4.746 -25.594 -4.953 1 98.62 299 HIS B O 1
ATOM 5435 N N . ASN B 1 300 ? -2.914 -26.641 -5.703 1 98.19 300 ASN B N 1
ATOM 5436 C CA . ASN B 1 300 ? -3.049 -26.141 -7.07 1 98.19 300 ASN B CA 1
ATOM 5437 C C . ASN B 1 300 ? -3.072 -27.297 -8.078 1 98.19 300 ASN B C 1
ATOM 5439 O O . ASN B 1 300 ? -2.209 -28.172 -8.039 1 98.19 300 ASN B O 1
ATOM 5443 N N . LEU B 1 301 ? -4.074 -27.328 -8.938 1 98 301 LEU B N 1
ATOM 5444 C CA . LEU B 1 301 ? -4.148 -28.203 -10.094 1 98 301 LEU B CA 1
ATOM 5445 C C . LEU B 1 301 ? -4.473 -27.406 -11.359 1 98 301 LEU B C 1
ATOM 5447 O O . LEU B 1 301 ? -5.582 -26.875 -11.492 1 98 301 LEU B O 1
ATOM 5451 N N . ASN B 1 302 ? -3.506 -27.25 -12.195 1 97.44 302 ASN B N 1
ATOM 5452 C CA . ASN B 1 302 ? -3.748 -26.703 -13.523 1 97.44 302 ASN B CA 1
ATOM 5453 C C . ASN B 1 302 ? -3.895 -27.797 -14.57 1 97.44 302 ASN B C 1
ATOM 5455 O O . ASN B 1 302 ? -2.939 -28.516 -14.859 1 97.44 302 ASN B O 1
ATOM 5459 N N . LEU B 1 303 ? -5.074 -27.891 -15.141 1 96.88 303 LEU B N 1
ATOM 5460 C CA . LEU B 1 303 ? -5.375 -28.984 -16.062 1 96.88 303 LEU B CA 1
ATOM 5461 C C . LEU B 1 303 ? -5.773 -28.453 -17.438 1 96.88 303 LEU B C 1
ATOM 5463 O O . LEU B 1 303 ? -6.52 -27.484 -17.531 1 96.88 303 LEU B O 1
ATOM 5467 N N . SER B 1 304 ? -5.184 -29.031 -18.469 1 95.75 304 SER B N 1
ATOM 5468 C CA . SER B 1 304 ? -5.602 -28.766 -19.828 1 95.75 304 SER B CA 1
ATOM 5469 C C . SER B 1 304 ? -6.523 -29.859 -20.359 1 95.75 304 SER B C 1
ATOM 5471 O O . SER B 1 304 ? -6.285 -31.047 -20.125 1 95.75 304 SER B O 1
ATOM 5473 N N . PHE B 1 305 ? -7.582 -29.422 -20.984 1 95.62 305 PHE B N 1
ATOM 5474 C CA . PHE B 1 305 ? -8.539 -30.328 -21.594 1 95.62 305 PHE B CA 1
ATOM 5475 C C . PHE B 1 305 ? -8.484 -30.219 -23.109 1 95.62 305 PHE B C 1
ATOM 5477 O O . PHE B 1 305 ? -8.945 -29.25 -23.703 1 95.62 305 PHE B O 1
ATOM 5484 N N . ASN B 1 306 ? -8.008 -31.281 -23.703 1 94.06 306 ASN B N 1
ATOM 5485 C CA . ASN B 1 306 ? -7.836 -31.25 -25.156 1 94.06 306 ASN B CA 1
ATOM 5486 C C . ASN B 1 306 ? -9.18 -31.344 -25.875 1 94.06 306 ASN B C 1
ATOM 5488 O O . ASN B 1 306 ? -10.133 -31.922 -25.344 1 94.06 306 ASN B O 1
ATOM 5492 N N . TYR B 1 307 ? -9.258 -30.625 -27.047 1 93.88 307 TYR B N 1
ATOM 5493 C CA . TYR B 1 307 ? -10.367 -30.688 -28 1 93.88 307 TYR B CA 1
ATOM 5494 C C . TYR B 1 307 ? -11.609 -30.016 -27.422 1 93.88 307 TYR B C 1
ATOM 5496 O O . TYR B 1 307 ? -12.734 -30.438 -27.703 1 93.88 307 TYR B O 1
ATOM 5504 N N . VAL B 1 308 ? -11.422 -29.156 -26.516 1 91.81 308 VAL B N 1
ATOM 5505 C CA . VAL B 1 308 ? -12.492 -28.328 -25.969 1 91.81 308 VAL B CA 1
ATOM 5506 C C . VAL B 1 308 ? -12.172 -26.859 -26.188 1 91.81 308 VAL B C 1
ATOM 5508 O O . VAL B 1 308 ? -11.008 -26.453 -26.109 1 91.81 308 VAL B O 1
ATOM 5511 N N . GLU B 1 309 ? -13.195 -26.094 -26.516 1 85.94 309 GLU B N 1
ATOM 5512 C CA . GLU B 1 309 ? -13.016 -24.656 -26.609 1 85.94 309 GLU B CA 1
ATOM 5513 C C . GLU B 1 309 ? -12.938 -24.016 -25.234 1 85.94 309 GLU B C 1
ATOM 5515 O O . GLU B 1 309 ? -13.867 -24.141 -24.422 1 85.94 309 GLU B O 1
ATOM 5520 N N . GLY B 1 310 ? -11.875 -23.281 -24.969 1 83.5 310 GLY B N 1
ATOM 5521 C CA . GLY B 1 310 ? -11.562 -22.75 -23.641 1 83.5 310 GLY B CA 1
ATOM 5522 C C . GLY B 1 310 ? -12.664 -21.891 -23.062 1 83.5 310 GLY B C 1
ATOM 5523 O O . GLY B 1 310 ? -13.094 -22.094 -21.938 1 83.5 310 GLY B O 1
ATOM 5524 N N . GLU B 1 311 ? -13.156 -20.922 -23.812 1 84.25 311 GLU B N 1
ATOM 5525 C CA . GLU B 1 311 ? -14.188 -20.016 -23.344 1 84.25 311 GLU B CA 1
ATOM 5526 C C . GLU B 1 311 ? -15.484 -20.75 -23.016 1 84.25 311 GLU B C 1
ATOM 5528 O O . GLU B 1 311 ? -16.141 -20.438 -22.016 1 84.25 311 GLU B O 1
ATOM 5533 N N . SER B 1 312 ? -15.828 -21.688 -23.812 1 89.25 312 SER B N 1
ATOM 5534 C CA . SER B 1 312 ? -17.031 -22.484 -23.578 1 89.25 312 SER B CA 1
ATOM 5535 C C . SER B 1 312 ? -16.906 -23.328 -22.328 1 89.25 312 SER B C 1
ATOM 5537 O O . SER B 1 312 ? -17.891 -23.547 -21.609 1 89.25 312 SER B O 1
ATOM 5539 N N . LEU B 1 313 ? -15.734 -23.781 -22.141 1 91.69 313 LEU B N 1
ATOM 5540 C CA . LEU B 1 313 ? -15.5 -24.609 -20.969 1 91.69 313 LEU B CA 1
ATOM 5541 C C . LEU B 1 313 ? -15.734 -23.812 -19.688 1 91.69 313 LEU B C 1
ATOM 5543 O O . LEU B 1 313 ? -16.469 -24.25 -18.797 1 91.69 313 LEU B O 1
ATOM 5547 N N . ILE B 1 314 ? -15.195 -22.625 -19.562 1 88.44 314 ILE B N 1
ATOM 5548 C CA . ILE B 1 314 ? -15.352 -21.797 -18.375 1 88.44 314 ILE B CA 1
ATOM 5549 C C . ILE B 1 314 ? -16.828 -21.438 -18.172 1 88.44 314 ILE B C 1
ATOM 5551 O O . ILE B 1 314 ? -17.312 -21.438 -17.047 1 88.44 314 ILE B O 1
ATOM 5555 N N . MET B 1 315 ? -17.469 -21.172 -19.234 1 89.88 315 MET B N 1
ATOM 5556 C CA . MET B 1 315 ? -18.875 -20.812 -19.156 1 89.88 315 MET B CA 1
ATOM 5557 C C . MET B 1 315 ? -19.719 -22 -18.672 1 89.88 315 MET B C 1
ATOM 5559 O O . MET B 1 315 ? -20.703 -21.812 -17.969 1 89.88 315 MET B O 1
ATOM 5563 N N . SER B 1 316 ? -19.281 -23.125 -19.016 1 94.5 316 SER B N 1
ATOM 5564 C CA . SER B 1 316 ? -20.016 -24.344 -18.641 1 94.5 316 SER B CA 1
ATOM 5565 C C . SER B 1 316 ? -19.797 -24.688 -17.172 1 94.5 316 SER B C 1
ATOM 5567 O O . SER B 1 316 ? -20.531 -25.516 -16.609 1 94.5 316 SER B O 1
ATOM 5569 N N . LEU B 1 317 ? -18.859 -24.016 -16.594 1 95.94 317 LEU B N 1
ATOM 5570 C CA . LEU B 1 317 ? -18.547 -24.281 -15.195 1 95.94 317 LEU B CA 1
ATOM 5571 C C . LEU B 1 317 ? -19 -23.141 -14.297 1 95.94 317 LEU B C 1
ATOM 5573 O O . LEU B 1 317 ? -18.266 -22.703 -13.398 1 95.94 317 LEU B O 1
ATOM 5577 N N . ARG B 1 318 ? -20.156 -22.672 -14.492 1 93 318 ARG B N 1
ATOM 5578 C CA . ARG B 1 318 ? -20.688 -21.5 -13.82 1 93 318 ARG B CA 1
ATOM 5579 C C . ARG B 1 318 ? -20.859 -21.75 -12.328 1 93 318 ARG B C 1
ATOM 5581 O O . ARG B 1 318 ? -20.875 -20.812 -11.523 1 93 318 ARG B O 1
ATOM 5588 N N . ASP B 1 319 ? -20.938 -23.031 -11.906 1 97 319 ASP B N 1
ATOM 5589 C CA . ASP B 1 319 ? -21.109 -23.391 -10.508 1 97 319 ASP B CA 1
ATOM 5590 C C . ASP B 1 319 ? -19.781 -23.359 -9.766 1 97 319 ASP B C 1
ATOM 5592 O O . ASP B 1 319 ? -19.734 -23.547 -8.547 1 97 319 ASP B O 1
ATOM 5596 N N . LEU B 1 320 ? -18.734 -23.156 -10.531 1 97.81 320 LEU B N 1
ATOM 5597 C CA . LEU B 1 320 ? -17.391 -23.172 -9.961 1 97.81 320 LEU B CA 1
ATOM 5598 C C . LEU B 1 320 ? -16.688 -21.828 -10.203 1 97.81 320 LEU B C 1
ATOM 5600 O O . LEU B 1 320 ? -16.734 -21.297 -11.312 1 97.81 320 LEU B O 1
ATOM 5604 N N . ALA B 1 321 ? -16.156 -21.266 -9.117 1 97.31 321 ALA B N 1
ATOM 5605 C CA . ALA B 1 321 ? -15.289 -20.109 -9.266 1 97.31 321 ALA B CA 1
ATOM 5606 C C . ALA B 1 321 ? -13.844 -20.531 -9.508 1 97.31 321 ALA B C 1
ATOM 5608 O O . ALA B 1 321 ? -13.117 -20.844 -8.555 1 97.31 321 ALA B O 1
ATOM 5609 N N . VAL B 1 322 ? -13.477 -20.562 -10.773 1 96.62 322 VAL B N 1
ATOM 5610 C CA . VAL B 1 322 ? -12.148 -21.016 -11.195 1 96.62 322 VAL B CA 1
ATOM 5611 C C . VAL B 1 322 ? -11.508 -19.953 -12.086 1 96.62 322 VAL B C 1
ATOM 5613 O O . VAL B 1 322 ? -12.148 -18.969 -12.453 1 96.62 322 VAL B O 1
ATOM 5616 N N . SER B 1 323 ? -10.242 -20.156 -12.234 1 92.5 323 SER B N 1
ATOM 5617 C CA . SER B 1 323 ? -9.508 -19.25 -13.109 1 92.5 323 SER B CA 1
ATOM 5618 C C . SER B 1 323 ? -8.93 -20 -14.305 1 92.5 323 SER B C 1
ATOM 5620 O O . SER B 1 323 ? -8.586 -21.172 -14.203 1 92.5 323 SER B O 1
ATOM 5622 N N . SER B 1 324 ? -9.031 -19.406 -15.32 1 80.19 324 SER B N 1
ATOM 5623 C CA . SER B 1 324 ? -8.398 -19.984 -16.5 1 80.19 324 SER B CA 1
ATOM 5624 C C . SER B 1 324 ? -7.062 -19.312 -16.797 1 80.19 324 SER B C 1
ATOM 5626 O O . SER B 1 324 ? -6.832 -18.172 -16.391 1 80.19 324 SER B O 1
ATOM 5628 N N . GLY B 1 325 ? -5.996 -20.234 -16.875 1 58.56 325 GLY B N 1
ATOM 5629 C CA . GLY B 1 325 ? -4.719 -19.688 -17.297 1 58.56 325 GLY B CA 1
ATOM 5630 C C . GLY B 1 325 ? -4.859 -18.578 -18.328 1 58.56 325 GLY B C 1
ATOM 5631 O O . GLY B 1 325 ? -3.916 -17.812 -18.562 1 58.56 325 GLY B O 1
ATOM 5632 N N . SER B 1 326 ? -5.859 -19.062 -19.109 1 48.38 326 SER B N 1
ATOM 5633 C CA . SER B 1 326 ? -6.141 -18.109 -20.172 1 48.38 326 SER B CA 1
ATOM 5634 C C . SER B 1 326 ? -6.887 -16.891 -19.641 1 48.38 326 SER B C 1
ATOM 5636 O O . SER B 1 326 ? -7.352 -16.047 -20.406 1 48.38 326 SER B O 1
ATOM 5638 N N . ALA B 1 327 ? -7.125 -17.281 -18.219 1 39.84 327 ALA B N 1
ATOM 5639 C CA . ALA B 1 327 ? -8.023 -16.203 -17.812 1 39.84 327 ALA B CA 1
ATOM 5640 C C . ALA B 1 327 ? -7.723 -14.914 -18.578 1 39.84 327 ALA B C 1
ATOM 5642 O O . ALA B 1 327 ? -6.613 -14.734 -19.094 1 39.84 327 ALA B O 1
ATOM 5643 N N . CYS B 1 328 ? -8.641 -13.914 -18.172 1 34.84 328 CYS B N 1
ATOM 5644 C CA . CYS B 1 328 ? -8.82 -12.609 -18.797 1 34.84 328 CYS B CA 1
ATOM 5645 C C . CYS B 1 328 ? -7.527 -11.805 -18.766 1 34.84 328 CYS B C 1
ATOM 5647 O O . CYS B 1 328 ? -7.254 -11.109 -17.781 1 34.84 328 CYS B O 1
ATOM 5649 N N . THR B 1 329 ? -6.34 -12.289 -18.672 1 36.09 329 THR B N 1
ATOM 5650 C CA . THR B 1 329 ? -5.855 -10.953 -19.031 1 36.09 329 THR B CA 1
ATOM 5651 C C . THR B 1 329 ? -6.898 -10.195 -19.844 1 36.09 329 THR B C 1
ATOM 5653 O O . THR B 1 329 ? -7.387 -10.695 -20.859 1 36.09 329 THR B O 1
ATOM 5656 N N . SER B 1 330 ? -7.758 -9.648 -19.094 1 35.41 330 SER B N 1
ATOM 5657 C CA . SER B 1 330 ? -8.883 -8.93 -19.672 1 35.41 330 SER B CA 1
ATOM 5658 C C . SER B 1 330 ? -8.797 -8.898 -21.203 1 35.41 330 SER B C 1
ATOM 5660 O O . SER B 1 330 ? -9.742 -9.297 -21.891 1 35.41 330 SER B O 1
ATOM 5662 N N . ALA B 1 331 ? -8.359 -7.832 -21.703 1 37.25 331 ALA B N 1
ATOM 5663 C CA . ALA B 1 331 ? -8.469 -7.262 -23.047 1 37.25 331 ALA B CA 1
ATOM 5664 C C . ALA B 1 331 ? -7.789 -8.156 -24.078 1 37.25 331 ALA B C 1
ATOM 5666 O O . ALA B 1 331 ? -7.996 -7.992 -25.281 1 37.25 331 ALA B O 1
ATOM 5667 N N . SER B 1 332 ? -6.746 -9.023 -23.656 1 43.47 332 SER B N 1
ATOM 5668 C CA . SER B 1 332 ? -5.984 -9.617 -24.75 1 43.47 332 SER B CA 1
ATOM 5669 C C . SER B 1 332 ? -6.277 -11.109 -24.875 1 43.47 332 SER B C 1
ATOM 5671 O O . SER B 1 332 ? -6.344 -11.828 -23.875 1 43.47 332 SER B O 1
ATOM 5673 N N . LEU B 1 333 ? -6.875 -11.727 -25.906 1 55.69 333 LEU B N 1
ATOM 5674 C CA . LEU B 1 333 ? -7.062 -13.055 -26.469 1 55.69 333 LEU B CA 1
ATOM 5675 C C . LEU B 1 333 ? -5.766 -13.852 -26.422 1 55.69 333 LEU B C 1
ATOM 5677 O O . LEU B 1 333 ? -5.656 -14.906 -27.062 1 55.69 333 LEU B O 1
ATOM 5681 N N . GLU B 1 334 ? -4.793 -13.578 -25.469 1 70 334 GLU B N 1
ATOM 5682 C CA . GLU B 1 334 ? -3.51 -14.273 -25.547 1 70 334 GLU B CA 1
ATOM 5683 C C . GLU B 1 334 ? -3.439 -15.422 -24.547 1 70 334 GLU B C 1
ATOM 5685 O O . GLU B 1 334 ? -3.93 -15.305 -23.422 1 70 334 GLU B O 1
ATOM 5690 N N . PRO B 1 335 ? -2.91 -16.594 -25.016 1 83.31 335 PRO B N 1
ATOM 5691 C CA . PRO B 1 335 ? -2.715 -17.75 -24.141 1 83.31 335 PRO B CA 1
ATOM 5692 C C . PRO B 1 335 ? -1.779 -17.469 -22.969 1 83.31 335 PRO B C 1
ATOM 5694 O O . PRO B 1 335 ? -1.062 -16.453 -22.984 1 83.31 335 PRO B O 1
ATOM 5697 N N . SER B 1 336 ? -1.924 -18.266 -21.922 1 90.81 336 SER B N 1
ATOM 5698 C CA . SER B 1 336 ? -1.063 -18.156 -20.75 1 90.81 336 SER B CA 1
ATOM 5699 C C . SER B 1 336 ? 0.41 -18.141 -21.141 1 90.81 336 SER B C 1
ATOM 5701 O O . SER B 1 336 ? 0.889 -19.062 -21.812 1 90.81 336 SER B O 1
ATOM 5703 N N . TYR B 1 337 ? 1.088 -17.062 -20.703 1 93.19 337 TYR B N 1
ATOM 5704 C CA . TYR B 1 337 ? 2.52 -17 -20.984 1 93.19 337 TYR B CA 1
ATOM 5705 C C . TYR B 1 337 ? 3.271 -18.078 -20.219 1 93.19 337 TYR B C 1
ATOM 5707 O O . TYR B 1 337 ? 4.324 -18.547 -20.672 1 93.19 337 TYR B O 1
ATOM 5715 N N . VAL B 1 338 ? 2.717 -18.594 -19.094 1 96.5 338 VAL B N 1
ATOM 5716 C CA . VAL B 1 338 ? 3.322 -19.672 -18.312 1 96.5 338 VAL B CA 1
ATOM 5717 C C . VAL B 1 338 ? 3.244 -20.984 -19.094 1 96.5 338 VAL B C 1
ATOM 5719 O O . VAL B 1 338 ? 4.254 -21.672 -19.281 1 96.5 338 VAL B O 1
ATOM 5722 N N . LEU B 1 339 ? 2.043 -21.297 -19.609 1 95.56 339 LEU B N 1
ATOM 5723 C CA . LEU B 1 339 ? 1.854 -22.547 -20.328 1 95.56 339 LEU B CA 1
ATOM 5724 C C . LEU B 1 339 ? 2.631 -22.531 -21.641 1 95.56 339 LEU B C 1
ATOM 5726 O O . LEU B 1 339 ? 3.166 -23.562 -22.062 1 95.56 339 LEU B O 1
ATOM 5730 N N . ARG B 1 340 ? 2.674 -21.344 -22.25 1 93.81 340 ARG B N 1
ATOM 5731 C CA . ARG B 1 340 ? 3.484 -21.219 -23.453 1 93.81 340 ARG B CA 1
ATOM 5732 C C . ARG B 1 340 ? 4.953 -21.5 -23.156 1 93.81 340 ARG B C 1
ATOM 5734 O O . ARG B 1 340 ? 5.641 -22.156 -23.953 1 93.81 340 ARG B O 1
ATOM 5741 N N . ALA B 1 341 ? 5.41 -21.047 -22.047 1 95.75 341 ALA B N 1
ATOM 5742 C CA . ALA B 1 341 ? 6.805 -21.219 -21.672 1 95.75 341 ALA B CA 1
ATOM 5743 C C . ALA B 1 341 ? 7.113 -22.688 -21.375 1 95.75 341 ALA B C 1
ATOM 5745 O O . ALA B 1 341 ? 8.266 -23.125 -21.484 1 95.75 341 ALA B O 1
ATOM 5746 N N . LEU B 1 342 ? 6.074 -23.469 -21.031 1 95.75 342 LEU B N 1
ATOM 5747 C CA . LEU B 1 342 ? 6.242 -24.891 -20.766 1 95.75 342 LEU B CA 1
ATOM 5748 C C . LEU B 1 342 ? 6.297 -25.672 -22.062 1 95.75 342 LEU B C 1
ATOM 5750 O O . LEU B 1 342 ? 6.602 -26.875 -22.062 1 95.75 342 LEU B O 1
ATOM 5754 N N . GLY B 1 343 ? 5.949 -25.047 -23.188 1 92.75 343 GLY B N 1
ATOM 5755 C CA . GLY B 1 343 ? 5.945 -25.703 -24.484 1 92.75 343 GLY B CA 1
ATOM 5756 C C . GLY B 1 343 ? 4.574 -26.203 -24.906 1 92.75 343 GLY B C 1
ATOM 5757 O O . GLY B 1 343 ? 4.449 -26.953 -25.875 1 92.75 343 GLY B O 1
ATOM 5758 N N . ARG B 1 344 ? 3.578 -25.812 -24.156 1 90.5 344 ARG B N 1
ATOM 5759 C CA . ARG B 1 344 ? 2.223 -26.188 -24.531 1 90.5 344 ARG B CA 1
ATOM 5760 C C . ARG B 1 344 ? 1.762 -25.422 -25.766 1 90.5 344 ARG B C 1
ATOM 5762 O O . ARG B 1 344 ? 2.086 -24.234 -25.906 1 90.5 344 ARG B O 1
ATOM 5769 N N . ASN B 1 345 ? 1.078 -26.109 -26.625 1 87.44 345 ASN B N 1
ATOM 5770 C CA . ASN B 1 345 ? 0.544 -25.391 -27.781 1 87.44 345 ASN B CA 1
ATOM 5771 C C . ASN B 1 345 ? -0.635 -24.5 -27.391 1 87.44 345 ASN B C 1
ATOM 5773 O O . ASN B 1 345 ? -1.164 -24.609 -26.281 1 87.44 345 ASN B O 1
ATOM 5777 N N . ASP B 1 346 ? -1.012 -23.641 -28.25 1 84.69 346 ASP B N 1
ATOM 5778 C CA . ASP B 1 346 ? -2.02 -22.625 -27.984 1 84.69 346 ASP B CA 1
ATOM 5779 C C . ASP B 1 346 ? -3.369 -23.25 -27.656 1 84.69 346 ASP B C 1
ATOM 5781 O O . ASP B 1 346 ? -4.094 -22.766 -26.781 1 84.69 346 ASP B O 1
ATOM 5785 N N . GLU B 1 347 ? -3.654 -24.281 -28.328 1 83 347 GLU B N 1
ATOM 5786 C CA . GLU B 1 347 ? -4.941 -24.938 -28.109 1 83 347 GLU B CA 1
ATOM 5787 C C . GLU B 1 347 ? -5.059 -25.469 -26.688 1 83 347 GLU B C 1
ATOM 5789 O O . GLU B 1 347 ? -6.055 -25.203 -26.016 1 83 347 GLU B O 1
ATOM 5794 N N . LEU B 1 348 ? -4.027 -26.156 -26.266 1 86.94 348 LEU B N 1
ATOM 5795 C CA . LEU B 1 348 ? -4.023 -26.703 -24.906 1 86.94 348 LEU B CA 1
ATOM 5796 C C . LEU B 1 348 ? -3.955 -25.578 -23.875 1 86.94 348 LEU B C 1
ATOM 5798 O O . LEU B 1 348 ? -4.578 -25.672 -22.812 1 86.94 348 LEU B O 1
ATOM 5802 N N . ALA B 1 349 ? -3.219 -24.578 -24.203 1 88.19 349 ALA B N 1
ATOM 5803 C CA . ALA B 1 349 ? -3.088 -23.453 -23.281 1 88.19 349 ALA B CA 1
ATOM 5804 C C . ALA B 1 349 ? -4.418 -22.734 -23.094 1 88.19 349 ALA B C 1
ATOM 5806 O O . ALA B 1 349 ? -4.754 -22.297 -22 1 88.19 349 ALA B O 1
ATOM 5807 N N . HIS B 1 350 ? -5.223 -22.672 -24.125 1 87.19 350 HIS B N 1
ATOM 5808 C CA . HIS B 1 350 ? -6.504 -21.969 -24.094 1 87.19 350 HIS B CA 1
ATOM 5809 C C . HIS B 1 350 ? -7.555 -22.797 -23.344 1 87.19 350 HIS B C 1
ATOM 5811 O O . HIS B 1 350 ? -8.539 -22.234 -22.844 1 87.19 350 HIS B O 1
ATOM 5817 N N . SER B 1 351 ? -7.395 -24.078 -23.344 1 91.06 351 SER B N 1
ATOM 5818 C CA . SER B 1 351 ? -8.367 -24.953 -22.703 1 91.06 351 SER B CA 1
ATOM 5819 C C . SER B 1 351 ? -7.863 -25.453 -21.359 1 91.06 351 SER B C 1
ATOM 5821 O O . SER B 1 351 ? -8.078 -26.609 -21 1 91.06 351 SER B O 1
ATOM 5823 N N . SER B 1 352 ? -7.078 -24.625 -20.688 1 94.38 352 SER B N 1
ATOM 5824 C CA . SER B 1 352 ? -6.566 -24.953 -19.359 1 94.38 352 SER B CA 1
ATOM 5825 C C . SER B 1 352 ? -7.371 -24.266 -18.266 1 94.38 352 SER B C 1
ATOM 5827 O O . SER B 1 352 ? -7.828 -23.125 -18.453 1 94.38 352 SER B O 1
ATOM 5829 N N . ILE B 1 353 ? -7.625 -24.938 -17.156 1 95.56 353 ILE B N 1
ATOM 5830 C CA . ILE B 1 353 ? -8.297 -24.391 -15.984 1 95.56 353 ILE B CA 1
ATOM 5831 C C . ILE B 1 353 ? -7.453 -24.656 -14.742 1 95.56 353 ILE B C 1
ATOM 5833 O O . ILE B 1 353 ? -6.922 -25.75 -14.562 1 95.56 353 ILE B O 1
ATOM 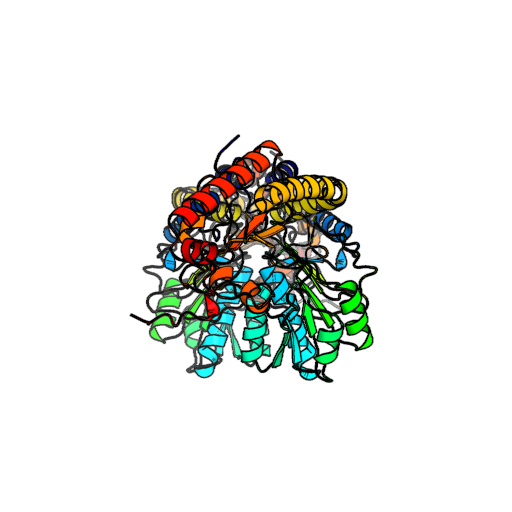5837 N N . ARG B 1 354 ? -7.258 -23.594 -13.977 1 96.88 354 ARG B N 1
ATOM 5838 C CA . ARG B 1 354 ? -6.598 -23.734 -12.68 1 96.88 354 ARG B CA 1
ATOM 5839 C C . ARG B 1 354 ? -7.621 -23.922 -11.57 1 96.88 354 ARG B C 1
ATOM 5841 O O . ARG B 1 354 ? -8.484 -23.078 -11.359 1 96.88 354 ARG B O 1
ATOM 5848 N N . PHE B 1 355 ? -7.566 -25.047 -10.945 1 97.75 355 PHE B N 1
ATOM 5849 C CA . PHE B 1 355 ? -8.344 -25.344 -9.75 1 97.75 355 PHE B CA 1
ATOM 5850 C C . PHE B 1 355 ? -7.484 -25.234 -8.5 1 97.75 355 PHE B C 1
ATOM 5852 O O . PHE B 1 355 ? -6.465 -25.906 -8.375 1 97.75 355 PHE B O 1
ATOM 5859 N N . THR B 1 356 ? -7.895 -24.359 -7.602 1 98.38 356 THR B N 1
ATOM 5860 C CA . THR B 1 356 ? -7.141 -24.25 -6.359 1 98.38 356 THR B CA 1
ATOM 5861 C C . THR B 1 356 ? -8.055 -24.469 -5.152 1 98.38 356 THR B C 1
ATOM 5863 O O . THR B 1 356 ? -9.195 -24.016 -5.141 1 98.38 356 THR B O 1
ATOM 5866 N N . PHE B 1 357 ? -7.543 -25.234 -4.215 1 98.56 357 PHE B N 1
ATOM 5867 C CA . PHE B 1 357 ? -8.258 -25.656 -3.014 1 98.56 357 PHE B CA 1
ATOM 5868 C C . PHE B 1 357 ? -7.699 -24.953 -1.783 1 98.56 357 PHE B C 1
ATOM 5870 O O . PHE B 1 357 ? -6.547 -24.516 -1.778 1 98.56 357 PHE B O 1
ATOM 5877 N N . GLY B 1 358 ? -8.555 -24.828 -0.782 1 98.25 358 GLY B N 1
ATOM 5878 C CA . GLY B 1 358 ? -8.102 -24.109 0.401 1 98.25 358 GLY B CA 1
ATOM 5879 C C . GLY B 1 358 ? -8.781 -24.578 1.675 1 98.25 358 GLY B C 1
ATOM 5880 O O . GLY B 1 358 ? -9.398 -25.641 1.703 1 98.25 358 GLY B O 1
ATOM 5881 N N . ARG B 1 359 ? -8.586 -23.781 2.717 1 98.38 359 ARG B N 1
ATOM 5882 C CA . ARG B 1 359 ? -8.969 -24.062 4.094 1 98.38 359 ARG B CA 1
ATOM 5883 C C . ARG B 1 359 ? -10.453 -24.422 4.184 1 98.38 359 ARG B C 1
ATOM 5885 O O . ARG B 1 359 ? -10.852 -25.266 4.988 1 98.38 359 ARG B O 1
ATOM 5892 N N . PHE B 1 360 ? -11.266 -23.875 3.316 1 98.25 360 PHE B N 1
ATOM 5893 C CA . PHE B 1 360 ? -12.703 -23.984 3.506 1 98.25 360 PHE B CA 1
ATOM 5894 C C . PHE B 1 360 ? -13.312 -24.938 2.475 1 98.25 360 PHE B C 1
ATOM 5896 O O . PHE B 1 360 ? -14.531 -25.109 2.432 1 98.25 360 PHE B O 1
ATOM 5903 N N . THR B 1 361 ? -12.508 -25.547 1.641 1 98.5 361 THR B N 1
ATOM 5904 C CA . THR B 1 361 ? -12.977 -26.516 0.662 1 98.5 361 THR B CA 1
ATOM 5905 C C . THR B 1 361 ? -13.375 -27.828 1.347 1 98.5 361 THR B C 1
ATOM 5907 O O . THR B 1 361 ? -12.672 -28.297 2.24 1 98.5 361 THR B O 1
ATOM 5910 N N . THR B 1 362 ? -14.492 -28.375 0.941 1 98.38 362 THR B N 1
ATOM 5911 C CA . THR B 1 362 ? -14.961 -29.609 1.545 1 98.38 362 THR B CA 1
ATOM 5912 C C . THR B 1 362 ? -14.922 -30.75 0.533 1 98.38 362 THR B C 1
ATOM 5914 O O . THR B 1 362 ? -14.805 -30.516 -0.671 1 98.38 362 THR B O 1
ATOM 5917 N N . GLU B 1 363 ? -15.023 -31.984 1.048 1 98.44 363 GLU B N 1
ATOM 5918 C CA . GLU B 1 363 ? -15.062 -33.156 0.19 1 98.44 363 GLU B CA 1
ATOM 5919 C C . GLU B 1 363 ? -16.297 -33.156 -0.719 1 98.44 363 GLU B C 1
ATOM 5921 O O . GLU B 1 363 ? -16.203 -33.5 -1.895 1 98.44 363 GLU B O 1
ATOM 5926 N N . GLU B 1 364 ? -17.375 -32.719 -0.14 1 98.5 364 GLU B N 1
ATOM 5927 C CA . GLU B 1 364 ? -18.609 -32.625 -0.917 1 98.5 364 GLU B CA 1
ATOM 5928 C C . GLU B 1 364 ? -18.469 -31.672 -2.09 1 98.5 364 GLU B C 1
ATOM 5930 O O . GLU B 1 364 ? -18.906 -31.969 -3.203 1 98.5 364 GLU B O 1
ATOM 5935 N N . GLU B 1 365 ? -17.859 -30.562 -1.837 1 98.56 365 GLU B N 1
ATOM 5936 C CA . GLU B 1 365 ? -17.625 -29.578 -2.883 1 98.56 365 GLU B CA 1
ATOM 5937 C C . GLU B 1 365 ? -16.703 -30.125 -3.963 1 98.56 365 GLU B C 1
ATOM 5939 O O . GLU B 1 365 ? -16.922 -29.891 -5.152 1 98.56 365 GLU B O 1
ATOM 5944 N N . VAL B 1 366 ? -15.711 -30.875 -3.584 1 98.69 366 VAL B N 1
ATOM 5945 C CA . VAL B 1 366 ? -14.734 -31.453 -4.504 1 98.69 366 VAL B CA 1
ATOM 5946 C C . VAL B 1 366 ? -15.422 -32.469 -5.414 1 98.69 366 VAL B C 1
ATOM 5948 O O . VAL B 1 366 ? -15.219 -32.469 -6.629 1 98.69 366 VAL B O 1
ATOM 5951 N N . ASP B 1 367 ? -16.234 -33.312 -4.863 1 98.62 367 ASP B N 1
ATOM 5952 C CA . ASP B 1 367 ? -16.953 -34.312 -5.645 1 98.62 367 ASP B CA 1
ATOM 5953 C C . ASP B 1 367 ? -17.906 -33.656 -6.645 1 98.62 367 ASP B C 1
ATOM 5955 O O . ASP B 1 367 ? -17.984 -34.062 -7.801 1 98.62 367 ASP B O 1
ATOM 5959 N N . TYR B 1 368 ? -18.625 -32.656 -6.125 1 98.62 368 TYR B N 1
ATOM 5960 C CA . TYR B 1 368 ? -19.531 -31.906 -7 1 98.62 368 TYR B CA 1
ATOM 5961 C C . TYR B 1 368 ? -18.766 -31.25 -8.141 1 98.62 368 TYR B C 1
ATOM 5963 O O . TYR B 1 368 ? -19.188 -31.328 -9.305 1 98.62 368 TYR B O 1
ATOM 5971 N N . ALA B 1 369 ? -17.672 -30.625 -7.828 1 98.62 369 ALA B N 1
ATOM 5972 C CA . ALA B 1 369 ? -16.859 -29.938 -8.828 1 98.62 369 ALA B CA 1
ATOM 5973 C C . ALA B 1 369 ? -16.344 -30.906 -9.883 1 98.62 369 ALA B C 1
ATOM 5975 O O . ALA B 1 369 ? -16.406 -30.625 -11.078 1 98.62 369 ALA B O 1
ATOM 5976 N N . ALA B 1 370 ? -15.789 -32 -9.445 1 98.62 370 ALA B N 1
ATOM 5977 C CA . ALA B 1 370 ? -15.25 -33 -10.367 1 98.62 370 ALA B CA 1
ATOM 5978 C C . ALA B 1 370 ? -16.328 -33.5 -11.32 1 98.62 370 ALA B C 1
ATOM 5980 O O . ALA B 1 370 ? -16.094 -33.656 -12.523 1 98.62 370 ALA B O 1
ATOM 5981 N N . ARG B 1 371 ? -17.438 -33.812 -10.766 1 98.19 371 ARG B N 1
ATOM 5982 C CA . ARG B 1 371 ? -18.547 -34.281 -11.586 1 98.19 371 ARG B CA 1
ATOM 5983 C C . ARG B 1 371 ? -18.938 -33.219 -12.625 1 98.19 371 ARG B C 1
ATOM 5985 O O . ARG B 1 371 ? -19.156 -33.562 -13.797 1 98.19 371 ARG B O 1
ATOM 5992 N N . LYS B 1 372 ? -19.078 -31.969 -12.195 1 97.94 372 LYS B N 1
ATOM 5993 C CA . LYS B 1 372 ? -19.453 -30.891 -13.102 1 97.94 372 LYS B CA 1
ATOM 5994 C C . LYS B 1 372 ? -18.422 -30.719 -14.219 1 97.94 372 LYS B C 1
ATOM 5996 O O . LYS B 1 372 ? -18.781 -30.453 -15.359 1 97.94 372 LYS B O 1
ATOM 6001 N N . VAL B 1 373 ? -17.172 -30.875 -13.914 1 98 373 VAL B N 1
ATOM 6002 C CA . VAL B 1 373 ? -16.094 -30.766 -14.906 1 98 373 VAL B CA 1
ATOM 6003 C C . VAL B 1 373 ? -16.234 -31.891 -15.93 1 98 373 VAL B C 1
ATOM 6005 O O . VAL B 1 373 ? -16.188 -31.641 -17.141 1 98 373 VAL B O 1
ATOM 6008 N N . CYS B 1 374 ? -16.391 -33.094 -15.445 1 98.19 374 CYS B N 1
ATOM 6009 C CA . CYS B 1 374 ? -16.531 -34.219 -16.344 1 98.19 374 CYS B CA 1
ATOM 6010 C C . CYS B 1 374 ? -17.719 -34.062 -17.266 1 98.19 374 CYS B C 1
ATOM 6012 O O . CYS B 1 374 ? -17.625 -34.344 -18.469 1 98.19 374 CYS B O 1
ATOM 6014 N N . GLU B 1 375 ? -18.797 -33.625 -16.672 1 97.75 375 GLU B N 1
ATOM 6015 C CA . GLU B 1 375 ? -20.016 -33.406 -17.469 1 97.75 375 GLU B CA 1
ATOM 6016 C C . GLU B 1 375 ? -19.797 -32.312 -18.531 1 97.75 375 GLU B C 1
ATOM 6018 O O . GLU B 1 375 ? -20.156 -32.5 -19.688 1 97.75 375 GLU B O 1
ATOM 6023 N N . ALA B 1 376 ? -19.25 -31.219 -18.141 1 97.5 376 ALA B N 1
ATOM 6024 C CA . ALA B 1 376 ? -19.031 -30.094 -19.047 1 97.5 376 ALA B CA 1
ATOM 6025 C C . ALA B 1 376 ? -18.094 -30.484 -20.188 1 97.5 376 ALA B C 1
ATOM 6027 O O . ALA B 1 376 ? -18.391 -30.203 -21.359 1 97.5 376 ALA B O 1
ATOM 6028 N N . VAL B 1 377 ? -16.969 -31.109 -19.906 1 97.25 377 VAL B N 1
ATOM 6029 C CA . VAL B 1 377 ? -16 -31.531 -20.906 1 97.25 377 VAL B CA 1
ATOM 6030 C C . VAL B 1 377 ? -16.641 -32.531 -21.859 1 97.25 377 VAL B C 1
ATOM 6032 O O . VAL B 1 377 ? -16.469 -32.438 -23.078 1 97.25 377 VAL B O 1
ATOM 6035 N N . GLY B 1 378 ? -17.328 -33.469 -21.312 1 96.88 378 GLY B N 1
ATOM 6036 C CA . GLY B 1 378 ? -18.016 -34.469 -22.141 1 96.88 378 GLY B CA 1
ATOM 6037 C C . GLY B 1 378 ? -18.984 -33.812 -23.125 1 96.88 378 GLY B C 1
ATOM 6038 O O . GLY B 1 378 ? -18.969 -34.156 -24.312 1 96.88 378 GLY B O 1
ATOM 6039 N N . LYS B 1 379 ? -19.781 -32.938 -22.656 1 96.88 379 LYS B N 1
ATOM 6040 C CA . LYS B 1 379 ? -20.766 -32.281 -23.5 1 96.88 379 LYS B CA 1
ATOM 6041 C C . LYS B 1 379 ? -20.094 -31.469 -24.594 1 96.88 379 LYS B C 1
ATOM 6043 O O . LYS B 1 379 ? -20.547 -31.469 -25.75 1 96.88 379 LYS B O 1
ATOM 6048 N N . LEU B 1 380 ? -19.125 -30.719 -24.25 1 96.25 380 LEU B N 1
ATOM 6049 C CA . LEU B 1 380 ? -18.438 -29.859 -25.219 1 96.25 380 LEU B CA 1
ATOM 6050 C C . LEU B 1 380 ? -17.719 -30.688 -26.281 1 96.25 380 LEU B C 1
ATOM 6052 O O . LEU B 1 380 ? -17.656 -30.297 -27.453 1 96.25 380 LEU B O 1
ATOM 6056 N N . ARG B 1 381 ? -17.172 -31.812 -25.875 1 95.62 381 ARG B N 1
ATOM 6057 C CA . ARG B 1 381 ? -16.5 -32.688 -26.828 1 95.62 381 ARG B CA 1
ATOM 6058 C C . ARG B 1 381 ? -17.5 -33.344 -27.766 1 95.62 381 ARG B C 1
ATOM 6060 O O . ARG B 1 381 ? -17.172 -33.594 -28.922 1 95.62 381 ARG B O 1
ATOM 6067 N N . GLU B 1 382 ? -18.656 -33.562 -27.281 1 94.62 382 GLU B N 1
ATOM 6068 C CA . GLU B 1 382 ? -19.703 -34.094 -28.156 1 94.62 382 GLU B CA 1
ATOM 6069 C C . GLU B 1 382 ? -19.984 -33.156 -29.312 1 94.62 382 GLU B C 1
ATOM 6071 O O . GLU B 1 382 ? -20.375 -33.594 -30.406 1 94.62 382 GLU B O 1
ATOM 6076 N N . LEU B 1 383 ? -19.766 -31.938 -29.078 1 92.38 383 LEU B N 1
ATOM 6077 C CA . LEU B 1 383 ? -20.047 -30.922 -30.078 1 92.38 383 LEU B CA 1
ATOM 6078 C C . LEU B 1 383 ? -18.797 -30.516 -30.844 1 92.38 383 LEU B C 1
ATOM 6080 O O . LEU B 1 383 ? -18.844 -29.672 -31.75 1 92.38 383 LEU B O 1
ATOM 6084 N N . SER B 1 384 ? -17.656 -31.141 -30.531 1 91.19 384 SER B N 1
ATOM 6085 C CA . SER B 1 384 ? -16.375 -30.719 -31.062 1 91.19 384 SER B CA 1
ATOM 6086 C C . SER B 1 384 ? -15.977 -31.531 -32.281 1 91.19 384 SER B C 1
ATOM 6088 O O . SER B 1 384 ? -15.719 -32.75 -32.188 1 91.19 384 SER B O 1
ATOM 6090 N N . PRO B 1 385 ? -15.844 -30.875 -33.406 1 90.31 385 PRO B N 1
ATOM 6091 C CA . PRO B 1 385 ? -15.352 -31.594 -34.594 1 90.31 385 PRO B CA 1
ATOM 6092 C C . PRO B 1 385 ? -13.945 -32.156 -34.406 1 90.31 385 PRO B C 1
ATOM 6094 O O . PRO B 1 385 ? -13.625 -33.219 -34.938 1 90.31 385 PRO B O 1
ATOM 6097 N N . LEU B 1 386 ? -13.141 -31.453 -33.688 1 90.25 386 LEU B N 1
ATOM 6098 C CA . LEU B 1 386 ? -11.781 -31.906 -33.406 1 90.25 386 LEU B CA 1
ATOM 6099 C C . LEU B 1 386 ? -11.781 -33.188 -32.625 1 90.25 386 LEU B C 1
ATOM 6101 O O . LEU B 1 386 ? -10.945 -34.062 -32.844 1 90.25 386 LEU B O 1
ATOM 6105 N N . TRP B 1 387 ? -12.648 -33.281 -31.703 1 92.38 387 TRP B N 1
ATOM 6106 C CA . TRP B 1 387 ? -12.789 -34.5 -30.891 1 92.38 387 TRP B CA 1
ATOM 6107 C C . TRP B 1 387 ? -13.188 -35.688 -31.75 1 92.38 387 TRP B C 1
ATOM 6109 O O . TRP B 1 387 ? -12.633 -36.781 -31.625 1 92.38 387 TRP B O 1
ATOM 6119 N N . ASP B 1 388 ? -14.125 -35.406 -32.688 1 92.12 388 ASP B N 1
ATOM 6120 C CA . ASP B 1 388 ? -14.562 -36.469 -33.594 1 92.12 388 ASP B CA 1
ATOM 6121 C C . ASP B 1 388 ? -13.398 -36.969 -34.438 1 92.12 388 ASP B C 1
ATOM 6123 O O . ASP B 1 388 ? -13.234 -38.188 -34.625 1 92.12 388 ASP B O 1
ATOM 6127 N N . MET B 1 389 ? -12.695 -36 -34.844 1 91.38 389 MET B N 1
ATOM 6128 C CA . MET B 1 389 ? -11.547 -36.344 -35.688 1 91.38 389 MET B CA 1
ATOM 6129 C C . MET B 1 389 ? -10.539 -37.188 -34.875 1 91.38 389 MET B C 1
ATOM 6131 O O . MET B 1 389 ? -9.969 -38.125 -35.375 1 91.38 389 MET B O 1
ATOM 6135 N N . TYR B 1 390 ? -10.297 -36.781 -33.656 1 90.5 390 TYR B N 1
ATOM 6136 C CA . TYR B 1 390 ? -9.391 -37.5 -32.781 1 90.5 390 TYR B CA 1
ATOM 6137 C C . TYR B 1 390 ? -9.883 -38.938 -32.562 1 90.5 390 TYR B C 1
ATOM 6139 O O . TYR B 1 390 ? -9.102 -39.875 -32.656 1 90.5 390 TYR B O 1
ATOM 6147 N N . LYS B 1 391 ? -11.133 -39.125 -32.344 1 92.56 391 LYS B N 1
ATOM 6148 C CA . LYS B 1 391 ? -11.711 -40.438 -32.094 1 92.56 391 LYS B CA 1
ATOM 6149 C C . LYS B 1 391 ? -11.656 -41.312 -33.344 1 92.56 391 LYS B C 1
ATOM 6151 O O . LYS B 1 391 ? -11.578 -42.531 -33.25 1 92.56 391 LYS B O 1
ATOM 6156 N N . ASP B 1 392 ? -11.586 -40.562 -34.469 1 91.88 392 ASP B N 1
ATOM 6157 C CA . ASP B 1 392 ? -11.531 -41.281 -35.75 1 91.88 392 ASP B CA 1
ATOM 6158 C C . ASP B 1 392 ? -10.086 -41.594 -36.125 1 91.88 392 ASP B C 1
ATOM 6160 O O . ASP B 1 392 ? -9.844 -42.219 -37.156 1 91.88 392 ASP B O 1
ATOM 6164 N N . GLY B 1 393 ? -9.148 -41.125 -35.344 1 87.75 393 GLY B N 1
ATOM 6165 C CA . GLY B 1 393 ? -7.754 -41.469 -35.562 1 87.75 393 GLY B CA 1
ATOM 6166 C C . GLY B 1 393 ? -7.055 -40.5 -36.531 1 87.75 393 GLY B C 1
ATOM 6167 O O . GLY B 1 393 ? -6 -40.844 -37.062 1 87.75 393 GLY B O 1
ATOM 6168 N N . VAL B 1 394 ? -7.699 -39.375 -36.75 1 83.62 394 VAL B N 1
ATOM 6169 C CA . VAL B 1 394 ? -7.113 -38.375 -37.656 1 83.62 394 VAL B CA 1
ATOM 6170 C C . VAL B 1 394 ? -5.977 -37.656 -36.969 1 83.62 394 VAL B C 1
ATOM 6172 O O . VAL B 1 394 ? -6.117 -37.219 -35.812 1 83.62 394 VAL B O 1
ATOM 6175 N N . ASP B 1 395 ? -4.773 -37.625 -37.625 1 77.62 395 ASP B N 1
ATOM 6176 C CA . ASP B 1 395 ? -3.637 -36.844 -37.094 1 77.62 395 ASP B CA 1
ATOM 6177 C C . ASP B 1 395 ? -3.82 -35.344 -37.344 1 77.62 395 ASP B C 1
ATOM 6179 O O . ASP B 1 395 ? -3.561 -34.875 -38.438 1 77.62 395 ASP B O 1
ATOM 6183 N N . LEU B 1 396 ? -4.184 -34.656 -36.312 1 72.06 396 LEU B N 1
ATOM 6184 C CA . LEU B 1 396 ? -4.574 -33.25 -36.438 1 72.06 396 LEU B CA 1
ATOM 6185 C C . LEU B 1 396 ? -3.369 -32.375 -36.75 1 72.06 396 LEU B C 1
ATOM 6187 O O . LEU B 1 396 ? -3.521 -31.25 -37.25 1 72.06 396 LEU B O 1
ATOM 6191 N N . SER B 1 397 ? -2.186 -32.75 -36.375 1 66.12 397 SER B N 1
ATOM 6192 C CA . SER B 1 397 ? -0.986 -31.984 -36.656 1 66.12 397 SER B CA 1
ATOM 6193 C C . SER B 1 397 ? -0.746 -31.891 -38.156 1 66.12 397 SER B C 1
ATOM 6195 O O . SER B 1 397 ? -0.011 -31.016 -38.625 1 66.12 397 SER B O 1
ATOM 6197 N N . LYS B 1 398 ? -1.38 -32.719 -38.875 1 66.19 398 LYS B N 1
ATOM 6198 C CA . LYS B 1 398 ? -1.169 -32.812 -40.312 1 66.19 398 LYS B CA 1
ATOM 6199 C C . LYS B 1 398 ? -2.279 -32.094 -41.094 1 66.19 398 LYS B C 1
ATOM 6201 O O . LYS B 1 398 ? -2.26 -32.031 -42.312 1 66.19 398 LYS B O 1
ATOM 6206 N N . ILE B 1 399 ? -3.242 -31.609 -40.344 1 58.91 399 ILE B N 1
ATOM 6207 C CA . ILE B 1 399 ? -4.363 -30.984 -41.031 1 58.91 399 ILE B CA 1
ATOM 6208 C C . ILE B 1 399 ? -4.012 -29.531 -41.375 1 58.91 399 ILE B C 1
ATOM 6210 O O . ILE B 1 399 ? -3.578 -28.781 -40.5 1 58.91 399 ILE B O 1
ATOM 6214 N N . GLU B 1 400 ? -3.762 -29.078 -42.531 1 52.28 400 GLU B N 1
ATOM 6215 C CA . GLU B 1 400 ? -3.588 -27.719 -43.031 1 52.28 400 GLU B CA 1
ATOM 6216 C C . GLU B 1 400 ? -4.867 -26.906 -42.844 1 52.28 400 GLU B C 1
ATOM 6218 O O . GLU B 1 400 ? -5.914 -27.266 -43.406 1 52.28 400 GLU B O 1
ATOM 6223 N N . TRP B 1 401 ? -4.957 -26.219 -41.719 1 49.47 401 TRP B N 1
ATOM 6224 C CA . TRP B 1 401 ? -6.152 -25.422 -41.5 1 49.47 401 TRP B CA 1
ATOM 6225 C C . TRP B 1 401 ? -6.238 -24.281 -42.531 1 49.47 401 TRP B C 1
ATOM 6227 O O . TRP B 1 401 ? -5.25 -23.578 -42.75 1 49.47 401 TRP B O 1
ATOM 6237 N N . GLN B 1 402 ? -6.988 -24.328 -43.5 1 35.88 402 GLN B N 1
ATOM 6238 C CA . GLN B 1 402 ? -7.188 -23.266 -44.469 1 35.88 402 GLN B CA 1
ATOM 6239 C C . GLN B 1 402 ? -7.77 -22.016 -43.812 1 35.88 402 GLN B C 1
ATOM 6241 O O . GLN B 1 402 ? -8.773 -22.094 -43.094 1 35.88 402 GLN B O 1
ATOM 6246 N N . ALA B 1 403 ? -6.973 -21.219 -43.5 1 49.28 403 ALA B N 1
ATOM 6247 C CA . ALA B 1 403 ? -7.387 -19.891 -43.094 1 49.28 403 ALA B CA 1
ATOM 6248 C C . ALA B 1 403 ? -8.492 -19.359 -44 1 49.28 403 ALA B C 1
ATOM 6250 O O . ALA B 1 403 ? -8.297 -19.203 -45.219 1 49.28 403 ALA B O 1
ATOM 6251 N N . HIS B 1 404 ? -9.734 -19.828 -43.594 1 31.64 404 HIS B N 1
ATOM 6252 C CA . HIS B 1 404 ? -10.664 -18.953 -44.281 1 31.64 404 HIS B CA 1
ATOM 6253 C C . HIS B 1 404 ? -10.633 -17.547 -43.719 1 31.64 404 HIS B C 1
ATOM 6255 O O . HIS B 1 404 ? -10.492 -17.359 -42.5 1 31.64 404 HIS B O 1
#

Organism: Azotobacter vinelandii (NCBI:txid354)

Foldseek 3Di:
DDFLDEFQLLVFDAADPVLVVLLVQQPDPNHLVAFCVPDPDDSNVSLVVLLLLLLVLLCVLQVHDSLQKFKDQFLLVQLLLVPQFQQVVCVVQAQEEEEALQDDCSNVVSVVVSVVVPGHYHHFQDALQLEDALVSVVVPDDSRAAEYEYEQARSAQQFGYPQQSNLVSCVVSVHAYEYECQQPQLFHRHHCVRRNHAKYKYGQRSLSFDRRMIIMGGDVVVHRGTAAPDDDDCPSVNNYDDTDRSSRSSSSSVSSNCSSVCSVVFQVVLLVLLVLLCVLLVVDPQKDWGHRPVRGGSQKTKIFHALFQLVQLVVLSSRYDWDQLCCVVPVDNAFRSSNVSSVDDRRRSSRIIMGGDGDPDDSVSSVVNSVSNNVSSVVRLVVGPVSVCVVVVHDPVPDPPPDD/DDFLDEFQLLVFDAADPVLVVLLVQQPDPNHLPAFCVPDPDDSNVSLVVLLLLLLVLLCVLQVHDSLQKFKDQFLLRQLLLVPQFQQVVCVVQAQEEEEALQDDCSNVVSVVVSVVVPGHYHHFQDALQLEDALVSVVVPDDSRAAEYEYEQARSAQQFGYPQQSNLVSCVVSVHAYEYECQQPQLFHHHHCVRRNHAKYKYGQRSLSFDRRMIIMGGDVVVHDGTAAPDDDDCPSVNNYDDTDRSSRSSSSSVSSNCSSVCSVVFQVVLLVLLCLLCVLLVVDPQKDWGHRPPRGGSQKTKIFHALFQLVQLVVLSSRYDWAQCCGCVPPDSAFRSSNVSSVDDRRRSSRIIMGGDDDPDDSVSSVVNSVSNNVSSVVRLVVGPVNVCVVVVHDPVPDPDPDD

Nearest PDB structures (foldseek):
  1p3w-assembly1_A  TM=9.930E-01  e=6.952E-61  Escherichia coli
  3lvj-assembly1_B  TM=9.919E-01  e=9.168E-61  Escherichia coli O157:H7 str. EDL933
  3lvj-assembly1_A  TM=9.922E-01  e=1.508E-60  Escherichia coli O157:H7 str. EDL933
  3lvl-assembly1_B-2  TM=9.920E-01  e=3.459E-60  Escherichia coli
  7mhv-assembly1_A-2  TM=9.937E-01  e=4.832E-52  Legionella pneumophila subsp. pneumophila str. Philadelphia 1

Radius of gyration: 28.71 Å; Cα contacts (8 Å, |Δi|>4): 1846; chains: 2; bounding box: 54×84×83 Å

InterPro domains:
  IPR000192 Aminotransferase class V domain [PF00266] (5-368)
  IPR010240 Cysteine desulfurase IscS [MF_00331] (1-395)
  IPR010240 Cysteine desulfurase IscS [TIGR02006] (1-404)
  IPR015421 Pyridoxal phosphate-dependent transferase, major domain [G3DSA:3.40.640.10] (16-263)
  IPR015422 Pyridoxal phosphate-dependent transferase, small domain [G3DSA:3.90.1150.10] (5-368)
  IPR015424 Pyridoxal phosphate-dependent transferase [SSF53383] (5-390)
  IPR016454 Cysteine desulfurase [PIRSF005572] (4-382)
  IPR020578 Aminotransferase class-V, pyridoxal-phosphate binding site [PS00595] (197-216)

pLDDT: mean 94.83, std 10.89, range [31.31, 99.0]

Sequence (808 aa):
MKLPIYLDYSATTPVDPRVAQKMCECLTMEGNFGNPASRSHVFGWKAEEAVENARRQVAELVNADPREIVWTSGATESDNLAIKGVAHFNASKGKHIITSKIEHKAVLDTTRQLEREGFEVTYLEPGEDGLITPAMVAAALREDTILVSVMHVNNEIGTVNDIAAIGELTRSRGVLYHVDAAQSTGKVAIDLERMKVDLMSFSAHKTYGPKGIGALYVRRKPRVRLEAQMHGGGHERGMRSGTLATHQIVGMGEAFRIAREEMAAESRRIAGLSHRFHEQVSTLEEVYLNGSATARVPHNLNLSFNYVEGESLIMSLRDLAVSSGSACTSASLEPSYVLRALGRNDELAHSSIRFTFGRFTTEEEVDYAARKVCEAVGKLRELSPLWDMYKDGVDLSKIEWQAHMKLPIYLDYSATTPVDPRVAQKMCECLTMEGNFGNPASRSHVFGWKAEEAVENARRQVAELVNADPREIVWTSGATESDNLAIKGVAHFNASKGKHIITSKIEHKAVLDTTRQLEREGFEVTYLEPGEDGLITPAMVAAALREDTILVSVMHVNNEIGTVNDIAAIGELTRSRGVLYHVDAAQSTGKVAIDLERMKVDLMSFSAHKTYGPKGIGALYVRRKPRVRLEAQMHGGGHERGMRSGTLATHQIVGMGEAFRIAREEMAAESRRIAGLSHRFHEQVSTLEEVYLNGSATARVPHNLNLSFNYVEGESLIMSLRDLAVSSGSACTSASLEPSYVLRALGRNDELAHSSIRFTFGRFTTEEEVDYAARKVCEAVGKLRELSPLWDMYKDGVDLSKIEWQAH

Solvent-accessible surface area (backbone atoms only — not comparable to full-atom values): 39547 Å² total; per-residue (Å²): 137,72,79,52,39,79,21,39,32,72,76,32,30,42,20,35,66,74,25,50,54,59,21,60,46,21,35,26,79,90,38,48,34,36,36,46,82,40,80,72,32,66,52,11,48,52,16,34,50,45,38,52,52,16,40,40,27,46,17,57,46,33,45,48,58,43,91,26,56,33,71,36,54,16,30,35,51,20,38,33,40,52,54,52,8,34,48,65,61,39,45,90,74,22,52,30,36,38,36,42,64,60,48,58,45,20,51,50,42,35,53,53,51,40,39,76,72,70,33,45,73,48,65,41,72,39,42,63,40,54,44,64,50,54,66,62,52,60,72,67,61,53,93,35,38,49,37,37,41,55,50,34,30,38,77,67,37,19,17,46,36,61,56,50,60,37,14,50,54,30,55,77,69,74,26,46,32,36,28,46,28,38,63,25,53,52,68,54,93,49,50,51,76,76,32,50,58,39,30,38,16,27,34,18,19,53,36,25,8,46,60,44,27,21,28,24,40,44,31,68,82,74,72,64,73,59,39,52,80,44,41,22,76,47,32,67,88,44,48,35,33,47,77,70,26,43,28,54,41,38,12,30,10,45,17,30,42,50,24,60,74,42,24,70,64,50,46,54,52,39,33,52,50,41,49,54,28,49,59,58,43,59,70,45,80,66,59,42,74,45,30,32,90,74,46,39,44,51,44,39,44,20,36,24,36,59,54,41,60,31,70,60,50,56,62,59,36,65,57,42,28,46,41,34,56,28,44,71,47,59,90,43,96,49,53,22,61,50,41,46,49,33,66,46,52,64,65,42,26,38,17,25,40,30,44,17,54,54,95,82,60,48,70,68,56,35,53,52,49,28,49,49,50,49,51,40,53,52,55,47,30,73,72,23,67,63,33,52,36,49,76,70,67,51,67,67,91,72,56,80,77,71,81,122,138,72,78,54,38,79,22,38,31,72,77,33,30,44,20,36,67,75,23,50,53,57,20,60,45,20,36,27,78,90,38,48,36,35,36,45,76,40,81,73,32,66,52,10,49,54,17,34,50,46,38,53,52,16,40,39,26,46,17,56,46,32,44,48,58,42,90,26,56,33,70,36,54,16,30,33,52,20,37,32,40,53,54,51,7,34,49,66,62,39,45,89,73,22,50,30,36,38,38,43,64,59,49,58,44,22,50,49,43,35,51,53,52,42,40,76,72,70,33,45,72,48,67,42,71,39,41,63,40,54,45,67,50,54,66,60,51,61,72,66,61,54,93,35,38,48,35,36,42,54,50,35,28,38,78,67,37,17,19,46,36,61,55,52,59,36,13,51,54,30,55,76,69,74,28,46,30,35,28,47,28,38,62,23,54,52,68,51,94,49,50,51,75,75,32,51,58,38,30,37,16,27,34,18,21,50,37,26,7,44,60,44,26,20,28,25,40,43,31,66,83,73,71,63,72,59,39,53,78,44,40,23,77,46,31,67,89,45,48,34,34,47,79,71,26,43,28,52,42,36,12,30,11,46,18,30,42,50,26,60,75,42,22,70,66,49,45,55,54,39,34,52,49,40,49,54,28,48,59,58,43,59,70,45,80,65,58,42,75,46,31,32,91,73,47,40,43,50,42,37,46,20,36,24,36,60,54,40,60,31,71,59,49,57,62,59,36,66,58,43,27,46,42,37,59,32,34,63,58,72,89,54,97,53,54,23,60,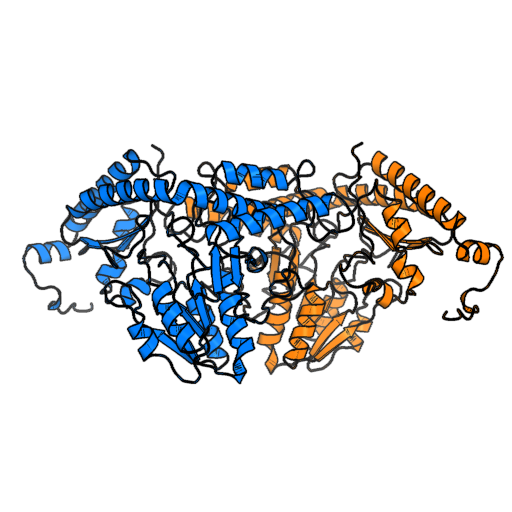50,42,46,49,34,66,46,52,65,65,42,26,36,17,22,39,28,44,17,54,52,96,84,60,47,70,68,56,36,53,53,49,28,51,50,49,50,52,41,53,52,56,47,29,74,72,22,68,61,33,52,36,49,77,69,68,51,66,66,91,72,56,78,76,73,82,120